Protein AF-0000000079420736 (afdb_homodimer)

Structure (mmCIF, N/CA/C/O backbone):
data_AF-0000000079420736-model_v1
#
loop_
_entity.id
_entity.type
_entity.pdbx_description
1 polymer 'Protein O-mannosyl-transferase 2'
#
loop_
_atom_site.group_PDB
_atom_site.id
_atom_site.type_symbol
_atom_site.label_atom_id
_atom_site.label_alt_id
_atom_site.label_comp_id
_atom_site.label_asym_id
_atom_site.label_entity_id
_atom_site.label_seq_id
_atom_site.pdbx_PDB_ins_code
_atom_site.Cartn_x
_at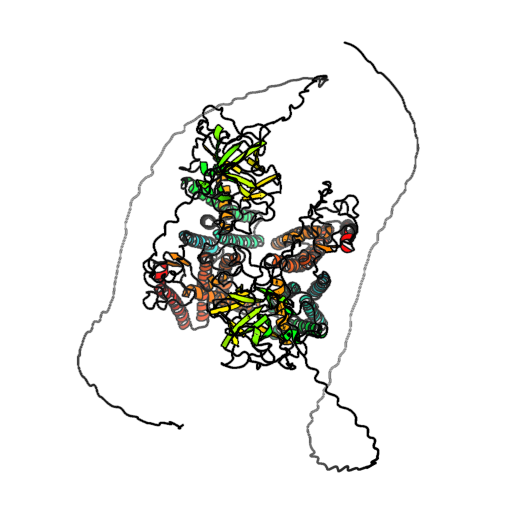om_site.Cartn_y
_atom_site.Cartn_z
_atom_site.occupancy
_atom_site.B_iso_or_equiv
_atom_site.auth_seq_id
_atom_site.auth_comp_id
_atom_site.auth_asym_id
_atom_site.auth_atom_id
_atom_site.pdbx_PDB_model_num
ATOM 1 N N . MET A 1 1 ? 53.188 9.039 48.094 1 15.47 1 MET A N 1
ATOM 2 C CA . MET A 1 1 ? 54.125 8.023 48.5 1 15.47 1 MET A CA 1
ATOM 3 C C . MET A 1 1 ? 53.656 6.629 48.094 1 15.47 1 MET A C 1
ATOM 5 O O . MET A 1 1 ? 52.531 6.457 47.688 1 15.47 1 MET A O 1
ATOM 9 N N . GLY A 1 2 ? 53.875 5.57 49.094 1 16.56 2 GLY A N 1
ATOM 10 C CA . GLY A 1 2 ? 54.25 4.164 49.094 1 16.56 2 GLY A CA 1
ATOM 11 C C . GLY A 1 2 ? 53.156 3.258 48.531 1 16.56 2 GLY A C 1
ATOM 12 O O . GLY A 1 2 ? 52.031 3.682 48.344 1 16.56 2 GLY A O 1
ATOM 13 N N . GLY A 1 3 ? 53.469 1.887 48.312 1 17.08 3 GLY A N 1
ATOM 14 C CA . GLY A 1 3 ? 53.531 0.581 47.656 1 17.08 3 GLY A CA 1
ATOM 15 C C . GLY A 1 3 ? 52.406 -0.345 48.125 1 17.08 3 GLY A C 1
ATOM 16 O O . GLY A 1 3 ? 52.406 -1.535 47.781 1 17.08 3 GLY A O 1
ATOM 17 N N . ARG A 1 4 ? 51.281 -0.122 48.719 1 15.41 4 ARG A N 1
ATOM 18 C CA . ARG A 1 4 ? 50.812 -0.88 49.906 1 15.41 4 ARG A CA 1
ATOM 19 C C . ARG A 1 4 ? 50.25 -2.232 49.469 1 15.41 4 ARG A C 1
ATOM 21 O O . ARG A 1 4 ? 49.219 -2.295 48.812 1 15.41 4 ARG A O 1
ATOM 28 N N . ALA A 1 5 ? 50.969 -3.418 49.375 1 16.52 5 ALA A N 1
ATOM 29 C CA . ALA A 1 5 ? 51 -4.73 48.75 1 16.52 5 ALA A CA 1
ATOM 30 C C . ALA A 1 5 ? 49.938 -5.66 49.344 1 16.52 5 ALA A C 1
ATOM 32 O O . ALA A 1 5 ? 49.625 -6.703 48.781 1 16.52 5 ALA A O 1
ATOM 33 N N . GLY A 1 6 ? 49.219 -5.574 50.438 1 15.23 6 GLY A N 1
ATOM 34 C CA . GLY A 1 6 ? 49.344 -6.594 51.469 1 15.23 6 GLY A CA 1
ATOM 35 C C . GLY A 1 6 ? 48.719 -7.922 51.062 1 15.23 6 GLY A C 1
ATOM 36 O O . GLY A 1 6 ? 47.875 -7.973 50.188 1 15.23 6 GLY A O 1
ATOM 37 N N . GLN A 1 7 ? 49.031 -9.203 51.656 1 14.95 7 GLN A N 1
ATOM 38 C CA . GLN A 1 7 ? 49.312 -10.633 51.625 1 14.95 7 GLN A CA 1
ATOM 39 C C . GLN A 1 7 ? 48.062 -11.469 51.781 1 14.95 7 GLN A C 1
ATOM 41 O O . GLN A 1 7 ? 47.812 -12.375 50.969 1 14.95 7 GLN A O 1
ATOM 46 N N . SER A 1 8 ? 47.438 -11.758 52.938 1 14.49 8 SER A N 1
ATOM 47 C CA . SER A 1 8 ? 47.531 -13 53.719 1 14.49 8 SER A CA 1
ATOM 48 C C . SER A 1 8 ? 46.469 -13.992 53.281 1 14.49 8 SER A C 1
ATOM 50 O O . SER A 1 8 ? 45.469 -13.609 52.656 1 14.49 8 SER A O 1
ATOM 52 N N . ARG A 1 9 ? 46.375 -15.359 53.938 1 15.48 9 ARG A N 1
ATOM 53 C CA . ARG A 1 9 ? 46.469 -16.812 53.844 1 15.48 9 ARG A CA 1
ATOM 54 C C . ARG A 1 9 ? 45.094 -17.453 53.812 1 15.48 9 ARG A C 1
ATOM 56 O O . ARG A 1 9 ? 44.812 -18.297 52.938 1 15.48 9 ARG A O 1
ATOM 63 N N . GLY A 1 10 ? 44.25 -17.609 54.969 1 14.24 10 GLY A N 1
ATOM 64 C CA . GLY A 1 10 ? 44.031 -18.734 55.844 1 14.24 10 GLY A CA 1
ATOM 65 C C . GLY A 1 10 ? 42.906 -19.656 55.406 1 14.24 10 GLY A C 1
ATOM 66 O O . GLY A 1 10 ? 42 -19.219 54.688 1 14.24 10 GLY A O 1
ATOM 67 N N . ALA A 1 11 ? 42.969 -21.141 55.531 1 15.43 11 ALA A N 1
ATOM 68 C CA . ALA A 1 11 ? 42.656 -22.531 55.219 1 15.43 11 ALA A CA 1
ATOM 69 C C . ALA A 1 11 ? 41.281 -22.938 55.812 1 15.43 11 ALA A C 1
ATOM 71 O O . ALA A 1 11 ? 40.562 -23.703 55.188 1 15.43 11 ALA A O 1
ATOM 72 N N . GLY A 1 12 ? 40.906 -22.797 57.094 1 13.63 12 GLY A N 1
ATOM 73 C CA . GLY A 1 12 ? 40.656 -23.891 58.031 1 13.63 12 GLY A CA 1
ATOM 74 C C . GLY A 1 12 ? 39.312 -24.516 57.875 1 13.63 12 GLY A C 1
ATOM 75 O O . GLY A 1 12 ? 39.188 -25.75 57.812 1 13.63 12 GLY A O 1
ATOM 76 N N . TRP A 1 13 ? 38.156 -24.031 58.312 1 14.29 13 TRP A N 1
ATOM 77 C CA . TRP A 1 13 ? 37.5 -24.688 59.438 1 14.29 13 TRP A CA 1
ATOM 78 C C . TRP A 1 13 ? 36.75 -25.922 59 1 14.29 13 TRP A C 1
ATOM 80 O O . TRP A 1 13 ? 36.375 -26.047 57.812 1 14.29 13 TRP A O 1
ATOM 90 N N . GLY A 1 14 ? 36.094 -26.703 60 1 14.31 14 GLY A N 1
ATOM 91 C CA . GLY A 1 14 ? 35.906 -27.922 60.75 1 14.31 14 GLY A CA 1
ATOM 92 C C . GLY A 1 14 ? 34.719 -28.75 60.219 1 14.31 14 GLY A C 1
ATOM 93 O O . GLY A 1 14 ? 33.969 -28.312 59.375 1 14.31 14 GLY A O 1
ATOM 94 N N . ARG A 1 15 ? 34.094 -29.609 61.219 1 14.46 15 ARG A N 1
ATOM 95 C CA . ARG A 1 15 ? 33.812 -30.984 61.656 1 14.46 15 ARG A CA 1
ATOM 96 C C . ARG A 1 15 ? 32.406 -31.406 61.219 1 14.46 15 ARG A C 1
ATOM 98 O O . ARG A 1 15 ? 32.25 -32.469 60.594 1 14.46 15 ARG A O 1
ATOM 105 N N . ARG A 1 16 ? 31.297 -31.328 62.156 1 14.56 16 ARG A N 1
ATOM 106 C CA . ARG A 1 16 ? 30.812 -32.438 62.969 1 14.56 16 ARG A CA 1
ATOM 107 C C . ARG A 1 16 ? 29.703 -33.188 62.25 1 14.56 16 ARG A C 1
ATOM 109 O O . ARG A 1 16 ? 29.078 -32.656 61.312 1 14.56 16 ARG A O 1
ATOM 116 N N . GLU A 1 17 ? 28.984 -34.156 63.062 1 14.16 17 GLU A N 1
ATOM 117 C CA . GLU A 1 17 ? 28.609 -35.531 63.312 1 14.16 17 GLU A CA 1
ATOM 118 C C . GLU A 1 17 ? 27.141 -35.781 63.031 1 14.16 17 GLU A C 1
ATOM 120 O O . GLU A 1 17 ? 26.703 -36.906 62.844 1 14.16 17 GLU A O 1
ATOM 125 N N . VAL A 1 18 ? 26.234 -34.938 62.812 1 14.66 18 VAL A N 1
ATOM 126 C CA . VAL A 1 18 ? 25.078 -35.344 63.594 1 14.66 18 VAL A CA 1
ATOM 127 C C . VAL A 1 18 ? 24.562 -36.688 63.125 1 14.66 18 VAL A C 1
ATOM 129 O O . VAL A 1 18 ? 24.562 -36.969 61.906 1 14.66 18 VAL A O 1
ATOM 132 N N . THR A 1 19 ? 24.062 -37.625 64.062 1 14.3 19 THR A N 1
ATOM 133 C CA . THR A 1 19 ? 23.828 -38.969 64.562 1 14.3 19 THR A CA 1
ATOM 134 C C . THR A 1 19 ? 22.562 -39.562 63.938 1 14.3 19 THR A C 1
ATOM 136 O O . THR A 1 19 ? 22.594 -40.719 63.438 1 14.3 19 THR A O 1
ATOM 139 N N . GLY A 1 20 ? 21.359 -39.25 64.438 1 14.49 20 GLY A N 1
ATOM 140 C CA . GLY A 1 20 ? 20.703 -40.312 65.125 1 14.49 20 GLY A CA 1
ATOM 141 C C . GLY A 1 20 ? 20.172 -41.406 64.25 1 14.49 20 GLY A C 1
ATOM 142 O O . GLY A 1 20 ? 20.141 -41.25 63.031 1 14.49 20 GLY A O 1
ATOM 143 N N . PRO A 1 21 ? 19.109 -42.219 64.75 1 15.08 21 PRO A N 1
ATOM 144 C CA . PRO A 1 21 ? 18.891 -43.625 65.062 1 15.08 21 PRO A CA 1
ATOM 145 C C . PRO A 1 21 ? 18.219 -44.406 63.969 1 15.08 21 PRO A C 1
ATOM 147 O O . PRO A 1 21 ? 17.766 -43.812 62.969 1 15.08 21 PRO A O 1
ATOM 150 N N . ARG A 1 22 ? 17.219 -45.469 64.438 1 14.68 22 ARG A N 1
ATOM 151 C CA . ARG A 1 22 ? 17.016 -46.906 64.562 1 14.68 22 ARG A CA 1
ATOM 152 C C . ARG A 1 22 ? 16.094 -47.438 63.438 1 14.68 22 ARG A C 1
ATOM 154 O O . ARG A 1 22 ? 16.438 -48.344 62.688 1 14.68 22 ARG A O 1
ATOM 161 N N . ARG A 1 23 ? 14.719 -47.812 63.844 1 14.53 23 ARG A N 1
ATOM 162 C CA . ARG A 1 23 ? 14.289 -49.188 64.125 1 14.53 23 ARG A CA 1
ATOM 163 C C . ARG A 1 23 ? 13.688 -49.812 62.844 1 14.53 23 ARG A C 1
ATOM 165 O O . ARG A 1 23 ? 13.391 -49.125 61.875 1 14.53 23 ARG A O 1
ATOM 172 N N . PHE A 1 24 ? 12.383 -50.688 63.031 1 13.94 24 PHE A N 1
ATOM 173 C CA . PHE A 1 24 ? 12.031 -52.125 63.156 1 13.94 24 PHE A CA 1
ATOM 174 C C . PHE A 1 24 ? 11.234 -52.594 61.938 1 13.94 24 PHE A C 1
ATOM 176 O O . PHE A 1 24 ? 11.555 -53.594 61.344 1 13.94 24 PHE A O 1
ATOM 183 N N . LEU A 1 25 ? 9.867 -52.281 61.812 1 14.09 25 LEU A N 1
ATOM 184 C CA . LEU A 1 25 ? 8.961 -53.406 61.969 1 14.09 25 LEU A CA 1
ATOM 185 C C . LEU A 1 25 ? 8.844 -54.219 60.656 1 14.09 25 LEU A C 1
ATOM 187 O O . LEU A 1 25 ? 9.086 -53.688 59.594 1 14.09 25 LEU A O 1
ATOM 191 N N . SER A 1 26 ? 8.195 -55.531 60.688 1 14.12 26 SER A N 1
ATOM 192 C CA . SER A 1 26 ? 8.117 -56.969 60.469 1 14.12 26 SER A CA 1
ATOM 193 C C . SER A 1 26 ? 7.348 -57.281 59.188 1 14.12 26 SER A C 1
ATOM 195 O O . SER A 1 26 ? 7.855 -57.969 58.312 1 14.12 26 SER A O 1
ATOM 197 N N . ARG A 1 27 ? 6.043 -57.719 59.312 1 14.25 27 ARG A N 1
ATOM 198 C CA . ARG A 1 27 ? 5.559 -59.094 59.188 1 14.25 27 ARG A CA 1
ATOM 199 C C . ARG A 1 27 ? 5.109 -59.375 57.75 1 14.25 27 ARG A C 1
ATOM 201 O O . ARG A 1 27 ? 4.996 -58.438 56.938 1 14.25 27 ARG A O 1
ATOM 208 N N . CYS A 1 28 ? 3.838 -60.062 57.562 1 14.09 28 CYS A N 1
ATOM 209 C CA . CYS A 1 28 ? 3.418 -61.438 57.344 1 14.09 28 CYS A CA 1
ATOM 210 C C . CYS A 1 28 ? 2.906 -61.656 55.938 1 14.09 28 CYS A C 1
ATOM 212 O O . CYS A 1 28 ? 3.523 -62.375 55.156 1 14.09 28 CYS A O 1
ATOM 214 N N . ALA A 1 29 ? 1.473 -61.875 55.719 1 14.2 29 ALA A N 1
ATOM 215 C CA . ALA A 1 29 ? 0.858 -63.188 55.438 1 14.2 29 ALA A CA 1
ATOM 216 C C . ALA A 1 29 ? 0.566 -63.344 53.969 1 14.2 29 ALA A C 1
ATOM 218 O O . ALA A 1 29 ? 1.44 -63.094 53.125 1 14.2 29 ALA A O 1
ATOM 219 N N . GLY A 1 30 ? -0.836 -63.406 53.5 1 14.3 30 GLY A N 1
ATOM 220 C CA . GLY A 1 30 ? -1.597 -64.625 53.156 1 14.3 30 GLY A CA 1
ATOM 221 C C . GLY A 1 30 ? -1.704 -64.812 51.656 1 14.3 30 GLY A C 1
ATOM 222 O O . GLY A 1 30 ? -1.401 -63.938 50.875 1 14.3 30 GLY A O 1
ATOM 223 N N . SER A 1 31 ? -2.6 -65.875 51.062 1 14.77 31 SER A N 1
ATOM 224 C CA . SER A 1 31 ? -2.74 -67.125 50.344 1 14.77 31 SER A CA 1
ATOM 225 C C . SER A 1 31 ? -3.42 -66.875 49 1 14.77 31 SER A C 1
ATOM 227 O O . SER A 1 31 ? -2.961 -67.375 47.969 1 14.77 31 SER A O 1
ATOM 229 N N . VAL A 1 32 ? -4.629 -66.188 48.781 1 15.03 32 VAL A N 1
ATOM 230 C CA . VAL A 1 32 ? -5.707 -67.062 48.344 1 15.03 32 VAL A CA 1
ATOM 231 C C . VAL A 1 32 ? -5.543 -67.375 46.844 1 15.03 32 VAL A C 1
ATOM 233 O O . VAL A 1 32 ? -4.996 -66.562 46.094 1 15.03 32 VAL A O 1
ATOM 236 N N . LEU A 1 33 ? -6.113 -68.562 46.188 1 15.56 33 LEU A N 1
ATOM 237 C CA . LEU A 1 33 ? -6.121 -69.75 45.344 1 15.56 33 LEU A CA 1
ATOM 238 C C . LEU A 1 33 ? -6.891 -69.5 44.062 1 15.56 33 LEU A C 1
ATOM 240 O O . LEU A 1 33 ? -6.465 -69.938 42.969 1 15.56 33 LEU A O 1
ATOM 244 N N . TRP A 1 34 ? -8.008 -68.625 43.812 1 14.74 34 TRP A N 1
ATOM 245 C CA . TRP A 1 34 ? -9.188 -69.312 43.312 1 14.74 34 TRP A CA 1
ATOM 246 C C . TRP A 1 34 ? -9 -69.688 41.844 1 14.74 34 TRP A C 1
ATOM 248 O O . TRP A 1 34 ? -8.32 -69 41.094 1 14.74 34 TRP A O 1
ATOM 258 N N . HIS A 1 35 ? -9.594 -70.938 41.312 1 16.27 35 HIS A N 1
ATOM 259 C CA . HIS A 1 35 ? -9.727 -72.062 40.406 1 16.27 35 HIS A CA 1
ATOM 260 C C . HIS A 1 35 ? -10.664 -71.75 39.25 1 16.27 35 HIS A C 1
ATOM 262 O O . HIS A 1 35 ? -10.82 -72.562 38.344 1 16.27 35 HIS A O 1
ATOM 268 N N . PHE A 1 36 ? -11.078 -70.625 38.812 1 15.74 36 PHE A N 1
ATOM 269 C CA . PHE A 1 36 ? -12.461 -70.688 38.344 1 15.74 36 PHE A CA 1
ATOM 270 C C . PHE A 1 36 ? -12.609 -71.688 37.188 1 15.74 36 PHE A C 1
ATOM 272 O O . PHE A 1 36 ? -11.906 -71.562 36.188 1 15.74 36 PHE A O 1
ATOM 279 N N . ARG A 1 37 ? -13.453 -72.688 37.406 1 15.48 37 ARG A N 1
ATOM 280 C CA . ARG A 1 37 ? -13.766 -74 36.938 1 15.48 37 ARG A CA 1
ATOM 281 C C . ARG A 1 37 ? -14.375 -73.938 35.531 1 15.48 37 ARG A C 1
ATOM 283 O O . ARG A 1 37 ? -14.609 -72.875 35 1 15.48 37 ARG A O 1
ATOM 290 N N . PRO A 1 38 ? -15.773 -74.688 35.438 1 15.52 38 PRO A N 1
ATOM 291 C CA . PRO A 1 38 ? -16.25 -75.938 34.875 1 15.52 38 PRO A CA 1
ATOM 292 C C . PRO A 1 38 ? -17 -75.75 33.562 1 15.52 38 PRO A C 1
ATOM 294 O O . PRO A 1 38 ? -16.547 -76.188 32.5 1 15.52 38 PRO A O 1
ATOM 297 N N . GLY A 1 39 ? -18.562 -75.875 33.625 1 14.18 39 GLY A N 1
ATOM 298 C CA . GLY A 1 39 ? -19.406 -77 33.281 1 14.18 39 GLY A CA 1
ATOM 299 C C . GLY A 1 39 ? -20.094 -76.875 31.938 1 14.18 39 GLY A C 1
ATOM 300 O O . GLY A 1 39 ? -19.656 -76.125 31.094 1 14.18 39 GLY A O 1
ATOM 301 N N . SER A 1 40 ? -21.688 -76.938 31.969 1 14.33 40 SER A N 1
ATOM 302 C CA . SER A 1 40 ? -22.688 -77.938 31.625 1 14.33 40 SER A CA 1
ATOM 303 C C . SER A 1 40 ? -23.312 -77.625 30.266 1 14.33 40 SER A C 1
ATOM 305 O O . SER A 1 40 ? -23.094 -76.562 29.688 1 14.33 40 SER A O 1
ATOM 307 N N . CYS A 1 41 ? -24.875 -77.75 30.234 1 14.6 41 CYS A N 1
ATOM 308 C CA . CYS A 1 41 ? -25.828 -78.812 29.766 1 14.6 41 CYS A CA 1
ATOM 309 C C . CYS A 1 41 ? -26.484 -78.375 28.469 1 14.6 41 CYS A C 1
ATOM 311 O O . CYS A 1 41 ? -26.109 -77.375 27.875 1 14.6 41 CYS A O 1
ATOM 313 N N . LEU A 1 42 ? -28.078 -78.125 28.484 1 14.84 42 LEU A N 1
ATOM 314 C CA . LEU A 1 42 ? -29.203 -79 28.109 1 14.84 42 LEU A CA 1
ATOM 315 C C . LEU A 1 42 ? -29.859 -78.5 26.812 1 14.84 42 LEU A C 1
ATOM 317 O O . LEU A 1 42 ? -29.609 -77.375 26.375 1 14.84 42 LEU A O 1
ATOM 321 N N . THR A 1 43 ? -31.359 -78.562 26.766 1 14.6 43 THR A N 1
ATOM 322 C CA . THR A 1 43 ? -32.375 -79.375 26.078 1 14.6 43 THR A CA 1
ATOM 323 C C . THR A 1 43 ? -33.031 -78.625 24.969 1 14.6 43 THR A C 1
ATOM 325 O O . THR A 1 43 ? -33.031 -79 23.812 1 14.6 43 THR A O 1
ATOM 328 N N . SER A 1 44 ? -34.5 -78.125 25.125 1 14.07 44 SER A N 1
ATOM 329 C CA . SER A 1 44 ? -35.75 -78.75 24.672 1 14.07 44 SER A CA 1
ATOM 330 C C . SER A 1 44 ? -36.344 -78 23.469 1 14.07 44 SER A C 1
ATOM 332 O O . SER A 1 44 ? -35.906 -76.875 23.156 1 14.07 44 SER A O 1
ATOM 334 N N . PRO A 1 45 ? -37.906 -77.938 23.406 1 15.41 45 PRO A N 1
ATOM 335 C CA . PRO A 1 45 ? -38.969 -78.438 22.531 1 15.41 45 PRO A CA 1
ATOM 336 C C . PRO A 1 45 ? -39.5 -77.375 21.578 1 15.41 45 PRO A C 1
ATOM 338 O O . PRO A 1 45 ? -39.125 -76.188 21.672 1 15.41 45 PRO A O 1
ATOM 341 N N . ALA A 1 46 ? -41.062 -77.125 21.516 1 14.18 46 ALA A N 1
ATOM 342 C CA . ALA A 1 46 ? -42.188 -77.562 20.672 1 14.18 46 ALA A CA 1
ATOM 343 C C . ALA A 1 46 ? -42.844 -76.312 20.031 1 14.18 46 ALA A C 1
ATOM 345 O O . ALA A 1 46 ? -43.188 -76.375 18.828 1 14.18 46 ALA A O 1
ATOM 346 N N . ALA A 1 47 ? -43.375 -75.25 20.703 1 13.74 47 ALA A N 1
ATOM 347 C CA . ALA A 1 47 ? -44.812 -75.062 20.703 1 13.74 47 ALA A CA 1
ATOM 348 C C . ALA A 1 47 ? -45.312 -74.375 19.438 1 13.74 47 ALA A C 1
ATOM 350 O O . ALA A 1 47 ? -44.5 -73.688 18.75 1 13.74 47 ALA A O 1
ATOM 351 N N . ALA A 1 48 ? -46.719 -73.875 19.422 1 14.55 48 ALA A N 1
ATOM 352 C CA . ALA A 1 48 ? -48 -74.188 18.812 1 14.55 48 ALA A CA 1
ATOM 353 C C . ALA A 1 48 ? -48.344 -73.125 17.734 1 14.55 48 ALA A C 1
ATOM 355 O O . ALA A 1 48 ? -47.656 -72.125 17.609 1 14.55 48 ALA A O 1
ATOM 356 N N . ALA A 1 49 ? -49.688 -72.562 17.797 1 14.49 49 ALA A N 1
ATOM 357 C CA . ALA A 1 49 ? -50.906 -72.812 17.062 1 14.49 49 ALA A CA 1
ATOM 358 C C . ALA A 1 49 ? -51.219 -71.688 16.094 1 14.49 49 ALA A C 1
ATOM 360 O O . ALA A 1 49 ? -51.438 -71.875 14.906 1 14.49 49 ALA A O 1
ATOM 361 N N . LEU A 1 50 ? -52.062 -70.625 16.562 1 14.62 50 LEU A N 1
ATOM 362 C CA . LEU A 1 50 ? -53.438 -70.5 16.062 1 14.62 50 LEU A CA 1
ATOM 363 C C . LEU A 1 50 ? -53.469 -69.562 14.891 1 14.62 50 LEU A C 1
ATOM 365 O O . LEU A 1 50 ? -52.625 -68.688 14.758 1 14.62 50 LEU A O 1
ATOM 369 N N . ARG A 1 51 ? -54.688 -69.438 14.031 1 15.01 51 ARG A N 1
ATOM 370 C CA . ARG A 1 51 ? -55.25 -69.5 12.68 1 15.01 51 ARG A CA 1
ATOM 371 C C . ARG A 1 51 ? -55.562 -68.125 12.141 1 15.01 51 ARG A C 1
ATOM 373 O O . ARG A 1 51 ? -55.188 -67.812 11 1 15.01 51 ARG A O 1
ATOM 380 N N . PRO A 1 52 ? -56.375 -67.125 12.75 1 15.05 52 PRO A N 1
ATOM 381 C CA . PRO A 1 52 ? -57.656 -67 12.07 1 15.05 52 PRO A CA 1
ATOM 382 C C . PRO A 1 52 ? -57.625 -66 10.883 1 15.05 52 PRO A C 1
ATOM 384 O O . PRO A 1 52 ? -56.656 -65.25 10.734 1 15.05 52 PRO A O 1
ATOM 387 N N . PRO A 1 53 ? -58.875 -65.125 10.578 1 15.4 53 PRO A N 1
ATOM 388 C CA . PRO A 1 53 ? -59.844 -65.062 9.484 1 15.4 53 PRO A CA 1
ATOM 389 C C . PRO A 1 53 ? -59.625 -63.875 8.531 1 15.4 53 PRO A C 1
ATOM 391 O O . PRO A 1 53 ? -58.906 -62.938 8.883 1 15.4 53 PRO A O 1
ATOM 394 N N . ALA A 1 54 ? -60.5 -63.719 7.398 1 15.02 54 ALA A N 1
ATOM 395 C CA . ALA A 1 54 ? -60.75 -63.406 5.988 1 15.02 54 ALA A CA 1
ATOM 396 C C . ALA A 1 54 ? -61.281 -62 5.812 1 15.02 54 ALA A C 1
ATOM 398 O O . ALA A 1 54 ? -61.594 -61.594 4.695 1 15.02 54 ALA A O 1
ATOM 399 N N . ARG A 1 55 ? -61.25 -61.062 6.742 1 14.24 55 ARG A N 1
ATOM 400 C CA . ARG A 1 55 ? -62.438 -60.219 6.648 1 14.24 55 ARG A CA 1
ATOM 401 C C . ARG A 1 55 ? -62.531 -59.594 5.266 1 14.24 55 ARG A C 1
ATOM 403 O O . ARG A 1 55 ? -61.531 -59.219 4.656 1 14.24 55 ARG A O 1
ATOM 410 N N . ARG A 1 56 ? -63.688 -59.25 4.855 1 14.88 56 ARG A N 1
ATOM 411 C CA . ARG A 1 56 ? -64.688 -59.156 3.77 1 14.88 56 ARG A CA 1
ATOM 412 C C . ARG A 1 56 ? -64.5 -57.906 2.949 1 14.88 56 ARG A C 1
ATOM 414 O O . ARG A 1 56 ? -63.688 -57.031 3.316 1 14.88 56 ARG A O 1
ATOM 421 N N . THR A 1 57 ? -65.625 -57.125 2.703 1 14.65 57 THR A N 1
ATOM 422 C CA . THR A 1 57 ? -66.562 -56.938 1.582 1 14.65 57 THR A CA 1
ATOM 423 C C . THR A 1 57 ? -66.312 -55.594 0.917 1 14.65 57 THR A C 1
ATOM 425 O O . THR A 1 57 ? -66.125 -55.531 -0.293 1 14.65 57 THR A O 1
ATOM 428 N N . THR A 1 58 ? -67.188 -54.469 1.156 1 14.51 58 THR A N 1
ATOM 429 C CA . THR A 1 58 ? -68.25 -54.094 0.244 1 14.51 58 THR A CA 1
ATOM 430 C C . THR A 1 58 ? -67.812 -52.906 -0.616 1 14.51 58 THR A C 1
ATOM 432 O O . THR A 1 58 ? -66.812 -52.25 -0.319 1 14.51 58 THR A O 1
ATOM 435 N N . THR A 1 59 ? -68.812 -51.781 -0.926 1 14.7 59 THR A N 1
ATOM 436 C CA . THR A 1 59 ? -69.688 -51.5 -2.082 1 14.7 59 THR A CA 1
ATOM 437 C C . THR A 1 59 ? -69.25 -50.219 -2.768 1 14.7 59 THR A C 1
ATOM 439 O O . THR A 1 59 ? -69.062 -50.188 -3.986 1 14.7 59 THR A O 1
ATOM 442 N N . PRO A 1 60 ? -69.562 -48.781 -2.355 1 15.56 60 PRO A N 1
ATOM 443 C CA . PRO A 1 60 ? -70.562 -48.125 -3.203 1 15.56 60 PRO A CA 1
ATOM 444 C C . PRO A 1 60 ? -69.938 -47.281 -4.312 1 15.56 60 PRO A C 1
ATOM 446 O O . PRO A 1 60 ? -68.812 -46.812 -4.172 1 15.56 60 PRO A O 1
ATOM 449 N N . THR A 1 61 ? -70.562 -47 -5.57 1 14.97 61 THR A N 1
ATOM 450 C CA . THR A 1 61 ? -70.562 -46.781 -7.016 1 14.97 61 THR A CA 1
ATOM 451 C C . THR A 1 61 ? -70.562 -45.281 -7.344 1 14.97 61 THR A C 1
ATOM 453 O O . THR A 1 61 ? -70.25 -44.906 -8.477 1 14.97 61 THR A O 1
ATOM 456 N N . MET A 1 62 ? -70.75 -44.188 -6.539 1 15.07 62 MET A N 1
ATOM 457 C CA . MET A 1 62 ? -71.75 -43.344 -7.172 1 15.07 62 MET A CA 1
ATOM 458 C C . MET A 1 62 ? -71.188 -42.719 -8.453 1 15.07 62 MET A C 1
ATOM 460 O O . MET A 1 62 ? -70 -42.531 -8.586 1 15.07 62 MET A O 1
ATOM 464 N N . PRO A 1 63 ? -72.062 -42 -9.32 1 15.11 63 PRO A N 1
ATOM 465 C CA . PRO A 1 63 ? -72.438 -41.906 -10.734 1 15.11 63 PRO A CA 1
ATOM 466 C C . PRO A 1 63 ? -71.688 -40.812 -11.477 1 15.11 63 PRO A C 1
ATOM 468 O O . PRO A 1 63 ? -70.875 -41.094 -12.32 1 15.11 63 PRO A O 1
ATOM 471 N N . CYS A 1 64 ? -72.438 -39.625 -11.883 1 14.25 64 CYS A N 1
ATOM 472 C CA . CYS A 1 64 ? -73 -39.312 -13.188 1 14.25 64 CYS A CA 1
ATOM 473 C C . CYS A 1 64 ? -72.125 -38.344 -13.938 1 14.25 64 CYS A C 1
ATOM 475 O O . CYS A 1 64 ? -71.188 -37.812 -13.367 1 14.25 64 CYS A O 1
ATOM 477 N N . GLU A 1 65 ? -72.688 -37.094 -14.57 1 15.25 65 GLU A N 1
ATOM 478 C CA . GLU A 1 65 ? -73.062 -36.75 -15.93 1 15.25 65 GLU A CA 1
ATOM 479 C C . GLU A 1 65 ? -72.188 -35.688 -16.516 1 15.25 65 GLU A C 1
ATOM 481 O O . GLU A 1 65 ? -71.375 -35.062 -15.797 1 15.25 65 GLU A O 1
ATOM 486 N N . GLY A 1 66 ? -72.812 -34.406 -17.219 1 14.67 66 GLY A N 1
ATOM 487 C CA . GLY A 1 66 ? -73.062 -34.062 -18.609 1 14.67 66 GLY A CA 1
ATOM 488 C C . GLY A 1 66 ? -72.125 -32.938 -19.109 1 14.67 66 GLY A C 1
ATOM 489 O O . GLY A 1 66 ? -71.375 -33.156 -20.062 1 14.67 66 GLY A O 1
ATOM 490 N N . THR A 1 67 ? -72.375 -31.406 -18.922 1 15.12 67 THR A N 1
ATOM 491 C CA . THR A 1 67 ? -72.938 -30.594 -19.984 1 15.12 67 THR A CA 1
ATOM 492 C C . THR A 1 67 ? -71.812 -29.812 -20.719 1 15.12 67 THR A C 1
ATOM 494 O O . THR A 1 67 ? -70.75 -29.531 -20.141 1 15.12 67 THR A O 1
ATOM 497 N N . ARG A 1 68 ? -72.062 -29.047 -22.031 1 15.52 68 ARG A N 1
ATOM 498 C CA . ARG A 1 68 ? -71.75 -28.828 -23.438 1 15.52 68 ARG A CA 1
ATOM 499 C C . ARG A 1 68 ? -71.062 -27.484 -23.641 1 15.52 68 ARG A C 1
ATOM 501 O O . ARG A 1 68 ? -70.062 -27.406 -24.344 1 15.52 68 ARG A O 1
ATOM 508 N N . LEU A 1 69 ? -71.562 -26.078 -23.297 1 14.86 69 LEU A N 1
ATOM 509 C CA . LEU A 1 69 ? -72.062 -25.203 -24.359 1 14.86 69 LEU A CA 1
ATOM 510 C C . LEU A 1 69 ? -70.938 -24.406 -25 1 14.86 69 LEU A C 1
ATOM 512 O O . LEU A 1 69 ? -69.875 -24.172 -24.359 1 14.86 69 LEU A O 1
ATOM 516 N N . ARG A 1 70 ? -71.125 -23.422 -26.25 1 14.87 70 ARG A N 1
ATOM 517 C CA . ARG A 1 70 ? -71 -23.062 -27.656 1 14.87 70 ARG A CA 1
ATOM 518 C C . ARG A 1 70 ? -70.312 -21.703 -27.812 1 14.87 70 ARG A C 1
ATOM 520 O O . ARG A 1 70 ? -69.375 -21.562 -28.625 1 14.87 70 ARG A O 1
ATOM 527 N N . PHE A 1 71 ? -70.5 -20.281 -27.328 1 14.59 71 PHE A N 1
ATOM 528 C CA . PHE A 1 71 ? -71.062 -19.312 -28.266 1 14.59 71 PHE A CA 1
ATOM 529 C C . PHE A 1 71 ? -69.938 -18.609 -29.031 1 14.59 71 PHE A C 1
ATOM 531 O O . PHE A 1 71 ? -68.812 -18.578 -28.562 1 14.59 71 PHE A O 1
ATOM 538 N N . PRO A 1 72 ? -70.188 -17.328 -29.938 1 16.03 72 PRO A N 1
ATOM 539 C CA . PRO A 1 72 ? -70.125 -16.906 -31.344 1 16.03 72 PRO A CA 1
ATOM 540 C C . PRO A 1 72 ? -69.062 -15.883 -31.641 1 16.03 72 PRO A C 1
ATOM 542 O O . PRO A 1 72 ? -68.438 -15.375 -30.719 1 16.03 72 PRO A O 1
ATOM 545 N N . PRO A 1 73 ? -69.312 -14.453 -32.438 1 15.51 73 PRO A N 1
ATOM 546 C CA . PRO A 1 73 ? -69.125 -13.938 -33.812 1 15.51 73 PRO A CA 1
ATOM 547 C C . PRO A 1 73 ? -68.25 -12.711 -33.844 1 15.51 73 PRO A C 1
ATOM 549 O O . PRO A 1 73 ? -67.312 -12.641 -34.688 1 15.51 73 PRO A O 1
ATOM 552 N N . CYS A 1 74 ? -68.312 -11.336 -33.188 1 14.91 74 CYS A N 1
ATOM 553 C CA . CYS A 1 74 ? -68.812 -10.227 -33.969 1 14.91 74 CYS A CA 1
ATOM 554 C C . CYS A 1 74 ? -67.688 -9.492 -34.688 1 14.91 74 CYS A C 1
ATOM 556 O O . CYS A 1 74 ? -66.562 -9.539 -34.25 1 14.91 74 CYS A O 1
ATOM 558 N N . PRO A 1 75 ? -67.875 -8.188 -35.531 1 16.2 75 PRO A N 1
ATOM 559 C CA . PRO A 1 75 ? -67.688 -7.664 -36.906 1 16.2 75 PRO A CA 1
ATOM 560 C C . PRO A 1 75 ? -66.562 -6.613 -37 1 16.2 75 PRO A C 1
ATOM 562 O O . PRO A 1 75 ? -65.438 -6.949 -37.281 1 16.2 75 PRO A O 1
ATOM 565 N N . THR A 1 76 ? -66.812 -5.129 -37.219 1 14.98 76 THR A N 1
ATOM 566 C CA . THR A 1 76 ? -66.875 -4.297 -38.406 1 14.98 76 THR A CA 1
ATOM 567 C C . THR A 1 76 ? -65.75 -3.283 -38.438 1 14.98 76 THR A C 1
ATOM 569 O O . THR A 1 76 ? -65.062 -3.205 -39.438 1 14.98 76 THR A O 1
ATOM 572 N N . ALA A 1 77 ? -65.938 -1.711 -38.219 1 14.96 77 ALA A N 1
ATOM 573 C CA . ALA A 1 77 ? -66.062 -0.7 -39.25 1 14.96 77 ALA A CA 1
ATOM 574 C C . ALA A 1 77 ? -64.812 0.121 -39.438 1 14.96 77 ALA A C 1
ATOM 576 O O . ALA A 1 77 ? -63.938 0.12 -38.562 1 14.96 77 ALA A O 1
ATOM 577 N N . ARG A 1 78 ? -64.688 1.68 -39.812 1 15.66 78 ARG A N 1
ATOM 578 C CA . ARG A 1 78 ? -64.625 2.516 -41 1 15.66 78 ARG A CA 1
ATOM 579 C C . ARG A 1 78 ? -63.438 3.494 -40.875 1 15.66 78 ARG A C 1
ATOM 581 O O . ARG A 1 78 ? -62.5 3.467 -41.688 1 15.66 78 ARG A O 1
ATOM 588 N N . THR A 1 79 ? -63.5 5.082 -40.562 1 15.33 79 THR A N 1
ATOM 589 C CA . THR A 1 79 ? -63.5 6.156 -41.562 1 15.33 79 THR A CA 1
ATOM 590 C C . THR A 1 79 ? -62.188 6.953 -41.469 1 15.33 79 THR A C 1
ATOM 592 O O . THR A 1 79 ? -61.469 6.844 -40.469 1 15.33 79 THR A O 1
ATOM 595 N N . PRO A 1 80 ? -62.031 8.484 -41.5 1 16.83 80 PRO A N 1
ATOM 596 C CA . PRO A 1 80 ? -61.688 9.445 -42.562 1 16.83 80 PRO A CA 1
ATOM 597 C C . PRO A 1 80 ? -60.406 10.227 -42.219 1 16.83 80 PRO A C 1
ATOM 599 O O . PRO A 1 80 ? -59.906 10.125 -41.094 1 16.83 80 PRO A O 1
ATOM 602 N N . PHE A 1 81 ? -60.281 11.734 -42.312 1 16.25 81 PHE A N 1
ATOM 603 C CA . PHE A 1 81 ? -59.75 12.695 -43.25 1 16.25 81 PHE A CA 1
ATOM 604 C C . PHE A 1 81 ? -58.562 13.461 -42.625 1 16.25 81 PHE A C 1
ATOM 606 O O . PHE A 1 81 ? -58.281 13.305 -41.438 1 16.25 81 PHE A O 1
ATOM 613 N N . PRO A 1 82 ? -58.594 14.984 -42.375 1 16.73 82 PRO A N 1
ATOM 614 C CA . PRO A 1 82 ? -58 16.125 -43.094 1 16.73 82 PRO A CA 1
ATOM 615 C C . PRO A 1 82 ? -57 16.906 -42.25 1 16.73 82 PRO A C 1
ATOM 617 O O . PRO A 1 82 ? -57.281 17.234 -41.094 1 16.73 82 PRO A O 1
ATOM 620 N N . LEU A 1 83 ? -55.656 16.938 -42.25 1 17.2 83 LEU A N 1
ATOM 621 C CA . LEU A 1 83 ? -54.719 17.422 -41.25 1 17.2 83 LEU A CA 1
ATOM 622 C C . LEU A 1 83 ? -54.406 18.906 -41.469 1 17.2 83 LEU A C 1
ATOM 624 O O . LEU A 1 83 ? -53.375 19.25 -42.062 1 17.2 83 LEU A O 1
ATOM 628 N N . VAL A 1 84 ? -55.469 19.719 -41.75 1 15.71 84 VAL A N 1
ATOM 629 C CA . VAL A 1 84 ? -55.219 20.984 -42.406 1 15.71 84 VAL A CA 1
ATOM 630 C C . VAL A 1 84 ? -54.281 21.844 -41.562 1 15.71 84 VAL A C 1
ATOM 632 O O . VAL A 1 84 ? -54.062 21.531 -40.375 1 15.71 84 VAL A O 1
ATOM 635 N N . PRO A 1 85 ? -54.625 23.344 -41.375 1 15.67 85 PRO A N 1
ATOM 636 C CA . PRO A 1 85 ? -54.188 24.672 -41.812 1 15.67 85 PRO A CA 1
ATOM 637 C C . PRO A 1 85 ? -53.594 25.484 -40.656 1 15.67 85 PRO A C 1
ATOM 639 O O . PRO A 1 85 ? -52.781 26.391 -40.906 1 15.67 85 PRO A O 1
ATOM 642 N N . CYS A 1 86 ? -53.688 25.359 -39.281 1 14.35 86 CYS A N 1
ATOM 643 C CA . CYS A 1 86 ? -54.156 26.578 -38.625 1 14.35 86 CYS A CA 1
ATOM 644 C C . CYS A 1 86 ? -53.062 27.625 -38.594 1 14.35 86 CYS A C 1
ATOM 646 O O . CYS A 1 86 ? -51.875 27.297 -38.438 1 14.35 86 CYS A O 1
ATOM 648 N N . ALA A 1 87 ? -53.375 29.016 -38.719 1 15.3 87 ALA A N 1
ATOM 649 C CA . ALA A 1 87 ? -53.219 30.438 -39.031 1 15.3 87 ALA A CA 1
ATOM 650 C C . ALA A 1 87 ? -52.5 31.188 -37.938 1 15.3 87 ALA A C 1
ATOM 652 O O . ALA A 1 87 ? -51.656 32.031 -38.219 1 15.3 87 ALA A O 1
ATOM 653 N N . GLY A 1 88 ? -52.812 31.172 -36.594 1 15.14 88 GLY A N 1
ATOM 654 C CA . GLY A 1 88 ? -53.156 32.469 -36.031 1 15.14 88 GLY A CA 1
ATOM 655 C C . GLY A 1 88 ? -51.938 33.312 -35.75 1 15.14 88 GLY A C 1
ATOM 656 O O . GLY A 1 88 ? -50.844 32.812 -35.625 1 15.14 88 GLY A O 1
ATOM 657 N N . MET A 1 89 ? -52.062 34.688 -35.688 1 15.84 89 MET A N 1
ATOM 658 C CA . MET A 1 89 ? -51.625 36.062 -35.906 1 15.84 89 MET A CA 1
ATOM 659 C C . MET A 1 89 ? -50.625 36.5 -34.844 1 15.84 89 MET A C 1
ATOM 661 O O . MET A 1 89 ? -50.406 35.781 -33.844 1 15.84 89 MET A O 1
ATOM 665 N N . PRO A 1 90 ? -50.906 37.719 -34.156 1 16.42 90 PRO A N 1
ATOM 666 C CA . PRO A 1 90 ? -50.344 39.062 -34.188 1 16.42 90 PRO A CA 1
ATOM 667 C C . PRO A 1 90 ? -49.594 39.406 -32.906 1 16.42 90 PRO A C 1
ATOM 669 O O . PRO A 1 90 ? -48.531 40.031 -32.969 1 16.42 90 PRO A O 1
ATOM 672 N N . GLY A 1 91 ? -50.125 39.031 -31.609 1 14.19 91 GLY A N 1
ATOM 673 C CA . GLY A 1 91 ? -50.406 40.219 -30.812 1 14.19 91 GLY A CA 1
ATOM 674 C C . GLY A 1 91 ? -49.188 40.844 -30.188 1 14.19 91 GLY A C 1
ATOM 675 O O . GLY A 1 91 ? -48.906 42 -30.406 1 14.19 91 GLY A O 1
ATOM 676 N N . ARG A 1 92 ? -48.844 40.438 -28.875 1 14.78 92 ARG A N 1
ATOM 677 C CA . ARG A 1 92 ? -49 41.406 -27.766 1 14.78 92 ARG A CA 1
ATOM 678 C C . ARG A 1 92 ? -47.688 42.156 -27.531 1 14.78 92 ARG A C 1
ATOM 680 O O . ARG A 1 92 ? -46.594 41.594 -27.672 1 14.78 92 ARG A O 1
ATOM 687 N N . ARG A 1 93 ? -47.75 43.438 -27.422 1 16.03 93 ARG A N 1
ATOM 688 C CA . ARG A 1 93 ? -47.219 44.781 -27.359 1 16.03 93 ARG A CA 1
ATOM 689 C C . ARG A 1 93 ? -46.188 44.938 -26.25 1 16.03 93 ARG A C 1
ATOM 691 O O . ARG A 1 93 ? -45.031 45.219 -26.516 1 16.03 93 ARG A O 1
ATOM 698 N N . HIS A 1 94 ? -46.562 45.531 -25.016 1 15.45 94 HIS A N 1
ATOM 699 C CA . HIS A 1 94 ? -46.188 46.875 -24.578 1 15.45 94 HIS A CA 1
ATOM 700 C C . HIS A 1 94 ? -45.188 46.812 -23.422 1 15.45 94 HIS A C 1
ATOM 702 O O . HIS A 1 94 ? -44.625 47.812 -23 1 15.45 94 HIS A O 1
ATOM 708 N N . LEU A 1 95 ? -44.656 45.625 -22.844 1 16.09 95 LEU A N 1
ATOM 709 C CA . LEU A 1 95 ? -44.562 45.812 -21.406 1 16.09 95 LEU A CA 1
ATOM 710 C C . LEU A 1 95 ? -43.375 46.75 -21.047 1 16.09 95 LEU A C 1
ATOM 712 O O . LEU A 1 95 ? -42.25 46.469 -21.406 1 16.09 95 LEU A O 1
ATOM 716 N N . PRO A 1 96 ? -43.531 48.094 -20.891 1 16.33 96 PRO A N 1
ATOM 717 C CA . PRO A 1 96 ? -42.625 49.25 -20.766 1 16.33 96 PRO A CA 1
ATOM 718 C C . PRO A 1 96 ? -41.812 49.188 -19.484 1 16.33 96 PRO A C 1
ATOM 720 O O . PRO A 1 96 ? -40.688 49.75 -19.438 1 16.33 96 PRO A O 1
ATOM 723 N N . ARG A 1 97 ? -42.219 48.531 -18.359 1 17.64 97 ARG A N 1
ATOM 724 C CA . ARG A 1 97 ? -42.156 49.344 -17.141 1 17.64 97 ARG A CA 1
ATOM 725 C C . ARG A 1 97 ? -40.719 49.469 -16.672 1 17.64 97 ARG A C 1
ATOM 727 O O . ARG A 1 97 ? -40 48.5 -16.516 1 17.64 97 ARG A O 1
ATOM 734 N N . VAL A 1 98 ? -40.031 50.594 -17.016 1 17.09 98 VAL A N 1
ATOM 735 C CA . VAL A 1 98 ? -38.781 51.281 -16.766 1 17.09 98 VAL A CA 1
ATOM 736 C C . VAL A 1 98 ? -38.531 51.344 -15.266 1 17.09 98 VAL A C 1
ATOM 738 O O . VAL A 1 98 ? -39.438 51.688 -14.492 1 17.09 98 VAL A O 1
ATOM 741 N N . GLY A 1 99 ? -37.531 50.594 -14.734 1 15.77 99 GLY A N 1
ATOM 742 C CA . GLY A 1 99 ? -36.875 50.25 -13.477 1 15.77 99 GLY A CA 1
ATOM 743 C C . GLY A 1 99 ? -36.438 51.469 -12.672 1 15.77 99 GLY A C 1
ATOM 744 O O . GLY A 1 99 ? -35.938 52.438 -13.227 1 15.77 99 GLY A O 1
ATOM 745 N N . ALA A 1 100 ? -37.094 51.875 -11.578 1 16.03 100 ALA A N 1
ATOM 746 C CA . ALA A 1 100 ? -37.219 52.875 -10.531 1 16.03 100 ALA A CA 1
ATOM 747 C C . ALA A 1 100 ? -35.969 52.875 -9.641 1 16.03 100 ALA A C 1
ATOM 749 O O . ALA A 1 100 ? -35.812 52.031 -8.781 1 16.03 100 ALA A O 1
ATOM 750 N N . ARG A 1 101 ? -34.781 52.719 -10.242 1 15.22 101 ARG A N 1
ATOM 751 C CA . ARG A 1 101 ? -33.656 52.562 -9.32 1 15.22 101 ARG A CA 1
ATOM 752 C C . ARG A 1 101 ? -33.719 53.625 -8.219 1 15.22 101 ARG A C 1
ATOM 754 O O . ARG A 1 101 ? -34.312 54.688 -8.398 1 15.22 101 ARG A O 1
ATOM 761 N N . MET A 1 102 ? -32.688 53.594 -7.176 1 15.09 102 MET A N 1
ATOM 762 C CA . MET A 1 102 ? -32.312 53.469 -5.773 1 15.09 102 MET A CA 1
ATOM 763 C C . MET A 1 102 ? -31.828 54.781 -5.195 1 15.09 102 MET A C 1
ATOM 765 O O . MET A 1 102 ? -30.797 55.312 -5.609 1 15.09 102 MET A O 1
ATOM 769 N N . THR A 1 103 ? -32.594 55.844 -4.977 1 15.54 103 THR A N 1
ATOM 770 C CA . THR A 1 103 ? -32.062 57.125 -4.551 1 15.54 103 THR A CA 1
ATOM 771 C C . THR A 1 103 ? -31.625 57.094 -3.096 1 15.54 103 THR A C 1
ATOM 773 O O . THR A 1 103 ? -31.234 58.125 -2.527 1 15.54 103 THR A O 1
ATOM 776 N N . LEU A 1 104 ? -31.25 56 -2.449 1 15.27 104 LEU A N 1
ATOM 777 C CA . LEU A 1 104 ? -31.328 56.156 -1.003 1 15.27 104 LEU A CA 1
ATOM 778 C C . LEU A 1 104 ? -30.359 57.25 -0.522 1 15.27 104 LEU A C 1
ATOM 780 O O . LEU A 1 104 ? -29.188 57.25 -0.915 1 15.27 104 LEU A O 1
ATOM 784 N N . ALA A 1 105 ? -30.672 58.25 0.41 1 15.33 105 ALA A N 1
ATOM 785 C CA . ALA A 1 105 ? -30.328 59.562 0.898 1 15.33 105 ALA A CA 1
ATOM 786 C C . ALA A 1 105 ? -29.297 59.5 2.033 1 15.33 105 ALA A C 1
ATOM 788 O O . ALA A 1 105 ? -28.297 60.188 2.02 1 15.33 105 ALA A O 1
ATOM 789 N N . ALA A 1 106 ? -29.656 58.938 3.338 1 15.58 106 ALA A N 1
ATOM 790 C CA . ALA A 1 106 ? -29.594 59.875 4.449 1 15.58 106 ALA A CA 1
ATOM 791 C C . ALA A 1 106 ? -28.172 60 4.973 1 15.58 106 ALA A C 1
ATOM 793 O O . ALA A 1 106 ? -27.328 59.156 4.707 1 15.58 106 ALA A O 1
ATOM 794 N N . GLY A 1 107 ? -27.969 60.5 6.48 1 15.43 107 GLY A N 1
ATOM 795 C CA . GLY A 1 107 ? -27.375 61.562 7.254 1 15.43 107 GLY A CA 1
ATOM 796 C C . GLY A 1 107 ? -26.188 61.125 8.086 1 15.43 107 GLY A C 1
ATOM 797 O O . GLY A 1 107 ? -26.281 60.188 8.867 1 15.43 107 GLY A O 1
ATOM 798 N N . CYS A 1 108 ? -24.859 61.156 7.871 1 16.16 108 CYS A N 1
ATOM 799 C CA . CYS A 1 108 ? -23.531 60.688 8.297 1 16.16 108 CYS A CA 1
ATOM 800 C C . CYS A 1 108 ? -23.141 61.344 9.617 1 16.16 108 CYS A C 1
ATOM 802 O O . CYS A 1 108 ? -22.188 60.906 10.266 1 16.16 108 CYS A O 1
ATOM 804 N N . CYS A 1 109 ? -23.469 62.5 10.258 1 15.81 109 CYS A N 1
ATOM 805 C CA . CYS A 1 109 ? -22.25 63.25 10.578 1 15.81 109 CYS A CA 1
ATOM 806 C C . CYS A 1 109 ? -21.688 62.812 11.922 1 15.81 109 CYS A C 1
ATOM 808 O O . CYS A 1 109 ? -20.484 62.562 12.031 1 15.81 109 CYS A O 1
ATOM 810 N N . GLN A 1 110 ? -22.312 63.031 13.289 1 15.27 110 GLN A N 1
ATOM 811 C CA . GLN A 1 110 ? -21.672 64 14.156 1 15.27 110 GLN A CA 1
ATOM 812 C C . GLN A 1 110 ? -20.609 63.375 15.031 1 15.27 110 GLN A C 1
ATOM 814 O O . GLN A 1 110 ? -20.594 62.156 15.203 1 15.27 110 GLN A O 1
ATOM 819 N N . ALA A 1 111 ? -20.234 64.062 16.438 1 16.34 111 ALA A N 1
ATOM 820 C CA . ALA A 1 111 ? -19.109 64.75 17.062 1 16.34 111 ALA A CA 1
ATOM 821 C C . ALA A 1 111 ? -18.453 63.844 18.109 1 16.34 111 ALA A C 1
ATOM 823 O O . ALA A 1 111 ? -18.969 62.781 18.438 1 16.34 111 ALA A O 1
ATOM 824 N N . GLU A 1 112 ? -18.375 64.25 19.562 1 16.3 112 GLU A N 1
ATOM 825 C CA . GLU A 1 112 ? -17.25 64.812 20.312 1 16.3 112 GLU A CA 1
ATOM 826 C C . GLU A 1 112 ? -16.734 63.812 21.344 1 16.3 112 GLU A C 1
ATOM 828 O O . GLU A 1 112 ? -15.539 63.531 21.422 1 16.3 112 GLU A O 1
ATOM 833 N N . SER A 1 113 ? -17.422 63.531 22.688 1 16.34 113 SER A N 1
ATOM 834 C CA . SER A 1 113 ? -16.938 64.062 23.969 1 16.34 113 SER A CA 1
ATOM 835 C C . SER A 1 113 ? -16.047 63 24.656 1 16.34 113 SER A C 1
ATOM 837 O O . SER A 1 113 ? -16.094 61.812 24.328 1 16.34 113 SER A O 1
ATOM 839 N N . GLY A 1 114 ? -15.578 63.188 26.156 1 16.92 114 GLY A N 1
ATOM 840 C CA . GLY A 1 114 ? -14.414 63.469 26.984 1 16.92 114 GLY A CA 1
ATOM 841 C C . GLY A 1 114 ? -13.969 62.25 27.781 1 16.92 114 GLY A C 1
ATOM 842 O O . GLY A 1 114 ? -13.25 61.406 27.281 1 16.92 114 GLY A O 1
ATOM 843 N N . PRO A 1 115 ? -14.227 62.156 29.266 1 19.28 115 PRO A N 1
ATOM 844 C CA . PRO A 1 115 ? -13.234 62.094 30.328 1 19.28 115 PRO A CA 1
ATOM 845 C C . PRO A 1 115 ? -12.938 60.656 30.797 1 19.28 115 PRO A C 1
ATOM 847 O O . PRO A 1 115 ? -13.758 59.781 30.578 1 19.28 115 PRO A O 1
ATOM 850 N N . ARG A 1 116 ? -11.672 60.312 31.281 1 20.91 116 ARG A N 1
ATOM 851 C CA . ARG A 1 116 ? -10.734 59.25 31.578 1 20.91 116 ARG A CA 1
ATOM 852 C C . ARG A 1 116 ? -11.047 58.594 32.938 1 20.91 116 ARG A C 1
ATOM 854 O O . ARG A 1 116 ? -10.508 59 33.969 1 20.91 116 ARG A O 1
ATOM 861 N N . CYS A 1 117 ? -12.312 58.219 33.25 1 18.08 117 CYS A N 1
ATOM 862 C CA . CYS A 1 117 ? -12.531 57.969 34.656 1 18.08 117 CYS A CA 1
ATOM 863 C C . CYS A 1 117 ? -11.578 56.906 35.188 1 18.08 117 CYS A C 1
ATOM 865 O O . CYS A 1 117 ? -11.195 56 34.438 1 18.08 117 CYS A O 1
ATOM 867 N N . GLY A 1 118 ? -10.938 57.031 36.438 1 19.17 118 GLY A N 1
ATOM 868 C CA . GLY A 1 118 ? -9.875 56.75 37.406 1 19.17 118 GLY A CA 1
ATOM 869 C C . GLY A 1 118 ? -10.016 55.406 38.062 1 19.17 118 GLY A C 1
ATOM 870 O O . GLY A 1 118 ? -9.312 55.094 39.031 1 19.17 118 GLY A O 1
ATOM 871 N N . GLY A 1 119 ? -10.789 54.406 37.531 1 18.53 119 GLY A N 1
ATOM 872 C CA . GLY A 1 119 ? -11.203 53.469 38.531 1 18.53 119 GLY A CA 1
ATOM 873 C C . GLY A 1 119 ? -10.031 52.75 39.188 1 18.53 119 GLY A C 1
ATOM 874 O O . GLY A 1 119 ? -8.961 52.625 38.594 1 18.53 119 GLY A O 1
ATOM 875 N N . LEU A 1 120 ? -10.031 52.594 40.562 1 20.33 120 LEU A N 1
ATOM 876 C CA . LEU A 1 120 ? -9.234 52.219 41.75 1 20.33 120 LEU A CA 1
ATOM 877 C C . LEU A 1 120 ? -8.773 50.781 41.656 1 20.33 120 LEU A C 1
ATOM 879 O O . LEU A 1 120 ? -9.586 49.875 41.438 1 20.33 120 LEU A O 1
ATOM 883 N N . ARG A 1 121 ? -7.484 50.5 41.281 1 20.31 121 ARG A N 1
ATOM 884 C CA . ARG A 1 121 ? -6.684 49.281 41.094 1 20.31 121 ARG A CA 1
ATOM 885 C C . ARG A 1 121 ? -6.578 48.469 42.375 1 20.31 121 ARG A C 1
ATOM 887 O O . ARG A 1 121 ? -5.883 48.875 43.312 1 20.31 121 ARG A O 1
ATOM 894 N N . GLN A 1 122 ? -7.82 48.031 42.938 1 20.11 122 GLN A N 1
ATOM 895 C CA . GLN A 1 122 ? -7.727 47.406 44.219 1 20.11 122 GLN A CA 1
ATOM 896 C C . GLN A 1 122 ? -6.672 46.281 44.219 1 20.11 122 GLN A C 1
ATOM 898 O O . GLN A 1 122 ? -6.516 45.594 43.219 1 20.11 122 GLN A O 1
ATOM 903 N N . ARG A 1 123 ? -5.648 46.344 45.156 1 21.44 123 ARG A N 1
ATOM 904 C CA . ARG A 1 123 ? -4.395 45.656 45.5 1 21.44 123 ARG A CA 1
ATOM 905 C C . ARG A 1 123 ? -4.637 44.219 45.875 1 21.44 123 ARG A C 1
ATOM 907 O O . ARG A 1 123 ? -5.328 43.906 46.844 1 21.44 123 ARG A O 1
ATOM 914 N N . ARG A 1 124 ? -5.008 43.25 44.969 1 22.55 124 ARG A N 1
ATOM 915 C CA . ARG A 1 124 ? -5.34 41.906 45.375 1 22.55 124 ARG A CA 1
ATOM 916 C C . ARG A 1 124 ? -4.191 41.281 46.156 1 22.55 124 ARG A C 1
ATOM 918 O O . ARG A 1 124 ? -3.021 41.469 45.844 1 22.55 124 ARG A O 1
ATOM 925 N N . PRO A 1 125 ? -4.449 40.812 47.406 1 23.59 125 PRO A N 1
ATOM 926 C CA . PRO A 1 125 ? -3.541 40.312 48.438 1 23.59 125 PRO A CA 1
ATOM 927 C C . PRO A 1 125 ? -2.67 39.156 47.969 1 23.59 125 PRO A C 1
ATOM 929 O O . PRO A 1 125 ? -3.027 38.469 47 1 23.59 125 PRO A O 1
ATOM 932 N N . ARG A 1 126 ? -1.339 38.969 48.469 1 24.42 126 ARG A N 1
ATOM 933 C CA . ARG A 1 126 ? -0.136 38.188 48.219 1 24.42 126 ARG A CA 1
ATOM 934 C C . ARG A 1 126 ? -0.379 36.688 48.469 1 24.42 126 ARG A C 1
ATOM 936 O O . ARG A 1 126 ? -0.679 36.312 49.625 1 24.42 126 ARG A O 1
ATOM 943 N N . ARG A 1 127 ? -1.051 35.906 47.688 1 26.94 127 ARG A N 1
ATOM 944 C CA . ARG A 1 127 ? -1.351 34.5 48 1 26.94 127 ARG A CA 1
ATOM 945 C C . ARG A 1 127 ? -0.079 33.719 48.344 1 26.94 127 ARG A C 1
ATOM 947 O O . ARG A 1 127 ? 0.971 33.969 47.75 1 26.94 127 ARG A O 1
ATOM 954 N N . PRO A 1 128 ? -0.022 33.094 49.5 1 24.28 128 PRO A N 1
ATOM 955 C CA . PRO A 1 128 ? 1.116 32.406 50.094 1 24.28 128 PRO A CA 1
ATOM 956 C C . PRO A 1 128 ? 1.691 31.328 49.188 1 24.28 128 PRO A C 1
ATOM 958 O O . PRO A 1 128 ? 0.991 30.812 48.312 1 24.28 128 PRO A O 1
ATOM 961 N N . ALA A 1 129 ? 3.066 31.094 49.094 1 23.72 129 ALA A N 1
ATOM 962 C CA . ALA A 1 129 ? 4.082 30.516 48.219 1 23.72 129 ALA A CA 1
ATOM 963 C C . ALA A 1 129 ? 3.922 29.016 48.094 1 23.72 129 ALA A C 1
ATOM 965 O O . ALA A 1 129 ? 4.535 28.375 47.219 1 23.72 129 ALA A O 1
ATOM 966 N N . GLY A 1 130 ? 3.451 28.312 49.156 1 23.72 130 GLY A N 1
ATOM 967 C CA . GLY A 1 130 ? 3.977 26.984 49.344 1 23.72 130 GLY A CA 1
ATOM 968 C C . GLY A 1 130 ? 3.398 25.969 48.375 1 23.72 130 GLY A C 1
ATOM 969 O O . GLY A 1 130 ? 2.689 25.047 48.781 1 23.72 130 GLY A O 1
ATOM 970 N N . GLU A 1 131 ? 2.965 26.297 47.281 1 25.48 131 GLU A N 1
ATOM 971 C CA . GLU A 1 131 ? 2.109 25.281 46.656 1 25.48 131 GLU A CA 1
ATOM 972 C C . GLU A 1 131 ? 2.889 24 46.406 1 25.48 131 GLU A C 1
ATOM 974 O O . GLU A 1 131 ? 4.02 24.047 45.906 1 25.48 131 GLU A O 1
ATOM 979 N N . PRO A 1 132 ? 2.498 22.891 47.062 1 27.83 132 PRO A N 1
ATOM 980 C CA . PRO A 1 132 ? 3.145 21.578 47 1 27.83 132 PRO A CA 1
ATOM 981 C C . PRO A 1 132 ? 3.422 21.141 45.562 1 27.83 132 PRO A C 1
ATOM 983 O O . PRO A 1 132 ? 2.785 21.625 44.625 1 27.83 132 PRO A O 1
ATOM 986 N N . SER A 1 133 ? 4.637 20.531 45.344 1 26.19 133 SER A N 1
ATOM 987 C CA . SER A 1 133 ? 5.254 20.031 44.125 1 26.19 133 SER A CA 1
ATOM 988 C C . SER A 1 133 ? 4.258 19.219 43.281 1 26.19 133 SER A C 1
ATOM 990 O O . SER A 1 133 ? 3.498 18.422 43.844 1 26.19 133 SER A O 1
ATOM 992 N N . ARG A 1 134 ? 3.785 19.75 42.25 1 28.53 134 ARG A N 1
ATOM 993 C CA . ARG A 1 134 ? 2.82 19.141 41.344 1 28.53 134 ARG A CA 1
ATOM 994 C C . ARG A 1 134 ? 3.172 17.688 41.062 1 28.53 134 ARG A C 1
ATOM 996 O O . ARG A 1 134 ? 4.324 17.359 40.75 1 28.53 134 ARG A O 1
ATOM 1003 N N . PRO A 1 135 ? 2.42 16.766 41.75 1 27.41 135 PRO A N 1
ATOM 1004 C CA . PRO A 1 135 ? 2.732 15.352 41.531 1 27.41 135 PRO A CA 1
ATOM 1005 C C . PRO A 1 135 ? 3.012 15.023 40.094 1 27.41 135 PRO A C 1
ATOM 1007 O O . PRO A 1 135 ? 2.57 15.75 39.188 1 27.41 135 PRO A O 1
ATOM 1010 N N . SER A 1 136 ? 4.098 14.305 39.844 1 26.5 136 SER A N 1
ATOM 1011 C CA . SER A 1 136 ? 4.535 13.781 38.531 1 26.5 136 SER A CA 1
ATOM 1012 C C . SER A 1 136 ? 3.346 13.344 37.688 1 26.5 136 SER A C 1
ATOM 1014 O O . SER A 1 136 ? 2.365 12.812 38.219 1 26.5 136 SER A O 1
ATOM 1016 N N . PRO A 1 137 ? 3.15 14.07 36.625 1 28.45 137 PRO A N 1
ATOM 1017 C CA . PRO A 1 137 ? 1.964 13.734 35.844 1 28.45 137 PRO A CA 1
ATOM 1018 C C . PRO A 1 137 ? 1.686 12.234 35.812 1 28.45 137 PRO A C 1
ATOM 1020 O O . PRO A 1 137 ? 2.619 11.43 35.844 1 28.45 137 PRO A O 1
ATOM 1023 N N . LEU A 1 138 ? 0.652 11.82 36.531 1 28.55 138 LEU A N 1
ATOM 1024 C CA . LEU A 1 138 ? 0.168 10.445 36.5 1 28.55 138 LEU A CA 1
ATOM 1025 C C . LEU A 1 138 ? 0.342 9.836 35.094 1 28.55 138 LEU A C 1
ATOM 1027 O O . LEU A 1 138 ? 0.297 10.555 34.094 1 28.55 138 LEU A O 1
ATOM 1031 N N . PRO A 1 139 ? 0.931 8.672 35.062 1 30.8 139 PRO A N 1
ATOM 1032 C CA . PRO A 1 139 ? 1.082 7.98 33.781 1 30.8 139 PRO A CA 1
ATOM 1033 C C . PRO A 1 139 ? -0.133 8.148 32.875 1 30.8 139 PRO A C 1
ATOM 1035 O O . PRO A 1 139 ? -1.244 8.375 33.344 1 30.8 139 PRO A O 1
ATOM 1038 N N . ARG A 1 140 ? 0.082 8.547 31.688 1 33.62 140 ARG A N 1
ATOM 1039 C CA . ARG A 1 140 ? -0.859 8.773 30.594 1 33.62 140 ARG A CA 1
ATOM 1040 C C . ARG A 1 140 ? -2.072 7.859 30.719 1 33.62 140 ARG A C 1
ATOM 1042 O O . ARG A 1 140 ? -1.932 6.637 30.734 1 33.62 140 ARG A O 1
ATOM 1049 N N . ALA A 1 141 ? -3.125 8.297 31.344 1 31.64 141 ALA A N 1
ATOM 1050 C CA . ALA A 1 141 ? -4.426 7.637 31.406 1 31.64 141 ALA A CA 1
ATOM 1051 C C . ALA A 1 141 ? -4.855 7.145 30.031 1 31.64 141 ALA A C 1
ATOM 1053 O O . ALA A 1 141 ? -5.035 7.945 29.109 1 31.64 141 ALA A O 1
ATOM 1054 N N . TRP A 1 142 ? -4.516 5.922 29.609 1 36.06 142 TRP A N 1
ATOM 1055 C CA . TRP A 1 142 ? -4.871 5.246 28.359 1 36.06 142 TRP A CA 1
ATOM 1056 C C . TRP A 1 142 ? -6.383 5.074 28.25 1 36.06 142 TRP A C 1
ATOM 1058 O O . TRP A 1 142 ? -7.035 4.633 29.203 1 36.06 142 TRP A O 1
ATOM 1068 N N . ALA A 1 143 ? -7.059 5.871 27.531 1 39.41 143 ALA A N 1
ATOM 1069 C CA . ALA A 1 143 ? -8.492 5.723 27.297 1 39.41 143 ALA A CA 1
ATOM 1070 C C . ALA A 1 143 ? -8.828 4.309 26.828 1 39.41 143 ALA A C 1
ATOM 1072 O O . ALA A 1 143 ? -8.125 3.742 26 1 39.41 143 ALA A O 1
ATOM 1073 N N . PRO A 1 144 ? -9.703 3.631 27.609 1 41.5 144 PRO A N 1
ATOM 1074 C CA . PRO A 1 144 ? -10.156 2.307 27.172 1 41.5 144 PRO A CA 1
ATOM 1075 C C . PRO A 1 144 ? -10.758 2.324 25.766 1 41.5 144 PRO A C 1
ATOM 1077 O O . PRO A 1 144 ? -11.32 3.338 25.344 1 41.5 144 PRO A O 1
ATOM 1080 N N . LEU A 1 145 ? -10.266 1.596 24.906 1 45.62 145 LEU A N 1
ATOM 1081 C CA . LEU A 1 145 ? -10.898 1.398 23.609 1 45.62 145 LEU A CA 1
ATOM 1082 C C . LEU A 1 145 ? -12.383 1.085 23.766 1 45.62 145 LEU A C 1
ATOM 1084 O O . LEU A 1 145 ? -12.75 0.168 24.5 1 45.62 145 LEU A O 1
ATOM 1088 N N . GLU A 1 146 ? -13.203 1.977 23.609 1 45.47 146 GLU A N 1
ATOM 1089 C CA . GLU A 1 146 ? -14.633 1.683 23.531 1 45.47 146 GLU A CA 1
ATOM 1090 C C . GLU A 1 146 ? -14.922 0.675 22.422 1 45.47 146 GLU A C 1
ATOM 1092 O O . GLU A 1 146 ? -16.078 0.459 22.062 1 45.47 146 GLU A O 1
ATOM 1097 N N . ALA A 1 147 ? -13.984 0.162 21.781 1 48.31 147 ALA A N 1
ATOM 1098 C CA . ALA A 1 147 ? -14.383 -0.735 20.688 1 48.31 147 ALA A CA 1
ATOM 1099 C C . ALA A 1 147 ? -14.922 -2.055 21.25 1 48.31 147 ALA A C 1
ATOM 1101 O O . ALA A 1 147 ? -14.312 -2.652 22.141 1 48.31 147 ALA A O 1
ATOM 1102 N N . PRO A 1 148 ? -16.109 -2.385 20.938 1 48.5 148 PRO A N 1
ATOM 1103 C CA . PRO A 1 148 ? -16.703 -3.625 21.453 1 48.5 148 PRO A CA 1
ATOM 1104 C C . PRO A 1 148 ? -15.883 -4.863 21.078 1 48.5 148 PRO A C 1
ATOM 1106 O O . PRO A 1 148 ? -15.711 -5.164 19.891 1 48.5 148 PRO A O 1
ATOM 1109 N N . VAL A 1 149 ? -15.039 -5.402 21.906 1 54.38 149 VAL A N 1
ATOM 1110 C CA . VAL A 1 149 ? -14.281 -6.648 21.906 1 54.38 149 VAL A CA 1
ATOM 1111 C C . VAL A 1 149 ? -15.211 -7.824 21.625 1 54.38 149 VAL A C 1
ATOM 1113 O O . VAL A 1 149 ? -14.797 -8.828 21.047 1 54.38 149 VAL A O 1
ATOM 1116 N N . GLY A 1 150 ? -16.453 -7.605 21.656 1 65.94 150 GLY A N 1
ATOM 1117 C CA . GLY A 1 150 ? -17.375 -8.734 21.641 1 65.94 150 GLY A CA 1
ATOM 1118 C C . GLY A 1 150 ? -17.609 -9.281 20.234 1 65.94 150 GLY A C 1
ATOM 1119 O O . GLY A 1 150 ? -18.125 -10.391 20.078 1 65.94 150 GLY A O 1
ATOM 1120 N N . VAL A 1 151 ? -17.062 -8.586 19.25 1 76 151 VAL A N 1
ATOM 1121 C CA . VAL A 1 151 ? -17.469 -9 17.906 1 76 151 VAL A CA 1
ATOM 1122 C C . VAL A 1 151 ? -16.422 -9.945 17.312 1 76 151 VAL A C 1
ATOM 1124 O O . VAL A 1 151 ? -16.719 -10.695 16.375 1 76 151 VAL A O 1
ATOM 1127 N N . TRP A 1 152 ? -15.383 -10.094 17.953 1 81.62 152 TRP A N 1
ATOM 1128 C CA . TRP A 1 152 ? -14.312 -10.875 17.328 1 81.62 152 TRP A CA 1
ATOM 1129 C C . TRP A 1 152 ? -14.5 -12.359 17.625 1 81.62 152 TRP A C 1
ATOM 1131 O O . TRP A 1 152 ? -14.133 -13.211 16.797 1 81.62 152 TRP A O 1
ATOM 1141 N N . ALA A 1 153 ? -15.148 -12.641 18.734 1 86.5 153 ALA A N 1
ATOM 1142 C CA . ALA A 1 153 ? -15.398 -14.039 19.062 1 86.5 153 ALA A CA 1
ATOM 1143 C C . ALA A 1 153 ? -16.406 -14.656 18.094 1 86.5 153 ALA A C 1
ATOM 1145 O O . ALA A 1 153 ? -16.156 -15.703 17.5 1 86.5 153 ALA A O 1
ATOM 1146 N N . PRO A 1 154 ? -17.5 -13.969 17.891 1 90.25 154 PRO A N 1
ATOM 1147 C CA . PRO A 1 154 ? -18.422 -14.516 16.891 1 90.25 154 PRO A CA 1
ATOM 1148 C C . PRO A 1 154 ? -17.812 -14.594 15.492 1 90.25 154 PRO A C 1
ATOM 1150 O O . PRO A 1 154 ? -18.078 -15.539 14.75 1 90.25 154 PRO A O 1
ATOM 1153 N N . LEU A 1 155 ? -17.016 -13.664 15.156 1 92.06 155 LEU A N 1
ATOM 1154 C CA . LEU A 1 155 ? -16.391 -13.688 13.844 1 92.06 155 LEU A CA 1
ATOM 1155 C C . LEU A 1 155 ? -15.453 -14.891 13.719 1 92.06 155 LEU A C 1
ATOM 1157 O O . LEU A 1 155 ? -15.461 -15.578 12.695 1 92.06 155 LEU A O 1
ATOM 1161 N N . ALA A 1 156 ? -14.703 -15.133 14.742 1 91.75 156 ALA A N 1
ATOM 1162 C CA . ALA A 1 156 ? -13.797 -16.281 14.75 1 91.75 156 ALA A CA 1
ATOM 1163 C C . ALA A 1 156 ? -14.57 -17.594 14.617 1 91.75 156 ALA A C 1
ATOM 1165 O O . ALA A 1 156 ? -14.18 -18.469 13.852 1 91.75 156 ALA A O 1
ATOM 1166 N N . PHE A 1 157 ? -15.648 -17.641 15.281 1 92 157 PHE A N 1
ATOM 1167 C CA . PHE A 1 157 ? -16.469 -18.859 15.281 1 92 157 PHE A CA 1
ATOM 1168 C C . PHE A 1 157 ? -17.062 -19.109 13.906 1 92 157 PHE A C 1
ATOM 1170 O O . PHE A 1 157 ? -16.922 -20.203 13.359 1 92 157 PHE A O 1
ATOM 1177 N N . VAL A 1 158 ? -17.594 -18.109 13.32 1 93.38 158 VAL A N 1
ATOM 1178 C CA . VAL A 1 158 ? -18.266 -18.281 12.031 1 93.38 158 VAL A CA 1
ATOM 1179 C C . VAL A 1 158 ? -17.234 -18.484 10.93 1 93.38 158 VAL A C 1
ATOM 1181 O O . VAL A 1 158 ? -17.484 -19.203 9.961 1 93.38 158 VAL A O 1
ATOM 1184 N N . THR A 1 159 ? -16.094 -17.875 11.055 1 94 159 THR A N 1
ATOM 1185 C CA . THR A 1 159 ? -15.008 -18.094 10.094 1 94 159 THR A CA 1
ATOM 1186 C C . THR A 1 159 ? -14.555 -19.547 10.109 1 94 159 THR A C 1
ATOM 1188 O O . THR A 1 159 ? -14.375 -20.156 9.047 1 94 159 THR A O 1
ATOM 1191 N N . LEU A 1 160 ? -14.453 -20.078 11.312 1 93.31 160 LEU A N 1
ATOM 1192 C CA . LEU A 1 160 ? -14.047 -21.484 11.438 1 93.31 160 LEU A CA 1
ATOM 1193 C C . LEU A 1 160 ? -15.125 -22.406 10.883 1 93.31 160 LEU A C 1
ATOM 1195 O O . LEU A 1 160 ? -14.82 -23.406 10.234 1 93.31 160 LEU A O 1
ATOM 1199 N N . LEU A 1 161 ? -16.312 -22.031 11.117 1 93.19 161 LEU A N 1
ATOM 1200 C CA . LEU A 1 161 ? -17.406 -22.844 10.609 1 93.19 161 LEU A CA 1
ATOM 1201 C C . LEU A 1 161 ? -17.469 -22.797 9.086 1 93.19 161 LEU A C 1
ATOM 1203 O O . LEU A 1 161 ? -17.781 -23.797 8.445 1 93.19 161 LEU A O 1
ATOM 1207 N N . SER A 1 162 ? -17.203 -21.609 8.547 1 93.94 162 SER A N 1
ATOM 1208 C CA . SER A 1 162 ? -17.172 -21.469 7.09 1 93.94 162 SER A CA 1
ATOM 1209 C C . SER A 1 162 ? -16.078 -22.328 6.477 1 93.94 162 SER A C 1
ATOM 1211 O O . SER A 1 162 ? -16.297 -23 5.469 1 93.94 162 SER A O 1
ATOM 1213 N N . PHE A 1 163 ? -14.93 -22.328 7.125 1 92.12 163 PHE A N 1
ATOM 1214 C CA . PHE A 1 163 ? -13.812 -23.141 6.648 1 92.12 163 PHE A CA 1
ATOM 1215 C C . PHE A 1 163 ? -14.125 -24.625 6.785 1 92.12 163 PHE A C 1
ATOM 1217 O O . PHE A 1 163 ? -13.914 -25.391 5.844 1 92.12 163 PHE A O 1
ATOM 1224 N N . ALA A 1 164 ? -14.734 -25.031 7.973 1 89.75 164 ALA A N 1
ATOM 1225 C CA . ALA A 1 164 ? -15.008 -26.438 8.258 1 89.75 164 ALA A CA 1
ATOM 1226 C C . ALA A 1 164 ? -16.094 -26.984 7.336 1 89.75 164 ALA A C 1
ATOM 1228 O O . ALA A 1 164 ? -16.016 -28.125 6.875 1 89.75 164 ALA A O 1
ATOM 1229 N N . SER A 1 165 ? -17.031 -26.188 7.07 1 89.81 165 SER A N 1
ATOM 1230 C CA . SER A 1 165 ? -18.109 -26.656 6.223 1 89.81 165 SER A CA 1
ATOM 1231 C C . SER A 1 165 ? -17.656 -26.828 4.773 1 89.81 165 SER A C 1
ATOM 1233 O O . SER A 1 165 ? -18.109 -27.719 4.07 1 89.81 165 SER A O 1
ATOM 1235 N N . ARG A 1 166 ? -16.734 -26.031 4.387 1 86.81 166 ARG A N 1
ATOM 1236 C CA . ARG A 1 166 ? -16.266 -26.109 3.008 1 86.81 166 ARG A CA 1
ATOM 1237 C C . ARG A 1 166 ? -15.234 -27.219 2.838 1 86.81 166 ARG A C 1
ATOM 1239 O O . ARG A 1 166 ? -15.227 -27.906 1.817 1 86.81 166 ARG A O 1
ATOM 1246 N N . PHE A 1 167 ? -14.414 -27.391 3.861 1 77.5 167 PHE A N 1
ATOM 1247 C CA . PHE A 1 167 ? -13.25 -28.25 3.656 1 77.5 167 PHE A CA 1
ATOM 1248 C C . PHE A 1 167 ? -13.383 -29.531 4.469 1 77.5 167 PHE A C 1
ATOM 1250 O O . PHE A 1 167 ? -12.414 -30.297 4.59 1 77.5 167 PHE A O 1
ATOM 1257 N N . TYR A 1 168 ? -14.523 -29.578 5.336 1 62.22 168 TYR A N 1
ATOM 1258 C CA . TYR A 1 168 ? -14.758 -30.781 6.121 1 62.22 168 TYR A CA 1
ATOM 1259 C C . TYR A 1 168 ? -14.484 -32.031 5.297 1 62.22 168 TYR A C 1
ATOM 1261 O O . TYR A 1 168 ? -13.922 -33 5.805 1 62.22 168 TYR A O 1
ATOM 1269 N N . ARG A 1 169 ? -14.969 -31.984 4.102 1 54.47 169 ARG A N 1
ATOM 1270 C CA . ARG A 1 169 ? -14.852 -33.219 3.332 1 54.47 169 ARG A CA 1
ATOM 1271 C C . ARG A 1 169 ? -13.508 -33.281 2.609 1 54.47 169 ARG A C 1
ATOM 1273 O O . ARG A 1 169 ? -13.312 -34.156 1.739 1 54.47 169 ARG A O 1
ATOM 1280 N N . LEU A 1 170 ? -12.664 -32.438 2.811 1 46.44 170 LEU A N 1
ATOM 1281 C CA . LEU A 1 170 ? -11.406 -32.344 2.078 1 46.44 170 LEU A CA 1
ATOM 1282 C C . LEU A 1 170 ? -10.625 -33.656 2.203 1 46.44 170 LEU A C 1
ATOM 1284 O O . LEU A 1 170 ? -9.836 -34 1.321 1 46.44 170 LEU A O 1
ATOM 1288 N N . SER A 1 171 ? -10.625 -34.344 3.41 1 41.66 171 SER A N 1
ATOM 1289 C CA . SER A 1 171 ? -9.859 -35.594 3.451 1 41.66 171 SER A CA 1
ATOM 1290 C C . SER A 1 171 ? -10.641 -36.75 2.82 1 41.66 171 SER A C 1
ATOM 1292 O O . SER A 1 171 ? -10.117 -37.844 2.668 1 41.66 171 SER A O 1
ATOM 1294 N N . GLU A 1 172 ? -11.945 -36.844 2.998 1 44.38 172 GLU A N 1
ATOM 1295 C CA . GLU A 1 172 ? -12.562 -38.094 2.59 1 44.38 172 GLU A CA 1
ATOM 1296 C C . GLU A 1 172 ? -12.68 -38.188 1.071 1 44.38 172 GLU A C 1
ATOM 1298 O O . GLU A 1 172 ? -12.867 -37.156 0.394 1 44.38 172 GLU A O 1
ATOM 1303 N N . PRO A 1 173 ? -12.211 -39.312 0.499 1 43.59 173 PRO A N 1
ATOM 1304 C CA . PRO A 1 173 ? -12.438 -39.688 -0.897 1 43.59 173 PRO A CA 1
ATOM 1305 C C . PRO A 1 173 ? -13.75 -39.156 -1.455 1 43.59 173 PRO A C 1
ATOM 1307 O O . PRO A 1 173 ? -14.664 -38.812 -0.691 1 43.59 173 PRO A O 1
ATOM 1310 N N . PRO A 1 174 ? -13.797 -38.781 -2.809 1 45.53 174 PRO A N 1
ATOM 1311 C CA . PRO A 1 174 ? -14.852 -38.344 -3.725 1 45.53 174 PRO A CA 1
ATOM 1312 C C . PRO A 1 174 ? -16.203 -38.969 -3.408 1 45.53 174 PRO A C 1
ATOM 1314 O O . PRO A 1 174 ? -17.125 -38.938 -4.242 1 45.53 174 PRO A O 1
ATOM 1317 N N . HIS A 1 175 ? -16.312 -39.625 -2.311 1 46.81 175 HIS A N 1
ATOM 1318 C CA . HIS A 1 175 ? -17.547 -40.406 -2.438 1 46.81 175 HIS A CA 1
ATOM 1319 C C . HIS A 1 175 ? -18.766 -39.5 -2.297 1 46.81 175 HIS A C 1
ATOM 1321 O O . HIS A 1 175 ? -19.891 -40 -2.113 1 46.81 175 HIS A O 1
ATOM 1327 N N . VAL A 1 176 ? -18.531 -38.25 -2.012 1 60.97 176 VAL A N 1
ATOM 1328 C CA . VAL A 1 176 ? -19.844 -37.594 -1.959 1 60.97 176 VAL A CA 1
ATOM 1329 C C . VAL A 1 176 ? -20.344 -37.344 -3.375 1 60.97 176 VAL A C 1
ATOM 1331 O O . VAL A 1 176 ? -19.641 -36.75 -4.188 1 60.97 176 VAL A O 1
ATOM 1334 N N . TRP A 1 177 ? -21.438 -38.031 -3.662 1 77.88 177 TRP A N 1
ATOM 1335 C CA . TRP A 1 177 ? -22.094 -37.938 -4.961 1 77.88 177 TRP A CA 1
ATOM 1336 C C . TRP A 1 177 ? -22.625 -36.531 -5.211 1 77.88 177 TRP A C 1
ATOM 1338 O O . TRP A 1 177 ? -23.359 -36 -4.395 1 77.88 177 TRP A O 1
ATOM 1348 N N . PRO A 1 178 ? -22.109 -35.906 -6.199 1 87.44 178 PRO A N 1
ATOM 1349 C CA . PRO A 1 178 ? -22.609 -34.594 -6.555 1 87.44 178 PRO A CA 1
ATOM 1350 C C . PRO A 1 178 ? -24.141 -34.562 -6.645 1 87.44 178 PRO A C 1
ATOM 1352 O O . PRO A 1 178 ? -24.766 -35.531 -7.086 1 87.44 178 PRO A O 1
ATOM 1355 N N . PHE A 1 179 ? -24.75 -33.531 -6.012 1 91.38 179 PHE A N 1
ATOM 1356 C CA . PHE A 1 179 ? -26.172 -33.25 -6.074 1 91.38 179 PHE A CA 1
ATOM 1357 C C . PHE A 1 179 ? -26.953 -34.188 -5.16 1 91.38 179 PHE A C 1
ATOM 1359 O O . PHE A 1 179 ? -28.172 -34.344 -5.305 1 91.38 179 PHE A O 1
ATOM 1366 N N . SER A 1 180 ? -26.266 -34.844 -4.297 1 89.81 180 SER A N 1
ATOM 1367 C CA . SER A 1 180 ? -26.938 -35.594 -3.232 1 89.81 180 SER A CA 1
ATOM 1368 C C . SER A 1 180 ? -27.406 -34.656 -2.123 1 89.81 180 SER A C 1
ATOM 1370 O O . SER A 1 180 ? -27.078 -33.469 -2.111 1 89.81 180 SER A O 1
ATOM 1372 N N . ALA A 1 181 ? -28.281 -35.188 -1.232 1 90.5 181 ALA A N 1
ATOM 1373 C CA . ALA A 1 181 ? -28.797 -34.375 -0.127 1 90.5 181 ALA A CA 1
ATOM 1374 C C . ALA A 1 181 ? -27.672 -33.906 0.786 1 90.5 181 ALA A C 1
ATOM 1376 O O . ALA A 1 181 ? -27.688 -32.781 1.265 1 90.5 181 ALA A O 1
ATOM 1377 N N . SER A 1 182 ? -26.734 -34.719 1.028 1 87.88 182 SER A N 1
ATOM 1378 C CA . SER A 1 182 ? -25.609 -34.344 1.872 1 87.88 182 SER A CA 1
ATOM 1379 C C . SER A 1 182 ? -24.75 -33.281 1.206 1 87.88 182 SER A C 1
ATOM 1381 O O . SER A 1 182 ? -24.266 -32.375 1.872 1 87.88 182 SER A O 1
ATOM 1383 N N . TRP A 1 183 ? -24.562 -33.406 -0.083 1 89.62 183 TRP A N 1
ATOM 1384 C CA . TRP A 1 183 ? -23.797 -32.406 -0.84 1 89.62 183 TRP A CA 1
ATOM 1385 C C . TRP A 1 183 ? -24.469 -31.047 -0.766 1 89.62 183 TRP A C 1
ATOM 1387 O O . TRP A 1 183 ? -23.797 -30.031 -0.49 1 89.62 183 TRP A O 1
ATOM 1397 N N . TRP A 1 184 ? -25.766 -31.016 -0.91 1 91.75 184 TRP A N 1
ATOM 1398 C CA . TRP A 1 184 ? -26.516 -29.781 -0.826 1 91.75 184 TRP A CA 1
ATOM 1399 C C . TRP A 1 184 ? -26.469 -29.203 0.585 1 91.75 184 TRP A C 1
ATOM 1401 O O . TRP A 1 184 ? -26.391 -27.984 0.761 1 91.75 184 TRP A O 1
ATOM 1411 N N . PHE A 1 185 ? -26.516 -30.062 1.526 1 92.25 185 PHE A N 1
ATOM 1412 C CA . PHE A 1 185 ? -26.5 -29.625 2.918 1 92.25 185 PHE A CA 1
ATOM 1413 C C . PHE A 1 185 ? -25.203 -28.875 3.234 1 92.25 185 PHE A C 1
ATOM 1415 O O . PHE A 1 185 ? -25.234 -27.766 3.758 1 92.25 185 PHE A O 1
ATOM 1422 N N . TRP A 1 186 ? -24.094 -29.453 2.93 1 91 186 TRP A N 1
ATOM 1423 C CA . TRP A 1 186 ? -22.812 -28.844 3.252 1 91 186 TRP A CA 1
ATOM 1424 C C . TRP A 1 186 ? -22.594 -27.578 2.43 1 91 186 TRP A C 1
ATOM 1426 O O . TRP A 1 186 ? -22.031 -26.594 2.924 1 91 186 TRP A O 1
ATOM 1436 N N . LEU A 1 187 ? -23.016 -27.625 1.197 1 93.31 187 LEU A N 1
ATOM 1437 C CA . LEU A 1 187 ? -22.875 -26.438 0.351 1 93.31 187 LEU A CA 1
ATOM 1438 C C . LEU A 1 187 ? -23.734 -25.281 0.885 1 93.31 187 LEU A C 1
ATOM 1440 O O . LEU A 1 187 ? -23.25 -24.156 0.964 1 93.31 187 LEU A O 1
ATOM 1444 N N . SER A 1 188 ? -24.922 -25.625 1.306 1 95.38 188 SER A N 1
ATOM 1445 C CA . SER A 1 188 ? -25.812 -24.609 1.862 1 95.38 188 SER A CA 1
ATOM 1446 C C . SER A 1 188 ? -25.297 -24.109 3.207 1 95.38 188 SER A C 1
ATOM 1448 O O . SER A 1 188 ? -25.375 -22.906 3.494 1 95.38 188 SER A O 1
ATOM 1450 N N . LEU A 1 189 ? -24.797 -25.062 3.98 1 95.31 189 LEU A N 1
ATOM 1451 C CA . LEU A 1 189 ? -24.266 -24.672 5.277 1 95.31 189 LEU A CA 1
ATOM 1452 C C . LEU A 1 189 ? -23.078 -23.719 5.105 1 95.31 189 LEU A C 1
ATOM 1454 O O . LEU A 1 189 ? -22.922 -22.781 5.891 1 95.31 189 LEU A O 1
ATOM 1458 N N . THR A 1 190 ? -22.25 -23.922 4.129 1 95.5 190 THR A N 1
ATOM 1459 C CA . THR A 1 190 ? -21.156 -23 3.828 1 95.5 190 THR A CA 1
ATOM 1460 C C . THR A 1 190 ? -21.688 -21.609 3.492 1 95.5 190 THR A C 1
ATOM 1462 O O . THR A 1 190 ? -21.172 -20.609 3.998 1 95.5 190 THR A O 1
ATOM 1465 N N . GLY A 1 191 ? -22.734 -21.578 2.689 1 97.25 191 GLY A N 1
ATOM 1466 C CA . GLY A 1 191 ? -23.344 -20.297 2.35 1 97.25 191 GLY A CA 1
ATOM 1467 C C . GLY A 1 191 ? -23.891 -19.562 3.555 1 97.25 191 GLY A C 1
ATOM 1468 O O . GLY A 1 191 ? -23.734 -18.344 3.68 1 97.25 191 GLY A O 1
ATOM 1469 N N . ILE A 1 192 ? -24.516 -20.328 4.434 1 97.56 192 ILE A N 1
ATOM 1470 C CA . ILE A 1 192 ? -25.094 -19.75 5.648 1 97.56 192 ILE A CA 1
ATOM 1471 C C . ILE A 1 192 ? -23.969 -19.172 6.52 1 97.56 192 ILE A C 1
ATOM 1473 O O . ILE A 1 192 ? -24.094 -18.062 7.035 1 97.56 192 ILE A O 1
ATOM 1477 N N . ASN A 1 193 ? -22.938 -19.891 6.637 1 97 193 ASN A N 1
ATOM 1478 C CA . ASN A 1 193 ? -21.828 -19.422 7.457 1 97 193 ASN A CA 1
ATOM 1479 C C . ASN A 1 193 ? -21.125 -18.219 6.832 1 97 193 ASN A C 1
ATOM 1481 O O . ASN A 1 193 ? -20.641 -17.344 7.543 1 97 193 ASN A O 1
ATOM 1485 N N . LEU A 1 194 ? -21.062 -18.156 5.523 1 97.56 194 LEU A N 1
ATOM 1486 C CA . LEU A 1 194 ? -20.484 -17 4.852 1 97.56 194 LEU A CA 1
ATOM 1487 C C . LEU A 1 194 ? -21.312 -15.742 5.141 1 97.56 194 LEU A C 1
ATOM 1489 O O . LEU A 1 194 ? -20.75 -14.664 5.375 1 97.56 194 LEU A O 1
ATOM 1493 N N . ALA A 1 195 ? -22.625 -15.906 5.148 1 97.75 195 ALA A N 1
ATOM 1494 C CA . ALA A 1 195 ? -23.484 -14.789 5.5 1 97.75 195 ALA A CA 1
ATOM 1495 C C . ALA A 1 195 ? -23.234 -14.32 6.93 1 97.75 195 ALA A C 1
ATOM 1497 O O . ALA A 1 195 ? -23.203 -13.117 7.203 1 97.75 195 ALA A O 1
ATOM 1498 N N . GLY A 1 196 ? -23.031 -15.305 7.758 1 96.19 196 GLY A N 1
ATOM 1499 C CA . GLY A 1 196 ? -22.719 -14.969 9.133 1 96.19 196 GLY A CA 1
ATOM 1500 C C . GLY A 1 196 ? -21.391 -14.234 9.289 1 96.19 196 GLY A C 1
ATOM 1501 O O . GLY A 1 196 ? -21.281 -13.297 10.07 1 96.19 196 GLY A O 1
ATOM 1502 N N . ALA A 1 197 ? -20.422 -14.609 8.555 1 96 197 ALA A N 1
ATOM 1503 C CA . ALA A 1 197 ? -19.094 -13.984 8.641 1 96 197 ALA A CA 1
ATOM 1504 C C . ALA A 1 197 ? -19.156 -12.531 8.18 1 96 197 ALA A C 1
ATOM 1506 O O . ALA A 1 197 ? -18.641 -11.641 8.867 1 96 197 ALA A O 1
ATOM 1507 N N . ILE A 1 198 ? -19.812 -12.273 7.098 1 95.25 198 ILE A N 1
ATOM 1508 C CA . ILE A 1 198 ? -19.906 -10.914 6.578 1 95.25 198 ILE A CA 1
ATOM 1509 C C . ILE A 1 198 ? -20.828 -10.078 7.461 1 95.25 198 ILE A C 1
ATOM 1511 O O . ILE A 1 198 ? -20.656 -8.867 7.594 1 95.25 198 ILE A O 1
ATOM 1515 N N . GLY A 1 199 ? -21.781 -10.734 8.016 1 94.31 199 GLY A N 1
ATOM 1516 C CA . GLY A 1 199 ? -22.734 -10.055 8.875 1 94.31 199 GLY A CA 1
ATOM 1517 C C . GLY A 1 199 ? -22.125 -9.539 10.164 1 94.31 199 GLY A C 1
ATOM 1518 O O . GLY A 1 199 ? -22.531 -8.5 10.68 1 94.31 199 GLY A O 1
ATOM 1519 N N . VAL A 1 200 ? -21.078 -10.211 10.609 1 92.69 200 VAL A N 1
ATOM 1520 C CA . VAL A 1 200 ? -20.422 -9.797 11.852 1 92.69 200 VAL A CA 1
ATOM 1521 C C . VAL A 1 200 ? -19.5 -8.609 11.578 1 92.69 200 VAL A C 1
ATOM 1523 O O . VAL A 1 200 ? -19.594 -7.574 12.242 1 92.69 200 VAL A O 1
ATOM 1526 N N . LYS A 1 201 ? -18.688 -8.805 10.625 1 92.38 201 LYS A N 1
ATOM 1527 C CA . LYS A 1 201 ? -17.766 -7.762 10.195 1 92.38 201 LYS A CA 1
ATOM 1528 C C . LYS A 1 201 ? -17.344 -7.957 8.742 1 92.38 201 LYS A C 1
ATOM 1530 O O . LYS A 1 201 ? -17.266 -9.094 8.258 1 92.38 201 LYS A O 1
ATOM 1535 N N . PHE A 1 202 ? -16.859 -6.934 8.133 1 91.69 202 PHE A N 1
ATOM 1536 C CA . PHE A 1 202 ? -16.484 -7.012 6.727 1 91.69 202 PHE A CA 1
ATOM 1537 C C . PHE A 1 202 ? -15.156 -7.727 6.555 1 91.69 202 PHE A C 1
ATOM 1539 O O . PHE A 1 202 ? -14.805 -8.141 5.449 1 91.69 202 PHE A O 1
ATOM 1546 N N . VAL A 1 203 ? -14.453 -7.93 7.664 1 91.88 203 VAL A N 1
ATOM 1547 C CA . VAL A 1 203 ? -13.273 -8.789 7.617 1 91.88 203 VAL A CA 1
ATOM 1548 C C . VAL A 1 203 ? -13.68 -10.203 7.199 1 91.88 203 VAL A C 1
ATOM 1550 O O . VAL A 1 203 ? -12.852 -10.969 6.703 1 91.88 203 VAL A O 1
ATOM 1553 N N . GLY A 1 204 ? -14.938 -10.492 7.352 1 94.88 204 GLY A N 1
ATOM 1554 C CA . GLY A 1 204 ? -15.492 -11.766 6.91 1 94.88 204 GLY A CA 1
ATOM 1555 C C . GLY A 1 204 ? -15.391 -11.969 5.41 1 94.88 204 GLY A C 1
ATOM 1556 O O . GLY A 1 204 ? -15.508 -13.094 4.922 1 94.88 204 GLY A O 1
ATOM 1557 N N . LEU A 1 205 ? -15.109 -10.969 4.676 1 95.12 205 LEU A N 1
ATOM 1558 C CA . LEU A 1 205 ? -14.953 -11.062 3.23 1 95.12 205 LEU A CA 1
ATOM 1559 C C . LEU A 1 205 ? -13.727 -11.891 2.869 1 95.12 205 LEU A C 1
ATOM 1561 O O . LEU A 1 205 ? -13.656 -12.469 1.782 1 95.12 205 LEU A O 1
ATOM 1565 N N . PHE A 1 206 ? -12.812 -12.023 3.771 1 96.94 206 PHE A N 1
ATOM 1566 C CA . PHE A 1 206 ? -11.602 -12.789 3.488 1 96.94 206 PHE A CA 1
ATOM 1567 C C . PHE A 1 206 ? -11.906 -14.281 3.424 1 96.94 206 PHE A C 1
ATOM 1569 O O . PHE A 1 206 ? -11.328 -15 2.607 1 96.94 206 PHE A O 1
ATOM 1576 N N . VAL A 1 207 ? -12.797 -14.727 4.289 1 96.88 207 VAL A N 1
ATOM 1577 C CA . VAL A 1 207 ? -13.164 -16.141 4.223 1 96.88 207 VAL A CA 1
ATOM 1578 C C . VAL A 1 207 ? -14.023 -16.391 2.984 1 96.88 207 VAL A C 1
ATOM 1580 O O . VAL A 1 207 ? -13.977 -17.484 2.398 1 96.88 207 VAL A O 1
ATOM 1583 N N . VAL A 1 208 ? -14.828 -15.391 2.559 1 97.12 208 VAL A N 1
ATOM 1584 C CA . VAL A 1 208 ? -15.578 -15.484 1.309 1 97.12 208 VAL A CA 1
ATOM 1585 C C . VAL A 1 208 ? -14.609 -15.648 0.139 1 97.12 208 VAL A C 1
ATOM 1587 O O . VAL A 1 208 ? -14.828 -16.469 -0.75 1 97.12 208 VAL A O 1
ATOM 1590 N N . LEU A 1 209 ? -13.555 -14.922 0.24 1 97.31 209 LEU A N 1
ATOM 1591 C CA . LEU A 1 209 ? -12.539 -15.016 -0.801 1 97.31 209 LEU A CA 1
ATOM 1592 C C . LEU A 1 209 ? -11.875 -16.391 -0.786 1 97.31 209 LEU A C 1
ATOM 1594 O O . LEU A 1 209 ? -11.633 -16.984 -1.842 1 97.31 209 LEU A O 1
ATOM 1598 N N . LEU A 1 210 ? -11.578 -16.859 0.386 1 96.81 210 LEU A N 1
ATOM 1599 C CA . LEU A 1 210 ? -10.961 -18.172 0.52 1 96.81 210 LEU A CA 1
ATOM 1600 C C . LEU A 1 210 ? -11.859 -19.25 -0.066 1 96.81 210 LEU A C 1
ATOM 1602 O O . LEU A 1 210 ? -11.414 -20.062 -0.881 1 96.81 210 LEU A O 1
ATOM 1606 N N . VAL A 1 211 ? -13.109 -19.234 0.302 1 95.44 211 VAL A N 1
ATOM 1607 C CA . VAL A 1 211 ? -14.078 -20.203 -0.202 1 95.44 211 VAL A CA 1
ATOM 1608 C C . VAL A 1 211 ? -14.289 -19.984 -1.701 1 95.44 211 VAL A C 1
ATOM 1610 O O . VAL A 1 211 ? -14.398 -20.953 -2.457 1 95.44 211 VAL A O 1
ATOM 1613 N N . GLY A 1 212 ? -14.359 -18.75 -2.102 1 96.12 212 GLY A N 1
ATOM 1614 C CA . GLY A 1 212 ? -14.5 -18.422 -3.514 1 96.12 212 GLY A CA 1
ATOM 1615 C C . GLY A 1 212 ? -13.359 -18.969 -4.363 1 96.12 212 GLY A C 1
ATOM 1616 O O . GLY A 1 212 ? -13.594 -19.562 -5.418 1 96.12 212 GLY A O 1
ATOM 1617 N N . LEU A 1 213 ? -12.117 -18.828 -3.914 1 95.5 213 LEU A N 1
ATOM 1618 C CA . LEU A 1 213 ? -10.953 -19.328 -4.641 1 95.5 213 LEU A CA 1
ATOM 1619 C C . LEU A 1 213 ? -10.977 -20.859 -4.723 1 95.5 213 LEU A C 1
ATOM 1621 O O . LEU A 1 213 ? -10.641 -21.438 -5.762 1 95.5 213 LEU A O 1
ATOM 1625 N N . ASN A 1 214 ? -11.344 -21.469 -3.646 1 93.19 214 ASN A N 1
ATOM 1626 C CA . ASN A 1 214 ? -11.469 -22.922 -3.658 1 93.19 214 ASN A CA 1
ATOM 1627 C C . ASN A 1 214 ? -12.57 -23.391 -4.613 1 93.19 214 ASN A C 1
ATOM 1629 O O . ASN A 1 214 ? -12.43 -24.422 -5.27 1 93.19 214 ASN A O 1
ATOM 1633 N N . THR A 1 215 ? -13.625 -22.625 -4.707 1 93.88 215 THR A N 1
ATOM 1634 C CA . THR A 1 215 ? -14.727 -22.953 -5.609 1 93.88 215 THR A CA 1
ATOM 1635 C C . THR A 1 215 ? -14.289 -22.797 -7.066 1 93.88 215 THR A C 1
ATOM 1637 O O . THR A 1 215 ? -14.617 -23.656 -7.902 1 93.88 215 THR A O 1
ATOM 1640 N N . VAL A 1 216 ? -13.547 -21.781 -7.34 1 93.81 216 VAL A N 1
ATOM 1641 C CA . VAL A 1 216 ? -13.031 -21.578 -8.688 1 93.81 216 VAL A CA 1
ATOM 1642 C C . VAL A 1 216 ? -12.117 -22.734 -9.07 1 93.81 216 VAL A C 1
ATOM 1644 O O . VAL A 1 216 ? -12.18 -23.25 -10.195 1 93.81 216 VAL A O 1
ATOM 1647 N N . TYR A 1 217 ? -11.336 -23.188 -8.141 1 92.38 217 TYR A N 1
ATOM 1648 C CA . TYR A 1 217 ? -10.453 -24.312 -8.375 1 92.38 217 TYR A CA 1
ATOM 1649 C C . TYR A 1 217 ? -11.25 -25.578 -8.664 1 92.38 217 TYR A C 1
ATOM 1651 O O . TYR A 1 217 ? -10.93 -26.328 -9.586 1 92.38 217 TYR A O 1
ATOM 1659 N N . ASP A 1 218 ? -12.289 -25.812 -7.902 1 90.88 218 ASP A N 1
ATOM 1660 C CA . ASP A 1 218 ? -13.156 -26.969 -8.109 1 90.88 218 ASP A CA 1
ATOM 1661 C C . ASP A 1 218 ? -13.805 -26.922 -9.492 1 90.88 218 ASP A C 1
ATOM 1663 O O . ASP A 1 218 ? -13.828 -27.938 -10.203 1 90.88 218 ASP A O 1
ATOM 1667 N N . LEU A 1 219 ? -14.297 -25.797 -9.844 1 92.44 219 LEU A N 1
ATOM 1668 C CA . LEU A 1 219 ? -14.953 -25.641 -11.133 1 92.44 219 LEU A CA 1
ATOM 1669 C C . LEU A 1 219 ? -13.961 -25.828 -12.273 1 92.44 219 LEU A C 1
ATOM 1671 O O . LEU A 1 219 ? -14.305 -26.375 -13.328 1 92.44 219 LEU A O 1
ATOM 1675 N N . TRP A 1 220 ? -12.766 -25.406 -12.047 1 92.56 220 TRP A N 1
ATOM 1676 C CA . TRP A 1 220 ? -11.711 -25.594 -13.047 1 92.56 220 TRP A CA 1
ATOM 1677 C C . TRP A 1 220 ? -11.414 -27.078 -13.258 1 92.56 220 TRP A C 1
ATOM 1679 O O . TRP A 1 220 ? -11.266 -27.531 -14.391 1 92.56 220 TRP A O 1
ATOM 1689 N N . GLU A 1 221 ? -11.406 -27.844 -12.195 1 91.38 221 GLU A N 1
ATOM 1690 C CA . GLU A 1 221 ? -11.172 -29.297 -12.289 1 91.38 221 GLU A CA 1
ATOM 1691 C C . GLU A 1 221 ? -12.344 -29.984 -12.977 1 91.38 221 GLU A C 1
ATOM 1693 O O . GLU A 1 221 ? -12.148 -30.906 -13.781 1 91.38 221 GLU A O 1
ATOM 1698 N N . LEU A 1 222 ? -13.508 -29.531 -12.664 1 92.44 222 LEU A N 1
ATOM 1699 C CA . LEU A 1 222 ? -14.688 -30.109 -13.297 1 92.44 222 LEU A CA 1
ATOM 1700 C C . LEU A 1 222 ? -14.719 -29.781 -14.789 1 92.44 222 LEU A C 1
ATOM 1702 O O . LEU A 1 222 ? -15.141 -30.609 -15.602 1 92.44 222 LEU A O 1
ATOM 1706 N N . LEU A 1 223 ? -14.273 -28.578 -15.117 1 92.12 223 LEU A N 1
ATOM 1707 C CA . LEU A 1 223 ? -14.211 -28.172 -16.516 1 92.12 223 LEU A CA 1
ATOM 1708 C C . LEU A 1 223 ? -13.258 -29.062 -17.312 1 92.12 223 LEU A C 1
ATOM 1710 O O . LEU A 1 223 ? -13.5 -29.344 -18.484 1 92.12 223 LEU A O 1
ATOM 1714 N N . GLY A 1 224 ? -12.219 -29.609 -16.672 1 92.81 224 GLY A N 1
ATOM 1715 C CA . GLY A 1 224 ? -11.234 -30.469 -17.328 1 92.81 224 GLY A CA 1
ATOM 1716 C C . GLY A 1 224 ? -11.664 -31.906 -17.422 1 92.81 224 GLY A C 1
ATOM 1717 O O . GLY A 1 224 ? -11.055 -32.688 -18.156 1 92.81 224 GLY A O 1
ATOM 1718 N N . ASP A 1 225 ? -12.633 -32.25 -16.594 1 91.69 225 ASP A N 1
ATOM 1719 C CA . ASP A 1 225 ? -13.18 -33.625 -16.672 1 91.69 225 ASP A CA 1
ATOM 1720 C C . ASP A 1 225 ? -14.07 -33.781 -17.906 1 91.69 225 ASP A C 1
ATOM 1722 O O . ASP A 1 225 ? -15.25 -33.406 -17.875 1 91.69 225 ASP A O 1
ATOM 1726 N N . LEU A 1 226 ? -13.508 -34.375 -18.906 1 92.12 226 LEU A N 1
ATOM 1727 C CA . LEU A 1 226 ? -14.172 -34.469 -20.203 1 92.12 226 LEU A CA 1
ATOM 1728 C C . LEU A 1 226 ? -15.344 -35.438 -20.156 1 92.12 226 LEU A C 1
ATOM 1730 O O . LEU A 1 226 ? -16.156 -35.469 -21.078 1 92.12 226 LEU A O 1
ATOM 1734 N N . SER A 1 227 ? -15.438 -36.219 -19.125 1 92.56 227 SER A N 1
ATOM 1735 C CA . SER A 1 227 ? -16.547 -37.156 -18.984 1 92.56 227 SER A CA 1
ATOM 1736 C C . SER A 1 227 ? -17.828 -36.438 -18.594 1 92.56 227 SER A C 1
ATOM 1738 O O . SER A 1 227 ? -18.922 -37 -18.719 1 92.56 227 SER A O 1
ATOM 1740 N N . LEU A 1 228 ? -17.734 -35.25 -18.172 1 92 228 LEU A N 1
ATOM 1741 C CA . LEU A 1 228 ? -18.906 -34.469 -17.734 1 92 228 LEU A CA 1
ATOM 1742 C C . LEU A 1 228 ? -19.469 -33.656 -18.906 1 92 228 LEU A C 1
ATOM 1744 O O . LEU A 1 228 ? -18.703 -33.062 -19.672 1 92 228 LEU A O 1
ATOM 1748 N N . SER A 1 229 ? -20.844 -33.719 -19.078 1 93.25 229 SER A N 1
ATOM 1749 C CA . SER A 1 229 ? -21.516 -32.906 -20.094 1 93.25 229 SER A CA 1
ATOM 1750 C C . SER A 1 229 ? -21.516 -31.422 -19.703 1 93.25 229 SER A C 1
ATOM 1752 O O . SER A 1 229 ? -21.328 -31.094 -18.531 1 93.25 229 SER A O 1
ATOM 1754 N N . LEU A 1 230 ? -21.688 -30.578 -20.672 1 91.56 230 LEU A N 1
ATOM 1755 C CA . LEU A 1 230 ? -21.734 -29.141 -20.406 1 91.56 230 LEU A CA 1
ATOM 1756 C C . LEU A 1 230 ? -22.938 -28.781 -19.562 1 91.56 230 LEU A C 1
ATOM 1758 O O . LEU A 1 230 ? -22.891 -27.828 -18.781 1 91.56 230 LEU A O 1
ATOM 1762 N N . VAL A 1 231 ? -23.969 -29.484 -19.703 1 95.12 231 VAL A N 1
ATOM 1763 C CA . VAL A 1 231 ? -25.172 -29.25 -18.906 1 95.12 231 VAL A CA 1
ATOM 1764 C C . VAL A 1 231 ? -24.891 -29.547 -17.438 1 95.12 231 VAL A C 1
ATOM 1766 O O . VAL A 1 231 ? -25.281 -28.781 -16.562 1 95.12 231 VAL A O 1
ATOM 1769 N N . THR A 1 232 ? -24.156 -30.672 -17.234 1 94.5 232 THR A N 1
ATOM 1770 C CA . THR A 1 232 ? -23.797 -31.031 -15.859 1 94.5 232 THR A CA 1
ATOM 1771 C C . THR A 1 232 ? -22.875 -29.969 -15.258 1 94.5 232 THR A C 1
ATOM 1773 O O . THR A 1 232 ? -22.984 -29.641 -14.07 1 94.5 232 THR A O 1
ATOM 1776 N N . LEU A 1 233 ? -21.984 -29.484 -16.094 1 93.69 233 LEU A N 1
ATOM 1777 C CA . LEU A 1 233 ? -21.109 -28.406 -15.648 1 93.69 233 LEU A CA 1
ATOM 1778 C C . LEU A 1 233 ? -21.906 -27.156 -15.289 1 93.69 233 LEU A C 1
ATOM 1780 O O . LEU A 1 233 ? -21.625 -26.5 -14.289 1 93.69 233 LEU A O 1
ATOM 1784 N N . GLY A 1 234 ? -22.875 -26.844 -16.094 1 96 234 GLY A N 1
ATOM 1785 C CA . GLY A 1 234 ? -23.766 -25.719 -15.805 1 96 234 GLY A CA 1
ATOM 1786 C C . GLY A 1 234 ? -24.531 -25.875 -14.508 1 96 234 GLY A C 1
ATOM 1787 O O . GLY A 1 234 ? -24.703 -24.922 -13.758 1 96 234 GLY A O 1
ATOM 1788 N N . LYS A 1 235 ? -24.938 -27.078 -14.266 1 96.06 235 LYS A N 1
ATOM 1789 C CA . LYS A 1 235 ? -25.625 -27.359 -13.008 1 96.06 235 LYS A CA 1
ATOM 1790 C C . LYS A 1 235 ? -24.719 -27.156 -11.812 1 96.06 235 LYS A C 1
ATOM 1792 O O . LYS A 1 235 ? -25.141 -26.625 -10.781 1 96.06 235 LYS A O 1
ATOM 1797 N N . HIS A 1 236 ? -23.469 -27.609 -11.945 1 95.38 236 HIS A N 1
ATOM 1798 C CA . HIS A 1 236 ? -22.5 -27.375 -10.883 1 95.38 236 HIS A CA 1
ATOM 1799 C C . HIS A 1 236 ? -22.297 -25.891 -10.633 1 95.38 236 HIS A C 1
ATOM 1801 O O . HIS A 1 236 ? -22.25 -25.453 -9.477 1 95.38 236 HIS A O 1
ATOM 1807 N N . LEU A 1 237 ? -22.156 -25.125 -11.68 1 96 237 LEU A N 1
ATOM 1808 C CA . LEU A 1 237 ? -21.969 -23.688 -11.562 1 96 237 LEU A CA 1
ATOM 1809 C C . LEU A 1 237 ? -23.188 -23.031 -10.914 1 96 237 LEU A C 1
ATOM 1811 O O . LEU A 1 237 ? -23.031 -22.219 -9.992 1 96 237 LEU A O 1
ATOM 1815 N N . LEU A 1 238 ? -24.375 -23.422 -11.367 1 97.56 238 LEU A N 1
ATOM 1816 C CA . LEU A 1 238 ? -25.594 -22.812 -10.859 1 97.56 238 LEU A CA 1
ATOM 1817 C C . LEU A 1 238 ? -25.812 -23.156 -9.391 1 97.56 238 LEU A C 1
ATOM 1819 O O . LEU A 1 238 ? -26.266 -22.312 -8.617 1 97.56 238 LEU A O 1
ATOM 1823 N N . ALA A 1 239 ? -25.516 -24.391 -9.031 1 96.69 239 ALA A N 1
ATOM 1824 C CA . ALA A 1 239 ? -25.641 -24.797 -7.641 1 96.69 239 ALA A CA 1
ATOM 1825 C C . ALA A 1 239 ? -24.75 -23.953 -6.734 1 96.69 239 ALA A C 1
ATOM 1827 O O . ALA A 1 239 ? -25.172 -23.531 -5.656 1 96.69 239 ALA A O 1
ATOM 1828 N N . ARG A 1 240 ? -23.578 -23.672 -7.152 1 96.62 240 ARG A N 1
ATOM 1829 C CA . ARG A 1 240 ? -22.641 -22.891 -6.355 1 96.62 240 ARG A CA 1
ATOM 1830 C C . ARG A 1 240 ? -23.016 -21.406 -6.344 1 96.62 240 ARG A C 1
ATOM 1832 O O . ARG A 1 240 ? -22.812 -20.719 -5.34 1 96.62 240 ARG A O 1
ATOM 1839 N N . VAL A 1 241 ? -23.547 -20.922 -7.434 1 97.69 241 VAL A N 1
ATOM 1840 C CA . VAL A 1 241 ? -24.031 -19.547 -7.465 1 97.69 241 VAL A CA 1
ATOM 1841 C C . VAL A 1 241 ? -25.203 -19.391 -6.488 1 97.69 241 VAL A C 1
ATOM 1843 O O . VAL A 1 241 ? -25.266 -18.422 -5.727 1 97.69 241 VAL A O 1
ATOM 1846 N N . PHE A 1 242 ? -26.047 -20.344 -6.461 1 97.88 242 PHE A N 1
ATOM 1847 C CA . PHE A 1 242 ? -27.219 -20.312 -5.605 1 97.88 242 PHE A CA 1
ATOM 1848 C C . PHE A 1 242 ? -26.828 -20.391 -4.137 1 97.88 242 PHE A C 1
ATOM 1850 O O . PHE A 1 242 ? -27.266 -19.578 -3.324 1 97.88 242 PHE A O 1
ATOM 1857 N N . CYS A 1 243 ? -25.969 -21.297 -3.805 1 97.12 243 CYS A N 1
ATOM 1858 C CA . CYS A 1 243 ? -25.703 -21.594 -2.402 1 97.12 243 CYS A CA 1
ATOM 1859 C C . CYS A 1 243 ? -24.594 -20.688 -1.856 1 97.12 243 CYS A C 1
ATOM 1861 O O . CYS A 1 243 ? -24.562 -20.406 -0.657 1 97.12 243 CYS A O 1
ATOM 1863 N N . LEU A 1 244 ? -23.672 -20.172 -2.688 1 97.5 244 LEU A N 1
ATOM 1864 C CA . LEU A 1 244 ? -22.5 -19.484 -2.166 1 97.5 244 LEU A CA 1
ATOM 1865 C C . LEU A 1 244 ? -22.562 -18 -2.488 1 97.5 244 LEU A C 1
ATOM 1867 O O . LEU A 1 244 ? -21.734 -17.219 -1.994 1 97.5 244 LEU A O 1
ATOM 1871 N N . ILE A 1 245 ? -23.484 -17.547 -3.287 1 97.75 245 ILE A N 1
ATOM 1872 C CA . ILE A 1 245 ? -23.594 -16.125 -3.602 1 97.75 245 ILE A CA 1
ATOM 1873 C C . ILE A 1 245 ? -24.984 -15.625 -3.23 1 97.75 245 ILE A C 1
ATOM 1875 O O . ILE A 1 245 ? -25.141 -14.82 -2.311 1 97.75 245 ILE A O 1
ATOM 1879 N N . LEU A 1 246 ? -26.094 -16.266 -3.773 1 98.25 246 LEU A N 1
ATOM 1880 C CA . LEU A 1 246 ? -27.453 -15.781 -3.594 1 98.25 246 LEU A CA 1
ATOM 1881 C C . LEU A 1 246 ? -27.938 -16.047 -2.174 1 98.25 246 LEU A C 1
ATOM 1883 O O . LEU A 1 246 ? -28.516 -15.164 -1.537 1 98.25 246 LEU A O 1
ATOM 1887 N N . LEU A 1 247 ? -27.672 -17.25 -1.752 1 98.12 247 LEU A N 1
ATOM 1888 C CA . LEU A 1 247 ? -28.109 -17.609 -0.407 1 98.12 247 LEU A CA 1
ATOM 1889 C C . LEU A 1 247 ? -27.453 -16.719 0.635 1 98.12 247 LEU A C 1
ATOM 1891 O O . LEU A 1 247 ? -28.125 -16.109 1.464 1 98.12 247 LEU A O 1
ATOM 1895 N N . PRO A 1 248 ? -26.125 -16.547 0.622 1 97.81 248 PRO A N 1
ATOM 1896 C CA . PRO A 1 248 ? -25.516 -15.656 1.597 1 97.81 248 PRO A CA 1
ATOM 1897 C C . PRO A 1 248 ? -26 -14.211 1.462 1 97.81 248 PRO A C 1
ATOM 1899 O O . PRO A 1 248 ? -26.156 -13.516 2.467 1 97.81 248 PRO A O 1
ATOM 1902 N N . LEU A 1 249 ? -26.234 -13.742 0.289 1 97.5 249 LEU A N 1
ATOM 1903 C CA . LEU A 1 249 ? -26.719 -12.383 0.083 1 97.5 249 LEU A CA 1
ATOM 1904 C C . LEU A 1 249 ? -28.125 -12.211 0.662 1 97.5 249 LEU A C 1
ATOM 1906 O O . LEU A 1 249 ? -28.422 -11.195 1.3 1 97.5 249 LEU A O 1
ATOM 1910 N N . ALA A 1 250 ? -28.969 -13.148 0.45 1 98.06 250 ALA A N 1
ATOM 1911 C CA . ALA A 1 250 ? -30.328 -13.109 0.988 1 98.06 250 ALA A CA 1
ATOM 1912 C C . ALA A 1 250 ? -30.312 -13.125 2.514 1 98.06 250 ALA A C 1
ATOM 1914 O O . ALA A 1 250 ? -31.031 -12.359 3.156 1 98.06 250 ALA A O 1
ATOM 1915 N N . LEU A 1 251 ? -29.484 -14.016 3.023 1 98 251 LEU A N 1
ATOM 1916 C CA . LEU A 1 251 ? -29.406 -14.117 4.477 1 98 251 LEU A CA 1
ATOM 1917 C C . LEU A 1 251 ? -28.781 -12.852 5.07 1 98 251 LEU A C 1
ATOM 1919 O O . LEU A 1 251 ? -29.219 -12.391 6.133 1 98 251 LEU A O 1
ATOM 1923 N N . TYR A 1 252 ? -27.781 -12.273 4.477 1 97.06 252 TYR A N 1
ATOM 1924 C CA . TYR A 1 252 ? -27.172 -11.023 4.906 1 97.06 252 TYR A CA 1
ATOM 1925 C C . TYR A 1 252 ? -28.188 -9.891 4.93 1 97.06 252 TYR A C 1
ATOM 1927 O O . TYR A 1 252 ? -28.281 -9.148 5.91 1 97.06 252 TYR A O 1
ATOM 1935 N N . THR A 1 253 ? -28.984 -9.828 3.934 1 97.44 253 THR A N 1
ATOM 1936 C CA . THR A 1 253 ? -30.016 -8.805 3.846 1 97.44 253 THR A CA 1
ATOM 1937 C C . THR A 1 253 ? -31.078 -9.023 4.918 1 97.44 253 THR A C 1
ATOM 1939 O O . THR A 1 253 ? -31.547 -8.07 5.551 1 97.44 253 THR A O 1
ATOM 1942 N N . ALA A 1 254 ? -31.438 -10.242 5.082 1 97.38 254 ALA A N 1
ATOM 1943 C CA . ALA A 1 254 ? -32.406 -10.578 6.117 1 97.38 254 ALA A CA 1
ATOM 1944 C C . ALA A 1 254 ? -31.891 -10.188 7.5 1 97.38 254 ALA A C 1
ATOM 1946 O O . ALA A 1 254 ? -32.656 -9.727 8.352 1 97.38 254 ALA A O 1
ATOM 1947 N N . GLN A 1 255 ? -30.672 -10.391 7.703 1 95.94 255 GLN A N 1
ATOM 1948 C CA . GLN A 1 255 ? -30.062 -10.008 8.977 1 95.94 255 GLN A CA 1
ATOM 1949 C C . GLN A 1 255 ? -30.188 -8.508 9.219 1 95.94 255 GLN A C 1
ATOM 1951 O O . GLN A 1 255 ? -30.484 -8.078 10.344 1 95.94 255 GLN A O 1
ATOM 1956 N N . PHE A 1 256 ? -30.047 -7.727 8.25 1 96.31 256 PHE A N 1
ATOM 1957 C CA . PHE A 1 256 ? -30.156 -6.281 8.406 1 96.31 256 PHE A CA 1
ATOM 1958 C C . PHE A 1 256 ? -31.609 -5.859 8.555 1 96.31 256 PHE A C 1
ATOM 1960 O O . PHE A 1 256 ? -31.922 -4.871 9.227 1 96.31 256 PHE A O 1
ATOM 1967 N N . ALA A 1 257 ? -32.469 -6.629 7.922 1 96.5 257 ALA A N 1
ATOM 1968 C CA . ALA A 1 257 ? -33.875 -6.355 8.141 1 96.5 257 ALA A CA 1
ATOM 1969 C C . ALA A 1 257 ? -34.25 -6.535 9.609 1 96.5 257 ALA A C 1
ATOM 1971 O O . ALA A 1 257 ? -34.969 -5.695 10.188 1 96.5 257 ALA A O 1
ATOM 1972 N N . VAL A 1 258 ? -33.781 -7.586 10.133 1 96.12 258 VAL A N 1
ATOM 1973 C CA . VAL A 1 258 ? -34 -7.844 11.547 1 96.12 258 VAL A CA 1
ATOM 1974 C C . VAL A 1 258 ? -33.312 -6.766 12.391 1 96.12 258 VAL A C 1
ATOM 1976 O O . VAL A 1 258 ? -33.906 -6.266 13.359 1 96.12 258 VAL A O 1
ATOM 1979 N N . HIS A 1 259 ? -32.125 -6.387 12.062 1 94.75 259 HIS A N 1
ATOM 1980 C CA . HIS A 1 259 ? -31.359 -5.363 12.758 1 94.75 259 HIS A CA 1
ATOM 1981 C C . HIS A 1 259 ? -32.125 -4.047 12.828 1 94.75 259 HIS A C 1
ATOM 1983 O O . HIS A 1 259 ? -32.25 -3.457 13.906 1 94.75 259 HIS A O 1
ATOM 1989 N N . PHE A 1 260 ? -32.75 -3.695 11.727 1 94.12 260 PHE A N 1
ATOM 1990 C CA . PHE A 1 260 ? -33.438 -2.426 11.672 1 94.12 260 PHE A CA 1
ATOM 1991 C C . PHE A 1 260 ? -34.781 -2.512 12.43 1 94.12 260 PHE A C 1
ATOM 1993 O O . PHE A 1 260 ? -35.219 -1.521 13 1 94.12 260 PHE A O 1
ATOM 2000 N N . ALA A 1 261 ? -35.281 -3.678 12.445 1 94.38 261 ALA A N 1
ATOM 2001 C CA . ALA A 1 261 ? -36.562 -3.869 13.141 1 94.38 261 ALA A CA 1
ATOM 2002 C C . ALA A 1 261 ? -36.344 -3.848 14.656 1 94.38 261 ALA A C 1
ATOM 2004 O O . ALA A 1 261 ? -37.219 -3.379 15.398 1 94.38 261 ALA A O 1
ATOM 2005 N N . VAL A 1 262 ? -35.219 -4.277 15.047 1 95.12 262 VAL A N 1
ATOM 2006 C CA . VAL A 1 262 ? -34.969 -4.41 16.484 1 95.12 262 VAL A CA 1
ATOM 2007 C C . VAL A 1 262 ? -34.344 -3.121 17.016 1 95.12 262 VAL A C 1
ATOM 2009 O O . VAL A 1 262 ? -34.75 -2.627 18.078 1 95.12 262 VAL A O 1
ATOM 2012 N N . LEU A 1 263 ? -33.375 -2.568 16.297 1 92.69 263 LEU A N 1
ATOM 2013 C CA . LEU A 1 263 ? -32.688 -1.358 16.734 1 92.69 263 LEU A CA 1
ATOM 2014 C C . LEU A 1 263 ? -33.25 -0.126 16.031 1 92.69 263 LEU A C 1
ATOM 2016 O O . LEU A 1 263 ? -32.562 0.52 15.242 1 92.69 263 LEU A O 1
ATOM 2020 N N . ASN A 1 264 ? -34.406 0.227 16.438 1 92.69 264 ASN A N 1
ATOM 2021 C CA . ASN A 1 264 ? -35.125 1.302 15.758 1 92.69 264 ASN A CA 1
ATOM 2022 C C . ASN A 1 264 ? -35.281 2.527 16.656 1 92.69 264 ASN A C 1
ATOM 2024 O O . ASN A 1 264 ? -36.062 3.434 16.328 1 92.69 264 ASN A O 1
ATOM 2028 N N . LYS A 1 265 ? -34.562 2.545 17.719 1 94.62 265 LYS A N 1
ATOM 2029 C CA . LYS A 1 265 ? -34.656 3.689 18.625 1 94.62 265 LYS A CA 1
ATOM 2030 C C . LYS A 1 265 ? -33.5 4.668 18.406 1 94.62 265 LYS A C 1
ATOM 2032 O O . LYS A 1 265 ? -32.438 4.281 17.953 1 94.62 265 LYS A O 1
ATOM 2037 N N . SER A 1 266 ? -33.719 5.871 18.812 1 90.31 266 SER A N 1
ATOM 2038 C CA . SER A 1 266 ? -32.719 6.938 18.672 1 90.31 266 SER A CA 1
ATOM 2039 C C . SER A 1 266 ? -31.531 6.707 19.578 1 90.31 266 SER A C 1
ATOM 2041 O O . SER A 1 266 ? -31.641 6.082 20.625 1 90.31 266 SER A O 1
ATOM 2043 N N . GLY A 1 267 ? -30.391 7.129 19.016 1 87.25 267 GLY A N 1
ATOM 2044 C CA . GLY A 1 267 ? -29.141 7.043 19.766 1 87.25 267 GLY A CA 1
ATOM 2045 C C . GLY A 1 267 ? -28.188 8.18 19.453 1 87.25 267 GLY A C 1
ATOM 2046 O O . GLY A 1 267 ? -28.469 9.016 18.578 1 87.25 267 GLY A O 1
ATOM 2047 N N . PRO A 1 268 ? -27.094 8.273 20.109 1 82.06 268 PRO A N 1
ATOM 2048 C CA . PRO A 1 268 ? -26.125 9.359 19.922 1 82.06 268 PRO A CA 1
ATOM 2049 C C . PRO A 1 268 ? -25.5 9.359 18.531 1 82.06 268 PRO A C 1
ATOM 2051 O O . PRO A 1 268 ? -25 10.391 18.062 1 82.06 268 PRO A O 1
ATOM 2054 N N . GLY A 1 269 ? -25.609 8.297 17.844 1 83.06 269 GLY A N 1
ATOM 2055 C CA . GLY A 1 269 ? -25 8.219 16.531 1 83.06 269 GLY A CA 1
ATOM 2056 C C . GLY A 1 269 ? -25.969 8.531 15.398 1 83.06 269 GLY A C 1
ATOM 2057 O O . GLY A 1 269 ? -25.656 8.297 14.227 1 83.06 269 GLY A O 1
ATOM 2058 N N . ASP A 1 270 ? -27.094 9.109 15.648 1 85 270 ASP A N 1
ATOM 2059 C CA . ASP A 1 270 ? -28.125 9.398 14.648 1 85 270 ASP A CA 1
ATOM 2060 C C . ASP A 1 270 ? -27.594 10.367 13.594 1 85 270 ASP A C 1
ATOM 2062 O O . ASP A 1 270 ? -27.938 10.25 12.414 1 85 270 ASP A O 1
ATOM 2066 N N . GLY A 1 271 ? -26.75 11.219 14.039 1 81.56 271 GLY A N 1
ATOM 2067 C CA . GLY A 1 271 ? -26.281 12.289 13.188 1 81.56 271 GLY A CA 1
ATOM 2068 C C . GLY A 1 271 ? -25.453 11.805 12.016 1 81.56 271 GLY A C 1
ATOM 2069 O O . GLY A 1 271 ? -25.25 12.531 11.039 1 81.56 271 GLY A O 1
ATOM 2070 N N . PHE A 1 272 ? -25.047 10.586 12.031 1 84.75 272 PHE A N 1
ATOM 2071 C CA . PHE A 1 272 ? -24.25 10.023 10.945 1 84.75 272 PHE A CA 1
ATOM 2072 C C . PHE A 1 272 ? -25.125 9.758 9.719 1 84.75 272 PHE A C 1
ATOM 2074 O O . PHE A 1 272 ? -24.625 9.641 8.602 1 84.75 272 PHE A O 1
ATOM 2081 N N . PHE A 1 273 ? -26.406 9.641 10.016 1 88.69 273 PHE A N 1
ATOM 2082 C CA . PHE A 1 273 ? -27.328 9.25 8.945 1 88.69 273 PHE A CA 1
ATOM 2083 C C . PHE A 1 273 ? -28.094 10.453 8.43 1 88.69 273 PHE A C 1
ATOM 2085 O O . PHE A 1 273 ? -28.109 11.508 9.062 1 88.69 273 PHE A O 1
ATOM 2092 N N . SER A 1 274 ? -28.656 10.289 7.273 1 86.69 274 SER A N 1
ATOM 2093 C CA . SER A 1 274 ? -29.453 11.344 6.648 1 86.69 274 SER A CA 1
ATOM 2094 C C . SER A 1 274 ? -30.703 11.656 7.469 1 86.69 274 SER A C 1
ATOM 2096 O O . SER A 1 274 ? -31.109 10.859 8.32 1 86.69 274 SER A O 1
ATOM 2098 N N . SER A 1 275 ? -31.266 12.82 7.211 1 84.94 275 SER A N 1
ATOM 2099 C CA . SER A 1 275 ? -32.5 13.219 7.887 1 84.94 275 SER A CA 1
ATOM 2100 C C . SER A 1 275 ? -33.625 12.227 7.617 1 84.94 275 SER A C 1
ATOM 2102 O O . SER A 1 275 ? -34.438 11.938 8.5 1 84.94 275 SER A O 1
ATOM 2104 N N . ALA A 1 276 ? -33.625 11.742 6.434 1 84.44 276 ALA A N 1
ATOM 2105 C CA . ALA A 1 276 ? -34.625 10.758 6.066 1 84.44 276 ALA A CA 1
ATOM 2106 C C . ALA A 1 276 ? -34.5 9.484 6.895 1 84.44 276 ALA A C 1
ATOM 2108 O O . ALA A 1 276 ? -35.469 8.945 7.391 1 84.44 276 ALA A O 1
ATOM 2109 N N . PHE A 1 277 ? -33.344 9.031 7.086 1 89.38 277 PHE A N 1
ATOM 2110 C CA . PHE A 1 277 ? -33.062 7.844 7.895 1 89.38 277 PHE A CA 1
ATOM 2111 C C . PHE A 1 277 ? -33.438 8.086 9.352 1 89.38 277 PHE A C 1
ATOM 2113 O O . PHE A 1 277 ? -34.062 7.23 9.992 1 89.38 277 PHE A O 1
ATOM 2120 N N . GLN A 1 278 ? -33.125 9.227 9.844 1 87.5 278 GLN A N 1
ATOM 2121 C CA . GLN A 1 278 ? -33.375 9.586 11.227 1 87.5 278 GLN A CA 1
ATOM 2122 C C . GLN A 1 278 ? -34.875 9.625 11.523 1 87.5 278 GLN A C 1
ATOM 2124 O O . GLN A 1 278 ? -35.281 9.367 12.648 1 87.5 278 GLN A O 1
ATOM 2129 N N . SER A 1 279 ? -35.594 9.977 10.578 1 86.19 279 SER A N 1
ATOM 2130 C CA . SER A 1 279 ? -37.031 10.078 10.75 1 86.19 279 SER A CA 1
ATOM 2131 C C . SER A 1 279 ? -37.656 8.711 11.055 1 86.19 279 SER A C 1
ATOM 2133 O O . SER A 1 279 ? -38.781 8.633 11.578 1 86.19 279 SER A O 1
ATOM 2135 N N . ARG A 1 280 ? -36.906 7.676 10.789 1 87.81 280 ARG A N 1
ATOM 2136 C CA . ARG A 1 280 ? -37.406 6.324 11.039 1 87.81 280 ARG A CA 1
ATOM 2137 C C . ARG A 1 280 ? -37.125 5.898 12.477 1 87.81 280 ARG A C 1
ATOM 2139 O O . ARG A 1 280 ? -37.688 4.906 12.953 1 87.81 280 ARG A O 1
ATOM 2146 N N . LEU A 1 281 ? -36.406 6.633 13.117 1 90.31 281 LEU A N 1
ATOM 2147 C CA . LEU A 1 281 ? -35.938 6.25 14.453 1 90.31 281 LEU A CA 1
ATOM 2148 C C . LEU A 1 281 ? -36.906 6.793 15.523 1 90.31 281 LEU A C 1
ATOM 2150 O O . LEU A 1 281 ? -37.125 8 15.602 1 90.31 281 LEU A O 1
ATOM 2154 N N . ILE A 1 282 ? -37.312 5.895 16.328 1 91.19 282 ILE A N 1
ATOM 2155 C CA . ILE A 1 282 ? -38.219 6.27 17.406 1 91.19 282 ILE A CA 1
ATOM 2156 C C . ILE A 1 282 ? -37.5 7.086 18.453 1 91.19 282 ILE A C 1
ATOM 2158 O O . ILE A 1 282 ? -36.406 6.68 18.906 1 91.19 282 ILE A O 1
ATOM 2162 N N . GLY A 1 283 ? -38.062 8.148 18.797 1 87.19 283 GLY A N 1
ATOM 2163 C CA . GLY A 1 283 ? -37.438 8.992 19.812 1 87.19 283 GLY A CA 1
ATOM 2164 C C . GLY A 1 283 ? -36.625 10.133 19.219 1 87.19 283 GLY A C 1
ATOM 2165 O O . GLY A 1 283 ? -36.25 11.055 19.938 1 87.19 283 GLY A O 1
ATOM 2166 N N . ASN A 1 284 ? -36.375 10.031 17.953 1 86.38 284 ASN A N 1
ATOM 2167 C CA . ASN A 1 284 ? -35.688 11.125 17.281 1 86.38 284 ASN A CA 1
ATOM 2168 C C . ASN A 1 284 ? -36.625 12.312 17.047 1 86.38 284 ASN A C 1
ATOM 2170 O O . ASN A 1 284 ? -37.812 12.133 16.875 1 86.38 284 ASN A O 1
ATOM 2174 N N . ASN A 1 285 ? -36 13.445 17 1 79 285 ASN A N 1
ATOM 2175 C CA . ASN A 1 285 ? -36.781 14.656 16.812 1 79 285 ASN A CA 1
ATOM 2176 C C . ASN A 1 285 ? -37.5 14.672 15.461 1 79 285 ASN A C 1
ATOM 2178 O O . ASN A 1 285 ? -38.531 15.328 15.297 1 79 285 ASN A O 1
ATOM 2182 N N . LEU A 1 286 ? -37 13.961 14.625 1 82.75 286 LEU A N 1
ATOM 2183 C CA . LEU A 1 286 ? -37.531 13.977 13.273 1 82.75 286 LEU A CA 1
ATOM 2184 C C . LEU A 1 286 ? -38.594 12.875 13.102 1 82.75 286 LEU A C 1
ATOM 2186 O O . LEU A 1 286 ? -39.25 12.797 12.062 1 82.75 286 LEU A O 1
ATOM 2190 N N . HIS A 1 287 ? -38.625 12.062 14.07 1 84.5 287 HIS A N 1
ATOM 2191 C CA . HIS A 1 287 ? -39.625 11.016 14.023 1 84.5 287 HIS A CA 1
ATOM 2192 C C . HIS A 1 287 ? -41.031 11.602 14.203 1 84.5 287 HIS A C 1
ATOM 2194 O O . HIS A 1 287 ? -41.344 12.164 15.258 1 84.5 287 HIS A O 1
ATOM 2200 N N . ASN A 1 288 ? -41.875 11.469 13.203 1 78.44 288 ASN A N 1
ATOM 2201 C CA . ASN A 1 288 ? -43.219 12.086 13.234 1 78.44 288 ASN A CA 1
ATOM 2202 C C . ASN A 1 288 ? -43.125 13.57 13.578 1 78.44 288 ASN A C 1
ATOM 2204 O O . ASN A 1 288 ? -43.844 14.047 14.461 1 78.44 288 ASN A O 1
ATOM 2208 N N . VAL A 1 289 ? -42.188 14.141 12.898 1 76.88 289 VAL A N 1
ATOM 2209 C CA . VAL A 1 289 ? -41.844 15.516 13.211 1 76.88 289 VAL A CA 1
ATOM 2210 C C . VAL A 1 289 ? -42.969 16.453 12.789 1 76.88 289 VAL A C 1
ATOM 2212 O O . VAL A 1 289 ? -43.625 16.234 11.773 1 76.88 289 VAL A O 1
ATOM 2215 N N . SER A 1 290 ? -43.188 17.375 13.727 1 79.56 290 SER A N 1
ATOM 2216 C CA . SER A 1 290 ? -44.062 18.5 13.461 1 79.56 290 SER A CA 1
ATOM 2217 C C . SER A 1 290 ? -43.312 19.812 13.406 1 79.56 290 SER A C 1
ATOM 2219 O O . SER A 1 290 ? -42.875 20.344 14.438 1 79.56 290 SER A O 1
ATOM 2221 N N . VAL A 1 291 ? -42.906 20.219 12.242 1 82.75 291 VAL A N 1
ATOM 2222 C CA . VAL A 1 291 ? -42.188 21.469 12.008 1 82.75 291 VAL A CA 1
ATOM 2223 C C . VAL A 1 291 ? -42.875 22.266 10.898 1 82.75 291 VAL A C 1
ATOM 2225 O O . VAL A 1 291 ? -43.594 21.703 10.078 1 82.75 291 VAL A O 1
ATOM 2228 N N . PRO A 1 292 ? -42.594 23.578 10.945 1 87.12 292 PRO A N 1
ATOM 2229 C CA . PRO A 1 292 ? -43.156 24.359 9.828 1 87.12 292 PRO A CA 1
ATOM 2230 C C . PRO A 1 292 ? -42.594 23.906 8.477 1 87.12 292 PRO A C 1
ATOM 2232 O O . PRO A 1 292 ? -41.375 23.656 8.359 1 87.12 292 PRO A O 1
ATOM 2235 N N . GLU A 1 293 ? -43.375 23.812 7.531 1 86.44 293 GLU A N 1
ATOM 2236 C CA . GLU A 1 293 ? -43.031 23.234 6.234 1 86.44 293 GLU A CA 1
ATOM 2237 C C . GLU A 1 293 ? -42.094 24.141 5.441 1 86.44 293 GLU A C 1
ATOM 2239 O O . GLU A 1 293 ? -41.156 23.672 4.785 1 86.44 293 GLU A O 1
ATOM 2244 N N . HIS A 1 294 ? -42.406 25.406 5.57 1 90.56 294 HIS A N 1
ATOM 2245 C CA . HIS A 1 294 ? -41.656 26.344 4.73 1 90.56 294 HIS A CA 1
ATOM 2246 C C . HIS A 1 294 ? -40.75 27.234 5.57 1 90.56 294 HIS A C 1
ATOM 2248 O O . HIS A 1 294 ? -41.156 27.703 6.648 1 90.56 294 HIS A O 1
ATOM 2254 N N . LEU A 1 295 ? -39.625 27.453 4.969 1 93 295 LEU A N 1
ATOM 2255 C CA . LEU A 1 295 ? -38.625 28.281 5.625 1 93 295 LEU A CA 1
ATOM 2256 C C . LEU A 1 295 ? -39.031 29.75 5.609 1 93 295 LEU A C 1
ATOM 2258 O O . LEU A 1 295 ? -39.531 30.25 4.602 1 93 295 LEU A O 1
ATOM 2262 N N . ALA A 1 296 ? -38.812 30.422 6.785 1 92.94 296 ALA A N 1
ATOM 2263 C CA . ALA A 1 296 ? -39.188 31.828 6.918 1 92.94 296 ALA A CA 1
ATOM 2264 C C . ALA A 1 296 ? -38.031 32.625 7.555 1 92.94 296 ALA A C 1
ATOM 2266 O O . ALA A 1 296 ? -37.219 32.062 8.289 1 92.94 296 ALA A O 1
ATOM 2267 N N . TYR A 1 297 ? -38 33.906 7.188 1 91.88 297 TYR A N 1
ATOM 2268 C CA . TYR A 1 297 ? -37 34.781 7.801 1 91.88 297 TYR A CA 1
ATOM 2269 C C . TYR A 1 297 ? -37.25 34.938 9.297 1 91.88 297 TYR A C 1
ATOM 2271 O O . TYR A 1 297 ? -38.406 35.031 9.742 1 91.88 297 TYR A O 1
ATOM 2279 N N . GLY A 1 298 ? -36.156 34.844 10.047 1 89.94 298 GLY A N 1
ATOM 2280 C CA . GLY A 1 298 ? -36.25 34.938 11.492 1 89.94 298 GLY A CA 1
ATOM 2281 C C . GLY A 1 298 ? -36.312 33.562 12.172 1 89.94 298 GLY A C 1
ATOM 2282 O O . GLY A 1 298 ? -36.25 33.469 13.398 1 89.94 298 GLY A O 1
ATOM 2283 N N . SER A 1 299 ? -36.375 32.594 11.422 1 92.88 299 SER A N 1
ATOM 2284 C CA . SER A 1 299 ? -36.438 31.234 11.961 1 92.88 299 SER A CA 1
ATOM 2285 C C . SER A 1 299 ? -35.062 30.766 12.461 1 92.88 299 SER A C 1
ATOM 2287 O O . SER A 1 299 ? -34.031 31.234 11.969 1 92.88 299 SER A O 1
ATOM 2289 N N . VAL A 1 300 ? -35.094 29.906 13.453 1 94.25 300 VAL A N 1
ATOM 2290 C CA . VAL A 1 300 ? -33.906 29.172 13.914 1 94.25 300 VAL A CA 1
ATOM 2291 C C . VAL A 1 300 ? -33.844 27.797 13.258 1 94.25 300 VAL A C 1
ATOM 2293 O O . VAL A 1 300 ? -34.781 27.016 13.367 1 94.25 300 VAL A O 1
ATOM 2296 N N . ILE A 1 301 ? -32.781 27.562 12.609 1 94.81 301 ILE A N 1
ATOM 2297 C CA . ILE A 1 301 ? -32.75 26.344 11.82 1 94.81 301 ILE A CA 1
ATOM 2298 C C . ILE A 1 301 ? -31.422 25.625 12.047 1 94.81 301 ILE A C 1
ATOM 2300 O O . ILE A 1 301 ? -30.453 26.203 12.57 1 94.81 301 ILE A O 1
ATOM 2304 N N . THR A 1 302 ? -31.375 24.328 11.734 1 94.19 302 THR A N 1
ATOM 2305 C CA . THR A 1 302 ? -30.156 23.547 11.586 1 94.19 302 THR A CA 1
ATOM 2306 C C . THR A 1 302 ? -29.969 23.094 10.133 1 94.19 302 THR A C 1
ATOM 2308 O O . THR A 1 302 ? -30.953 22.75 9.461 1 94.19 302 THR A O 1
ATOM 2311 N N . MET A 1 303 ? -28.797 23.172 9.695 1 95.38 303 MET A N 1
ATOM 2312 C CA . MET A 1 303 ? -28.484 22.766 8.336 1 95.38 303 MET A CA 1
ATOM 2313 C C . MET A 1 303 ? -27.547 21.562 8.336 1 95.38 303 MET A C 1
ATOM 2315 O O . MET A 1 303 ? -26.531 21.562 9.039 1 95.38 303 MET A O 1
ATOM 2319 N N . LYS A 1 304 ? -27.875 20.625 7.586 1 93.44 304 LYS A N 1
ATOM 2320 C CA . LYS A 1 304 ? -27.062 19.422 7.484 1 93.44 304 LYS A CA 1
ATOM 2321 C C . LYS A 1 304 ? -26.531 19.234 6.066 1 93.44 304 LYS A C 1
ATOM 2323 O O . LYS A 1 304 ? -27.281 19.359 5.098 1 93.44 304 LYS A O 1
ATOM 2328 N N . ASN A 1 305 ? -25.25 18.922 5.977 1 93.75 305 ASN A N 1
ATOM 2329 C CA . ASN A 1 305 ? -24.641 18.656 4.68 1 93.75 305 ASN A CA 1
ATOM 2330 C C . ASN A 1 305 ? -25.125 17.328 4.094 1 93.75 305 ASN A C 1
ATOM 2332 O O . ASN A 1 305 ? -25.281 16.344 4.82 1 93.75 305 ASN A O 1
ATOM 2336 N N . LEU A 1 306 ? -25.281 17.25 2.816 1 89.94 306 LEU A N 1
ATOM 2337 C CA . LEU A 1 306 ? -25.906 16.094 2.174 1 89.94 306 LEU A CA 1
ATOM 2338 C C . LEU A 1 306 ? -24.859 15.055 1.81 1 89.94 306 LEU A C 1
ATOM 2340 O O . LEU A 1 306 ? -25.203 13.969 1.332 1 89.94 306 LEU A O 1
ATOM 2344 N N . ARG A 1 307 ? -23.641 15.359 2.025 1 87.06 307 ARG A N 1
ATOM 2345 C CA . ARG A 1 307 ? -22.609 14.344 1.802 1 87.06 307 ARG A CA 1
ATOM 2346 C C . ARG A 1 307 ? -22.844 13.125 2.697 1 87.06 307 ARG A C 1
ATOM 2348 O O . ARG A 1 307 ? -23.484 13.234 3.744 1 87.06 307 ARG A O 1
ATOM 2355 N N . MET A 1 308 ? -22.375 12.031 2.225 1 80.44 308 MET A N 1
ATOM 2356 C CA . MET A 1 308 ? -22.469 10.836 3.055 1 80.44 308 MET A CA 1
ATOM 2357 C C . MET A 1 308 ? -21.766 11.047 4.398 1 80.44 308 MET A C 1
ATOM 2359 O O . MET A 1 308 ? -20.609 11.461 4.445 1 80.44 308 MET A O 1
ATOM 2363 N N . ALA A 1 309 ? -22.5 10.766 5.438 1 80.44 309 ALA A N 1
ATOM 2364 C CA . ALA A 1 309 ? -22 11.023 6.785 1 80.44 309 ALA A CA 1
ATOM 2365 C C . ALA A 1 309 ? -21.688 12.508 6.98 1 80.44 309 ALA A C 1
ATOM 2367 O O . ALA A 1 309 ? -20.672 12.859 7.586 1 80.44 309 ALA A O 1
ATOM 2368 N N . GLY A 1 310 ? -22.453 13.25 6.41 1 86.81 310 GLY A N 1
ATOM 2369 C CA . GLY A 1 310 ? -22.297 14.688 6.547 1 86.81 310 GLY A CA 1
ATOM 2370 C C . GLY A 1 310 ? -22.703 15.211 7.914 1 86.81 310 GLY A C 1
ATOM 2371 O O . GLY A 1 310 ? -23.547 14.609 8.586 1 86.81 310 GLY A O 1
ATOM 2372 N N . GLY A 1 311 ? -22.031 16.312 8.281 1 90.31 311 GLY A N 1
ATOM 2373 C CA . GLY A 1 311 ? -22.312 16.906 9.578 1 90.31 311 GLY A CA 1
ATOM 2374 C C . GLY A 1 311 ? -23.203 18.125 9.492 1 90.31 311 GLY A C 1
ATOM 2375 O O . GLY A 1 311 ? -23.703 18.469 8.422 1 90.31 311 GLY A O 1
ATOM 2376 N N . TYR A 1 312 ? -23.531 18.688 10.656 1 94.38 312 TYR A N 1
ATOM 2377 C CA . TYR A 1 312 ? -24.297 19.922 10.797 1 94.38 312 TYR A CA 1
ATOM 2378 C C . TYR A 1 312 ? -23.391 21.141 10.688 1 94.38 312 TYR A C 1
ATOM 2380 O O . TYR A 1 312 ? -22.234 21.109 11.141 1 94.38 312 TYR A O 1
ATOM 2388 N N . LEU A 1 313 ? -23.953 22.109 9.992 1 96.81 313 LEU A N 1
ATOM 2389 C CA . LEU A 1 313 ? -23.25 23.375 10.055 1 96.81 313 LEU A CA 1
ATOM 2390 C C . LEU A 1 313 ? -23.094 23.859 11.492 1 96.81 313 LEU A C 1
ATOM 2392 O O . LEU A 1 313 ? -24.094 24.062 12.188 1 96.81 313 LEU A O 1
ATOM 2396 N N . HIS A 1 314 ? -21.906 23.969 11.922 1 96.44 314 HIS A N 1
ATOM 2397 C CA . HIS A 1 314 ? -21.562 24.141 13.328 1 96.44 314 HIS A CA 1
ATOM 2398 C C . HIS A 1 314 ? -20.578 25.297 13.516 1 96.44 314 HIS A C 1
ATOM 2400 O O . HIS A 1 314 ? -19.812 25.609 12.602 1 96.44 314 HIS A O 1
ATOM 2406 N N . SER A 1 315 ? -20.688 26.016 14.633 1 96.69 315 SER A N 1
ATOM 2407 C CA . SER A 1 315 ? -19.719 27.031 15.008 1 96.69 315 SER A CA 1
ATOM 2408 C C . SER A 1 315 ? -19.594 27.141 16.531 1 96.69 315 SER A C 1
ATOM 2410 O O . SER A 1 315 ? -20.359 26.531 17.266 1 96.69 315 SER A O 1
ATOM 2412 N N . HIS A 1 316 ? -18.531 27.75 16.969 1 94.25 316 HIS A N 1
ATOM 2413 C CA . HIS A 1 316 ? -18.234 28 18.375 1 94.25 316 HIS A CA 1
ATOM 2414 C C . HIS A 1 316 ? -17.328 29.203 18.547 1 94.25 316 HIS A C 1
ATOM 2416 O O . HIS A 1 316 ? -16.906 29.812 17.562 1 94.25 316 HIS A O 1
ATOM 2422 N N . TRP A 1 317 ? -17.016 29.484 19.75 1 92.31 317 TRP A N 1
ATOM 2423 C CA . TRP A 1 317 ? -16.328 30.734 20.062 1 92.31 317 TRP A CA 1
ATOM 2424 C C . TRP A 1 317 ? -14.859 30.656 19.672 1 92.31 317 TRP A C 1
ATOM 2426 O O . TRP A 1 317 ? -14.172 31.688 19.609 1 92.31 317 TRP A O 1
ATOM 2436 N N . HIS A 1 318 ? -14.414 29.594 19.297 1 92.88 318 HIS A N 1
ATOM 2437 C CA . HIS A 1 318 ? -12.992 29.406 19 1 92.88 318 HIS A CA 1
ATOM 2438 C C . HIS A 1 318 ? -12.633 29.984 17.641 1 92.88 318 HIS A C 1
ATOM 2440 O O . HIS A 1 318 ? -13.406 29.875 16.688 1 92.88 318 HIS A O 1
ATOM 2446 N N . LEU A 1 319 ? -11.5 30.625 17.625 1 93.12 319 LEU A N 1
ATOM 2447 C CA . LEU A 1 319 ? -11 31.234 16.406 1 93.12 319 LEU A CA 1
ATOM 2448 C C . LEU A 1 319 ? -10.016 30.297 15.695 1 93.12 319 LEU A C 1
ATOM 2450 O O . LEU A 1 319 ? -9.445 29.406 16.312 1 93.12 319 LEU A O 1
ATOM 2454 N N . TYR A 1 320 ? -9.938 30.5 14.414 1 93.25 320 TYR A N 1
ATOM 2455 C CA . TYR A 1 320 ? -8.852 29.844 13.695 1 93.25 320 TYR A CA 1
ATOM 2456 C C . TYR A 1 320 ? -7.496 30.328 14.211 1 93.25 320 TYR A C 1
ATOM 2458 O O . TYR A 1 320 ? -7.32 31.516 14.508 1 93.25 320 TYR A O 1
ATOM 2466 N N . PRO A 1 321 ? -6.605 29.391 14.336 1 85.75 321 PRO A N 1
ATOM 2467 C CA . PRO A 1 321 ? -5.309 29.797 14.883 1 85.75 321 PRO A CA 1
ATOM 2468 C C . PRO A 1 321 ? -4.523 30.703 13.922 1 85.75 321 PRO A C 1
ATOM 2470 O O . PRO A 1 321 ? -4.871 30.797 12.742 1 85.75 321 PRO A O 1
ATOM 2473 N N . GLU A 1 322 ? -3.588 31.328 14.5 1 78.62 322 GLU A N 1
ATOM 2474 C CA . GLU A 1 322 ? -2.736 32.188 13.695 1 78.62 322 GLU A CA 1
ATOM 2475 C C . GLU A 1 322 ? -1.98 31.391 12.641 1 78.62 322 GLU A C 1
ATOM 2477 O O . GLU A 1 322 ? -1.46 30.312 12.922 1 78.62 322 GLU A O 1
ATOM 2482 N N . GLY A 1 323 ? -2 31.906 11.414 1 73.31 323 GLY A N 1
ATOM 2483 C CA . GLY A 1 323 ? -1.31 31.234 10.328 1 73.31 323 GLY A CA 1
ATOM 2484 C C . GLY A 1 323 ? -2.236 30.406 9.445 1 73.31 323 GLY A C 1
ATOM 2485 O O . GLY A 1 323 ? -1.842 29.969 8.367 1 73.31 323 GLY A O 1
ATOM 2486 N N . VAL A 1 324 ? -3.377 30.203 10.047 1 84.06 324 VAL A N 1
ATOM 2487 C CA . VAL A 1 324 ? -4.367 29.453 9.289 1 84.06 324 VAL A CA 1
ATOM 2488 C C . VAL A 1 324 ? -5.461 30.391 8.789 1 84.06 324 VAL A C 1
ATOM 2490 O O . VAL A 1 324 ? -6.523 30.5 9.414 1 84.06 324 VAL A O 1
ATOM 2493 N N . GLY A 1 325 ? -5.152 31.031 7.707 1 82.5 325 GLY A N 1
ATOM 2494 C CA . GLY A 1 325 ? -6.109 31.969 7.168 1 82.5 325 GLY A CA 1
ATOM 2495 C C . GLY A 1 325 ? -6.344 33.156 8.07 1 82.5 325 GLY A C 1
ATOM 2496 O O . GLY A 1 325 ? -5.406 33.688 8.688 1 82.5 325 GLY A O 1
ATOM 2497 N N . ALA A 1 326 ? -7.609 33.656 8.047 1 89.44 326 ALA A N 1
ATOM 2498 C CA . ALA A 1 326 ? -7.988 34.781 8.883 1 89.44 326 ALA A CA 1
ATOM 2499 C C . ALA A 1 326 ? -8.305 34.312 10.312 1 89.44 326 ALA A C 1
ATOM 2501 O O . ALA A 1 326 ? -8.914 33.281 10.516 1 89.44 326 ALA A O 1
ATOM 2502 N N . ARG A 1 327 ? -7.855 35.094 11.18 1 90.38 327 ARG A N 1
ATOM 2503 C CA . ARG A 1 327 ? -8.125 34.781 12.578 1 90.38 327 ARG A CA 1
ATOM 2504 C C . ARG A 1 327 ? -9.555 35.156 12.961 1 90.38 327 ARG A C 1
ATOM 2506 O O . ARG A 1 327 ? -9.773 36.125 13.695 1 90.38 327 ARG A O 1
ATOM 2513 N N . GLN A 1 328 ? -10.422 34.438 12.5 1 93.5 328 GLN A N 1
ATOM 2514 C CA . GLN A 1 328 ? -11.852 34.625 12.734 1 93.5 328 GLN A CA 1
ATOM 2515 C C . GLN A 1 328 ? -12.484 33.344 13.305 1 93.5 328 GLN A C 1
ATOM 2517 O O . GLN A 1 328 ? -11.805 32.344 13.492 1 93.5 328 GLN A O 1
ATOM 2522 N N . GLN A 1 329 ? -13.75 33.531 13.68 1 95.25 329 GLN A N 1
ATOM 2523 C CA . GLN A 1 329 ? -14.453 32.438 14.336 1 95.25 329 GLN A CA 1
ATOM 2524 C C . GLN A 1 329 ? -14.531 31.203 13.43 1 95.25 329 GLN A C 1
ATOM 2526 O O . GLN A 1 329 ? -14.805 31.328 12.234 1 95.25 329 GLN A O 1
ATOM 2531 N N . GLN A 1 330 ? -14.367 30.047 14.062 1 96 330 GLN A N 1
ATOM 2532 C CA . GLN A 1 330 ? -14.367 28.797 13.297 1 96 330 GLN A CA 1
ATOM 2533 C C . GLN A 1 330 ? -15.781 28.391 12.914 1 96 330 GLN A C 1
ATOM 2535 O O . GLN A 1 330 ? -16.719 28.516 13.711 1 96 330 GLN A O 1
ATOM 2540 N N . VAL A 1 331 ? -15.953 27.969 11.727 1 97.06 331 VAL A N 1
ATOM 2541 C CA . VAL A 1 331 ? -17.156 27.297 11.258 1 97.06 331 VAL A CA 1
ATOM 2542 C C . VAL A 1 331 ? -16.797 25.891 10.758 1 97.06 331 VAL A C 1
ATOM 2544 O O . VAL A 1 331 ? -15.977 25.734 9.859 1 97.06 331 VAL A O 1
ATOM 2547 N N . THR A 1 332 ? -17.391 24.891 11.383 1 96.31 332 THR A N 1
ATOM 2548 C CA . THR A 1 332 ? -17.078 23.484 11.094 1 96.31 332 THR A CA 1
ATOM 2549 C C . THR A 1 332 ? -18.359 22.672 10.914 1 96.31 332 THR A C 1
ATOM 2551 O O . THR A 1 332 ? -19.453 23.203 11.055 1 96.31 332 THR A O 1
ATOM 2554 N N . ALA A 1 333 ? -18.172 21.484 10.43 1 95 333 ALA A N 1
ATOM 2555 C CA . ALA A 1 333 ? -19.281 20.531 10.383 1 95 333 ALA A CA 1
ATOM 2556 C C . ALA A 1 333 ? -19.172 19.516 11.516 1 95 333 ALA A C 1
ATOM 2558 O O . ALA A 1 333 ? -18.125 18.891 11.695 1 95 333 ALA A O 1
ATOM 2559 N N . TYR A 1 334 ? -20.219 19.422 12.242 1 92.19 334 TYR A N 1
ATOM 2560 C CA . TYR A 1 334 ? -20.234 18.562 13.414 1 92.19 334 TYR A CA 1
ATOM 2561 C C . TYR A 1 334 ? -21.25 17.422 13.227 1 92.19 334 TYR A C 1
ATOM 2563 O O . TYR A 1 334 ? -22.359 17.641 12.773 1 92.19 334 TYR A O 1
ATOM 2571 N N . LEU A 1 335 ? -20.938 16.234 13.68 1 85.56 335 LEU A N 1
ATOM 2572 C CA . LEU A 1 335 ? -21.75 15.062 13.391 1 85.56 335 LEU A CA 1
ATOM 2573 C C . LEU A 1 335 ? -22.797 14.836 14.477 1 85.56 335 LEU A C 1
ATOM 2575 O O . LEU A 1 335 ? -23.719 14.039 14.297 1 85.56 335 LEU A O 1
ATOM 2579 N N . HIS A 1 336 ? -22.781 15.523 15.5 1 85.75 336 HIS A N 1
ATOM 2580 C CA . HIS A 1 336 ? -23.734 15.344 16.594 1 85.75 336 HIS A CA 1
ATOM 2581 C C . HIS A 1 336 ? -24.641 16.547 16.734 1 85.75 336 HIS A C 1
ATOM 2583 O O . HIS A 1 336 ? -24.312 17.641 16.266 1 85.75 336 HIS A O 1
ATOM 2589 N N . LYS A 1 337 ? -25.719 16.281 17.328 1 84.56 337 LYS A N 1
ATOM 2590 C CA . LYS A 1 337 ? -26.672 17.375 17.578 1 84.56 337 LYS A CA 1
ATOM 2591 C C . LYS A 1 337 ? -26.312 18.141 18.844 1 84.56 337 LYS A C 1
ATOM 2593 O O . LYS A 1 337 ? -26.094 17.531 19.891 1 84.56 337 LYS A O 1
ATOM 2598 N N . ASP A 1 338 ? -26.156 19.406 18.578 1 86.62 338 ASP A N 1
ATOM 2599 C CA . ASP A 1 338 ? -25.875 20.281 19.719 1 86.62 338 ASP A CA 1
ATOM 2600 C C . ASP A 1 338 ? -26.406 21.688 19.453 1 86.62 338 ASP A C 1
ATOM 2602 O O . ASP A 1 338 ? -26.859 22 18.344 1 86.62 338 ASP A O 1
ATOM 2606 N N . LEU A 1 339 ? -26.422 22.484 20.406 1 91.25 339 LEU A N 1
ATOM 2607 C CA . LEU A 1 339 ? -26.984 23.828 20.328 1 91.25 339 LEU A CA 1
ATOM 2608 C C . LEU A 1 339 ? -26.141 24.719 19.438 1 91.25 339 LEU A C 1
ATOM 2610 O O . LEU A 1 339 ? -26.625 25.734 18.906 1 91.25 339 LEU A O 1
ATOM 2614 N N . ASN A 1 340 ? -24.922 24.375 19.266 1 94.75 340 ASN A N 1
ATOM 2615 C CA . ASN A 1 340 ? -24.016 25.172 18.438 1 94.75 340 ASN A CA 1
ATOM 2616 C C . ASN A 1 340 ? -24.266 24.938 16.938 1 94.75 340 ASN A C 1
ATOM 2618 O O . ASN A 1 340 ? -23.625 25.547 16.094 1 94.75 340 ASN A O 1
ATOM 2622 N N . ASN A 1 341 ? -25.281 24.094 16.703 1 95.44 341 ASN A N 1
ATOM 2623 C CA . ASN A 1 341 ? -25.672 23.859 15.32 1 95.44 341 ASN A CA 1
ATOM 2624 C C . ASN A 1 341 ? -26.766 24.828 14.867 1 95.44 341 ASN A C 1
ATOM 2626 O O . ASN A 1 341 ? -27.156 24.812 13.695 1 95.44 341 ASN A O 1
ATOM 2630 N N . LEU A 1 342 ? -27.266 25.656 15.688 1 95.94 342 LEU A N 1
ATOM 2631 C CA . LEU A 1 342 ? -28.422 26.5 15.406 1 95.94 342 LEU A CA 1
ATOM 2632 C C . LEU A 1 342 ? -28.016 27.797 14.727 1 95.94 342 LEU A C 1
ATOM 2634 O O . LEU A 1 342 ? -27.078 28.453 15.164 1 95.94 342 LEU A O 1
ATOM 2638 N N . TRP A 1 343 ? -28.75 28.125 13.688 1 96.56 343 TRP A N 1
ATOM 2639 C CA . TRP A 1 343 ? -28.531 29.344 12.914 1 96.56 343 TRP A CA 1
ATOM 2640 C C . TRP A 1 343 ? -29.844 30.094 12.703 1 96.56 343 TRP A C 1
ATOM 2642 O O . TRP A 1 343 ? -30.906 29.484 12.555 1 96.56 343 TRP A O 1
ATOM 2652 N N . VAL A 1 344 ? -29.75 31.375 12.625 1 94.19 344 VAL A N 1
ATOM 2653 C CA . VAL A 1 344 ? -30.906 32.219 12.352 1 94.19 344 VAL A CA 1
ATOM 2654 C C . VAL A 1 344 ? -30.828 32.781 10.93 1 94.19 344 VAL A C 1
ATOM 2656 O O . VAL A 1 344 ? -29.797 33.344 10.531 1 94.19 344 VAL A O 1
ATOM 2659 N N . ILE A 1 345 ? -31.859 32.562 10.266 1 94.5 345 ILE A N 1
ATOM 2660 C CA . ILE A 1 345 ? -31.891 33.062 8.891 1 94.5 345 ILE A CA 1
ATOM 2661 C C . ILE A 1 345 ? -32.469 34.469 8.852 1 94.5 345 ILE A C 1
ATOM 2663 O O . ILE A 1 345 ? -33.562 34.688 9.352 1 94.5 345 ILE A O 1
ATOM 2667 N N . LYS A 1 346 ? -31.703 35.375 8.219 1 92.19 346 LYS A N 1
ATOM 2668 C CA . LYS A 1 346 ? -32.094 36.781 8.133 1 92.19 346 LYS A CA 1
ATOM 2669 C C . LYS A 1 346 ? -31.984 37.281 6.699 1 92.19 346 LYS A C 1
ATOM 2671 O O . LYS A 1 346 ? -31.281 36.688 5.875 1 92.19 346 LYS A O 1
ATOM 2676 N N . LYS A 1 347 ? -32.75 38.312 6.504 1 88.75 347 LYS A N 1
ATOM 2677 C CA . LYS A 1 347 ? -32.625 39 5.215 1 88.75 347 LYS A CA 1
ATOM 2678 C C . LYS A 1 347 ? -31.375 39.844 5.137 1 88.75 347 LYS A C 1
ATOM 2680 O O . LYS A 1 347 ? -30.891 40.344 6.156 1 88.75 347 LYS A O 1
ATOM 2685 N N . HIS A 1 348 ? -30.875 40.031 3.916 1 81.25 348 HIS A N 1
ATOM 2686 C CA . HIS A 1 348 ? -29.625 40.75 3.746 1 81.25 348 HIS A CA 1
ATOM 2687 C C . HIS A 1 348 ? -29.75 42.188 4.184 1 81.25 348 HIS A C 1
ATOM 2689 O O . HIS A 1 348 ? -28.766 42.812 4.648 1 81.25 348 HIS A O 1
ATOM 2695 N N . ASP A 1 349 ? -30.875 42.906 3.896 1 72.88 349 ASP A N 1
ATOM 2696 C CA . ASP A 1 349 ? -31.031 44.344 4.117 1 72.88 349 ASP A CA 1
ATOM 2697 C C . ASP A 1 349 ? -31.625 44.625 5.492 1 72.88 349 ASP A C 1
ATOM 2699 O O . ASP A 1 349 ? -31.703 45.75 5.922 1 72.88 349 ASP A O 1
ATOM 2703 N N . SER A 1 350 ? -32.25 43.594 6.125 1 64.38 350 SER A N 1
ATOM 2704 C CA . SER A 1 350 ? -33.094 43.906 7.285 1 64.38 350 SER A CA 1
ATOM 2705 C C . SER A 1 350 ? -32.25 43.906 8.57 1 64.38 350 SER A C 1
ATOM 2707 O O . SER A 1 350 ? -31.375 43.094 8.742 1 64.38 350 SER A O 1
ATOM 2709 N N . ASN A 1 351 ? -32.125 44.969 9.258 1 54.47 351 ASN A N 1
ATOM 2710 C CA . ASN A 1 351 ? -31.656 45 10.641 1 54.47 351 ASN A CA 1
ATOM 2711 C C . ASN A 1 351 ? -32.5 44.094 11.531 1 54.47 351 ASN A C 1
ATOM 2713 O O . ASN A 1 351 ? -33.719 44 11.352 1 54.47 351 ASN A O 1
ATOM 2717 N N . THR A 1 352 ? -32.094 43.031 12.117 1 52.62 352 THR A N 1
ATOM 2718 C CA . THR A 1 352 ? -32.469 41.844 12.836 1 52.62 352 THR A CA 1
ATOM 2719 C C . THR A 1 352 ? -33.75 42.062 13.656 1 52.62 352 THR A C 1
ATOM 2721 O O . THR A 1 352 ? -34.406 41.125 14.094 1 52.62 352 THR A O 1
ATOM 2724 N N . ALA A 1 353 ? -33.875 43.25 14.375 1 50 353 ALA A N 1
ATOM 2725 C CA . ALA A 1 353 ? -34.781 43.312 15.523 1 50 353 ALA A CA 1
ATOM 2726 C C . ALA A 1 353 ? -36.219 43.125 15.109 1 50 353 ALA A C 1
ATOM 2728 O O . ALA A 1 353 ? -37.062 42.75 15.938 1 50 353 ALA A O 1
ATOM 2729 N N . ASP A 1 354 ? -36.5 43.219 13.875 1 52.91 354 ASP A N 1
ATOM 2730 C CA . ASP A 1 354 ? -37.906 43.469 13.578 1 52.91 354 ASP A CA 1
ATOM 2731 C C . ASP A 1 354 ? -38.625 42.156 13.258 1 52.91 354 ASP A C 1
ATOM 2733 O O . ASP A 1 354 ? -39.844 42.062 13.43 1 52.91 354 ASP A O 1
ATOM 2737 N N . HIS A 1 355 ? -37.969 41.094 12.906 1 54.31 355 HIS A N 1
ATOM 2738 C CA . HIS A 1 355 ? -38.75 40.031 12.305 1 54.31 355 HIS A CA 1
ATOM 2739 C C . HIS A 1 355 ? -39.438 39.188 13.375 1 54.31 355 HIS A C 1
ATOM 2741 O O . HIS A 1 355 ? -40.312 38.375 13.062 1 54.31 355 HIS A O 1
ATOM 2747 N N . LEU A 1 356 ? -38.938 39.281 14.672 1 54.5 356 LEU A N 1
ATOM 2748 C CA . LEU A 1 356 ? -39.656 38.531 15.695 1 54.5 356 LEU A CA 1
ATOM 2749 C C . LEU A 1 356 ? -40.75 39.375 16.312 1 54.5 356 LEU A C 1
ATOM 2751 O O . LEU A 1 356 ? -41.438 38.938 17.25 1 54.5 356 LEU A O 1
ATOM 2755 N N . ASP A 1 357 ? -40.875 40.594 15.812 1 57.12 357 ASP A N 1
ATOM 2756 C CA . ASP A 1 357 ? -41.969 41.406 16.266 1 57.12 357 ASP A CA 1
ATOM 2757 C C . ASP A 1 357 ? -43.312 40.844 15.766 1 57.12 357 ASP A C 1
ATOM 2759 O O . ASP A 1 357 ? -43.469 40.594 14.57 1 57.12 357 ASP A O 1
ATOM 2763 N N . PRO A 1 358 ? -44.125 40.344 16.625 1 61.62 358 PRO A N 1
ATOM 2764 C CA . PRO A 1 358 ? -45.406 39.75 16.281 1 61.62 358 PRO A CA 1
ATOM 2765 C C . PRO A 1 358 ? -46.188 40.594 15.281 1 61.62 358 PRO A C 1
ATOM 2767 O O . PRO A 1 358 ? -47.125 40.094 14.656 1 61.62 358 PRO A O 1
ATOM 2770 N N . SER A 1 359 ? -45.969 41.875 15.172 1 62.59 359 SER A N 1
ATOM 2771 C CA . SER A 1 359 ? -46.812 42.75 14.359 1 62.59 359 SER A CA 1
ATOM 2772 C C . SER A 1 359 ? -46.469 42.594 12.875 1 62.59 359 SER A C 1
ATOM 2774 O O . SER A 1 359 ? -47.281 43 12.023 1 62.59 359 SER A O 1
ATOM 2776 N N . TYR A 1 360 ? -45.344 42 12.586 1 65.19 360 TYR A N 1
ATOM 2777 C CA . TYR A 1 360 ? -45 41.938 11.164 1 65.19 360 TYR A CA 1
ATOM 2778 C C . TYR A 1 360 ? -45.406 40.594 10.578 1 65.19 360 TYR A C 1
ATOM 2780 O O . TYR A 1 360 ? -45.406 39.562 11.273 1 65.19 360 TYR A O 1
ATOM 2788 N N . SER A 1 361 ? -45.875 40.594 9.383 1 78.62 361 SER A N 1
ATOM 2789 C CA . SER A 1 361 ? -46.25 39.375 8.656 1 78.62 361 SER A CA 1
ATOM 2790 C C . SER A 1 361 ? -45.031 38.5 8.383 1 78.62 361 SER A C 1
ATOM 2792 O O . SER A 1 361 ? -43.938 39 8.242 1 78.62 361 SER A O 1
ATOM 2794 N N . VAL A 1 362 ? -45.219 37.219 8.523 1 86.38 362 VAL A N 1
ATOM 2795 C CA . VAL A 1 362 ? -44.188 36.219 8.297 1 86.38 362 VAL A CA 1
ATOM 2796 C C . VAL A 1 362 ? -43.781 36.219 6.82 1 86.38 362 VAL A C 1
ATOM 2798 O O . VAL A 1 362 ? -44.656 36.188 5.938 1 86.38 362 VAL A O 1
ATOM 2801 N N . GLU A 1 363 ? -42.531 36.469 6.551 1 88.94 363 GLU A N 1
ATOM 2802 C CA . GLU A 1 363 ? -42 36.406 5.195 1 88.94 363 GLU A CA 1
ATOM 2803 C C . GLU A 1 363 ? -41.25 35.094 4.969 1 88.94 363 GLU A C 1
ATOM 2805 O O . GLU A 1 363 ? -40.344 34.75 5.73 1 88.94 363 GLU A O 1
ATOM 2810 N N . PHE A 1 364 ? -41.594 34.438 3.908 1 92.44 364 PHE A N 1
ATOM 2811 C CA . PHE A 1 364 ? -41 33.156 3.604 1 92.44 364 PHE A CA 1
ATOM 2812 C C . PHE A 1 364 ? -39.75 33.344 2.727 1 92.44 364 PHE A C 1
ATOM 2814 O O . PHE A 1 364 ? -39.688 34.281 1.941 1 92.44 364 PHE A O 1
ATOM 2821 N N . VAL A 1 365 ? -38.812 32.438 2.922 1 93.06 365 VAL A N 1
ATOM 2822 C CA . VAL A 1 365 ? -37.625 32.438 2.107 1 93.06 365 VAL A CA 1
ATOM 2823 C C . VAL A 1 365 ? -37.906 31.75 0.775 1 93.06 365 VAL A C 1
ATOM 2825 O O . VAL A 1 365 ? -38.531 30.688 0.739 1 93.06 365 VAL A O 1
ATOM 2828 N N . ARG A 1 366 ? -37.406 32.344 -0.285 1 92.44 366 ARG A N 1
ATOM 2829 C CA . ARG A 1 366 ? -37.656 31.797 -1.62 1 92.44 366 ARG A CA 1
ATOM 2830 C C . ARG A 1 366 ? -36.344 31.5 -2.35 1 92.44 366 ARG A C 1
ATOM 2832 O O . ARG A 1 366 ? -35.281 32 -1.963 1 92.44 366 ARG A O 1
ATOM 2839 N N . HIS A 1 367 ? -36.531 30.703 -3.342 1 92.31 367 HIS A N 1
ATOM 2840 C CA . HIS A 1 367 ? -35.406 30.391 -4.203 1 92.31 367 HIS A CA 1
ATOM 2841 C C . HIS A 1 367 ? -34.781 31.641 -4.793 1 92.31 367 HIS A C 1
ATOM 2843 O O . HIS A 1 367 ? -35.469 32.469 -5.371 1 92.31 367 HIS A O 1
ATOM 2849 N N . GLY A 1 368 ? -33.438 31.781 -4.602 1 91.31 368 GLY A N 1
ATOM 2850 C CA . GLY A 1 368 ? -32.719 32.906 -5.195 1 91.31 368 GLY A CA 1
ATOM 2851 C C . GLY A 1 368 ? -32.594 34.094 -4.254 1 91.31 368 GLY A C 1
ATOM 2852 O O . GLY A 1 368 ? -31.906 35.062 -4.578 1 91.31 368 GLY A O 1
ATOM 2853 N N . ASP A 1 369 ? -33.188 33.969 -3.105 1 92.31 369 ASP A N 1
ATOM 2854 C CA . ASP A 1 369 ? -33.094 35.062 -2.135 1 92.31 369 ASP A CA 1
ATOM 2855 C C . ASP A 1 369 ? -31.656 35.219 -1.627 1 92.31 369 ASP A C 1
ATOM 2857 O O . ASP A 1 369 ? -30.891 34.25 -1.63 1 92.31 369 ASP A O 1
ATOM 2861 N N . VAL A 1 370 ? -31.297 36.438 -1.271 1 94.19 370 VAL A N 1
ATOM 2862 C CA . VAL A 1 370 ? -30.031 36.688 -0.599 1 94.19 370 VAL A CA 1
ATOM 2863 C C . VAL A 1 370 ? -30.25 36.75 0.913 1 94.19 370 VAL A C 1
ATOM 2865 O O . VAL A 1 370 ? -31.047 37.531 1.412 1 94.19 370 VAL A O 1
ATOM 2868 N N . ILE A 1 371 ? -29.547 35.844 1.516 1 94.12 371 ILE A N 1
ATOM 2869 C CA . ILE A 1 371 ? -29.797 35.719 2.943 1 94.12 371 ILE A CA 1
ATOM 2870 C C . ILE A 1 371 ? -28.516 35.906 3.729 1 94.12 371 ILE A C 1
ATOM 2872 O O . ILE A 1 371 ? -27.422 35.938 3.148 1 94.12 371 ILE A O 1
ATOM 2876 N N . ARG A 1 372 ? -28.656 36.062 5.031 1 94.88 372 ARG A N 1
ATOM 2877 C CA . ARG A 1 372 ? -27.594 36.062 6.031 1 94.88 372 ARG A CA 1
ATOM 2878 C C . ARG A 1 372 ? -27.875 35 7.109 1 94.88 372 ARG A C 1
ATOM 2880 O O . ARG A 1 372 ? -29 34.875 7.59 1 94.88 372 ARG A O 1
ATOM 2887 N N . LEU A 1 373 ? -26.938 34.219 7.371 1 95.5 373 LEU A N 1
ATOM 2888 C CA . LEU A 1 373 ? -27.062 33.219 8.445 1 95.5 373 LEU A CA 1
ATOM 2889 C C . LEU A 1 373 ? -26.266 33.688 9.672 1 95.5 373 LEU A C 1
ATOM 2891 O O . LEU A 1 373 ? -25.047 33.844 9.609 1 95.5 373 LEU A O 1
ATOM 2895 N N . GLU A 1 374 ? -26.938 33.844 10.719 1 94.81 374 GLU A N 1
ATOM 2896 C CA . GLU A 1 374 ? -26.328 34.25 11.984 1 94.81 374 GLU A CA 1
ATOM 2897 C C . GLU A 1 374 ? -26.312 33.094 12.977 1 94.81 374 GLU A C 1
ATOM 2899 O O . GLU A 1 374 ? -27.344 32.469 13.219 1 94.81 374 GLU A O 1
ATOM 2904 N N . HIS A 1 375 ? -25.188 32.844 13.461 1 96 375 HIS A N 1
ATOM 2905 C CA . HIS A 1 375 ? -25.094 31.797 14.484 1 96 375 HIS A CA 1
ATOM 2906 C C . HIS A 1 375 ? -25.828 32.188 15.758 1 96 375 HIS A C 1
ATOM 2908 O O . HIS A 1 375 ? -25.594 33.281 16.297 1 96 375 HIS A O 1
ATOM 2914 N N . LYS A 1 376 ? -26.578 31.391 16.266 1 94.56 376 LYS A N 1
ATOM 2915 C CA . LYS A 1 376 ? -27.484 31.734 17.359 1 94.56 376 LYS A CA 1
ATOM 2916 C C . LYS A 1 376 ? -26.719 31.969 18.656 1 94.56 376 LYS A C 1
ATOM 2918 O O . LYS A 1 376 ? -26.984 32.938 19.375 1 94.56 376 LYS A O 1
ATOM 2923 N N . GLU A 1 377 ? -25.781 31.125 18.953 1 94.12 377 GLU A N 1
ATOM 2924 C CA . GLU A 1 377 ? -25.078 31.188 20.234 1 94.12 377 GLU A CA 1
ATOM 2925 C C . GLU A 1 377 ? -24.062 32.344 20.25 1 94.12 377 GLU A C 1
ATOM 2927 O O . GLU A 1 377 ? -23.938 33.031 21.25 1 94.12 377 GLU A O 1
ATOM 2932 N N . THR A 1 378 ? -23.359 32.562 19.141 1 94 378 THR A N 1
ATOM 2933 C CA . THR A 1 378 ? -22.281 33.531 19.125 1 94 378 THR A CA 1
ATOM 2934 C C . THR A 1 378 ? -22.703 34.844 18.438 1 94 378 THR A C 1
ATOM 2936 O O . THR A 1 378 ? -22.016 35.844 18.531 1 94 378 THR A O 1
ATOM 2939 N N . SER A 1 379 ? -23.734 34.906 17.719 1 92.88 379 SER A N 1
ATOM 2940 C CA . SER A 1 379 ? -24.281 36.062 17.016 1 92.88 379 SER A CA 1
ATOM 2941 C C . SER A 1 379 ? -23.344 36.562 15.93 1 92.88 379 SER A C 1
ATOM 2943 O O . SER A 1 379 ? -23.266 37.75 15.664 1 92.88 379 SER A O 1
ATOM 2945 N N . ARG A 1 380 ? -22.562 35.688 15.461 1 95.06 380 ARG A N 1
ATOM 2946 C CA . ARG A 1 380 ? -21.719 36 14.32 1 95.06 380 ARG A CA 1
ATOM 2947 C C . ARG A 1 380 ? -22.312 35.469 13.023 1 95.06 380 ARG A C 1
ATOM 2949 O O . ARG A 1 380 ? -23.047 34.5 13.039 1 95.06 380 ARG A O 1
ATOM 2956 N N . ASN A 1 381 ? -21.953 36.125 11.945 1 94.88 381 ASN A N 1
ATOM 2957 C CA . ASN A 1 381 ? -22.531 35.75 10.656 1 94.88 381 ASN A CA 1
ATOM 2958 C C . ASN A 1 381 ? -21.625 34.781 9.898 1 94.88 381 ASN A C 1
ATOM 2960 O O . ASN A 1 381 ? -20.406 34.844 10.031 1 94.88 381 ASN A O 1
ATOM 2964 N N . LEU A 1 382 ? -22.297 33.906 9.141 1 97.19 382 LEU A N 1
ATOM 2965 C CA . LEU A 1 382 ? -21.562 33.062 8.211 1 97.19 382 LEU A CA 1
ATOM 2966 C C . LEU A 1 382 ? -20.859 33.906 7.141 1 97.19 382 LEU A C 1
ATOM 2968 O O . LEU A 1 382 ? -21.516 34.656 6.438 1 97.19 382 LEU A O 1
ATOM 2972 N N . HIS A 1 383 ? -19.562 33.688 7.074 1 95.94 383 HIS A N 1
ATOM 2973 C CA . HIS A 1 383 ? -18.703 34.594 6.324 1 95.94 383 HIS A CA 1
ATOM 2974 C C . HIS A 1 383 ? -17.688 33.844 5.492 1 95.94 383 HIS A C 1
ATOM 2976 O O . HIS A 1 383 ? -17.281 32.719 5.871 1 95.94 383 HIS A O 1
ATOM 2982 N N . SER A 1 384 ? -17.422 34.344 4.297 1 96.12 384 SER A N 1
ATOM 2983 C CA . SER A 1 384 ? -16.312 33.812 3.52 1 96.12 384 SER A CA 1
ATOM 2984 C C . SER A 1 384 ? -15.5 34.938 2.879 1 96.12 384 SER A C 1
ATOM 2986 O O . SER A 1 384 ? -15.945 36.062 2.832 1 96.12 384 SER A O 1
ATOM 2988 N N . HIS A 1 385 ? -14.219 34.656 2.518 1 92.62 385 HIS A N 1
ATOM 2989 C CA . HIS A 1 385 ? -13.289 35.594 1.893 1 92.62 385 HIS A CA 1
ATOM 2990 C C . HIS A 1 385 ? -12.234 34.844 1.073 1 92.62 385 HIS A C 1
ATOM 2992 O O . HIS A 1 385 ? -12.25 33.625 1.002 1 92.62 385 HIS A O 1
ATOM 2998 N N . GLN A 1 386 ? -11.492 35.625 0.495 1 90.25 386 GLN A N 1
ATOM 2999 C CA . GLN A 1 386 ? -10.516 35.031 -0.419 1 90.25 386 GLN A CA 1
ATOM 3000 C C . GLN A 1 386 ? -9.266 34.594 0.328 1 90.25 386 GLN A C 1
ATOM 3002 O O . GLN A 1 386 ? -8.156 35 0.012 1 90.25 386 GLN A O 1
ATOM 3007 N N . HIS A 1 387 ? -9.445 33.844 1.385 1 91.06 387 HIS A N 1
ATOM 3008 C CA . HIS A 1 387 ? -8.383 33.156 2.102 1 91.06 387 HIS A CA 1
ATOM 3009 C C . HIS A 1 387 ? -8.5 31.641 1.93 1 91.06 387 HIS A C 1
ATOM 3011 O O . HIS A 1 387 ? -9.609 31.094 1.871 1 91.06 387 HIS A O 1
ATOM 3017 N N . GLU A 1 388 ? -7.395 31.047 1.892 1 90.25 388 GLU A N 1
ATOM 3018 C CA . GLU A 1 388 ? -7.371 29.609 1.697 1 90.25 388 GLU A CA 1
ATOM 3019 C C . GLU A 1 388 ? -7.934 28.875 2.916 1 90.25 388 GLU A C 1
ATOM 3021 O O . GLU A 1 388 ? -7.695 29.281 4.055 1 90.25 388 GLU A O 1
ATOM 3026 N N . ALA A 1 389 ? -8.617 27.844 2.637 1 92.62 389 ALA A N 1
ATOM 3027 C CA . ALA A 1 389 ? -9.133 27 3.711 1 92.62 389 ALA A CA 1
ATOM 3028 C C . ALA A 1 389 ? -8.008 26.234 4.395 1 92.62 389 ALA A C 1
ATOM 3030 O O . ALA A 1 389 ? -6.953 26 3.799 1 92.62 389 ALA A O 1
ATOM 3031 N N . PRO A 1 390 ? -8.258 25.922 5.578 1 89.06 390 PRO A N 1
ATOM 3032 C CA . PRO A 1 390 ? -7.18 25.344 6.379 1 89.06 390 PRO A CA 1
ATOM 3033 C C . PRO A 1 390 ? -6.684 24 5.82 1 89.06 390 PRO A C 1
ATOM 3035 O O . PRO A 1 390 ? -5.473 23.781 5.738 1 89.06 390 PRO A O 1
ATOM 3038 N N . MET A 1 391 ? -7.586 23.109 5.516 1 88.56 391 MET A N 1
ATOM 3039 C CA . MET A 1 391 ? -7.18 21.781 5.066 1 88.56 391 MET A CA 1
ATOM 3040 C C . MET A 1 391 ? -7.188 21.703 3.541 1 88.56 391 MET A C 1
ATOM 3042 O O . MET A 1 391 ? -6.285 21.109 2.943 1 88.56 391 MET A O 1
ATOM 3046 N N . THR A 1 392 ? -8.172 22.188 2.932 1 89.25 392 THR A N 1
ATOM 3047 C CA . THR A 1 392 ? -8.312 22.203 1.479 1 89.25 392 THR A CA 1
ATOM 3048 C C . THR A 1 392 ? -7.914 23.578 0.916 1 89.25 392 THR A C 1
ATOM 3050 O O . THR A 1 392 ? -8.773 24.406 0.65 1 89.25 392 THR A O 1
ATOM 3053 N N . ARG A 1 393 ? -6.773 23.609 0.472 1 82 393 ARG A N 1
ATOM 3054 C CA . ARG A 1 393 ? -6.188 24.906 0.152 1 82 393 ARG A CA 1
ATOM 3055 C C . ARG A 1 393 ? -6.754 25.469 -1.151 1 82 393 ARG A C 1
ATOM 3057 O O . ARG A 1 393 ? -6.727 26.672 -1.386 1 82 393 ARG A O 1
ATOM 3064 N N . LYS A 1 394 ? -7.266 24.609 -1.892 1 81.31 394 LYS A N 1
ATOM 3065 C CA . LYS A 1 394 ? -7.855 25.047 -3.154 1 81.31 394 LYS A CA 1
ATOM 3066 C C . LYS A 1 394 ? -9.203 25.734 -2.926 1 81.31 394 LYS A C 1
ATOM 3068 O O . LYS A 1 394 ? -9.734 26.375 -3.83 1 81.31 394 LYS A O 1
ATOM 3073 N N . HIS A 1 395 ? -9.742 25.609 -1.716 1 92.31 395 HIS A N 1
ATOM 3074 C CA . HIS A 1 395 ? -11.016 26.234 -1.345 1 92.31 395 HIS A CA 1
ATOM 3075 C C . HIS A 1 395 ? -10.789 27.469 -0.49 1 92.31 395 HIS A C 1
ATOM 3077 O O . HIS A 1 395 ? -9.656 27.781 -0.117 1 92.31 395 HIS A O 1
ATOM 3083 N N . PHE A 1 396 ? -11.906 28.172 -0.28 1 94.56 396 PHE A N 1
ATOM 3084 C CA . PHE A 1 396 ? -11.82 29.359 0.552 1 94.56 396 PHE A CA 1
ATOM 3085 C C . PHE A 1 396 ? -12.273 29.062 1.977 1 94.56 396 PHE A C 1
ATOM 3087 O O . PHE A 1 396 ? -13.125 28.203 2.195 1 94.56 396 PHE A O 1
ATOM 3094 N N . GLN A 1 397 ? -11.719 29.828 2.844 1 96.06 397 GLN A N 1
ATOM 3095 C CA . GLN A 1 397 ? -12.031 29.688 4.262 1 96.06 397 GLN A CA 1
ATOM 3096 C C . GLN A 1 397 ? -13.422 30.219 4.574 1 96.06 397 GLN A C 1
ATOM 3098 O O . GLN A 1 397 ? -13.828 31.25 4.039 1 96.06 397 GLN A O 1
ATOM 3103 N N . VAL A 1 398 ? -14.148 29.547 5.383 1 97.44 398 VAL A N 1
ATOM 3104 C CA . VAL A 1 398 ? -15.438 29.984 5.902 1 97.44 398 VAL A CA 1
ATOM 3105 C C . VAL A 1 398 ? -15.328 30.297 7.395 1 97.44 398 VAL A C 1
ATOM 3107 O O . VAL A 1 398 ? -14.812 29.469 8.164 1 97.44 398 VAL A O 1
ATOM 3110 N N . THR A 1 399 ? -15.812 31.469 7.773 1 96.75 399 THR A N 1
ATOM 3111 C CA . THR A 1 399 ? -15.633 31.922 9.148 1 96.75 399 THR A CA 1
ATOM 3112 C C . THR A 1 399 ? -16.906 32.562 9.68 1 96.75 399 THR A C 1
ATOM 3114 O O . THR A 1 399 ? -17.844 32.812 8.914 1 96.75 399 THR A O 1
ATOM 3117 N N . GLY A 1 400 ? -17 32.625 10.953 1 95.56 400 GLY A N 1
ATOM 3118 C CA . GLY A 1 400 ? -17.969 33.531 11.602 1 95.56 400 GLY A CA 1
ATOM 3119 C C . GLY A 1 400 ? -17.438 34.938 11.789 1 95.56 400 GLY A C 1
ATOM 3120 O O . GLY A 1 400 ? -16.328 35.125 12.273 1 95.56 400 GLY A O 1
ATOM 3121 N N . TYR A 1 401 ? -18.188 35.812 11.398 1 94.44 401 TYR A N 1
ATOM 3122 C CA . TYR A 1 401 ? -17.719 37.219 11.414 1 94.44 401 TYR A CA 1
ATOM 3123 C C . TYR A 1 401 ? -18.828 38.156 11.852 1 94.44 401 TYR A C 1
ATOM 3125 O O . TYR A 1 401 ? -20.016 37.844 11.68 1 94.44 401 TYR A O 1
ATOM 3133 N N . GLY A 1 402 ? -18.406 39.312 12.43 1 88.5 402 GLY A N 1
ATOM 3134 C CA . GLY A 1 402 ? -19.344 40.312 12.836 1 88.5 402 GLY A CA 1
ATOM 3135 C C . GLY A 1 402 ? -19.609 40.344 14.328 1 88.5 402 GLY A C 1
ATOM 3136 O O . GLY A 1 402 ? -19.062 39.5 15.07 1 88.5 402 GLY A O 1
ATOM 3137 N N . ILE A 1 403 ? -20.312 41.438 14.719 1 85.31 403 ILE A N 1
ATOM 3138 C CA . ILE A 1 403 ? -20.703 41.594 16.109 1 85.31 403 ILE A CA 1
ATOM 3139 C C . ILE A 1 403 ? -22.203 41.812 16.203 1 85.31 403 ILE A C 1
ATOM 3141 O O . ILE A 1 403 ? -22.75 42.719 15.594 1 85.31 403 ILE A O 1
ATOM 3145 N N . ASN A 1 404 ? -22.797 41.031 16.953 1 81.75 404 ASN A N 1
ATOM 3146 C CA . ASN A 1 404 ? -24.25 41.094 17.172 1 81.75 404 ASN A CA 1
ATOM 3147 C C . ASN A 1 404 ? -25 41.156 15.844 1 81.75 404 ASN A C 1
ATOM 3149 O O . ASN A 1 404 ? -25.859 42.031 15.656 1 81.75 404 ASN A O 1
ATOM 3153 N N . GLY A 1 405 ? -24.531 40.406 14.875 1 77.5 405 GLY A N 1
ATOM 3154 C CA . GLY A 1 405 ? -25.25 40.25 13.609 1 77.5 405 GLY A CA 1
ATOM 3155 C C . GLY A 1 405 ? -24.828 41.25 12.57 1 77.5 405 GLY A C 1
ATOM 3156 O O . GLY A 1 405 ? -25.281 41.219 11.422 1 77.5 405 GLY A O 1
ATOM 3157 N N . THR A 1 406 ? -24.078 42.25 12.906 1 80.94 406 THR A N 1
ATOM 3158 C CA . THR A 1 406 ? -23.625 43.25 11.945 1 80.94 406 THR A CA 1
ATOM 3159 C C . THR A 1 406 ? -22.25 42.906 11.391 1 80.94 406 THR A C 1
ATOM 3161 O O . THR A 1 406 ? -21.297 42.719 12.148 1 80.94 406 THR A O 1
ATOM 3164 N N . GLY A 1 407 ? -22.266 42.719 10.195 1 87.25 407 GLY A N 1
ATOM 3165 C CA . GLY A 1 407 ? -21.016 42.344 9.523 1 87.25 407 GLY A CA 1
ATOM 3166 C C . GLY A 1 407 ? -20.797 43.125 8.242 1 87.25 407 GLY A C 1
ATOM 3167 O O . GLY A 1 407 ? -20.984 44.344 8.211 1 87.25 407 GLY A O 1
ATOM 3168 N N . ASP A 1 408 ? -20.234 42.531 7.258 1 88.81 408 ASP A N 1
ATOM 3169 C CA . ASP A 1 408 ? -19.922 43.188 5.992 1 88.81 408 ASP A CA 1
ATOM 3170 C C . ASP A 1 408 ? -20.562 42.438 4.816 1 88.81 408 ASP A C 1
ATOM 3172 O O . ASP A 1 408 ? -21.438 41.594 5.012 1 88.81 408 ASP A O 1
ATOM 3176 N N . ALA A 1 409 ? -20.281 42.906 3.633 1 88.38 409 ALA A N 1
ATOM 3177 C CA . ALA A 1 409 ? -20.906 42.406 2.412 1 88.38 409 ALA A CA 1
ATOM 3178 C C . ALA A 1 409 ? -20.516 40.938 2.146 1 88.38 409 ALA A C 1
ATOM 3180 O O . ALA A 1 409 ? -21.156 40.25 1.352 1 88.38 409 ALA A O 1
ATOM 3181 N N . ASN A 1 410 ? -19.547 40.438 2.834 1 94 410 ASN A N 1
ATOM 3182 C CA . ASN A 1 410 ? -19.094 39.062 2.627 1 94 410 ASN A CA 1
ATOM 3183 C C . ASN A 1 410 ? -19.906 38.094 3.459 1 94 410 ASN A C 1
ATOM 3185 O O . ASN A 1 410 ? -19.578 36.906 3.529 1 94 410 ASN A O 1
ATOM 3189 N N . ASP A 1 411 ? -20.969 38.594 4.055 1 94.88 411 ASP A N 1
ATOM 3190 C CA . ASP A 1 411 ? -21.844 37.75 4.863 1 94.88 411 ASP A CA 1
ATOM 3191 C C . ASP A 1 411 ? -23.062 37.281 4.066 1 94.88 411 ASP A C 1
ATOM 3193 O O . ASP A 1 411 ? -23.906 36.562 4.578 1 94.88 411 ASP A O 1
ATOM 3197 N N . PHE A 1 412 ? -23.156 37.719 2.873 1 94.62 412 PHE A N 1
ATOM 3198 C CA . PHE A 1 412 ? -24.375 37.469 2.105 1 94.62 412 PHE A CA 1
ATOM 3199 C C . PHE A 1 412 ? -24.25 36.219 1.254 1 94.62 412 PHE A C 1
ATOM 3201 O O . PHE A 1 412 ? -23.219 36 0.607 1 94.62 412 PHE A O 1
ATOM 3208 N N . TRP A 1 413 ? -25.297 35.406 1.314 1 96.62 413 TRP A N 1
ATOM 3209 C CA . TRP A 1 413 ? -25.359 34.156 0.575 1 96.62 413 TRP A CA 1
ATOM 3210 C C . TRP A 1 413 ? -26.641 34.062 -0.232 1 96.62 413 TRP A C 1
ATOM 3212 O O . TRP A 1 413 ? -27.719 34.438 0.253 1 96.62 413 TRP A O 1
ATOM 3222 N N . ARG A 1 414 ? -26.516 33.625 -1.398 1 94.69 414 ARG A N 1
ATOM 3223 C CA . ARG A 1 414 ? -27.703 33.312 -2.211 1 94.69 414 ARG A CA 1
ATOM 3224 C C . ARG A 1 414 ? -28.172 31.891 -2 1 94.69 414 ARG A C 1
ATOM 3226 O O . ARG A 1 414 ? -27.391 30.938 -2.164 1 94.69 414 ARG A O 1
ATOM 3233 N N . ILE A 1 415 ? -29.391 31.75 -1.602 1 94.75 415 ILE A N 1
ATOM 3234 C CA . ILE A 1 415 ? -29.953 30.422 -1.326 1 94.75 415 ILE A CA 1
ATOM 3235 C C . ILE A 1 415 ? -30.719 29.922 -2.547 1 94.75 415 ILE A C 1
ATOM 3237 O O . ILE A 1 415 ? -31.625 30.609 -3.041 1 94.75 415 ILE A O 1
ATOM 3241 N N . GLU A 1 416 ? -30.281 28.75 -3.014 1 92.69 416 GLU A N 1
ATOM 3242 C CA . GLU A 1 416 ? -30.906 28.172 -4.195 1 92.69 416 GLU A CA 1
ATOM 3243 C C . GLU A 1 416 ? -31.312 26.719 -3.953 1 92.69 416 GLU A C 1
ATOM 3245 O O . GLU A 1 416 ? -30.609 25.984 -3.23 1 92.69 416 GLU A O 1
ATOM 3250 N N . VAL A 1 417 ? -32.406 26.359 -4.477 1 92 417 VAL A N 1
ATOM 3251 C CA . VAL A 1 417 ? -32.875 24.969 -4.41 1 92 417 VAL A CA 1
ATOM 3252 C C . VAL A 1 417 ? -32.5 24.25 -5.707 1 92 417 VAL A C 1
ATOM 3254 O O . VAL A 1 417 ? -32.75 24.75 -6.801 1 92 417 VAL A O 1
ATOM 3257 N N . VAL A 1 418 ? -31.922 23.047 -5.512 1 87.44 418 VAL A N 1
ATOM 3258 C CA . VAL A 1 418 ? -31.5 22.281 -6.684 1 87.44 418 VAL A CA 1
ATOM 3259 C C . VAL A 1 418 ? -32.75 21.781 -7.434 1 87.44 418 VAL A C 1
ATOM 3261 O O . VAL A 1 418 ? -33.656 21.219 -6.832 1 87.44 418 VAL A O 1
ATOM 3264 N N . GLY A 1 419 ? -32.781 21.781 -8.773 1 76.25 419 GLY A N 1
ATOM 3265 C CA . GLY A 1 419 ? -33.844 21.266 -9.641 1 76.25 419 GLY A CA 1
ATOM 3266 C C . GLY A 1 419 ? -35.062 22.156 -9.688 1 76.25 419 GLY A C 1
ATOM 3267 O O . GLY A 1 419 ? -36.062 21.844 -10.344 1 76.25 419 GLY A O 1
ATOM 3268 N N . ARG A 1 420 ? -35.25 23.141 -8.82 1 71.31 420 ARG A N 1
ATOM 3269 C CA . ARG A 1 420 ? -36.5 23.906 -8.781 1 71.31 420 ARG A CA 1
ATOM 3270 C C . ARG A 1 420 ? -36.344 25.234 -9.5 1 71.31 420 ARG A C 1
ATOM 3272 O O . ARG A 1 420 ? -35.219 25.719 -9.695 1 71.31 420 ARG A O 1
ATOM 3279 N N . LYS A 1 421 ? -37.562 25.547 -9.914 1 61.53 421 LYS A N 1
ATOM 3280 C CA . LYS A 1 421 ? -37.719 26.797 -10.641 1 61.53 421 LYS A CA 1
ATOM 3281 C C . LYS A 1 421 ? -37.719 27.984 -9.688 1 61.53 421 LYS A C 1
ATOM 3283 O O . LYS A 1 421 ? -38 27.844 -8.5 1 61.53 421 LYS A O 1
ATOM 3288 N N . ALA A 1 422 ? -37.531 29.25 -10.164 1 65.56 422 ALA A N 1
ATOM 3289 C CA . ALA A 1 422 ? -37.406 30.516 -9.469 1 65.56 422 ALA A CA 1
ATOM 3290 C C . ALA A 1 422 ? -38.719 30.891 -8.742 1 65.56 422 ALA A C 1
ATOM 3292 O O . ALA A 1 422 ? -39.812 30.688 -9.273 1 65.56 422 ALA A O 1
ATOM 3293 N N . GLY A 1 423 ? -38.656 31.297 -7.41 1 69.25 423 GLY A N 1
ATOM 3294 C CA . GLY A 1 423 ? -39.75 31.906 -6.668 1 69.25 423 GLY A CA 1
ATOM 3295 C C . GLY A 1 423 ? -40.438 30.938 -5.723 1 69.25 423 GLY A C 1
ATOM 3296 O O . GLY A 1 423 ? -41.25 31.359 -4.895 1 69.25 423 GLY A O 1
ATOM 3297 N N . LYS A 1 424 ? -40.156 29.688 -5.762 1 81.38 424 LYS A N 1
ATOM 3298 C CA . LYS A 1 424 ? -40.844 28.734 -4.891 1 81.38 424 LYS A CA 1
ATOM 3299 C C . LYS A 1 424 ? -40.25 28.75 -3.488 1 81.38 424 LYS A C 1
ATOM 3301 O O . LYS A 1 424 ? -39.062 29.016 -3.32 1 81.38 424 LYS A O 1
ATOM 3306 N N . ARG A 1 425 ? -41.125 28.547 -2.559 1 89.88 425 ARG A N 1
ATOM 3307 C CA . ARG A 1 425 ? -40.719 28.516 -1.158 1 89.88 425 ARG A CA 1
ATOM 3308 C C . ARG A 1 425 ? -39.844 27.297 -0.876 1 89.88 425 ARG A C 1
ATOM 3310 O O . ARG A 1 425 ? -39.969 26.266 -1.545 1 89.88 425 ARG A O 1
ATOM 3317 N N . ILE A 1 426 ? -38.969 27.438 -0.03 1 91.69 426 ILE A N 1
ATOM 3318 C CA . ILE A 1 426 ? -38.031 26.375 0.347 1 91.69 426 ILE A CA 1
ATOM 3319 C C . ILE A 1 426 ? -38.656 25.484 1.409 1 91.69 426 ILE A C 1
ATOM 3321 O O . ILE A 1 426 ? -39.156 25.984 2.424 1 91.69 426 ILE A O 1
ATOM 3325 N N . LYS A 1 427 ? -38.656 24.234 1.111 1 88.62 427 LYS A N 1
ATOM 3326 C CA . LYS A 1 427 ? -39.25 23.281 2.033 1 88.62 427 LYS A CA 1
ATOM 3327 C C . LYS A 1 427 ? -38.219 22.703 2.979 1 88.62 427 LYS A C 1
ATOM 3329 O O . LYS A 1 427 ? -37.094 22.422 2.564 1 88.62 427 LYS A O 1
ATOM 3334 N N . VAL A 1 428 ? -38.625 22.594 4.164 1 88.25 428 VAL A N 1
ATOM 3335 C CA . VAL A 1 428 ? -37.75 22.031 5.184 1 88.25 428 VAL A CA 1
ATOM 3336 C C . VAL A 1 428 ? -37.656 20.516 4.996 1 88.25 428 VAL A C 1
ATOM 3338 O O . VAL A 1 428 ? -38.656 19.859 4.676 1 88.25 428 VAL A O 1
ATOM 3341 N N . LEU A 1 429 ? -36.438 19.891 5.121 1 85.44 429 LEU A N 1
ATOM 3342 C CA . LEU A 1 429 ? -36.125 18.469 5.07 1 85.44 429 LEU A CA 1
ATOM 3343 C C . LEU A 1 429 ? -36.125 17.969 3.633 1 85.44 429 LEU A C 1
ATOM 3345 O O . LEU A 1 429 ? -35.375 17.031 3.299 1 85.44 429 LEU A O 1
ATOM 3349 N N . ARG A 1 430 ? -36.844 18.516 2.75 1 83.19 430 ARG A N 1
ATOM 3350 C CA . ARG A 1 430 ? -37.031 17.969 1.41 1 83.19 430 ARG A CA 1
ATOM 3351 C C . ARG A 1 430 ? -36.156 18.688 0.394 1 83.19 430 ARG A C 1
ATOM 3353 O O . ARG A 1 430 ? -35.625 18.062 -0.53 1 83.19 430 ARG A O 1
ATOM 3360 N N . SER A 1 431 ? -36 19.906 0.589 1 87.88 431 SER A N 1
ATOM 3361 C CA . SER A 1 431 ? -35.25 20.703 -0.397 1 87.88 431 SER A CA 1
ATOM 3362 C C . SER A 1 431 ? -33.75 20.516 -0.227 1 87.88 431 SER A C 1
ATOM 3364 O O . SER A 1 431 ? -33.25 20.5 0.897 1 87.88 431 SER A O 1
ATOM 3366 N N . GLN A 1 432 ? -33.156 20.312 -1.336 1 91.06 432 GLN A N 1
ATOM 3367 C CA . GLN A 1 432 ? -31.688 20.375 -1.394 1 91.06 432 GLN A CA 1
ATOM 3368 C C . GLN A 1 432 ? -31.219 21.781 -1.761 1 91.06 432 GLN A C 1
ATOM 3370 O O . GLN A 1 432 ? -31.562 22.297 -2.83 1 91.06 432 GLN A O 1
ATOM 3375 N N . ILE A 1 433 ? -30.469 22.344 -0.899 1 93.31 433 ILE A N 1
ATOM 3376 C CA . ILE A 1 433 ? -30.156 23.766 -0.976 1 93.31 433 ILE A CA 1
ATOM 3377 C C . ILE A 1 433 ? -28.672 23.953 -1.305 1 93.31 433 ILE A C 1
ATOM 3379 O O . ILE A 1 433 ? -27.828 23.219 -0.797 1 93.31 433 ILE A O 1
ATOM 3383 N N . ARG A 1 434 ? -28.438 24.891 -2.123 1 94.31 434 ARG A N 1
ATOM 3384 C CA . ARG A 1 434 ? -27.094 25.375 -2.432 1 94.31 434 ARG A CA 1
ATOM 3385 C C . ARG A 1 434 ? -26.906 26.812 -1.966 1 94.31 434 ARG A C 1
ATOM 3387 O O . ARG A 1 434 ? -27.75 27.672 -2.234 1 94.31 434 ARG A O 1
ATOM 3394 N N . LEU A 1 435 ? -25.875 27.109 -1.276 1 95.69 435 LEU A N 1
ATOM 3395 C CA . LEU A 1 435 ? -25.562 28.453 -0.83 1 95.69 435 LEU A CA 1
ATOM 3396 C C . LEU A 1 435 ? -24.359 29.016 -1.589 1 95.69 435 LEU A C 1
ATOM 3398 O O . LEU A 1 435 ? -23.234 28.531 -1.422 1 95.69 435 LEU A O 1
ATOM 3402 N N . THR A 1 436 ? -24.625 29.969 -2.342 1 95.25 436 THR A N 1
ATOM 3403 C CA . THR A 1 436 ? -23.578 30.609 -3.123 1 95.25 436 THR A CA 1
ATOM 3404 C C . THR A 1 436 ? -23.188 31.938 -2.496 1 95.25 436 THR A C 1
ATOM 3406 O O . THR A 1 436 ? -24.031 32.781 -2.211 1 95.25 436 THR A O 1
ATOM 3409 N N . HIS A 1 437 ? -21.953 32.062 -2.305 1 95.75 437 HIS A N 1
ATOM 3410 C CA . HIS A 1 437 ? -21.453 33.344 -1.77 1 95.75 437 HIS A CA 1
ATOM 3411 C C . HIS A 1 437 ? -21.594 34.469 -2.785 1 95.75 437 HIS A C 1
ATOM 3413 O O . HIS A 1 437 ? -21.172 34.312 -3.936 1 95.75 437 HIS A O 1
ATOM 3419 N N . LEU A 1 438 ? -22.078 35.562 -2.422 1 93.69 438 LEU A N 1
ATOM 3420 C CA . LEU A 1 438 ? -22.438 36.625 -3.354 1 93.69 438 LEU A CA 1
ATOM 3421 C C . LEU A 1 438 ? -21.188 37.312 -3.871 1 93.69 438 LEU A C 1
ATOM 3423 O O . LEU A 1 438 ? -21.094 37.656 -5.059 1 93.69 438 LEU A O 1
ATOM 3427 N N . ALA A 1 439 ? -20.234 37.531 -3.061 1 92.56 439 ALA A N 1
ATOM 3428 C CA . ALA A 1 439 ? -19.047 38.344 -3.414 1 92.56 439 ALA A CA 1
ATOM 3429 C C . ALA A 1 439 ? -18.094 37.531 -4.281 1 92.56 439 ALA A C 1
ATOM 3431 O O . ALA A 1 439 ? -17.562 38.031 -5.273 1 92.56 439 ALA A O 1
ATOM 3432 N N . THR A 1 440 ? -17.891 36.312 -3.873 1 91.44 440 THR A N 1
ATOM 3433 C CA . THR A 1 440 ? -16.859 35.531 -4.539 1 91.44 440 THR A CA 1
ATOM 3434 C C . THR A 1 440 ? -17.484 34.531 -5.516 1 91.44 440 THR A C 1
ATOM 3436 O O . THR A 1 440 ? -16.797 34.031 -6.41 1 91.44 440 THR A O 1
ATOM 3439 N N . GLY A 1 441 ? -18.703 34.156 -5.293 1 91.5 441 GLY A N 1
ATOM 3440 C CA . GLY A 1 441 ? -19.359 33.188 -6.156 1 91.5 441 GLY A CA 1
ATOM 3441 C C . GLY A 1 441 ? -19.078 31.75 -5.766 1 91.5 441 GLY A C 1
ATOM 3442 O O . GLY A 1 441 ? -19.531 30.812 -6.438 1 91.5 441 GLY A O 1
ATOM 3443 N N . CYS A 1 442 ? -18.328 31.531 -4.781 1 93.56 442 CYS A N 1
ATOM 3444 C CA . CYS A 1 442 ? -18.031 30.172 -4.332 1 93.56 442 CYS A CA 1
ATOM 3445 C C . CYS A 1 442 ? -19.234 29.547 -3.643 1 93.56 442 CYS A C 1
ATOM 3447 O O . CYS A 1 442 ? -20.188 30.25 -3.303 1 93.56 442 CYS A O 1
ATOM 3449 N N . ILE A 1 443 ? -19.25 28.25 -3.527 1 95.25 443 ILE A N 1
ATOM 3450 C CA . ILE A 1 443 ? -20.375 27.516 -2.963 1 95.25 443 ILE A CA 1
ATOM 3451 C C . ILE A 1 443 ? -19.969 26.922 -1.615 1 95.25 443 ILE A C 1
ATOM 3453 O O . ILE A 1 443 ? -18.906 26.328 -1.486 1 95.25 443 ILE A O 1
ATOM 3457 N N . LEU A 1 444 ? -20.875 27.078 -0.648 1 96.19 444 LEU A N 1
ATOM 3458 C CA . LEU A 1 444 ? -20.625 26.531 0.68 1 96.19 444 LEU A CA 1
ATOM 3459 C C . LEU A 1 444 ? -20.672 25 0.658 1 96.19 444 LEU A C 1
ATOM 3461 O O . LEU A 1 444 ? -21.625 24.422 0.133 1 96.19 444 LEU A O 1
ATOM 3465 N N . GLY A 1 445 ? -19.688 24.375 1.215 1 94.81 445 GLY A N 1
ATOM 3466 C CA . GLY A 1 445 ? -19.641 22.922 1.261 1 94.81 445 GLY A CA 1
ATOM 3467 C C . GLY A 1 445 ? -18.75 22.375 2.354 1 94.81 445 GLY A C 1
ATOM 3468 O O . GLY A 1 445 ? -18.203 23.141 3.148 1 94.81 445 GLY A O 1
ATOM 3469 N N . SER A 1 446 ? -18.75 21.062 2.475 1 93.75 446 SER A N 1
ATOM 3470 C CA . SER A 1 446 ? -17.844 20.359 3.393 1 93.75 446 SER A CA 1
ATOM 3471 C C . SER A 1 446 ? -16.859 19.484 2.635 1 93.75 446 SER A C 1
ATOM 3473 O O . SER A 1 446 ? -17.25 18.734 1.732 1 93.75 446 SER A O 1
ATOM 3475 N N . SER A 1 447 ? -15.586 19.594 2.938 1 87.94 447 SER A N 1
ATOM 3476 C CA . SER A 1 447 ? -14.539 18.891 2.209 1 87.94 447 SER A CA 1
ATOM 3477 C C . SER A 1 447 ? -14.469 17.422 2.633 1 87.94 447 SER A C 1
ATOM 3479 O O . SER A 1 447 ? -13.938 16.594 1.9 1 87.94 447 SER A O 1
ATOM 3481 N N . GLY A 1 448 ? -15.008 17.109 3.791 1 85.56 448 GLY A N 1
ATOM 3482 C CA . GLY A 1 448 ? -14.898 15.758 4.309 1 85.56 448 GLY A CA 1
ATOM 3483 C C . GLY A 1 448 ? -13.641 15.523 5.121 1 85.56 448 GLY A C 1
ATOM 3484 O O . GLY A 1 448 ? -13.531 14.531 5.836 1 85.56 448 GLY A O 1
ATOM 3485 N N . LYS A 1 449 ? -12.672 16.438 5.082 1 87.19 449 LYS A N 1
ATOM 3486 C CA . LYS A 1 449 ? -11.445 16.328 5.859 1 87.19 449 LYS A CA 1
ATOM 3487 C C . LYS A 1 449 ? -11.664 16.766 7.301 1 87.19 449 LYS A C 1
ATOM 3489 O O . LYS A 1 449 ? -12.492 17.641 7.566 1 87.19 449 LYS A O 1
ATOM 3494 N N . THR A 1 450 ? -10.961 16.109 8.141 1 86.38 450 THR A N 1
ATOM 3495 C CA . THR A 1 450 ? -11.07 16.422 9.555 1 86.38 450 THR A CA 1
ATOM 3496 C C . THR A 1 450 ? -10.016 17.453 9.961 1 86.38 450 THR A C 1
ATOM 3498 O O . THR A 1 450 ? -8.859 17.359 9.555 1 86.38 450 THR A O 1
ATOM 3501 N N . LEU A 1 451 ? -10.438 18.453 10.719 1 88.31 451 LEU A N 1
ATOM 3502 C CA . LEU A 1 451 ? -9.531 19.469 11.219 1 88.31 451 LEU A CA 1
ATOM 3503 C C . LEU A 1 451 ? -8.664 18.922 12.344 1 88.31 451 LEU A C 1
ATOM 3505 O O . LEU A 1 451 ? -9.055 17.984 13.039 1 88.31 451 LEU A O 1
ATOM 3509 N N . PRO A 1 452 ? -7.484 19.5 12.492 1 82.81 452 PRO A N 1
ATOM 3510 C CA . PRO A 1 452 ? -6.621 19.062 13.594 1 82.81 452 PRO A CA 1
ATOM 3511 C C . PRO A 1 452 ? -7.199 19.391 14.969 1 82.81 452 PRO A C 1
ATOM 3513 O O . PRO A 1 452 ? -8.344 19.828 15.062 1 82.81 452 PRO A O 1
ATOM 3516 N N . LYS A 1 453 ? -6.441 19.25 15.961 1 79.19 453 LYS A N 1
ATOM 3517 C CA . LYS A 1 453 ? -6.895 19.391 17.344 1 79.19 453 LYS A CA 1
ATOM 3518 C C . LYS A 1 453 ? -7.418 20.797 17.609 1 79.19 453 LYS A C 1
ATOM 3520 O O . LYS A 1 453 ? -8.375 20.984 18.359 1 79.19 453 LYS A O 1
ATOM 3525 N N . TRP A 1 454 ? -6.836 21.703 16.953 1 81.38 454 TRP A N 1
ATOM 3526 C CA . TRP A 1 454 ? -7.289 23.078 17.172 1 81.38 454 TRP A CA 1
ATOM 3527 C C . TRP A 1 454 ? -8.703 23.281 16.625 1 81.38 454 TRP A C 1
ATOM 3529 O O . TRP A 1 454 ? -9.406 24.203 17.047 1 81.38 454 TRP A O 1
ATOM 3539 N N . GLY A 1 455 ? -9.086 22.453 15.75 1 89.94 455 GLY A N 1
ATOM 3540 C CA . GLY A 1 455 ? -10.438 22.5 15.219 1 89.94 455 GLY A CA 1
ATOM 3541 C C . GLY A 1 455 ? -11.352 21.453 15.812 1 89.94 455 GLY A C 1
ATOM 3542 O O . GLY A 1 455 ? -12.359 21.078 15.203 1 89.94 455 GLY A O 1
ATOM 3543 N N . TRP A 1 456 ? -10.867 20.812 16.875 1 86.12 456 TRP A N 1
ATOM 3544 C CA . TRP A 1 456 ? -11.633 19.828 17.656 1 86.12 456 TRP A CA 1
ATOM 3545 C C . TRP A 1 456 ? -11.906 18.578 16.828 1 86.12 456 TRP A C 1
ATOM 3547 O O . TRP A 1 456 ? -12.961 17.953 16.969 1 86.12 456 TRP A O 1
ATOM 3557 N N . GLU A 1 457 ? -11.172 18.422 15.836 1 85.44 457 GLU A N 1
ATOM 3558 C CA . GLU A 1 457 ? -11.266 17.25 14.969 1 85.44 457 GLU A CA 1
ATOM 3559 C C . GLU A 1 457 ? -12.633 17.188 14.273 1 85.44 457 GLU A C 1
ATOM 3561 O O . GLU A 1 457 ? -13.164 16.094 14.047 1 85.44 457 GLU A O 1
ATOM 3566 N N . GLN A 1 458 ? -13.188 18.312 14.109 1 90.38 458 GLN A N 1
ATOM 3567 C CA . GLN A 1 458 ? -14.438 18.406 13.359 1 90.38 458 GLN A CA 1
ATOM 3568 C C . GLN A 1 458 ? -14.172 18.484 11.859 1 90.38 458 GLN A C 1
ATOM 3570 O O . GLN A 1 458 ? -13.023 18.594 11.43 1 90.38 458 GLN A O 1
ATOM 3575 N N . VAL A 1 459 ? -15.273 18.344 11.148 1 92.12 459 VAL A N 1
ATOM 3576 C CA . VAL A 1 459 ? -15.117 18.281 9.703 1 92.12 459 VAL A CA 1
ATOM 3577 C C . VAL A 1 459 ? -14.992 19.703 9.141 1 92.12 459 VAL A C 1
ATOM 3579 O O . VAL A 1 459 ? -15.68 20.609 9.594 1 92.12 459 VAL A O 1
ATOM 3582 N N . GLU A 1 460 ? -14.164 19.812 8.156 1 94.81 460 GLU A N 1
ATOM 3583 C CA . GLU A 1 460 ? -13.883 21.109 7.562 1 94.81 460 GLU A CA 1
ATOM 3584 C C . GLU A 1 460 ? -15.039 21.578 6.684 1 94.81 460 GLU A C 1
ATOM 3586 O O . GLU A 1 460 ? -15.57 20.812 5.883 1 94.81 460 GLU A O 1
ATOM 3591 N N . VAL A 1 461 ? -15.445 22.828 6.855 1 96.75 461 VAL A N 1
ATOM 3592 C CA . VAL A 1 461 ? -16.375 23.516 5.969 1 96.75 461 VAL A CA 1
ATOM 3593 C C . VAL A 1 461 ? -15.625 24.531 5.121 1 96.75 461 VAL A C 1
ATOM 3595 O O . VAL A 1 461 ? -14.82 25.312 5.641 1 96.75 461 VAL A O 1
ATOM 3598 N N . THR A 1 462 ? -15.852 24.453 3.861 1 95.75 462 THR A N 1
ATOM 3599 C CA . THR A 1 462 ? -15.133 25.344 2.951 1 95.75 462 THR A CA 1
ATOM 3600 C C . THR A 1 462 ? -16.094 25.938 1.921 1 95.75 462 THR A C 1
ATOM 3602 O O . THR A 1 462 ? -17.25 25.531 1.833 1 95.75 462 THR A O 1
ATOM 3605 N N . CYS A 1 463 ? -15.602 26.969 1.281 1 95.25 463 CYS A N 1
ATOM 3606 C CA . CYS A 1 463 ? -16.281 27.547 0.125 1 95.25 463 CYS A CA 1
ATOM 3607 C C . CYS A 1 463 ? -15.555 27.172 -1.167 1 95.25 463 CYS A C 1
ATOM 3609 O O . CYS A 1 463 ? -14.492 27.703 -1.465 1 95.25 463 CYS A O 1
ATOM 3611 N N . THR A 1 464 ? -16.156 26.266 -1.912 1 92.5 464 THR A N 1
ATOM 3612 C CA . THR A 1 464 ? -15.5 25.75 -3.104 1 92.5 464 THR A CA 1
ATOM 3613 C C . THR A 1 464 ? -15.727 26.672 -4.297 1 92.5 464 THR A C 1
ATOM 3615 O O . THR A 1 464 ? -16.859 27.047 -4.586 1 92.5 464 THR A O 1
ATOM 3618 N N . PRO A 1 465 ? -14.648 26.969 -4.98 1 87.69 465 PRO A N 1
ATOM 3619 C CA . PRO A 1 465 ? -14.805 27.812 -6.168 1 87.69 465 PRO A CA 1
ATOM 3620 C C . PRO A 1 465 ? -15.219 27.016 -7.406 1 87.69 465 PRO A C 1
ATOM 3622 O O . PRO A 1 465 ? -15.578 27.609 -8.43 1 87.69 465 PRO A O 1
ATOM 3625 N N . TYR A 1 466 ? -15.195 25.719 -7.27 1 77.94 466 TYR A N 1
ATOM 3626 C CA . TYR A 1 466 ? -15.531 24.875 -8.406 1 77.94 466 TYR A CA 1
ATOM 3627 C C . TYR A 1 466 ? -17.031 24.578 -8.445 1 77.94 466 TYR A C 1
ATOM 3629 O O . TYR A 1 466 ? -17.609 24.203 -7.426 1 77.94 466 TYR A O 1
ATOM 3637 N N . VAL A 1 467 ? -17.672 25.016 -9.359 1 69.06 467 VAL A N 1
ATOM 3638 C CA . VAL A 1 467 ? -19.125 24.953 -9.438 1 69.06 467 VAL A CA 1
ATOM 3639 C C . VAL A 1 467 ? -19.547 23.562 -9.922 1 69.06 467 VAL A C 1
ATOM 3641 O O . VAL A 1 467 ? -19.828 23.375 -11.109 1 69.06 467 VAL A O 1
ATOM 3644 N N . LYS A 1 468 ? -19.031 22.484 -9.289 1 63.09 468 LYS A N 1
ATOM 3645 C CA . LYS A 1 468 ? -19.547 21.172 -9.633 1 63.09 468 LYS A CA 1
ATOM 3646 C C . LYS A 1 468 ? -20.609 20.719 -8.625 1 63.09 468 LYS A C 1
ATOM 3648 O O . LYS A 1 468 ? -20.469 20.969 -7.426 1 63.09 468 LYS A O 1
ATOM 3653 N N . GLU A 1 469 ? -21.656 20.219 -9.234 1 71.19 469 GLU A N 1
ATOM 3654 C CA . GLU A 1 469 ? -22.734 19.734 -8.375 1 71.19 469 GLU A CA 1
ATOM 3655 C C . GLU A 1 469 ? -22.344 18.422 -7.699 1 71.19 469 GLU A C 1
ATOM 3657 O O . GLU A 1 469 ? -22.406 17.344 -8.312 1 71.19 469 GLU A O 1
ATOM 3662 N N . THR A 1 470 ? -21.75 18.5 -6.57 1 82.88 470 THR A N 1
ATOM 3663 C CA . THR A 1 470 ? -21.453 17.344 -5.738 1 82.88 470 THR A CA 1
ATOM 3664 C C . THR A 1 470 ? -22.234 17.391 -4.43 1 82.88 470 THR A C 1
ATOM 3666 O O . THR A 1 470 ? -22.594 18.469 -3.965 1 82.88 470 THR A O 1
ATOM 3669 N N . PRO A 1 471 ? -22.641 16.297 -3.949 1 87.62 471 PRO A N 1
ATOM 3670 C CA . PRO A 1 471 ? -23.359 16.281 -2.666 1 87.62 471 PRO A CA 1
ATOM 3671 C C . PRO A 1 471 ? -22.578 16.984 -1.559 1 87.62 471 PRO A C 1
ATOM 3673 O O . PRO A 1 471 ? -23.172 17.391 -0.549 1 87.62 471 PRO A O 1
ATOM 3676 N N . ASN A 1 472 ? -21.344 17.234 -1.751 1 90.19 472 ASN A N 1
ATOM 3677 C CA . ASN A 1 472 ? -20.516 17.922 -0.762 1 90.19 472 ASN A CA 1
ATOM 3678 C C . ASN A 1 472 ? -20.906 19.406 -0.648 1 90.19 472 ASN A C 1
ATOM 3680 O O . ASN A 1 472 ? -20.609 20.047 0.365 1 90.19 472 ASN A O 1
ATOM 3684 N N . ALA A 1 473 ? -21.516 19.891 -1.687 1 93 473 ALA A N 1
ATOM 3685 C CA . ALA A 1 473 ? -21.844 21.312 -1.725 1 93 473 ALA A CA 1
ATOM 3686 C C . ALA A 1 473 ? -23.328 21.547 -1.523 1 93 473 ALA A C 1
ATOM 3688 O O . ALA A 1 473 ? -23.828 22.656 -1.742 1 93 473 ALA A O 1
ATOM 3689 N N . LEU A 1 474 ? -24.031 20.562 -1.109 1 93.31 474 LEU A N 1
ATOM 3690 C CA . LEU A 1 474 ? -25.469 20.656 -0.904 1 93.31 474 LEU A CA 1
ATOM 3691 C C . LEU A 1 474 ? -25.828 20.5 0.571 1 93.31 474 LEU A C 1
ATOM 3693 O O . LEU A 1 474 ? -25.156 19.766 1.299 1 93.31 474 LEU A O 1
ATOM 3697 N N . TRP A 1 475 ? -26.875 21.219 0.938 1 94.5 475 TRP A N 1
ATOM 3698 C CA . TRP A 1 475 ? -27.328 21.203 2.322 1 94.5 475 TRP A CA 1
ATOM 3699 C C . TRP A 1 475 ? -28.844 21.031 2.393 1 94.5 475 TRP A C 1
ATOM 3701 O O . TRP A 1 475 ? -29.547 21.281 1.409 1 94.5 475 TRP A O 1
ATOM 3711 N N . ASN A 1 476 ? -29.375 20.609 3.453 1 92.5 476 ASN A N 1
ATOM 3712 C CA . ASN A 1 476 ? -30.812 20.609 3.762 1 92.5 476 ASN A CA 1
ATOM 3713 C C . ASN A 1 476 ? -31.078 21.156 5.16 1 92.5 476 ASN A C 1
ATOM 3715 O O . ASN A 1 476 ? -30.203 21.109 6.027 1 92.5 476 ASN A O 1
ATOM 3719 N N . VAL A 1 477 ? -32.219 21.75 5.301 1 92.5 477 VAL A N 1
ATOM 3720 C CA . VAL A 1 477 ? -32.656 22.234 6.605 1 92.5 477 VAL A CA 1
ATOM 3721 C C . VAL A 1 477 ? -33.375 21.125 7.363 1 92.5 477 VAL A C 1
ATOM 3723 O O . VAL A 1 477 ? -34.312 20.5 6.844 1 92.5 477 VAL A O 1
ATOM 3726 N N . GLU A 1 478 ? -32.906 20.812 8.555 1 89.19 478 GLU A N 1
ATOM 3727 C CA . GLU A 1 478 ? -33.469 19.719 9.328 1 89.19 478 GLU A CA 1
ATOM 3728 C C . GLU A 1 478 ? -34.406 20.219 10.422 1 89.19 478 GLU A C 1
ATOM 3730 O O . GLU A 1 478 ? -35.594 19.859 10.461 1 89.19 478 GLU A O 1
ATOM 3735 N N . ASP A 1 479 ? -33.875 21 11.289 1 86.88 479 ASP A N 1
ATOM 3736 C CA . ASP A 1 479 ? -34.688 21.594 12.32 1 86.88 479 ASP A CA 1
ATOM 3737 C C . ASP A 1 479 ? -35.156 23 11.914 1 86.88 479 ASP A C 1
ATOM 3739 O O . ASP A 1 479 ? -34.438 23.719 11.234 1 86.88 479 ASP A O 1
ATOM 3743 N N . HIS A 1 480 ? -36.375 23.281 12.328 1 89.94 480 HIS A N 1
ATOM 3744 C CA . HIS A 1 480 ? -36.969 24.578 12.031 1 89.94 480 HIS A CA 1
ATOM 3745 C C . HIS A 1 480 ? -37.906 25.016 13.172 1 89.94 480 HIS A C 1
ATOM 3747 O O . HIS A 1 480 ? -38.906 24.391 13.438 1 89.94 480 HIS A O 1
ATOM 3753 N N . ILE A 1 481 ? -37.5 26.031 13.742 1 90 481 ILE A N 1
ATOM 3754 C CA . ILE A 1 481 ? -38.281 26.578 14.844 1 90 481 ILE A CA 1
ATOM 3755 C C . ILE A 1 481 ? -38.719 28.016 14.508 1 90 481 ILE A C 1
ATOM 3757 O O . ILE A 1 481 ? -37.875 28.875 14.281 1 90 481 ILE A O 1
ATOM 3761 N N . ASN A 1 482 ? -39.906 28.203 14.383 1 89.94 482 ASN A N 1
ATOM 3762 C CA . ASN A 1 482 ? -40.531 29.516 14.211 1 89.94 482 ASN A CA 1
ATOM 3763 C C . ASN A 1 482 ? -41.844 29.625 14.992 1 89.94 482 ASN A C 1
ATOM 3765 O O . ASN A 1 482 ? -42.844 29 14.633 1 89.94 482 ASN A O 1
ATOM 3769 N N . PRO A 1 483 ? -41.844 30.438 16 1 85.31 483 PRO A N 1
ATOM 3770 C CA . PRO A 1 483 ? -43.031 30.516 16.844 1 85.31 483 PRO A CA 1
ATOM 3771 C C . PRO A 1 483 ? -44.25 31.078 16.094 1 85.31 483 PRO A C 1
ATOM 3773 O O . PRO A 1 483 ? -45.375 30.891 16.531 1 85.31 483 PRO A O 1
ATOM 3776 N N . LYS A 1 484 ? -44.094 31.734 15.078 1 86.56 484 LYS A N 1
ATOM 3777 C CA . LYS A 1 484 ? -45.188 32.375 14.359 1 86.56 484 LYS A CA 1
ATOM 3778 C C . LYS A 1 484 ? -45.812 31.391 13.367 1 86.56 484 LYS A C 1
ATOM 3780 O O . LYS A 1 484 ? -46.875 31.688 12.797 1 86.56 484 LYS A O 1
ATOM 3785 N N . LEU A 1 485 ? -45.219 30.359 13.141 1 87.88 485 LEU A N 1
ATOM 3786 C CA . LEU A 1 485 ? -45.719 29.406 12.148 1 87.88 485 LEU A CA 1
ATOM 3787 C C . LEU A 1 485 ? -46.25 28.141 12.82 1 87.88 485 LEU A C 1
ATOM 3789 O O . LEU A 1 485 ? -45.688 27.672 13.812 1 87.88 485 LEU A O 1
ATOM 3793 N N . PRO A 1 486 ? -47.344 27.656 12.297 1 83.69 486 PRO A N 1
ATOM 3794 C CA . PRO A 1 486 ? -47.844 26.406 12.852 1 83.69 486 PRO A CA 1
ATOM 3795 C C . PRO A 1 486 ? -47 25.203 12.484 1 83.69 486 PRO A C 1
ATOM 3797 O O . PRO A 1 486 ? -46.438 25.141 11.383 1 83.69 486 PRO A O 1
ATOM 3800 N N . ASN A 1 487 ? -46.938 24.281 13.414 1 81.62 487 ASN A N 1
ATOM 3801 C CA . ASN A 1 487 ? -46.25 23.016 13.18 1 81.62 487 ASN A CA 1
ATOM 3802 C C . ASN A 1 487 ? -47.125 22.031 12.414 1 81.62 487 ASN A C 1
ATOM 3804 O O . ASN A 1 487 ? -48.281 21.875 12.727 1 81.62 487 ASN A O 1
ATOM 3808 N N . ILE A 1 488 ? -46.625 21.625 11.352 1 76.56 488 ILE A N 1
ATOM 3809 C CA . ILE A 1 488 ? -47.344 20.625 10.578 1 76.56 488 ILE A CA 1
ATOM 3810 C C . ILE A 1 488 ? -46.562 19.312 10.586 1 76.56 488 ILE A C 1
ATOM 3812 O O . ILE A 1 488 ? -45.312 19.312 10.594 1 76.56 488 ILE A O 1
ATOM 3816 N N . SER A 1 489 ? -47.344 18.297 10.758 1 75.5 489 SER A N 1
ATOM 3817 C CA . SER A 1 489 ? -46.719 16.984 10.672 1 75.5 489 SER A CA 1
ATOM 3818 C C . SER A 1 489 ? -46.25 16.688 9.258 1 75.5 489 SER A C 1
ATOM 3820 O O . SER A 1 489 ? -47.031 16.672 8.32 1 75.5 489 SER A O 1
ATOM 3822 N N . LEU A 1 490 ? -44.969 16.766 9.133 1 66.75 490 LEU A N 1
ATOM 3823 C CA . LEU A 1 490 ? -44.375 16.5 7.816 1 66.75 490 LEU A CA 1
ATOM 3824 C C . LEU A 1 490 ? -44.188 15 7.613 1 66.75 490 LEU A C 1
ATOM 3826 O O . LEU A 1 490 ? -43.656 14.32 8.484 1 66.75 490 LEU A O 1
ATOM 3830 N N . ASP A 1 491 ? -44.938 14.438 6.824 1 62.03 491 ASP A N 1
ATOM 3831 C CA . ASP A 1 491 ? -44.688 13.055 6.422 1 62.03 491 ASP A CA 1
ATOM 3832 C C . ASP A 1 491 ? -43.344 12.938 5.719 1 62.03 491 ASP A C 1
ATOM 3834 O O . ASP A 1 491 ? -43.219 13.25 4.531 1 62.03 491 ASP A O 1
ATOM 3838 N N . VAL A 1 492 ? -42.344 13.164 6.504 1 60.81 492 VAL A N 1
ATOM 3839 C CA . VAL A 1 492 ? -41.062 12.977 5.875 1 60.81 492 VAL A CA 1
ATOM 3840 C C . VAL A 1 492 ? -41 11.617 5.176 1 60.81 492 VAL A C 1
ATOM 3842 O O . VAL A 1 492 ? -41.562 10.641 5.668 1 60.81 492 VAL A O 1
ATOM 3845 N N . LEU A 1 493 ? -40.656 11.688 3.914 1 64.69 493 LEU A N 1
ATOM 3846 C CA . LEU A 1 493 ? -40.5 10.477 3.117 1 64.69 493 LEU A CA 1
ATOM 3847 C C . LEU A 1 493 ? -39.625 9.469 3.818 1 64.69 493 LEU A C 1
ATOM 3849 O O . LEU A 1 493 ? -38.438 9.734 4.031 1 64.69 493 LEU A O 1
ATOM 3853 N N . LYS A 1 494 ? -40.344 8.586 4.555 1 77.81 494 LYS A N 1
ATOM 3854 C CA . LYS A 1 494 ? -39.625 7.449 5.121 1 77.81 494 LYS A CA 1
ATOM 3855 C C . LYS A 1 494 ? -38.906 6.645 4.027 1 77.81 494 LYS A C 1
ATOM 3857 O O . LYS A 1 494 ? -39.562 6.176 3.088 1 77.81 494 LYS A O 1
ATOM 3862 N N . PRO A 1 495 ? -37.688 6.641 4.152 1 88.06 495 PRO A N 1
ATOM 3863 C CA . PRO A 1 495 ? -36.969 5.879 3.133 1 88.06 495 PRO A CA 1
ATOM 3864 C C . PRO A 1 495 ? -37.344 4.402 3.115 1 88.06 495 PRO A C 1
ATOM 3866 O O . PRO A 1 495 ? -37.812 3.863 4.133 1 88.06 495 PRO A O 1
ATOM 3869 N N . SER A 1 496 ? -37.219 3.863 1.959 1 91.38 496 SER A N 1
ATOM 3870 C CA . SER A 1 496 ? -37.5 2.438 1.792 1 91.38 496 SER A CA 1
ATOM 3871 C C . SER A 1 496 ? -36.375 1.591 2.377 1 91.38 496 SER A C 1
ATOM 3873 O O . SER A 1 496 ? -35.312 2.113 2.729 1 91.38 496 SER A O 1
ATOM 3875 N N . PHE A 1 497 ? -36.656 0.274 2.479 1 93.56 497 PHE A N 1
ATOM 3876 C CA . PHE A 1 497 ? -35.656 -0.643 3.064 1 93.56 497 PHE A CA 1
ATOM 3877 C C . PHE A 1 497 ? -34.375 -0.665 2.246 1 93.56 497 PHE A C 1
ATOM 3879 O O . PHE A 1 497 ? -33.281 -0.52 2.795 1 93.56 497 PHE A O 1
ATOM 3886 N N . PRO A 1 498 ? -34.469 -0.821 0.966 1 94.31 498 PRO A N 1
ATOM 3887 C CA . PRO A 1 498 ? -33.219 -0.846 0.214 1 94.31 498 PRO A CA 1
ATOM 3888 C C . PRO A 1 498 ? -32.438 0.456 0.339 1 94.31 498 PRO A C 1
ATOM 3890 O O . PRO A 1 498 ? -31.203 0.439 0.319 1 94.31 498 PRO A O 1
ATOM 3893 N N . GLU A 1 499 ? -33.125 1.554 0.556 1 92 499 GLU A N 1
ATOM 3894 C CA . GLU A 1 499 ? -32.438 2.838 0.712 1 92 499 GLU A CA 1
ATOM 3895 C C . GLU A 1 499 ? -31.703 2.912 2.039 1 92 499 GLU A C 1
ATOM 3897 O O . GLU A 1 499 ? -30.547 3.367 2.09 1 92 499 GLU A O 1
ATOM 3902 N N . ILE A 1 500 ? -32.438 2.477 2.996 1 93.44 500 ILE A N 1
ATOM 3903 C CA . ILE A 1 500 ? -31.781 2.539 4.301 1 93.44 500 ILE A CA 1
ATOM 3904 C C . ILE A 1 500 ? -30.641 1.533 4.359 1 93.44 500 ILE A C 1
ATOM 3906 O O . ILE A 1 500 ? -29.625 1.771 5.027 1 93.44 500 ILE A O 1
ATOM 3910 N N . LEU A 1 501 ? -30.828 0.419 3.725 1 95.31 501 LEU A N 1
ATOM 3911 C CA . LEU A 1 501 ? -29.766 -0.577 3.66 1 95.31 501 LEU A CA 1
ATOM 3912 C C . LEU A 1 501 ? -28.531 -0.008 2.973 1 95.31 501 LEU A C 1
ATOM 3914 O O . LEU A 1 501 ? -27.406 -0.121 3.494 1 95.31 501 LEU A O 1
ATOM 3918 N N . LEU A 1 502 ? -28.688 0.583 1.896 1 93.69 502 LEU A N 1
ATOM 3919 C CA . LEU A 1 502 ? -27.578 1.157 1.146 1 93.69 502 LEU A CA 1
ATOM 3920 C C . LEU A 1 502 ? -26.906 2.281 1.935 1 93.69 502 LEU A C 1
ATOM 3922 O O . LEU A 1 502 ? -25.688 2.348 2.014 1 93.69 502 LEU A O 1
ATOM 3926 N N . GLU A 1 503 ? -27.672 3.152 2.535 1 91.06 503 GLU A N 1
ATOM 3927 C CA . GLU A 1 503 ? -27.109 4.258 3.307 1 91.06 503 GLU A CA 1
ATOM 3928 C C . GLU A 1 503 ? -26.312 3.75 4.5 1 91.06 503 GLU A C 1
ATOM 3930 O O . GLU A 1 503 ? -25.234 4.273 4.797 1 91.06 503 GLU A O 1
ATOM 3935 N N . SER A 1 504 ? -26.922 2.824 5.141 1 92.62 504 SER A N 1
ATOM 3936 C CA . SER A 1 504 ? -26.219 2.266 6.293 1 92.62 504 SER A CA 1
ATOM 3937 C C . SER A 1 504 ? -24.859 1.706 5.891 1 92.62 504 SER A C 1
ATOM 3939 O O . SER A 1 504 ? -23.875 1.894 6.605 1 92.62 504 SER A O 1
ATOM 3941 N N . HIS A 1 505 ? -24.766 1.034 4.809 1 93.19 505 HIS A N 1
ATOM 3942 C CA . HIS A 1 505 ? -23.516 0.465 4.348 1 93.19 505 HIS A CA 1
ATOM 3943 C C . HIS A 1 505 ? -22.531 1.558 3.93 1 93.19 505 HIS A C 1
ATOM 3945 O O . HIS A 1 505 ? -21.328 1.459 4.199 1 93.19 505 HIS A O 1
ATOM 3951 N N . MET A 1 506 ? -23.016 2.566 3.352 1 88.75 506 MET A N 1
ATOM 3952 C CA . MET A 1 506 ? -22.156 3.678 2.961 1 88.75 506 MET A CA 1
ATOM 3953 C C . MET A 1 506 ? -21.594 4.383 4.188 1 88.75 506 MET A C 1
ATOM 3955 O O . MET A 1 506 ? -20.406 4.727 4.219 1 88.75 506 MET A O 1
ATOM 3959 N N . VAL A 1 507 ? -22.391 4.586 5.125 1 87.81 507 VAL A N 1
ATOM 3960 C CA . VAL A 1 507 ? -21.953 5.223 6.363 1 87.81 507 VAL A CA 1
ATOM 3961 C C . VAL A 1 507 ? -20.922 4.34 7.066 1 87.81 507 VAL A C 1
ATOM 3963 O O . VAL A 1 507 ? -19.922 4.836 7.586 1 87.81 507 VAL A O 1
ATOM 3966 N N . MET A 1 508 ? -21.156 3.066 7.047 1 89 508 MET A N 1
ATOM 3967 C CA . MET A 1 508 ? -20.234 2.131 7.672 1 89 508 MET A CA 1
ATOM 3968 C C . MET A 1 508 ? -18.875 2.156 6.969 1 89 508 MET A C 1
ATOM 3970 O O . MET A 1 508 ? -17.828 2.152 7.625 1 89 508 MET A O 1
ATOM 3974 N N . ILE A 1 509 ? -18.875 2.168 5.656 1 86.75 509 ILE A N 1
ATOM 3975 C CA . ILE A 1 509 ? -17.641 2.135 4.879 1 86.75 509 ILE A CA 1
ATOM 3976 C C . ILE A 1 509 ? -16.875 3.447 5.059 1 86.75 509 ILE A C 1
ATOM 3978 O O . ILE A 1 509 ? -15.664 3.441 5.312 1 86.75 509 ILE A O 1
ATOM 3982 N N . ARG A 1 510 ? -17.5 4.551 5.102 1 80.62 510 ARG A N 1
ATOM 3983 C CA . ARG A 1 510 ? -16.859 5.855 5.242 1 80.62 510 ARG A CA 1
ATOM 3984 C C . ARG A 1 510 ? -16.375 6.086 6.672 1 80.62 510 ARG A C 1
ATOM 3986 O O . ARG A 1 510 ? -15.312 6.648 6.895 1 80.62 510 ARG A O 1
ATOM 3993 N N . GLY A 1 511 ? -17.234 5.699 7.531 1 78.38 511 GLY A N 1
ATOM 3994 C CA . GLY A 1 511 ? -16.844 5.844 8.93 1 78.38 511 GLY A CA 1
ATOM 3995 C C . GLY A 1 511 ? -15.609 5.051 9.297 1 78.38 511 GLY A C 1
ATOM 3996 O O . GLY A 1 511 ? -14.734 5.547 10 1 78.38 511 GLY A O 1
ATOM 3997 N N . ASN A 1 512 ? -15.516 3.938 8.75 1 78.62 512 ASN A N 1
ATOM 3998 C CA . ASN A 1 512 ? -14.391 3.062 9.07 1 78.62 512 ASN A CA 1
ATOM 3999 C C . ASN A 1 512 ? -13.109 3.512 8.367 1 78.62 512 ASN A C 1
ATOM 4001 O O . ASN A 1 512 ? -12.016 3.383 8.914 1 78.62 512 ASN A O 1
ATOM 4005 N N . SER A 1 513 ? -13.234 4.051 7.246 1 75.94 513 SER A N 1
ATOM 4006 C CA . SER A 1 513 ? -12.07 4.496 6.492 1 75.94 513 SER A CA 1
ATOM 4007 C C . SER A 1 513 ? -11.477 5.762 7.098 1 75.94 513 SER A C 1
ATOM 4009 O O . SER A 1 513 ? -10.289 6.043 6.922 1 75.94 513 SER A O 1
ATOM 4011 N N . GLY A 1 514 ? -12.172 6.461 7.832 1 69.44 514 GLY A N 1
ATOM 4012 C CA . GLY A 1 514 ? -11.727 7.734 8.375 1 69.44 514 GLY A CA 1
ATOM 4013 C C . GLY A 1 514 ? -11.367 7.66 9.852 1 69.44 514 GLY A C 1
ATOM 4014 O O . GLY A 1 514 ? -11.133 8.688 10.484 1 69.44 514 GLY A O 1
ATOM 4015 N N . LEU A 1 515 ? -11.305 6.465 10.273 1 71.19 515 LEU A N 1
ATOM 4016 C CA . LEU A 1 515 ? -11.016 6.344 11.703 1 71.19 515 LEU A CA 1
ATOM 4017 C C . LEU A 1 515 ? -9.578 6.758 12 1 71.19 515 LEU A C 1
ATOM 4019 O O . LEU A 1 515 ? -8.641 6.293 11.344 1 71.19 515 LEU A O 1
ATOM 4023 N N . LYS A 1 516 ? -9.391 7.746 12.898 1 68.88 516 LYS A N 1
ATOM 4024 C CA . LYS A 1 516 ? -8.078 8.203 13.367 1 68.88 516 LYS A CA 1
ATOM 4025 C C . LYS A 1 516 ? -7.828 7.754 14.805 1 68.88 516 LYS A C 1
ATOM 4027 O O . LYS A 1 516 ? -8.766 7.625 15.594 1 68.88 516 LYS A O 1
ATOM 4032 N N . PRO A 1 517 ? -6.586 7.484 14.977 1 68.88 517 PRO A N 1
ATOM 4033 C CA . PRO A 1 517 ? -6.277 7.105 16.359 1 68.88 517 PRO A CA 1
ATOM 4034 C C . PRO A 1 517 ? -6.535 8.234 17.344 1 68.88 517 PRO A C 1
ATOM 4036 O O . PRO A 1 517 ? -6.277 9.398 17.047 1 68.88 517 PRO A O 1
ATOM 4039 N N . LYS A 1 518 ? -7.188 7.945 18.391 1 63.84 518 LYS A N 1
ATOM 4040 C CA . LYS A 1 518 ? -7.391 8.891 19.484 1 63.84 518 LYS A CA 1
ATOM 4041 C C . LYS A 1 518 ? -6.082 9.164 20.219 1 63.84 518 LYS A C 1
ATOM 4043 O O . LYS A 1 518 ? -5.125 8.406 20.094 1 63.84 518 LYS A O 1
ATOM 4048 N N . GLU A 1 519 ? -6.137 10.234 20.859 1 61.03 519 GLU A N 1
ATOM 4049 C CA . GLU A 1 519 ? -4.945 10.594 21.625 1 61.03 519 GLU A CA 1
ATOM 4050 C C . GLU A 1 519 ? -4.578 9.5 22.625 1 61.03 519 GLU A C 1
ATOM 4052 O O . GLU A 1 519 ? -5.441 8.992 23.344 1 61.03 519 GLU A O 1
ATOM 4057 N N . ASN A 1 520 ? -3.506 8.914 22.625 1 62 520 ASN A N 1
ATOM 4058 C CA . ASN A 1 520 ? -2.928 7.965 23.562 1 62 520 ASN A CA 1
ATOM 4059 C C . ASN A 1 520 ? -3.363 6.535 23.25 1 62 520 ASN A C 1
ATOM 4061 O O . ASN A 1 520 ? -3.242 5.648 24.109 1 62 520 ASN A O 1
ATOM 4065 N N . GLU A 1 521 ? -4.098 6.441 22.125 1 72.81 521 GLU A N 1
ATOM 4066 C CA . GLU A 1 521 ? -4.457 5.07 21.766 1 72.81 521 GLU A CA 1
ATOM 4067 C C . GLU A 1 521 ? -3.279 4.34 21.125 1 72.81 521 GLU A C 1
ATOM 4069 O O . GLU A 1 521 ? -2.529 4.93 20.344 1 72.81 521 GLU A O 1
ATOM 4074 N N . VAL A 1 522 ? -3.145 3.164 21.656 1 77.31 522 VAL A N 1
ATOM 4075 C CA . VAL A 1 522 ? -2.051 2.357 21.125 1 77.31 522 VAL A CA 1
ATOM 4076 C C . VAL A 1 522 ? -2.463 1.745 19.797 1 77.31 522 VAL A C 1
ATOM 4078 O O . VAL A 1 522 ? -3.496 1.08 19.703 1 77.31 522 VAL A O 1
ATOM 4081 N N . THR A 1 523 ? -1.825 2.092 18.781 1 85.38 523 THR A N 1
ATOM 4082 C CA . THR A 1 523 ? -2.029 1.522 17.453 1 85.38 523 THR A CA 1
ATOM 4083 C C . THR A 1 523 ? -0.953 0.489 17.141 1 85.38 523 THR A C 1
ATOM 4085 O O . THR A 1 523 ? 0.049 0.389 17.844 1 85.38 523 THR A O 1
ATOM 4088 N N . SER A 1 524 ? -1.336 -0.427 16.281 1 90 524 SER A N 1
ATOM 4089 C CA . SER A 1 524 ? -0.379 -1.467 15.914 1 90 524 SER A CA 1
ATOM 4090 C C . SER A 1 524 ? -0.221 -1.569 14.398 1 90 524 SER A C 1
ATOM 4092 O O . SER A 1 524 ? -1.062 -1.071 13.648 1 90 524 SER A O 1
ATOM 4094 N N . LYS A 1 525 ? 0.934 -2.121 14.008 1 91.94 525 LYS A N 1
ATOM 4095 C CA . LYS A 1 525 ? 1.206 -2.447 12.609 1 91.94 525 LYS A CA 1
ATOM 4096 C C . LYS A 1 525 ? 1.126 -3.951 12.375 1 91.94 525 LYS A C 1
ATOM 4098 O O . LYS A 1 525 ? 1.347 -4.742 13.289 1 91.94 525 LYS A O 1
ATOM 4103 N N . PRO A 1 526 ? 0.885 -4.289 11.125 1 95 526 PRO A N 1
ATOM 4104 C CA . PRO A 1 526 ? 0.675 -5.715 10.844 1 95 526 PRO A CA 1
ATOM 4105 C C . PRO A 1 526 ? 1.882 -6.57 11.219 1 95 526 PRO A C 1
ATOM 4107 O O . PRO A 1 526 ? 1.718 -7.695 11.695 1 95 526 PRO A O 1
ATOM 4110 N N . TRP A 1 527 ? 3.041 -6.121 11.094 1 94.56 527 TRP A N 1
ATOM 4111 C CA . TRP A 1 527 ? 4.203 -6.961 11.375 1 94.56 527 TRP A CA 1
ATOM 4112 C C . TRP A 1 527 ? 4.367 -7.188 12.875 1 94.56 527 TRP A C 1
ATOM 4114 O O . TRP A 1 527 ? 5.086 -8.102 13.289 1 94.56 527 TRP A O 1
ATOM 4124 N N . HIS A 1 528 ? 3.682 -6.488 13.727 1 95.12 528 HIS A N 1
ATOM 4125 C CA . HIS A 1 528 ? 3.721 -6.641 15.18 1 95.12 528 HIS A CA 1
ATOM 4126 C C . HIS A 1 528 ? 2.977 -7.895 15.625 1 95.12 528 HIS A C 1
ATOM 4128 O O . HIS A 1 528 ? 3.273 -8.461 16.688 1 95.12 528 HIS A O 1
ATOM 4134 N N . TRP A 1 529 ? 2.084 -8.305 14.867 1 96.25 529 TRP A N 1
ATOM 4135 C CA . TRP A 1 529 ? 1.045 -9.203 15.352 1 96.25 529 TRP A CA 1
ATOM 4136 C C . TRP A 1 529 ? 1.581 -10.625 15.492 1 96.25 529 TRP A C 1
ATOM 4138 O O . TRP A 1 529 ? 1.449 -11.242 16.562 1 96.25 529 TRP A O 1
ATOM 4148 N N . PRO A 1 530 ? 2.273 -11.117 14.438 1 95.88 530 PRO A N 1
ATOM 4149 C CA . PRO A 1 530 ? 2.75 -12.492 14.594 1 95.88 530 PRO A CA 1
ATOM 4150 C C . PRO A 1 530 ? 3.834 -12.625 15.656 1 95.88 530 PRO A C 1
ATOM 4152 O O . PRO A 1 530 ? 3.984 -13.688 16.266 1 95.88 530 PRO A O 1
ATOM 4155 N N . ILE A 1 531 ? 4.535 -11.609 15.938 1 95.81 531 ILE A N 1
ATOM 4156 C CA . ILE A 1 531 ? 5.637 -11.656 16.891 1 95.81 531 ILE A CA 1
ATOM 4157 C C . ILE A 1 531 ? 5.133 -11.266 18.281 1 95.81 531 ILE A C 1
ATOM 4159 O O . ILE A 1 531 ? 5.891 -11.289 19.25 1 95.81 531 ILE A O 1
ATOM 4163 N N . ASN A 1 532 ? 3.893 -10.969 18.359 1 96 532 ASN A N 1
ATOM 4164 C CA . ASN A 1 532 ? 3.307 -10.562 19.641 1 96 532 ASN A CA 1
ATOM 4165 C C . ASN A 1 532 ? 4.062 -9.383 20.25 1 96 532 ASN A C 1
ATOM 4167 O O . ASN A 1 532 ? 4.395 -9.406 21.438 1 96 532 ASN A O 1
ATOM 4171 N N . TYR A 1 533 ? 4.305 -8.398 19.5 1 94.19 533 TYR A N 1
ATOM 4172 C CA . TYR A 1 533 ? 5.125 -7.258 19.875 1 94.19 533 TYR A CA 1
ATOM 4173 C C . TYR A 1 533 ? 4.441 -6.43 20.969 1 94.19 533 TYR A C 1
ATOM 4175 O O . TYR A 1 533 ? 5.09 -5.973 21.906 1 94.19 533 TYR A O 1
ATOM 4183 N N . GLN A 1 534 ? 3.17 -6.203 20.797 1 91.75 534 GLN A N 1
ATOM 4184 C CA . GLN A 1 534 ? 2.414 -5.379 21.734 1 91.75 534 GLN A CA 1
ATOM 4185 C C . GLN A 1 534 ? 0.948 -5.801 21.781 1 91.75 534 GLN A C 1
ATOM 4187 O O . GLN A 1 534 ? 0.362 -6.137 20.75 1 91.75 534 GLN A O 1
ATOM 4192 N N . GLY A 1 535 ? 0.421 -5.738 22.984 1 90.5 535 GLY A N 1
ATOM 4193 C CA . GLY A 1 535 ? -0.988 -6.055 23.156 1 90.5 535 GLY A CA 1
ATOM 4194 C C . GLY A 1 535 ? -1.879 -4.828 23.172 1 90.5 535 GLY A C 1
ATOM 4195 O O . GLY A 1 535 ? -1.496 -3.771 22.656 1 90.5 535 GLY A O 1
ATOM 4196 N N . LEU A 1 536 ? -3.105 -5.09 23.516 1 88.38 536 LEU A N 1
ATOM 4197 C CA . LEU A 1 536 ? -4.094 -4.02 23.547 1 88.38 536 LEU A CA 1
ATOM 4198 C C . LEU A 1 536 ? -4.797 -3.975 24.906 1 88.38 536 LEU A C 1
ATOM 4200 O O . LEU A 1 536 ? -5.285 -5 25.391 1 88.38 536 LEU A O 1
ATOM 4204 N N . ARG A 1 537 ? -4.793 -2.83 25.5 1 85.25 537 ARG A N 1
ATOM 4205 C CA . ARG A 1 537 ? -5.473 -2.641 26.766 1 85.25 537 ARG A CA 1
ATOM 4206 C C . ARG A 1 537 ? -6.969 -2.43 26.562 1 85.25 537 ARG A C 1
ATOM 4208 O O . ARG A 1 537 ? -7.379 -1.586 25.766 1 85.25 537 ARG A O 1
ATOM 4215 N N . PHE A 1 538 ? -7.793 -3.135 27.281 1 80.75 538 PHE A N 1
ATOM 4216 C CA . PHE A 1 538 ? -9.234 -3.035 27.109 1 80.75 538 PHE A CA 1
ATOM 4217 C C . PHE A 1 538 ? -9.867 -2.264 28.25 1 80.75 538 PHE A C 1
ATOM 4219 O O . PHE A 1 538 ? -10.883 -1.588 28.078 1 80.75 538 PHE A O 1
ATOM 4226 N N . SER A 1 539 ? -9.305 -2.539 29.453 1 79.94 539 SER A N 1
ATOM 4227 C CA . SER A 1 539 ? -9.906 -1.869 30.609 1 79.94 539 SER A CA 1
ATOM 4228 C C . SER A 1 539 ? -8.859 -1.532 31.656 1 79.94 539 SER A C 1
ATOM 4230 O O . SER A 1 539 ? -7.805 -2.168 31.719 1 79.94 539 SER A O 1
ATOM 4232 N N . GLY A 1 540 ? -9.148 -0.538 32.344 1 74.25 540 GLY A N 1
ATOM 4233 C CA . GLY A 1 540 ? -8.43 -0.207 33.562 1 74.25 540 GLY A CA 1
ATOM 4234 C C . GLY A 1 540 ? -7.105 0.494 33.312 1 74.25 540 GLY A C 1
ATOM 4235 O O . GLY A 1 540 ? -6.402 0.165 32.344 1 74.25 540 GLY A O 1
ATOM 4236 N N . VAL A 1 541 ? -6.875 1.529 34 1 69.31 541 VAL A N 1
ATOM 4237 C CA . VAL A 1 541 ? -5.613 2.25 33.875 1 69.31 541 VAL A CA 1
ATOM 4238 C C . VAL A 1 541 ? -4.898 2.287 35.219 1 69.31 541 VAL A C 1
ATOM 4240 O O . VAL A 1 541 ? -3.672 2.188 35.281 1 69.31 541 VAL A O 1
ATOM 4243 N N . ASN A 1 542 ? -5.758 2.127 36.219 1 74.38 542 ASN A N 1
ATOM 4244 C CA . ASN A 1 542 ? -5.184 2.312 37.562 1 74.38 542 ASN A CA 1
ATOM 4245 C C . ASN A 1 542 ? -4.984 0.979 38.281 1 74.38 542 ASN A C 1
ATOM 4247 O O . ASN A 1 542 ? -5.566 -0.034 37.875 1 74.38 542 ASN A O 1
ATOM 4251 N N . GLU A 1 543 ? -4.238 0.93 39.281 1 78 543 GLU A N 1
ATOM 4252 C CA . GLU A 1 543 ? -3.889 -0.252 40.094 1 78 543 GLU A CA 1
ATOM 4253 C C . GLU A 1 543 ? -5.113 -0.818 40.781 1 78 543 GLU A C 1
ATOM 4255 O O . GLU A 1 543 ? -5.164 -2.012 41.094 1 78 543 GLU A O 1
ATOM 4260 N N . THR A 1 544 ? -6.008 -0.044 41 1 80.88 544 THR A N 1
ATOM 4261 C CA . THR A 1 544 ? -7.172 -0.467 41.75 1 80.88 544 THR A CA 1
ATOM 4262 C C . THR A 1 544 ? -8.25 -1.027 40.844 1 80.88 544 THR A C 1
ATOM 4264 O O . THR A 1 544 ? -9.18 -1.701 41.281 1 80.88 544 THR A O 1
ATOM 4267 N N . ASP A 1 545 ? -8.102 -0.762 39.562 1 83.44 545 ASP A N 1
ATOM 4268 C CA . ASP A 1 545 ? -9.125 -1.198 38.625 1 83.44 545 ASP A CA 1
ATOM 4269 C C . ASP A 1 545 ? -8.789 -2.57 38.031 1 83.44 545 ASP A C 1
ATOM 4271 O O . ASP A 1 545 ? -7.625 -2.961 38 1 83.44 545 ASP A O 1
ATOM 4275 N N . TYR A 1 546 ? -9.898 -3.336 37.781 1 85.69 546 TYR A N 1
ATOM 4276 C CA . TYR A 1 546 ? -9.703 -4.555 37 1 85.69 546 TYR A CA 1
ATOM 4277 C C . TYR A 1 546 ? -9.195 -4.23 35.594 1 85.69 546 TYR A C 1
ATOM 4279 O O . TYR A 1 546 ? -9.828 -3.469 34.875 1 85.69 546 TYR A O 1
ATOM 4287 N N . ARG A 1 547 ? -8.016 -4.812 35.312 1 88 547 ARG A N 1
ATOM 4288 C CA . ARG A 1 547 ? -7.402 -4.555 34 1 88 547 ARG A CA 1
ATOM 4289 C C . ARG A 1 547 ? -7.418 -5.805 33.125 1 88 547 ARG A C 1
ATOM 4291 O O . ARG A 1 547 ? -7.043 -6.891 33.594 1 88 547 ARG A O 1
ATOM 4298 N N . VAL A 1 548 ? -7.992 -5.641 31.984 1 89.12 548 VAL A N 1
ATOM 4299 C CA . VAL A 1 548 ? -7.957 -6.699 30.984 1 89.12 548 VAL A CA 1
ATOM 4300 C C . VAL A 1 548 ? -7.012 -6.309 29.859 1 89.12 548 VAL A C 1
ATOM 4302 O O . VAL A 1 548 ? -7.121 -5.215 29.297 1 89.12 548 VAL A O 1
ATOM 4305 N N . TYR A 1 549 ? -6.016 -7.148 29.625 1 90.19 549 TYR A N 1
ATOM 4306 C CA . TYR A 1 549 ? -5.004 -6.914 28.594 1 90.19 549 TYR A CA 1
ATOM 4307 C C . TYR A 1 549 ? -5.035 -8.008 27.531 1 90.19 549 TYR A C 1
ATOM 4309 O O . TYR A 1 549 ? -4.793 -9.18 27.844 1 90.19 549 TYR A O 1
ATOM 4317 N N . LEU A 1 550 ? -5.375 -7.562 26.312 1 91.56 550 LEU A N 1
ATOM 4318 C CA . LEU A 1 550 ? -5.453 -8.523 25.219 1 91.56 550 LEU A CA 1
ATOM 4319 C C . LEU A 1 550 ? -4.07 -8.805 24.641 1 91.56 550 LEU A C 1
ATOM 4321 O O . LEU A 1 550 ? -3.529 -7.98 23.891 1 91.56 550 LEU A O 1
ATOM 4325 N N . LEU A 1 551 ? -3.506 -9.836 24.891 1 92.12 551 LEU A N 1
ATOM 4326 C CA . LEU A 1 551 ? -2.197 -10.25 24.391 1 92.12 551 LEU A CA 1
ATOM 4327 C C . LEU A 1 551 ? -2.271 -11.625 23.734 1 92.12 551 LEU A C 1
ATOM 4329 O O . LEU A 1 551 ? -1.454 -11.945 22.875 1 92.12 551 LEU A O 1
ATOM 4333 N N . GLY A 1 552 ? -3.262 -12.398 24.047 1 89.88 552 GLY A N 1
ATOM 4334 C CA . GLY A 1 552 ? -3.27 -13.797 23.656 1 89.88 552 GLY A CA 1
ATOM 4335 C C . GLY A 1 552 ? -2.283 -14.641 24.438 1 89.88 552 GLY A C 1
ATOM 4336 O O . GLY A 1 552 ? -1.804 -14.227 25.484 1 89.88 552 GLY A O 1
ATOM 4337 N N . ASN A 1 553 ? -2.113 -15.883 24.094 1 93.38 553 ASN A N 1
ATOM 4338 C CA . ASN A 1 553 ? -1.097 -16.75 24.672 1 93.38 553 ASN A CA 1
ATOM 4339 C C . ASN A 1 553 ? 0.228 -16.641 23.922 1 93.38 553 ASN A C 1
ATOM 4341 O O . ASN A 1 553 ? 0.35 -17.125 22.797 1 93.38 553 ASN A O 1
ATOM 4345 N N . PRO A 1 554 ? 1.189 -15.992 24.578 1 94.25 554 PRO A N 1
ATOM 4346 C CA . PRO A 1 554 ? 2.43 -15.719 23.859 1 94.25 554 PRO A CA 1
ATOM 4347 C C . PRO A 1 554 ? 3.125 -16.984 23.359 1 94.25 554 PRO A C 1
ATOM 4349 O O . PRO A 1 554 ? 3.75 -16.969 22.297 1 94.25 554 PRO A O 1
ATOM 4352 N N . VAL A 1 555 ? 3.049 -18.047 24.094 1 96.06 555 VAL A N 1
ATOM 4353 C CA . VAL A 1 555 ? 3.682 -19.297 23.688 1 96.06 555 VAL A CA 1
ATOM 4354 C C . VAL A 1 555 ? 3.016 -19.828 22.422 1 96.06 555 VAL A C 1
ATOM 4356 O O . VAL A 1 555 ? 3.693 -20.312 21.516 1 96.06 555 VAL A O 1
ATOM 4359 N N . VAL A 1 556 ? 1.748 -19.797 22.359 1 96.06 556 VAL A N 1
ATOM 4360 C CA . VAL A 1 556 ? 1.024 -20.219 21.156 1 96.06 556 VAL A CA 1
ATOM 4361 C C . VAL A 1 556 ? 1.396 -19.328 19.984 1 96.06 556 VAL A C 1
ATOM 4363 O O . VAL A 1 556 ? 1.63 -19.812 18.875 1 96.06 556 VAL A O 1
ATOM 4366 N N . TRP A 1 557 ? 1.482 -18.047 20.203 1 96.56 557 TRP A N 1
ATOM 4367 C CA . TRP A 1 557 ? 1.84 -17.094 19.156 1 96.56 557 TRP A CA 1
ATOM 4368 C C . TRP A 1 557 ? 3.217 -17.406 18.578 1 96.56 557 TRP A C 1
ATOM 4370 O O . TRP A 1 557 ? 3.383 -17.484 17.359 1 96.56 557 TRP A O 1
ATOM 4380 N N . TRP A 1 558 ? 4.102 -17.656 19.438 1 97.12 558 TRP A N 1
ATOM 4381 C CA . TRP A 1 558 ? 5.465 -17.891 18.984 1 97.12 558 TRP A CA 1
ATOM 4382 C C . TRP A 1 558 ? 5.602 -19.281 18.375 1 97.12 558 TRP A C 1
ATOM 4384 O O . TRP A 1 558 ? 6.359 -19.484 17.422 1 97.12 558 TRP A O 1
ATOM 4394 N N . LEU A 1 559 ? 4.891 -20.172 18.984 1 97.44 559 LEU A N 1
ATOM 4395 C CA . LEU A 1 559 ? 4.848 -21.5 18.375 1 97.44 559 LEU A CA 1
ATOM 4396 C C . LEU A 1 559 ? 4.289 -21.438 16.953 1 97.44 559 LEU A C 1
ATOM 4398 O O . LEU A 1 559 ? 4.816 -22.078 16.047 1 97.44 559 LEU A O 1
ATOM 4402 N N . ASN A 1 560 ? 3.254 -20.672 16.75 1 98.19 560 ASN A N 1
ATOM 4403 C CA . ASN A 1 560 ? 2.676 -20.469 15.414 1 98.19 560 ASN A CA 1
ATOM 4404 C C . ASN A 1 560 ? 3.682 -19.859 14.453 1 98.19 560 ASN A C 1
ATOM 4406 O O . ASN A 1 560 ? 3.781 -20.281 13.297 1 98.19 560 ASN A O 1
ATOM 4410 N N . LEU A 1 561 ? 4.426 -18.938 14.914 1 97.5 561 LEU A N 1
ATOM 4411 C CA . LEU A 1 561 ? 5.406 -18.25 14.078 1 97.5 561 LEU A CA 1
ATOM 4412 C C . LEU A 1 561 ? 6.496 -19.219 13.625 1 97.5 561 LEU A C 1
ATOM 4414 O O . LEU A 1 561 ? 6.812 -19.297 12.438 1 97.5 561 LEU A O 1
ATOM 4418 N N . VAL A 1 562 ? 7.004 -19.953 14.539 1 97.44 562 VAL A N 1
ATOM 4419 C CA . VAL A 1 562 ? 8.047 -20.938 14.234 1 97.44 562 VAL A CA 1
ATOM 4420 C C . VAL A 1 562 ? 7.496 -22 13.281 1 97.44 562 VAL A C 1
ATOM 4422 O O . VAL A 1 562 ? 8.195 -22.453 12.375 1 97.44 562 VAL A O 1
ATOM 4425 N N . THR A 1 563 ? 6.301 -22.328 13.477 1 97.69 563 THR A N 1
ATOM 4426 C CA . THR A 1 563 ? 5.668 -23.359 12.672 1 97.69 563 THR A CA 1
ATOM 4427 C C . THR A 1 563 ? 5.508 -22.906 11.227 1 97.69 563 THR A C 1
ATOM 4429 O O . THR A 1 563 ? 5.613 -23.703 10.297 1 97.69 563 THR A O 1
ATOM 4432 N N . ILE A 1 564 ? 5.184 -21.688 10.984 1 97.81 564 ILE A N 1
ATOM 4433 C CA . ILE A 1 564 ? 5.094 -21.172 9.625 1 97.81 564 ILE A CA 1
ATOM 4434 C C . ILE A 1 564 ? 6.406 -21.438 8.883 1 97.81 564 ILE A C 1
ATOM 4436 O O . ILE A 1 564 ? 6.406 -21.922 7.758 1 97.81 564 ILE A O 1
ATOM 4440 N N . GLY A 1 565 ? 7.512 -21.156 9.602 1 97.75 565 GLY A N 1
ATOM 4441 C CA . GLY A 1 565 ? 8.812 -21.453 9.016 1 97.75 565 GLY A CA 1
ATOM 4442 C C . GLY A 1 565 ? 9.031 -22.938 8.797 1 97.75 565 GLY A C 1
ATOM 4443 O O . GLY A 1 565 ? 9.516 -23.359 7.742 1 97.75 565 GLY A O 1
ATOM 4444 N N . LEU A 1 566 ? 8.633 -23.6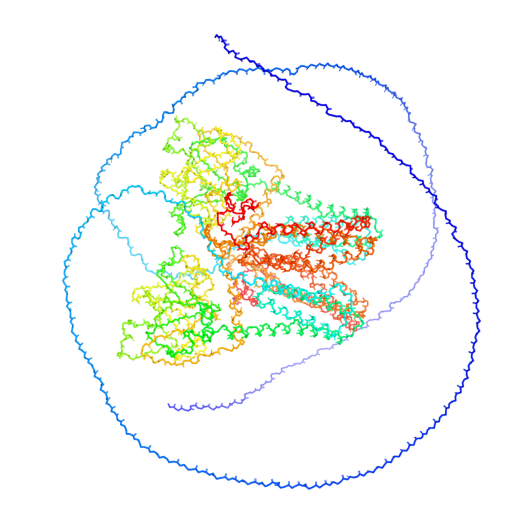56 9.773 1 97.88 566 LEU A N 1
ATOM 4445 C CA . LEU A 1 566 ? 8.773 -25.109 9.695 1 97.88 566 LEU A CA 1
ATOM 4446 C C . LEU A 1 566 ? 7.93 -25.672 8.555 1 97.88 566 LEU A C 1
ATOM 4448 O O . LEU A 1 566 ? 8.383 -26.547 7.809 1 97.88 566 LEU A O 1
ATOM 4452 N N . TYR A 1 567 ? 6.699 -25.266 8.406 1 98.06 567 TYR A N 1
ATOM 4453 C CA . TYR A 1 567 ? 5.809 -25.719 7.34 1 98.06 567 TYR A CA 1
ATOM 4454 C C . TYR A 1 567 ? 6.414 -25.438 5.969 1 98.06 567 TYR A C 1
ATOM 4456 O O . TYR A 1 567 ? 6.414 -26.312 5.094 1 98.06 567 TYR A O 1
ATOM 4464 N N . LEU A 1 568 ? 6.887 -24.203 5.832 1 98.12 568 LEU A N 1
ATOM 4465 C CA . LEU A 1 568 ? 7.48 -23.828 4.555 1 98.12 568 LEU A CA 1
ATOM 4466 C C . LEU A 1 568 ? 8.68 -24.719 4.227 1 98.12 568 LEU A C 1
ATOM 4468 O O . LEU A 1 568 ? 8.852 -25.125 3.078 1 98.12 568 LEU A O 1
ATOM 4472 N N . LEU A 1 569 ? 9.43 -25.062 5.227 1 97.75 569 LEU A N 1
ATOM 4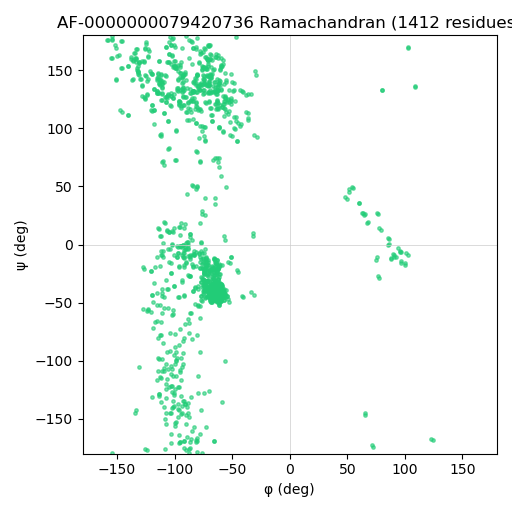473 C CA . LEU A 1 569 ? 10.578 -25.938 5.043 1 97.75 569 LEU A CA 1
ATOM 4474 C C . LEU A 1 569 ? 10.133 -27.344 4.656 1 97.75 569 LEU A C 1
ATOM 4476 O O . LEU A 1 569 ? 10.633 -27.906 3.678 1 97.75 569 LEU A O 1
ATOM 4480 N N . MET A 1 570 ? 9.203 -27.875 5.375 1 97.62 570 MET A N 1
ATOM 4481 C CA . MET A 1 570 ? 8.719 -29.219 5.113 1 97.62 570 MET A CA 1
ATOM 4482 C C . MET A 1 570 ? 8.047 -29.297 3.746 1 97.62 570 MET A C 1
ATOM 4484 O O . MET A 1 570 ? 8.258 -30.266 3 1 97.62 570 MET A O 1
ATOM 4488 N N . ALA A 1 571 ? 7.207 -28.312 3.439 1 97.19 571 ALA A N 1
ATOM 4489 C CA . ALA A 1 571 ? 6.512 -28.281 2.154 1 97.19 571 ALA A CA 1
ATOM 4490 C C . ALA A 1 571 ? 7.504 -28.203 0.997 1 97.19 571 ALA A C 1
ATOM 4492 O O . ALA A 1 571 ? 7.367 -28.922 0.004 1 97.19 571 ALA A O 1
ATOM 4493 N N . THR A 1 572 ? 8.531 -27.375 1.149 1 96.06 572 THR A N 1
ATOM 4494 C CA . THR A 1 572 ? 9.547 -27.234 0.111 1 96.06 572 THR A CA 1
ATOM 4495 C C . THR A 1 572 ? 10.305 -28.547 -0.077 1 96.06 572 THR A C 1
ATOM 4497 O O . THR A 1 572 ? 10.523 -29 -1.208 1 96.06 572 THR A O 1
ATOM 4500 N N . CYS A 1 573 ? 10.641 -29.219 0.993 1 95.06 573 CYS A N 1
ATOM 4501 C CA . CYS A 1 573 ? 11.336 -30.5 0.929 1 95.06 573 CYS A CA 1
ATOM 4502 C C . CYS A 1 573 ? 10.477 -31.562 0.243 1 95.06 573 CYS A C 1
ATOM 4504 O O . CYS A 1 573 ? 10.961 -32.312 -0.593 1 95.06 573 CYS A O 1
ATOM 4506 N N . ALA A 1 574 ? 9.211 -31.531 0.637 1 94.81 574 ALA A N 1
ATOM 4507 C CA . ALA A 1 574 ? 8.297 -32.5 0.043 1 94.81 574 ALA A CA 1
ATOM 4508 C C . ALA A 1 574 ? 8.125 -32.25 -1.452 1 94.81 574 ALA A C 1
ATOM 4510 O O . ALA A 1 574 ? 8.156 -33.188 -2.252 1 94.81 574 ALA A O 1
ATOM 4511 N N . ILE A 1 575 ? 8.008 -31 -1.879 1 95.19 575 ILE A N 1
ATOM 4512 C CA . ILE A 1 575 ? 7.801 -30.641 -3.277 1 95.19 575 ILE A CA 1
ATOM 4513 C C . ILE A 1 575 ? 9.039 -31 -4.09 1 95.19 575 ILE A C 1
ATOM 4515 O O . ILE A 1 575 ? 8.93 -31.547 -5.188 1 95.19 575 ILE A O 1
ATOM 4519 N N . VAL A 1 576 ? 10.219 -30.766 -3.57 1 92.56 576 VAL A N 1
ATOM 4520 C CA . VAL A 1 576 ? 11.477 -31.062 -4.254 1 92.56 576 VAL A CA 1
ATOM 4521 C C . VAL A 1 576 ? 11.664 -32.594 -4.355 1 92.56 576 VAL A C 1
ATOM 4523 O O . VAL A 1 576 ? 12.086 -33.094 -5.398 1 92.56 576 VAL A O 1
ATOM 4526 N N . ALA A 1 577 ? 11.305 -33.281 -3.293 1 92.56 577 ALA A N 1
ATOM 4527 C CA . ALA A 1 577 ? 11.422 -34.75 -3.309 1 92.56 577 ALA A CA 1
ATOM 4528 C C . ALA A 1 577 ? 10.5 -35.344 -4.363 1 92.56 577 ALA A C 1
ATOM 4530 O O . ALA A 1 577 ? 10.906 -36.25 -5.113 1 92.56 577 ALA A O 1
ATOM 4531 N N . MET A 1 578 ? 9.367 -34.844 -4.391 1 91.38 578 MET A N 1
ATOM 4532 C CA . MET A 1 578 ? 8.406 -35.344 -5.367 1 91.38 578 MET A CA 1
ATOM 4533 C C . MET A 1 578 ? 8.836 -35 -6.785 1 91.38 578 MET A C 1
ATOM 4535 O O . MET A 1 578 ? 8.711 -35.812 -7.707 1 91.38 578 MET A O 1
ATOM 4539 N N . LYS A 1 579 ? 9.406 -33.781 -6.953 1 91.5 579 LYS A N 1
ATOM 4540 C CA . LYS A 1 579 ? 9.867 -33.312 -8.266 1 91.5 579 LYS A CA 1
ATOM 4541 C C . LYS A 1 579 ? 11.062 -34.156 -8.734 1 91.5 579 LYS A C 1
ATOM 4543 O O . LYS A 1 579 ? 11.195 -34.438 -9.922 1 91.5 579 LYS A O 1
ATOM 4548 N N . ARG A 1 580 ? 11.875 -34.656 -7.832 1 91.38 580 ARG A N 1
ATOM 4549 C CA . ARG A 1 580 ? 13.062 -35.469 -8.156 1 91.38 580 ARG A CA 1
ATOM 4550 C C . ARG A 1 580 ? 12.711 -36.938 -8.266 1 91.38 580 ARG A C 1
ATOM 4552 O O . ARG A 1 580 ? 13.586 -37.75 -8.562 1 91.38 580 ARG A O 1
ATOM 4559 N N . GLY A 1 581 ? 11.5 -37.281 -8.008 1 89 581 GLY A N 1
ATOM 4560 C CA . GLY A 1 581 ? 11.055 -38.625 -8.18 1 89 581 GLY A CA 1
ATOM 4561 C C . GLY A 1 581 ? 11.531 -39.562 -7.078 1 89 581 GLY A C 1
ATOM 4562 O O . GLY A 1 581 ? 11.734 -40.75 -7.305 1 89 581 GLY A O 1
ATOM 4563 N N . VAL A 1 582 ? 11.742 -38.969 -5.949 1 90 582 VAL A N 1
ATOM 4564 C CA . VAL A 1 582 ? 12.141 -39.812 -4.824 1 90 582 VAL A CA 1
ATOM 4565 C C . VAL A 1 582 ? 11.023 -40.781 -4.48 1 90 582 VAL A C 1
ATOM 4567 O O . VAL A 1 582 ? 9.852 -40.406 -4.438 1 90 582 VAL A O 1
ATOM 4570 N N . GLN A 1 583 ? 11.406 -42 -4.398 1 89.62 583 GLN A N 1
ATOM 4571 C CA . GLN A 1 583 ? 10.422 -43.031 -4.07 1 89.62 583 GLN A CA 1
ATOM 4572 C C . GLN A 1 583 ? 10.078 -43 -2.582 1 89.62 583 GLN A C 1
ATOM 4574 O O . GLN A 1 583 ? 10.883 -43.438 -1.753 1 89.62 583 GLN A O 1
ATOM 4579 N N . LEU A 1 584 ? 8.969 -42.438 -2.256 1 88.88 584 LEU A N 1
ATOM 4580 C CA . LEU A 1 584 ? 8.5 -42.344 -0.879 1 88.88 584 LEU A CA 1
ATOM 4581 C C . LEU A 1 584 ? 7.582 -43.531 -0.557 1 88.88 584 LEU A C 1
ATOM 4583 O O . LEU A 1 584 ? 6.914 -44.062 -1.446 1 88.88 584 LEU A O 1
ATOM 4587 N N . THR A 1 585 ? 7.688 -44 0.671 1 91.06 585 THR A N 1
ATOM 4588 C CA . THR A 1 585 ? 6.738 -45 1.112 1 91.06 585 THR A CA 1
ATOM 4589 C C . THR A 1 585 ? 5.305 -44.5 1.012 1 91.06 585 THR A C 1
ATOM 4591 O O . THR A 1 585 ? 5.082 -43.281 0.923 1 91.06 585 THR A O 1
ATOM 4594 N N . ALA A 1 586 ? 4.387 -45.375 0.973 1 90.75 586 ALA A N 1
ATOM 4595 C CA . ALA A 1 586 ? 2.979 -45 0.843 1 90.75 586 ALA A CA 1
ATOM 4596 C C . ALA A 1 586 ? 2.545 -44.062 1.982 1 90.75 586 ALA A C 1
ATOM 4598 O O . ALA A 1 586 ? 1.801 -43.125 1.767 1 90.75 586 ALA A O 1
ATOM 4599 N N . GLU A 1 587 ? 3.014 -44.406 3.178 1 90 587 GLU A N 1
ATOM 4600 C CA . GLU A 1 587 ? 2.668 -43.594 4.344 1 90 587 GLU A CA 1
ATOM 4601 C C . GLU A 1 587 ? 3.232 -42.188 4.223 1 90 587 GLU A C 1
ATOM 4603 O O . GLU A 1 587 ? 2.539 -41.188 4.512 1 90 587 GLU A O 1
ATOM 4608 N N . PHE A 1 588 ? 4.441 -42.094 3.723 1 91.88 588 PHE A N 1
ATOM 4609 C CA . PHE A 1 588 ? 5.098 -40.812 3.592 1 91.88 588 PHE A CA 1
ATOM 4610 C C . PHE A 1 588 ? 4.477 -40 2.459 1 91.88 588 PHE A C 1
ATOM 4612 O O . PHE A 1 588 ? 4.406 -38.75 2.531 1 91.88 588 PHE A O 1
ATOM 4619 N N . LYS A 1 589 ? 4.023 -40.688 1.492 1 92.81 589 LYS A N 1
ATOM 4620 C CA . LYS A 1 589 ? 3.336 -40 0.397 1 92.81 589 LYS A CA 1
ATOM 4621 C C . LYS A 1 589 ? 2.018 -39.375 0.867 1 92.81 589 LYS A C 1
ATOM 4623 O O . LYS A 1 589 ? 1.687 -38.25 0.505 1 92.81 589 LYS A O 1
ATOM 4628 N N . GLU A 1 590 ? 1.296 -40.156 1.651 1 91.69 590 GLU A N 1
ATOM 4629 C CA . GLU A 1 590 ? 0.039 -39.656 2.203 1 91.69 590 GLU A CA 1
ATOM 4630 C C . GLU A 1 590 ? 0.271 -38.469 3.111 1 91.69 590 GLU A C 1
ATOM 4632 O O . GLU A 1 590 ? -0.471 -37.469 3.053 1 91.69 590 GLU A O 1
ATOM 4637 N N . LEU A 1 591 ? 1.265 -38.562 3.898 1 93.94 591 LEU A N 1
ATOM 4638 C CA . LEU A 1 591 ? 1.589 -37.469 4.797 1 93.94 591 LEU A CA 1
ATOM 4639 C C . LEU A 1 591 ? 1.992 -36.219 4.008 1 93.94 591 LEU A C 1
ATOM 4641 O O . LEU A 1 591 ? 1.633 -35.094 4.379 1 93.94 591 LEU A O 1
ATOM 4645 N N . SER A 1 592 ? 2.748 -36.438 2.938 1 94.69 592 SER A N 1
ATOM 4646 C CA . SER A 1 592 ? 3.15 -35.344 2.092 1 94.69 592 SER A CA 1
ATOM 4647 C C . SER A 1 592 ? 1.943 -34.688 1.42 1 94.69 592 SER A C 1
ATOM 4649 O O . SER A 1 592 ? 1.897 -33.469 1.258 1 94.69 592 SER A O 1
ATOM 4651 N N . GLU A 1 593 ? 0.975 -35.469 1.095 1 91.62 593 GLU A N 1
ATOM 4652 C CA . GLU A 1 593 ? -0.242 -34.938 0.482 1 91.62 593 GLU A CA 1
ATOM 4653 C C . GLU A 1 593 ? -1.046 -34.094 1.477 1 91.62 593 GLU A C 1
ATOM 4655 O O . GLU A 1 593 ? -1.602 -33.062 1.116 1 91.62 593 GLU A O 1
ATOM 4660 N N . VAL A 1 594 ? -1.116 -34.594 2.658 1 92 594 VAL A N 1
ATOM 4661 C CA . VAL A 1 594 ? -1.803 -33.844 3.705 1 92 594 VAL A CA 1
ATOM 4662 C C . VAL A 1 594 ? -1.098 -32.5 3.932 1 92 594 VAL A C 1
ATOM 4664 O O . VAL A 1 594 ? -1.746 -31.453 4.008 1 92 594 VAL A O 1
ATOM 4667 N N . LEU A 1 595 ? 0.188 -32.594 3.984 1 94.94 595 LEU A N 1
ATOM 4668 C CA . LEU A 1 595 ? 0.997 -31.391 4.211 1 94.94 595 LEU A CA 1
ATOM 4669 C C . LEU A 1 595 ? 0.808 -30.391 3.08 1 94.94 595 LEU A C 1
ATOM 4671 O O . LEU A 1 595 ? 0.596 -29.203 3.33 1 94.94 595 LEU A O 1
ATOM 4675 N N . LEU A 1 596 ? 0.804 -30.844 1.89 1 95.31 596 LEU A N 1
ATOM 4676 C CA . LEU A 1 596 ? 0.798 -29.938 0.74 1 95.31 596 LEU A CA 1
ATOM 4677 C C . LEU A 1 596 ? -0.62 -29.484 0.413 1 95.31 596 LEU A C 1
ATOM 4679 O O . LEU A 1 596 ? -0.845 -28.312 0.104 1 95.31 596 LEU A O 1
ATOM 4683 N N . HIS A 1 597 ? -1.63 -30.344 0.485 1 91.44 597 HIS A N 1
ATOM 4684 C CA . HIS A 1 597 ? -2.99 -29.984 0.101 1 91.44 597 HIS A CA 1
ATOM 4685 C C . HIS A 1 597 ? -3.742 -29.344 1.266 1 91.44 597 HIS A C 1
ATOM 4687 O O . HIS A 1 597 ? -4.16 -28.188 1.184 1 91.44 597 HIS A O 1
ATOM 4693 N N . SER A 1 598 ? -3.857 -30.094 2.387 1 91.81 598 SER A N 1
ATOM 4694 C CA . SER A 1 598 ? -4.555 -29.547 3.547 1 91.81 598 SER A CA 1
ATOM 4695 C C . SER A 1 598 ? -3.777 -28.391 4.16 1 91.81 598 SER A C 1
ATOM 4697 O O . SER A 1 598 ? -4.352 -27.344 4.449 1 91.81 598 SER A O 1
ATOM 4699 N N . GLY A 1 599 ? -2.508 -28.625 4.348 1 95.19 599 GLY A N 1
ATOM 4700 C CA . GLY A 1 599 ? -1.679 -27.547 4.867 1 95.19 599 GLY A CA 1
ATOM 4701 C C . GLY A 1 599 ? -1.644 -26.328 3.961 1 95.19 599 GLY A C 1
ATOM 4702 O O . GLY A 1 599 ? -1.63 -25.188 4.438 1 95.19 599 GLY A O 1
ATOM 4703 N N . GLY A 1 600 ? -1.633 -26.578 2.662 1 95.25 600 GLY A N 1
ATOM 4704 C CA . GLY A 1 600 ? -1.623 -25.484 1.703 1 95.25 600 GLY A CA 1
ATOM 4705 C C . GLY A 1 600 ? -2.881 -24.625 1.751 1 95.25 600 GLY A C 1
ATOM 4706 O O . GLY A 1 600 ? -2.816 -23.406 1.632 1 95.25 600 GLY A O 1
ATOM 4707 N N . LYS A 1 601 ? -4.055 -25.234 1.929 1 93.44 601 LYS A N 1
ATOM 4708 C CA . LYS A 1 601 ? -5.316 -24.516 2.025 1 93.44 601 LYS A CA 1
ATOM 4709 C C . LYS A 1 601 ? -5.363 -23.656 3.289 1 93.44 601 LYS A C 1
ATOM 4711 O O . LYS A 1 601 ? -5.844 -22.516 3.258 1 93.44 601 LYS A O 1
ATOM 4716 N N . ILE A 1 602 ? -4.848 -24.188 4.316 1 96.31 602 ILE A N 1
ATOM 4717 C CA . ILE A 1 602 ? -4.82 -23.453 5.578 1 96.31 602 ILE A CA 1
ATOM 4718 C C . ILE A 1 602 ? -3.832 -22.297 5.484 1 96.31 602 ILE A C 1
ATOM 4720 O O . ILE A 1 602 ? -4.117 -21.188 5.949 1 96.31 602 ILE A O 1
ATOM 4724 N N . MET A 1 603 ? -2.658 -22.594 4.898 1 97.69 603 MET A N 1
ATOM 4725 C CA . MET A 1 603 ? -1.68 -21.531 4.688 1 97.69 603 MET A CA 1
ATOM 4726 C C . MET A 1 603 ? -2.27 -20.406 3.846 1 97.69 603 MET A C 1
ATOM 4728 O O . MET A 1 603 ? -2.057 -19.234 4.137 1 97.69 603 MET A O 1
ATOM 4732 N N . LEU A 1 604 ? -3.062 -20.766 2.846 1 96.75 604 LEU A N 1
ATOM 4733 C CA . LEU A 1 604 ? -3.742 -19.766 2.027 1 96.75 604 LEU A CA 1
ATOM 4734 C C . LEU A 1 604 ? -4.727 -18.953 2.863 1 96.75 604 LEU A C 1
ATOM 4736 O O . LEU A 1 604 ? -4.844 -17.734 2.693 1 96.75 604 LEU A O 1
ATOM 4740 N N . GLY A 1 605 ? -5.445 -19.641 3.705 1 97.31 605 GLY A N 1
ATOM 4741 C CA . GLY A 1 605 ? -6.324 -18.953 4.629 1 97.31 605 GLY A CA 1
ATOM 4742 C C . GLY A 1 605 ? -5.598 -17.922 5.488 1 97.31 605 GLY A C 1
ATOM 4743 O O . GLY A 1 605 ? -6.07 -16.797 5.656 1 97.31 605 GLY A O 1
ATOM 4744 N N . TRP A 1 606 ? -4.453 -18.312 6.012 1 98 606 TRP A N 1
ATOM 4745 C CA . TRP A 1 606 ? -3.646 -17.406 6.816 1 98 606 TRP A CA 1
ATOM 4746 C C . TRP A 1 606 ? -3.197 -16.203 5.992 1 98 606 TRP A C 1
ATOM 4748 O O . TRP A 1 606 ? -3.312 -15.055 6.438 1 98 606 TRP A O 1
ATOM 4758 N N . LEU A 1 607 ? -2.738 -16.453 4.777 1 97.81 607 LEU A N 1
ATOM 4759 C CA . LEU A 1 607 ? -2.236 -15.398 3.908 1 97.81 607 LEU A CA 1
ATOM 4760 C C . LEU A 1 607 ? -3.346 -14.414 3.559 1 97.81 607 LEU A C 1
ATOM 4762 O O . LEU A 1 607 ? -3.137 -13.203 3.598 1 97.81 607 LEU A O 1
ATOM 4766 N N . LEU A 1 608 ? -4.523 -14.891 3.291 1 97.38 608 LEU A N 1
ATOM 4767 C CA . LEU A 1 608 ? -5.641 -14.055 2.865 1 97.38 608 LEU A CA 1
ATOM 4768 C C . LEU A 1 608 ? -6.16 -13.211 4.023 1 97.38 608 LEU A C 1
ATOM 4770 O O . LEU A 1 608 ? -6.68 -12.109 3.812 1 97.38 608 LEU A O 1
ATOM 4774 N N . HIS A 1 609 ? -5.973 -13.68 5.203 1 97.69 609 HIS A N 1
ATOM 4775 C CA . HIS A 1 609 ? -6.469 -12.953 6.367 1 97.69 609 HIS A CA 1
ATOM 4776 C C . HIS A 1 609 ? -5.383 -12.078 6.977 1 97.69 609 HIS A C 1
ATOM 4778 O O . HIS A 1 609 ? -5.625 -11.383 7.969 1 97.69 609 HIS A O 1
ATOM 4784 N N . TYR A 1 610 ? -4.133 -12.102 6.406 1 97.25 610 TYR A N 1
ATOM 4785 C CA . TYR A 1 610 ? -3.025 -11.359 6.996 1 97.25 610 TYR A CA 1
ATOM 4786 C C . TYR A 1 610 ? -2.482 -10.328 6.02 1 97.25 610 TYR A C 1
ATOM 4788 O O . TYR A 1 610 ? -2.363 -9.148 6.355 1 97.25 610 TYR A O 1
ATOM 4796 N N . LEU A 1 611 ? -2.318 -10.648 4.82 1 95.5 611 LEU A N 1
ATOM 4797 C CA . LEU A 1 611 ? -1.577 -9.859 3.842 1 95.5 611 LEU A CA 1
ATOM 4798 C C . LEU A 1 611 ? -2.32 -8.57 3.508 1 95.5 611 LEU A C 1
ATOM 4800 O O . LEU A 1 611 ? -1.7 -7.52 3.318 1 95.5 611 LEU A O 1
ATOM 4804 N N . PRO A 1 612 ? -3.611 -8.562 3.436 1 93.69 612 PRO A N 1
ATOM 4805 C CA . PRO A 1 612 ? -4.32 -7.344 3.031 1 93.69 612 PRO A CA 1
ATOM 4806 C C . PRO A 1 612 ? -4.078 -6.176 3.986 1 93.69 612 PRO A C 1
ATOM 4808 O O . PRO A 1 612 ? -4.176 -5.016 3.584 1 93.69 612 PRO A O 1
ATOM 4811 N N . PHE A 1 613 ? -3.771 -6.445 5.18 1 94 613 PHE A N 1
ATOM 4812 C CA . PHE A 1 613 ? -3.625 -5.395 6.18 1 94 613 PHE A CA 1
ATOM 4813 C C . PHE A 1 613 ? -2.367 -4.574 5.922 1 94 613 PHE A C 1
ATOM 4815 O O . PHE A 1 613 ? -2.227 -3.465 6.441 1 94 613 PHE A O 1
ATOM 4822 N N . PHE A 1 614 ? -1.456 -5.09 5.133 1 90.62 614 PHE A N 1
ATOM 4823 C CA . PHE A 1 614 ? -0.265 -4.324 4.781 1 90.62 614 PHE A CA 1
ATOM 4824 C C . PHE A 1 614 ? -0.608 -3.211 3.797 1 90.62 614 PHE A C 1
ATOM 4826 O O . PHE A 1 614 ? 0.137 -2.238 3.67 1 90.62 614 PHE A O 1
ATOM 4833 N N . MET A 1 615 ? -1.731 -3.299 3.164 1 84.88 615 MET A N 1
ATOM 4834 C CA . MET A 1 615 ? -2.127 -2.322 2.152 1 84.88 615 MET A CA 1
ATOM 4835 C C . MET A 1 615 ? -3.203 -1.387 2.689 1 84.88 615 MET A C 1
ATOM 4837 O O . MET A 1 615 ? -3.6 -0.437 2.014 1 84.88 615 MET A O 1
ATOM 4841 N N . MET A 1 616 ? -3.613 -1.623 3.822 1 82.44 616 MET A N 1
ATOM 4842 C CA . MET A 1 616 ? -4.68 -0.8 4.383 1 82.44 616 MET A CA 1
ATOM 4843 C C . MET A 1 616 ? -4.117 0.474 5.004 1 82.44 616 MET A C 1
ATOM 4845 O O . MET A 1 616 ? -3.113 0.431 5.719 1 82.44 616 MET A O 1
ATOM 4849 N N . GLY A 1 617 ? -4.633 1.576 4.738 1 76 617 GLY A N 1
ATOM 4850 C CA . GLY A 1 617 ? -4.156 2.863 5.219 1 76 617 GLY A CA 1
ATOM 4851 C C . GLY A 1 617 ? -4.855 3.32 6.484 1 76 617 GLY A C 1
ATOM 4852 O O . GLY A 1 617 ? -4.496 4.348 7.062 1 76 617 GLY A O 1
ATOM 4853 N N . ARG A 1 618 ? -5.742 2.568 6.938 1 81.44 618 ARG A N 1
ATOM 4854 C CA . ARG A 1 618 ? -6.441 2.957 8.156 1 81.44 618 ARG A CA 1
ATOM 4855 C C . ARG A 1 618 ? -5.672 2.504 9.391 1 81.44 618 ARG A C 1
ATOM 4857 O O . ARG A 1 618 ? -4.68 1.782 9.281 1 81.44 618 ARG A O 1
ATOM 4864 N N . VAL A 1 619 ? -6.262 2.969 10.57 1 84.5 619 VAL A N 1
ATOM 4865 C CA . VAL A 1 619 ? -5.648 2.586 11.836 1 84.5 619 VAL A CA 1
ATOM 4866 C C . VAL A 1 619 ? -5.879 1.097 12.086 1 84.5 619 VAL A C 1
ATOM 4868 O O . VAL A 1 619 ? -6.969 0.579 11.844 1 84.5 619 VAL A O 1
ATOM 4871 N N . LEU A 1 620 ? -4.887 0.475 12.516 1 90.88 620 LEU A N 1
ATOM 4872 C CA . LEU A 1 620 ? -4.945 -0.963 12.75 1 90.88 620 LEU A CA 1
ATOM 4873 C C . LEU A 1 620 ? -4.676 -1.282 14.219 1 90.88 620 LEU A C 1
ATOM 4875 O O . LEU A 1 620 ? -3.932 -0.565 14.891 1 90.88 620 LEU A O 1
ATOM 4879 N N . TYR A 1 621 ? -5.309 -2.295 14.688 1 89.12 621 TYR A N 1
ATOM 4880 C CA . TYR A 1 621 ? -5.172 -2.771 16.062 1 89.12 621 TYR A CA 1
ATOM 4881 C C . TYR A 1 621 ? -4.801 -4.25 16.094 1 89.12 621 TYR A C 1
ATOM 4883 O O . TYR A 1 621 ? -4.98 -4.961 15.102 1 89.12 621 TYR A O 1
ATOM 4891 N N . PHE A 1 622 ? -4.414 -4.746 17.281 1 92.44 622 PHE A N 1
ATOM 4892 C CA . PHE A 1 622 ? -3.92 -6.102 17.5 1 92.44 622 PHE A CA 1
ATOM 4893 C C . PHE A 1 622 ? -5 -7.129 17.172 1 92.44 622 PHE A C 1
ATOM 4895 O O . PHE A 1 622 ? -4.711 -8.188 16.625 1 92.44 622 PHE A O 1
ATOM 4902 N N . HIS A 1 623 ? -6.211 -6.914 17.438 1 90.25 623 HIS A N 1
ATOM 4903 C CA . HIS A 1 623 ? -7.277 -7.898 17.297 1 90.25 623 HIS A CA 1
ATOM 4904 C C . HIS A 1 623 ? -7.582 -8.18 15.82 1 90.25 623 HIS A C 1
ATOM 4906 O O . HIS A 1 623 ? -8.25 -9.164 15.5 1 90.25 623 HIS A O 1
ATOM 4912 N N . HIS A 1 624 ? -7.121 -7.34 14.914 1 91.81 624 HIS A N 1
ATOM 4913 C CA . HIS A 1 624 ? -7.309 -7.59 13.484 1 91.81 624 HIS A CA 1
ATOM 4914 C C . HIS A 1 624 ? -6.617 -8.883 13.055 1 91.81 624 HIS A C 1
ATOM 4916 O O . HIS A 1 624 ? -6.977 -9.477 12.039 1 91.81 624 HIS A O 1
ATOM 4922 N N . TYR A 1 625 ? -5.684 -9.336 13.773 1 94.25 625 TYR A N 1
ATOM 4923 C CA . TYR A 1 625 ? -4.898 -10.516 13.414 1 94.25 625 TYR A CA 1
ATOM 4924 C C . TYR A 1 625 ? -5.617 -11.789 13.828 1 94.25 625 TYR A C 1
ATOM 4926 O O . TYR A 1 625 ? -5.234 -12.891 13.414 1 94.25 625 TYR A O 1
ATOM 4934 N N . PHE A 1 626 ? -6.652 -11.773 14.516 1 92.88 626 PHE A N 1
ATOM 4935 C CA . PHE A 1 626 ? -7.246 -12.922 15.188 1 92.88 626 PHE A CA 1
ATOM 4936 C C . PHE A 1 626 ? -7.707 -13.961 14.172 1 92.88 626 PHE A C 1
ATOM 4938 O O . PHE A 1 626 ? -7.43 -15.156 14.328 1 92.88 626 PHE A O 1
ATOM 4945 N N . PRO A 1 627 ? -8.383 -13.516 13.133 1 94.31 627 PRO A N 1
ATOM 4946 C CA . PRO A 1 627 ? -8.734 -14.547 12.156 1 94.31 627 PRO A CA 1
ATOM 4947 C C . PRO A 1 627 ? -7.512 -15.242 11.562 1 94.31 627 PRO A C 1
ATOM 4949 O O . PRO A 1 627 ? -7.52 -16.469 11.383 1 94.31 627 PRO A O 1
ATOM 4952 N N . ALA A 1 628 ? -6.477 -14.484 11.25 1 96.69 628 ALA A N 1
ATOM 4953 C CA . ALA A 1 628 ? -5.238 -15.07 10.734 1 96.69 628 ALA A CA 1
ATOM 4954 C C . ALA A 1 628 ? -4.598 -15.992 11.773 1 96.69 628 ALA A C 1
ATOM 4956 O O . ALA A 1 628 ? -4.043 -17.031 11.422 1 96.69 628 ALA A O 1
ATOM 4957 N N . MET A 1 629 ? -4.719 -15.609 13.047 1 96.19 629 MET A N 1
ATOM 4958 C CA . MET A 1 629 ? -4.164 -16.422 14.133 1 96.19 629 MET A CA 1
ATOM 4959 C C . MET A 1 629 ? -4.852 -17.781 14.211 1 96.19 629 MET A C 1
ATOM 4961 O O . MET A 1 629 ? -4.203 -18.781 14.477 1 96.19 629 MET A O 1
ATOM 4965 N N . LEU A 1 630 ? -6.098 -17.812 13.891 1 95.56 630 LEU A N 1
ATOM 4966 C CA . LEU A 1 630 ? -6.824 -19.078 13.891 1 95.56 630 LEU A CA 1
ATOM 4967 C C . LEU A 1 630 ? -6.277 -20.016 12.82 1 95.56 630 LEU A C 1
ATOM 4969 O O . LEU A 1 630 ? -6.047 -21.203 13.086 1 95.56 630 LEU A O 1
ATOM 4973 N N . PHE A 1 631 ? -6.047 -19.516 11.672 1 97.31 631 PHE A N 1
ATOM 4974 C CA . PHE A 1 631 ? -5.508 -20.312 10.586 1 97.31 631 PHE A CA 1
ATOM 4975 C C . PHE A 1 631 ? -4.078 -20.75 10.891 1 97.31 631 PHE A C 1
ATOM 4977 O O . PHE A 1 631 ? -3.693 -21.891 10.594 1 97.31 631 PHE A O 1
ATOM 4984 N N . SER A 1 632 ? -3.295 -19.859 11.484 1 97.69 632 SER A N 1
ATOM 4985 C CA . SER A 1 632 ? -1.933 -20.234 11.852 1 97.69 632 SER A CA 1
ATOM 4986 C C . SER A 1 632 ? -1.928 -21.328 12.922 1 97.69 632 SER A C 1
ATOM 4988 O O . SER A 1 632 ? -1.064 -22.203 12.914 1 97.69 632 SER A O 1
ATOM 4990 N N . SER A 1 633 ? -2.879 -21.266 13.781 1 97.25 633 SER A N 1
ATOM 4991 C CA . SER A 1 633 ? -2.984 -22.297 14.805 1 97.25 633 SER A CA 1
ATOM 4992 C C . SER A 1 633 ? -3.379 -23.641 14.203 1 97.25 633 SER A C 1
ATOM 4994 O O . SER A 1 633 ? -2.854 -24.688 14.602 1 97.25 633 SER A O 1
ATOM 4996 N N . MET A 1 634 ? -4.266 -23.609 13.266 1 96.38 634 MET A N 1
ATOM 4997 C CA . MET A 1 634 ? -4.621 -24.844 12.578 1 96.38 634 MET A CA 1
ATOM 4998 C C . MET A 1 634 ? -3.428 -25.406 11.812 1 96.38 634 MET A C 1
ATOM 5000 O O . MET A 1 634 ? -3.217 -26.625 11.781 1 96.38 634 MET A O 1
ATOM 5004 N N . LEU A 1 635 ? -2.701 -24.516 11.211 1 97.81 635 LEU A N 1
ATOM 5005 C CA . LEU A 1 635 ? -1.502 -24.938 10.492 1 97.81 635 LEU A CA 1
ATOM 5006 C C . LEU A 1 635 ? -0.505 -25.609 11.438 1 97.81 635 LEU A C 1
ATOM 5008 O O . LEU A 1 635 ? 0.147 -26.578 11.062 1 97.81 635 LEU A O 1
ATOM 5012 N N . THR A 1 636 ? -0.427 -25.047 12.641 1 98 636 THR A N 1
ATOM 5013 C CA . THR A 1 636 ? 0.45 -25.625 13.656 1 98 636 THR A CA 1
ATOM 5014 C C . THR A 1 636 ? 0.021 -27.047 13.992 1 98 636 THR A C 1
ATOM 5016 O O . THR A 1 636 ? 0.859 -27.938 14.094 1 98 636 THR A O 1
ATOM 5019 N N . GLY A 1 637 ? -1.259 -27.266 14.102 1 96.31 637 GLY A N 1
ATOM 5020 C CA . GLY A 1 637 ? -1.758 -28.594 14.375 1 96.31 637 GLY A CA 1
ATOM 5021 C C . GLY A 1 637 ? -1.379 -29.609 13.305 1 96.31 637 GLY A C 1
ATOM 5022 O O . GLY A 1 637 ? -0.812 -30.656 13.609 1 96.31 637 GLY A O 1
ATOM 5023 N N . ILE A 1 638 ? -1.57 -29.219 12.07 1 95.56 638 ILE A N 1
ATOM 5024 C CA . ILE A 1 638 ? -1.325 -30.125 10.961 1 95.56 638 ILE A CA 1
ATOM 5025 C C . ILE A 1 638 ? 0.177 -30.328 10.781 1 95.56 638 ILE A C 1
ATOM 5027 O O . ILE A 1 638 ? 0.637 -31.438 10.531 1 95.56 638 ILE A O 1
ATOM 5031 N N . THR A 1 639 ? 0.979 -29.328 10.914 1 97.75 639 THR A N 1
ATOM 5032 C CA . THR A 1 639 ? 2.418 -29.391 10.68 1 97.75 639 THR A CA 1
ATOM 5033 C C . THR A 1 639 ? 3.104 -30.25 11.734 1 97.75 639 THR A C 1
ATOM 5035 O O . THR A 1 639 ? 3.891 -31.141 11.406 1 97.75 639 THR A O 1
ATOM 5038 N N . TRP A 1 640 ? 2.771 -30.062 13.016 1 97.19 640 TRP A N 1
ATOM 5039 C CA . TRP A 1 640 ? 3.414 -30.812 14.078 1 97.19 640 TRP A CA 1
ATOM 5040 C C . TRP A 1 640 ? 2.916 -32.25 14.094 1 97.19 640 TRP A C 1
ATOM 5042 O O . TRP A 1 640 ? 3.674 -33.188 14.398 1 97.19 640 TRP A O 1
ATOM 5052 N N . ASP A 1 641 ? 1.677 -32.469 13.773 1 96.44 641 ASP A N 1
ATOM 5053 C CA . ASP A 1 641 ? 1.16 -33.812 13.641 1 96.44 641 ASP A CA 1
ATOM 5054 C C . ASP A 1 641 ? 1.909 -34.594 12.555 1 96.44 641 ASP A C 1
ATOM 5056 O O . ASP A 1 641 ? 2.359 -35.719 12.781 1 96.44 641 ASP A O 1
ATOM 5060 N N . THR A 1 642 ? 2.057 -33.969 11.367 1 96 642 THR A N 1
ATOM 5061 C CA . THR A 1 642 ? 2.746 -34.594 10.25 1 96 642 THR A CA 1
ATOM 5062 C C . THR A 1 642 ? 4.223 -34.812 10.57 1 96 642 THR A C 1
ATOM 5064 O O . THR A 1 642 ? 4.789 -35.844 10.258 1 96 642 THR A O 1
ATOM 5067 N N . LEU A 1 643 ? 4.84 -33.844 11.258 1 96.31 643 LEU A N 1
ATOM 5068 C CA . LEU A 1 643 ? 6.25 -33.938 11.609 1 96.31 643 LEU A CA 1
ATOM 5069 C C . LEU A 1 643 ? 6.488 -35.125 12.562 1 96.31 643 LEU A C 1
ATOM 5071 O O . LEU A 1 643 ? 7.402 -35.906 12.359 1 96.31 643 LEU A O 1
ATOM 5075 N N . LEU A 1 644 ? 5.684 -35.219 13.586 1 95.94 644 LEU A N 1
ATOM 5076 C CA . LEU A 1 644 ? 5.824 -36.281 14.562 1 95.94 644 LEU A CA 1
ATOM 5077 C C . LEU A 1 644 ? 5.574 -37.656 13.914 1 95.94 644 LEU A C 1
ATOM 5079 O O . LEU A 1 644 ? 6.242 -38.625 14.242 1 95.94 644 LEU A O 1
ATOM 5083 N N . LYS A 1 645 ? 4.672 -37.719 12.945 1 94.75 645 LYS A N 1
ATOM 5084 C CA . LYS A 1 645 ? 4.406 -38.969 12.234 1 94.75 645 LYS A CA 1
ATOM 5085 C C . LYS A 1 645 ? 5.57 -39.344 11.32 1 94.75 645 LYS A C 1
ATOM 5087 O O . LYS A 1 645 ? 5.922 -40.5 11.195 1 94.75 645 LYS A O 1
ATOM 5092 N N . PHE A 1 646 ? 6.121 -38.375 10.664 1 93.19 646 PHE A N 1
ATOM 5093 C CA . PHE A 1 646 ? 7.309 -38.594 9.852 1 93.19 646 PHE A CA 1
ATOM 5094 C C . PHE A 1 646 ? 8.438 -39.156 10.703 1 93.19 646 PHE A C 1
ATOM 5096 O O . PHE A 1 646 ? 9.102 -40.125 10.305 1 93.19 646 PHE A O 1
ATOM 5103 N N . CYS A 1 647 ? 8.633 -38.531 11.914 1 91.31 647 CYS A N 1
ATOM 5104 C CA . CYS A 1 647 ? 9.68 -39 12.82 1 91.31 647 CYS A CA 1
ATOM 5105 C C . CYS A 1 647 ? 9.391 -40.406 13.344 1 91.31 647 CYS A C 1
ATOM 5107 O O . CYS A 1 647 ? 10.297 -41.219 13.43 1 91.31 647 CYS A O 1
ATOM 5109 N N . ALA A 1 648 ? 8.188 -40.625 13.633 1 90.19 648 ALA A N 1
ATOM 5110 C CA . ALA A 1 648 ? 7.773 -41.938 14.125 1 90.19 648 ALA A CA 1
ATOM 5111 C C . ALA A 1 648 ? 7.953 -43.031 13.062 1 90.19 648 ALA A C 1
ATOM 5113 O O . ALA A 1 648 ? 8.328 -44.156 13.367 1 90.19 648 ALA A O 1
ATOM 5114 N N . GLY A 1 649 ? 7.703 -42.656 11.797 1 87.12 649 GLY A N 1
ATOM 5115 C CA . GLY A 1 649 ? 7.809 -43.594 10.695 1 87.12 649 GLY A CA 1
ATOM 5116 C C . GLY A 1 649 ? 9.234 -44.031 10.438 1 87.12 649 GLY A C 1
ATOM 5117 O O . GLY A 1 649 ? 9.453 -45.125 9.891 1 87.12 649 GLY A O 1
ATOM 5118 N N . ARG A 1 650 ? 10.227 -43.312 10.891 1 86.88 650 ARG A N 1
ATOM 5119 C CA . ARG A 1 650 ? 11.633 -43.625 10.648 1 86.88 650 ARG A CA 1
ATOM 5120 C C . ARG A 1 650 ? 12.195 -44.5 11.781 1 86.88 650 ARG A C 1
ATOM 5122 O O . ARG A 1 650 ? 13.297 -45.031 11.664 1 86.88 650 ARG A O 1
ATOM 5129 N N . LEU A 1 651 ? 11.336 -44.562 12.812 1 88.94 651 LEU A N 1
ATOM 5130 C CA . LEU A 1 651 ? 11.781 -45.312 13.992 1 88.94 651 LEU A CA 1
ATOM 5131 C C . LEU A 1 651 ? 11.047 -46.625 14.109 1 88.94 651 LEU A C 1
ATOM 5133 O O . LEU A 1 651 ? 10.125 -46.906 13.336 1 88.94 651 LEU A O 1
ATOM 5137 N N . SER A 1 652 ? 11.57 -47.5 15.07 1 90.31 652 SER A N 1
ATOM 5138 C CA . SER A 1 652 ? 10.875 -48.75 15.312 1 90.31 652 SER A CA 1
ATOM 5139 C C . SER A 1 652 ? 9.438 -48.531 15.766 1 90.31 652 SER A C 1
ATOM 5141 O O . SER A 1 652 ? 9.102 -47.438 16.219 1 90.31 652 SER A O 1
ATOM 5143 N N . CYS A 1 653 ? 8.516 -49.406 15.57 1 87.19 653 CYS A N 1
ATOM 5144 C CA . CYS A 1 653 ? 7.09 -49.25 15.844 1 87.19 653 CYS A CA 1
ATOM 5145 C C . CYS A 1 653 ? 6.855 -48.812 17.281 1 87.19 653 CYS A C 1
ATOM 5147 O O . CYS A 1 653 ? 6.094 -47.875 17.531 1 87.19 653 CYS A O 1
ATOM 5149 N N . SER A 1 654 ? 7.527 -49.5 18.141 1 89.81 654 SER A N 1
ATOM 5150 C CA . SER A 1 654 ? 7.324 -49.188 19.547 1 89.81 654 SER A CA 1
ATOM 5151 C C . SER A 1 654 ? 7.879 -47.781 19.875 1 89.81 654 SER A C 1
ATOM 5153 O O . SER A 1 654 ? 7.223 -47 20.547 1 89.81 654 SER A O 1
ATOM 5155 N N . MET A 1 655 ? 9.039 -47.438 19.391 1 91.62 655 MET A N 1
ATOM 5156 C CA . MET A 1 655 ? 9.672 -46.156 19.625 1 91.62 655 MET A CA 1
ATOM 5157 C C . MET A 1 655 ? 8.922 -45.031 18.906 1 91.62 655 MET A C 1
ATOM 5159 O O . MET A 1 655 ? 8.797 -43.938 19.438 1 91.62 655 MET A O 1
ATOM 5163 N N . GLY A 1 656 ? 8.438 -45.375 17.766 1 92.25 656 GLY A N 1
ATOM 5164 C CA . GLY A 1 656 ? 7.672 -44.406 17 1 92.25 656 GLY A CA 1
ATOM 5165 C C . GLY A 1 656 ? 6.395 -43.969 17.703 1 92.25 656 GLY A C 1
ATOM 5166 O O . GLY A 1 656 ? 6.078 -42.781 17.734 1 92.25 656 GLY A O 1
ATOM 5167 N N . ARG A 1 657 ? 5.664 -44.875 18.234 1 93.25 657 ARG A N 1
ATOM 5168 C CA . ARG A 1 657 ? 4.434 -44.562 18.969 1 93.25 657 ARG A CA 1
ATOM 5169 C C . ARG A 1 657 ? 4.723 -43.719 20.188 1 93.25 657 ARG A C 1
ATOM 5171 O O . ARG A 1 657 ? 3.943 -42.812 20.516 1 93.25 657 ARG A O 1
ATOM 5178 N N . ARG A 1 658 ? 5.801 -44 20.844 1 93.75 658 ARG A N 1
ATOM 5179 C CA . ARG A 1 658 ? 6.18 -43.25 22.016 1 93.75 658 ARG A CA 1
ATOM 5180 C C . ARG A 1 658 ? 6.531 -41.812 21.641 1 93.75 658 ARG A C 1
ATOM 5182 O O . ARG A 1 658 ? 6.109 -40.844 22.312 1 93.75 658 ARG A O 1
ATOM 5189 N N . VAL A 1 659 ? 7.246 -41.688 20.578 1 93.62 659 VAL A N 1
ATOM 5190 C CA . VAL A 1 659 ? 7.664 -40.375 20.141 1 93.62 659 VAL A CA 1
ATOM 5191 C C . VAL A 1 659 ? 6.441 -39.531 19.766 1 93.62 659 VAL A C 1
ATOM 5193 O O . VAL A 1 659 ? 6.34 -38.375 20.141 1 93.62 659 VAL A O 1
ATOM 5196 N N . TYR A 1 660 ? 5.547 -40.094 19.062 1 95.38 660 TYR A N 1
ATOM 5197 C CA . TYR A 1 660 ? 4.336 -39.375 18.656 1 95.38 660 TYR A CA 1
ATOM 5198 C C . TYR A 1 660 ? 3.5 -39 19.875 1 95.38 660 TYR A C 1
ATOM 5200 O O . TYR A 1 660 ? 3.074 -37.844 20 1 95.38 660 TYR A O 1
ATOM 5208 N N . THR A 1 661 ? 3.283 -39.938 20.797 1 96.12 661 THR A N 1
ATOM 5209 C CA . THR A 1 661 ? 2.428 -39.719 21.953 1 96.12 661 THR A CA 1
ATOM 5210 C C . THR A 1 661 ? 3.059 -38.719 22.906 1 96.12 661 THR A C 1
ATOM 5212 O O . THR A 1 661 ? 2.406 -37.75 23.328 1 96.12 661 THR A O 1
ATOM 5215 N N . TYR A 1 662 ? 4.258 -38.906 23.234 1 95.88 662 TYR A N 1
ATOM 5216 C CA . TYR A 1 662 ? 4.914 -38 24.188 1 95.88 662 TYR A CA 1
ATOM 5217 C C . TYR A 1 662 ? 5.16 -36.656 23.547 1 95.88 662 TYR A C 1
ATOM 5219 O O . TYR A 1 662 ? 5.133 -35.625 24.234 1 95.88 662 TYR A O 1
ATOM 5227 N N . GLY A 1 663 ? 5.438 -36.688 22.234 1 96.06 663 GLY A N 1
ATOM 5228 C CA . GLY A 1 663 ? 5.562 -35.406 21.547 1 96.06 663 GLY A CA 1
ATOM 5229 C C . GLY A 1 663 ? 4.281 -34.594 21.578 1 96.06 663 GLY A C 1
ATOM 5230 O O . GLY A 1 663 ? 4.305 -33.375 21.859 1 96.06 663 GLY A O 1
ATOM 5231 N N . THR A 1 664 ? 3.191 -35.188 21.297 1 96.31 664 THR A N 1
ATOM 5232 C CA . THR A 1 664 ? 1.887 -34.531 21.312 1 96.31 664 THR A CA 1
ATOM 5233 C C . THR A 1 664 ? 1.525 -34.062 22.719 1 96.31 664 THR A C 1
ATOM 5235 O O . THR A 1 664 ? 1.01 -32.969 22.906 1 96.31 664 THR A O 1
ATOM 5238 N N . LEU A 1 665 ? 1.804 -34.906 23.672 1 96.88 665 LEU A N 1
ATOM 5239 C CA . LEU A 1 665 ? 1.509 -34.562 25.062 1 96.88 665 LEU A CA 1
ATOM 5240 C C . LEU A 1 665 ? 2.346 -33.406 25.531 1 96.88 665 LEU A C 1
ATOM 5242 O O . LEU A 1 665 ? 1.849 -32.531 26.234 1 96.88 665 LEU A O 1
ATOM 5246 N N . ALA A 1 666 ? 3.537 -33.406 25.141 1 96.94 666 ALA A N 1
ATOM 5247 C CA . ALA A 1 666 ? 4.414 -32.281 25.5 1 96.94 666 ALA A CA 1
ATOM 5248 C C . ALA A 1 666 ? 3.895 -30.969 24.938 1 96.94 666 ALA A C 1
ATOM 5250 O O . ALA A 1 666 ? 3.895 -29.953 25.625 1 96.94 666 ALA A O 1
ATOM 5251 N N . LEU A 1 667 ? 3.463 -31 23.719 1 96.38 667 LEU A N 1
ATOM 5252 C CA . LEU A 1 667 ? 2.916 -29.812 23.078 1 96.38 667 LEU A CA 1
ATOM 5253 C C . LEU A 1 667 ? 1.656 -29.344 23.812 1 96.38 667 LEU A C 1
ATOM 5255 O O . LEU A 1 667 ? 1.496 -28.156 24.078 1 96.38 667 LEU A O 1
ATOM 5259 N N . MET A 1 668 ? 0.788 -30.219 24.172 1 96.44 668 MET A N 1
ATOM 5260 C CA . MET A 1 668 ? -0.453 -29.875 24.859 1 96.44 668 MET A CA 1
ATOM 5261 C C . MET A 1 668 ? -0.166 -29.297 26.25 1 96.44 668 MET A C 1
ATOM 5263 O O . MET A 1 668 ? -0.797 -28.328 26.656 1 96.44 668 MET A O 1
ATOM 5267 N N . LEU A 1 669 ? 0.747 -29.875 26.906 1 97.12 669 LEU A N 1
ATOM 5268 C CA . LEU A 1 669 ? 1.096 -29.422 28.234 1 97.12 669 LEU A CA 1
ATOM 5269 C C . LEU A 1 669 ? 1.724 -28.031 28.188 1 97.12 669 LEU A C 1
ATOM 5271 O O . LEU A 1 669 ? 1.484 -27.203 29.078 1 97.12 669 LEU A O 1
ATOM 5275 N N . LEU A 1 670 ? 2.506 -27.906 27.203 1 96.56 670 LEU A N 1
ATOM 5276 C CA . LEU A 1 670 ? 3.113 -26.594 27.016 1 96.56 670 LEU A CA 1
ATOM 5277 C C . LEU A 1 670 ? 2.043 -25.531 26.828 1 96.56 670 LEU A C 1
ATOM 5279 O O . LEU A 1 670 ? 2.121 -24.453 27.422 1 96.56 670 LEU A O 1
ATOM 5283 N N . ILE A 1 671 ? 1.046 -25.781 26.062 1 96.12 671 ILE A N 1
ATOM 5284 C CA . ILE A 1 671 ? -0.029 -24.844 25.766 1 96.12 671 ILE A CA 1
ATOM 5285 C C . ILE A 1 671 ? -0.871 -24.609 27.016 1 96.12 671 ILE A C 1
ATOM 5287 O O . ILE A 1 671 ? -1.184 -23.453 27.344 1 96.12 671 ILE A O 1
ATOM 5291 N N . VAL A 1 672 ? -1.157 -25.656 27.781 1 96.31 672 VAL A N 1
ATOM 5292 C CA . VAL A 1 672 ? -1.984 -25.547 28.984 1 96.31 672 VAL A CA 1
ATOM 5293 C C . VAL A 1 672 ? -1.229 -24.797 30.062 1 96.31 672 VAL A C 1
ATOM 5295 O O . VAL A 1 672 ? -1.802 -23.953 30.75 1 96.31 672 VAL A O 1
ATOM 5298 N N . TYR A 1 673 ? -0.007 -25.062 30.156 1 96.69 673 TYR A N 1
ATOM 5299 C CA . TYR A 1 673 ? 0.809 -24.375 31.156 1 96.69 673 TYR A CA 1
ATOM 5300 C C . TYR A 1 673 ? 0.918 -22.891 30.844 1 96.69 673 TYR A C 1
ATOM 5302 O O . TYR A 1 673 ? 0.838 -22.062 31.75 1 96.69 673 TYR A O 1
ATOM 5310 N N . SER A 1 674 ? 1.151 -22.641 29.641 1 96 674 SER A N 1
ATOM 5311 C CA . SER A 1 674 ? 1.191 -21.234 29.234 1 96 674 SER A CA 1
ATOM 5312 C C . SER A 1 674 ? -0.122 -20.531 29.547 1 96 674 SER A C 1
ATOM 5314 O O . SER A 1 674 ? -0.121 -19.391 30.016 1 96 674 SER A O 1
ATOM 5316 N N . PHE A 1 675 ? -1.21 -21.219 29.328 1 95.69 675 PHE A N 1
ATOM 5317 C CA . PHE A 1 675 ? -2.512 -20.641 29.656 1 95.69 675 PHE A CA 1
ATOM 5318 C C . PHE A 1 675 ? -2.637 -20.391 31.156 1 95.69 675 PHE A C 1
ATOM 5320 O O . PHE A 1 675 ? -3.166 -19.359 31.578 1 95.69 675 PHE A O 1
ATOM 5327 N N . TYR A 1 676 ? -2.141 -21.281 31.859 1 95.31 676 TYR A N 1
ATOM 5328 C CA . TYR A 1 676 ? -2.178 -21.141 33.312 1 95.31 676 TYR A CA 1
ATOM 5329 C C . TYR A 1 676 ? -1.391 -19.906 33.75 1 95.31 676 TYR A C 1
ATOM 5331 O O . TYR A 1 676 ? -1.846 -19.156 34.625 1 95.31 676 TYR A O 1
ATOM 5339 N N . LEU A 1 677 ? -0.351 -19.625 33.188 1 94.06 677 LEU A N 1
ATOM 5340 C CA . LEU A 1 677 ? 0.501 -18.5 33.562 1 94.06 677 LEU A CA 1
ATOM 5341 C C . LEU A 1 677 ? -0.145 -17.172 33.156 1 94.06 677 LEU A C 1
ATOM 5343 O O . LEU A 1 677 ? -0.079 -16.203 33.906 1 94.06 677 LEU A O 1
ATOM 5347 N N . PHE A 1 678 ? -0.827 -17.125 32.031 1 95.19 678 PHE A N 1
ATOM 5348 C CA . PHE A 1 678 ? -1.221 -15.836 31.484 1 95.19 678 PHE A CA 1
ATOM 5349 C C . PHE A 1 678 ? -2.732 -15.656 31.547 1 95.19 678 PHE A C 1
ATOM 5351 O O . PHE A 1 678 ? -3.27 -14.672 31.031 1 95.19 678 PHE A O 1
ATOM 5358 N N . HIS A 1 679 ? -3.533 -16.484 32.156 1 92.56 679 HIS A N 1
ATOM 5359 C CA . HIS A 1 679 ? -4.992 -16.438 32.188 1 92.56 679 HIS A CA 1
ATOM 5360 C C . HIS A 1 679 ? -5.488 -15.164 32.875 1 92.56 679 HIS A C 1
ATOM 5362 O O . HIS A 1 679 ? -6.586 -14.688 32.594 1 92.56 679 HIS A O 1
ATOM 5368 N N . PRO A 1 680 ? -4.715 -14.469 33.812 1 92.06 680 PRO A N 1
ATOM 5369 C CA . PRO A 1 680 ? -5.211 -13.227 34.406 1 92.06 680 PRO A CA 1
ATOM 5370 C C . PRO A 1 680 ? -5.344 -12.094 33.375 1 92.06 680 PRO A C 1
ATOM 5372 O O . PRO A 1 680 ? -6.113 -11.156 33.594 1 92.06 680 PRO A O 1
ATOM 5375 N N . LEU A 1 681 ? -4.66 -12.203 32.344 1 91.56 681 LEU A N 1
ATOM 5376 C CA . LEU A 1 681 ? -4.77 -11.172 31.312 1 91.56 681 LEU A CA 1
ATOM 5377 C C . LEU A 1 681 ? -6.16 -11.172 30.688 1 91.56 681 LEU A C 1
ATOM 5379 O O . LEU A 1 681 ? -6.656 -10.133 30.266 1 91.56 681 LEU A O 1
ATOM 5383 N N . SER A 1 682 ? -6.812 -12.367 30.656 1 88.81 682 SER A N 1
ATOM 5384 C CA . SER A 1 682 ? -8.109 -12.531 30 1 88.81 682 SER A CA 1
ATOM 5385 C C . SER A 1 682 ? -9.258 -12.352 30.984 1 88.81 682 SER A C 1
ATOM 5387 O O . SER A 1 682 ? -10.305 -11.812 30.641 1 88.81 682 SER A O 1
ATOM 5389 N N . TYR A 1 683 ? -8.953 -12.727 32.219 1 88.62 683 TYR A N 1
ATOM 5390 C CA . TYR A 1 683 ? -10.039 -12.711 33.188 1 88.62 683 TYR A CA 1
ATOM 5391 C C . TYR A 1 683 ? -9.969 -11.461 34.062 1 88.62 683 TYR A C 1
ATOM 5393 O O . TYR A 1 683 ? -10.93 -11.133 34.781 1 88.62 683 TYR A O 1
ATOM 5401 N N . GLY A 1 684 ? -8.898 -10.734 33.938 1 88.88 684 GLY A N 1
ATOM 5402 C CA . GLY A 1 684 ? -8.758 -9.508 34.719 1 88.88 684 GLY A CA 1
ATOM 5403 C C . GLY A 1 684 ? -7.727 -9.609 35.812 1 88.88 684 GLY A C 1
ATOM 5404 O O . GLY A 1 684 ? -7.625 -10.641 36.469 1 88.88 684 GLY A O 1
ATOM 5405 N N . MET A 1 685 ? -6.941 -8.633 35.938 1 87.88 685 MET A N 1
ATOM 5406 C CA . MET A 1 685 ? -5.922 -8.562 37 1 87.88 685 MET A CA 1
ATOM 5407 C C . MET A 1 685 ? -6.07 -7.289 37.812 1 87.88 685 MET A C 1
ATOM 5409 O O . MET A 1 685 ? -6.582 -6.285 37.312 1 87.88 685 MET A O 1
ATOM 5413 N N . VAL A 1 686 ? -5.785 -7.422 39.062 1 87.75 686 VAL A N 1
ATOM 5414 C CA . VAL A 1 686 ? -5.785 -6.277 39.969 1 87.75 686 VAL A CA 1
ATOM 5415 C C . VAL A 1 686 ? -4.43 -6.152 40.656 1 87.75 686 VAL A C 1
ATOM 5417 O O . VAL A 1 686 ? -3.76 -7.16 40.906 1 87.75 686 VAL A O 1
ATOM 5420 N N . GLY A 1 687 ? -3.977 -4.863 40.812 1 86.56 687 GLY A N 1
ATOM 5421 C CA . GLY A 1 687 ? -2.707 -4.641 41.5 1 86.56 687 GLY A CA 1
ATOM 5422 C C . GLY A 1 687 ? -1.722 -3.844 40.656 1 86.56 687 GLY A C 1
ATOM 5423 O O . GLY A 1 687 ? -2.09 -3.266 39.656 1 86.56 687 GLY A O 1
ATOM 5424 N N . PRO A 1 688 ? -0.511 -3.881 41.188 1 86.69 688 PRO A N 1
ATOM 5425 C CA . PRO A 1 688 ? 0.492 -3.092 40.469 1 86.69 688 PRO A CA 1
ATOM 5426 C C . PRO A 1 688 ? 0.859 -3.697 39.094 1 86.69 688 PRO A C 1
ATOM 5428 O O . PRO A 1 688 ? 0.489 -4.836 38.812 1 86.69 688 PRO A O 1
ATOM 5431 N N . MET A 1 689 ? 1.596 -2.932 38.344 1 87.31 689 MET A N 1
ATOM 5432 C CA . MET A 1 689 ? 2.012 -3.361 37.031 1 87.31 689 MET A CA 1
ATOM 5433 C C . MET A 1 689 ? 3.049 -4.473 37.125 1 87.31 689 MET A C 1
ATOM 5435 O O . MET A 1 689 ? 3.695 -4.648 38.156 1 87.31 689 MET A O 1
ATOM 5439 N N . ALA A 1 690 ? 3.102 -5.148 36 1 89 690 ALA A N 1
ATOM 5440 C CA . ALA A 1 690 ? 3.959 -6.328 35.969 1 89 690 ALA A CA 1
ATOM 5441 C C . ALA A 1 690 ? 5.418 -5.957 36.219 1 89 690 ALA A C 1
ATOM 5443 O O . ALA A 1 690 ? 6.234 -6.82 36.531 1 89 690 ALA A O 1
ATOM 5444 N N . SER A 1 691 ? 5.773 -4.73 36.094 1 84.38 691 SER A N 1
ATOM 5445 C CA . SER A 1 691 ? 7.133 -4.273 36.344 1 84.38 691 SER A CA 1
ATOM 5446 C C . SER A 1 691 ? 7.434 -4.254 37.844 1 84.38 691 SER A C 1
ATOM 5448 O O . SER A 1 691 ? 8.594 -4.293 38.25 1 84.38 691 SER A O 1
ATOM 5450 N N . ASP A 1 692 ? 6.406 -4.203 38.594 1 86.81 692 ASP A N 1
ATOM 5451 C CA . ASP A 1 692 ? 6.527 -4.242 40.062 1 86.81 692 ASP A CA 1
ATOM 5452 C C . ASP A 1 692 ? 6.633 -5.684 40.562 1 86.81 692 ASP A C 1
ATOM 5454 O O . ASP A 1 692 ? 5.852 -6.547 40.156 1 86.81 692 ASP A O 1
ATOM 5458 N N . PRO A 1 693 ? 7.562 -5.918 41.375 1 89.06 693 PRO A N 1
ATOM 5459 C CA . PRO A 1 693 ? 7.742 -7.277 41.906 1 89.06 693 PRO A CA 1
ATOM 5460 C C . PRO A 1 693 ? 6.539 -7.762 42.719 1 89.06 693 PRO A C 1
ATOM 5462 O O . PRO A 1 693 ? 6.348 -8.969 42.875 1 89.06 693 PRO A O 1
ATOM 5465 N N . ASN A 1 694 ? 5.777 -6.879 43.156 1 87.75 694 ASN A N 1
ATOM 5466 C CA . ASN A 1 694 ? 4.609 -7.246 43.938 1 87.75 694 ASN A CA 1
ATOM 5467 C C . ASN A 1 694 ? 3.391 -7.508 43.062 1 87.75 694 ASN A C 1
ATOM 5469 O O . ASN A 1 694 ? 2.314 -7.836 43.562 1 87.75 694 ASN A O 1
ATOM 5473 N N . SER A 1 695 ? 3.592 -7.418 41.781 1 89.12 695 SER A N 1
ATOM 5474 C CA . SER A 1 695 ? 2.492 -7.66 40.875 1 89.12 695 SER A CA 1
ATOM 5475 C C . SER A 1 695 ? 2.174 -9.148 40.75 1 89.12 695 SER A C 1
ATOM 5477 O O . SER A 1 695 ? 3.072 -9.984 40.844 1 89.12 695 SER A O 1
ATOM 5479 N N . PRO A 1 696 ? 0.887 -9.477 40.656 1 86.25 696 PRO A N 1
ATOM 5480 C CA . PRO A 1 696 ? 0.532 -10.875 40.375 1 86.25 696 PRO A CA 1
ATOM 5481 C C . PRO A 1 696 ? 1.113 -11.398 39.062 1 86.25 696 PRO A C 1
ATOM 5483 O O . PRO A 1 696 ? 1.191 -12.609 38.875 1 86.25 696 PRO A O 1
ATOM 5486 N N . MET A 1 697 ? 1.496 -10.523 38.25 1 91.5 697 MET A N 1
ATOM 5487 C CA . MET A 1 697 ? 2.047 -10.906 36.938 1 91.5 697 MET A CA 1
ATOM 5488 C C . MET A 1 697 ? 3.549 -10.648 36.906 1 91.5 697 MET A C 1
ATOM 5490 O O . MET A 1 697 ? 4.129 -10.531 35.812 1 91.5 697 MET A O 1
ATOM 5494 N N . ALA A 1 698 ? 4.086 -10.531 38.062 1 90.81 698 ALA A N 1
ATOM 5495 C CA . ALA A 1 698 ? 5.527 -10.305 38.125 1 90.81 698 ALA A CA 1
ATOM 5496 C C . ALA A 1 698 ? 6.297 -11.43 37.469 1 90.81 698 ALA A C 1
ATOM 5498 O O . ALA A 1 698 ? 5.984 -12.609 37.656 1 90.81 698 ALA A O 1
ATOM 5499 N N . GLY A 1 699 ? 7.289 -11.086 36.625 1 91.44 699 GLY A N 1
ATOM 5500 C CA . GLY A 1 699 ? 8.125 -12.078 35.969 1 91.44 699 GLY A CA 1
ATOM 5501 C C . GLY A 1 699 ? 7.578 -12.531 34.625 1 91.44 699 GLY A C 1
ATOM 5502 O O . GLY A 1 699 ? 8.242 -13.273 33.875 1 91.44 699 GLY A O 1
ATOM 5503 N N . LEU A 1 700 ? 6.344 -12.102 34.344 1 93.56 700 LEU A N 1
ATOM 5504 C CA . LEU A 1 700 ? 5.719 -12.602 33.125 1 93.56 700 LEU A CA 1
ATOM 5505 C C . LEU A 1 700 ? 5.773 -11.547 32.031 1 93.56 700 LEU A C 1
ATOM 5507 O O . LEU A 1 700 ? 5.273 -11.766 30.906 1 93.56 700 LEU A O 1
ATOM 5511 N N . ARG A 1 701 ? 6.312 -10.469 32.312 1 93.06 701 ARG A N 1
ATOM 5512 C CA . ARG A 1 701 ? 6.551 -9.453 31.281 1 93.06 701 ARG A CA 1
ATOM 5513 C C . ARG A 1 701 ? 7.801 -9.766 30.469 1 93.06 701 ARG A C 1
ATOM 5515 O O . ARG A 1 701 ? 8.844 -9.141 30.656 1 93.06 701 ARG A O 1
ATOM 5522 N N . TRP A 1 702 ? 7.633 -10.664 29.547 1 93.94 702 TRP A N 1
ATOM 5523 C CA . TRP A 1 702 ? 8.766 -11.203 28.797 1 93.94 702 TRP A CA 1
ATOM 5524 C C . TRP A 1 702 ? 9.273 -10.188 27.781 1 93.94 702 TRP A C 1
ATOM 5526 O O . TRP A 1 702 ? 10.422 -10.258 27.344 1 93.94 702 TRP A O 1
ATOM 5536 N N . LEU A 1 703 ? 8.445 -9.234 27.328 1 92.62 703 LEU A N 1
ATOM 5537 C CA . LEU A 1 703 ? 8.844 -8.148 26.438 1 92.62 703 LEU A CA 1
ATOM 5538 C C . LEU A 1 703 ? 8.594 -6.793 27.078 1 92.62 703 LEU A C 1
ATOM 5540 O O . LEU A 1 703 ? 7.594 -6.609 27.781 1 92.62 703 LEU A O 1
ATOM 5544 N N . GLU A 1 704 ? 9.367 -5.844 26.797 1 87.69 704 GLU A N 1
ATOM 5545 C CA . GLU A 1 704 ? 9.258 -4.512 27.375 1 87.69 704 GLU A CA 1
ATOM 5546 C C . GLU A 1 704 ? 8.047 -3.768 26.812 1 87.69 704 GLU A C 1
ATOM 5548 O O . GLU A 1 704 ? 7.508 -2.869 27.469 1 87.69 704 GLU A O 1
ATOM 5553 N N . SER A 1 705 ? 7.664 -4.176 25.672 1 88 705 SER A N 1
ATOM 5554 C CA . SER A 1 705 ? 6.551 -3.494 25.031 1 88 705 SER A CA 1
ATOM 5555 C C . SER A 1 705 ? 5.211 -3.93 25.609 1 88 705 SER A C 1
ATOM 5557 O O . SER A 1 705 ? 4.176 -3.328 25.328 1 88 705 SER A O 1
ATOM 5559 N N . TRP A 1 706 ? 5.281 -4.957 26.484 1 90.56 706 TRP A N 1
ATOM 5560 C CA . TRP A 1 706 ? 4.051 -5.43 27.109 1 90.56 706 TRP A CA 1
ATOM 5561 C C . TRP A 1 706 ? 3.67 -4.543 28.281 1 90.56 706 TRP A C 1
ATOM 5563 O O . TRP A 1 706 ? 4.422 -4.441 29.266 1 90.56 706 TRP A O 1
ATOM 5573 N N . GLU A 1 707 ? 2.52 -3.959 28.156 1 83.56 707 GLU A N 1
ATOM 5574 C CA . GLU A 1 707 ? 2.135 -2.965 29.141 1 83.56 707 GLU A CA 1
ATOM 5575 C C . GLU A 1 707 ? 0.987 -3.473 30.016 1 83.56 707 GLU A C 1
ATOM 5577 O O . GLU A 1 707 ? -0.145 -3 29.891 1 83.56 707 GLU A O 1
ATOM 5582 N N . PHE A 1 708 ? 1.227 -4.391 30.859 1 86.12 708 PHE A N 1
ATOM 5583 C CA . PHE A 1 708 ? 0.22 -4.844 31.812 1 86.12 708 PHE A CA 1
ATOM 5584 C C . PHE A 1 708 ? 0.81 -4.949 33.219 1 86.12 708 PHE A C 1
ATOM 5586 O O . PHE A 1 708 ? 2.031 -5.016 33.375 1 86.12 708 PHE A O 1
ATOM 5593 N N . MET B 1 1 ? -57.969 48.438 -40 1 15.1 1 MET B N 1
ATOM 5594 C CA . MET B 1 1 ? -58.219 48.5 -41.438 1 15.1 1 MET B CA 1
ATOM 5595 C C . MET B 1 1 ? -57.219 47.594 -42.156 1 15.1 1 MET B C 1
ATOM 5597 O O . MET B 1 1 ? -56.25 47.094 -41.562 1 15.1 1 MET B O 1
ATOM 5601 N N . GLY B 1 2 ? -56.719 48.094 -43.375 1 14.94 2 GLY B N 1
ATOM 5602 C CA . GLY B 1 2 ? -56.562 47.656 -44.781 1 14.94 2 GLY B CA 1
ATOM 5603 C C . GLY B 1 2 ? -55.375 46.75 -45 1 14.94 2 GLY B C 1
ATOM 5604 O O . GLY B 1 2 ? -55.562 45.562 -45.312 1 14.94 2 GLY B O 1
ATOM 5605 N N . GLY B 1 3 ? -54.406 47.156 -45.688 1 13.58 3 GLY B N 1
ATOM 5606 C CA . GLY B 1 3 ? -54 47 -47.094 1 13.58 3 GLY B CA 1
ATOM 5607 C C . GLY B 1 3 ? -52.969 45.938 -47.312 1 13.58 3 GLY B C 1
ATOM 5608 O O . GLY B 1 3 ? -53.156 45.031 -48.125 1 13.58 3 GLY B O 1
ATOM 5609 N N . ARG B 1 4 ? -51.688 46.156 -47.469 1 14.93 4 ARG B N 1
ATOM 5610 C CA . ARG B 1 4 ? -50.906 46.25 -48.688 1 14.93 4 ARG B CA 1
ATOM 5611 C C . ARG B 1 4 ? -50.156 44.938 -48.938 1 14.93 4 ARG B C 1
ATOM 5613 O O . ARG B 1 4 ? -49.75 44.25 -48.031 1 14.93 4 ARG B O 1
ATOM 5620 N N . ALA B 1 5 ? -49.438 44.688 -50.156 1 14.47 5 ALA B N 1
ATOM 5621 C CA . ALA B 1 5 ? -49.75 44 -51.438 1 14.47 5 ALA B CA 1
ATOM 5622 C C . ALA B 1 5 ? -48.938 42.719 -51.594 1 14.47 5 ALA B C 1
ATOM 5624 O O . ALA B 1 5 ? -49.5 41.688 -51.906 1 14.47 5 ALA B O 1
ATOM 5625 N N . GLY B 1 6 ? -47.594 42.75 -51.75 1 14.7 6 GLY B N 1
ATOM 5626 C CA . GLY B 1 6 ? -46.906 42.625 -53.031 1 14.7 6 GLY B CA 1
ATOM 5627 C C . GLY B 1 6 ? -46.688 41.156 -53.438 1 14.7 6 GLY B C 1
ATOM 5628 O O . GLY B 1 6 ? -46.625 40.281 -52.594 1 14.7 6 GLY B O 1
ATOM 5629 N N . GLN B 1 7 ? -46.531 40.75 -54.844 1 14.32 7 GLN B N 1
ATOM 5630 C CA . GLN B 1 7 ? -46.906 39.938 -56 1 14.32 7 GLN B CA 1
ATOM 5631 C C . GLN B 1 7 ? -46 38.688 -56.094 1 14.32 7 GLN B C 1
ATOM 5633 O O . GLN B 1 7 ? -46.469 37.594 -55.844 1 14.32 7 GLN B O 1
ATOM 5638 N N . SER B 1 8 ? -45.188 38.625 -57.25 1 13.71 8 SER B N 1
ATOM 5639 C CA . SER B 1 8 ? -45.25 37.938 -58.562 1 13.71 8 SER B CA 1
ATOM 5640 C C . SER B 1 8 ? -44.438 36.656 -58.562 1 13.71 8 SER B C 1
ATOM 5642 O O . SER B 1 8 ? -44.969 35.594 -58.812 1 13.71 8 SER B O 1
ATOM 5644 N N . ARG B 1 9 ? -43.406 36.562 -59.562 1 14.77 9 ARG B N 1
ATOM 5645 C CA . ARG B 1 9 ? -43.344 35.938 -60.875 1 14.77 9 ARG B CA 1
ATOM 5646 C C . ARG B 1 9 ? -42.75 34.531 -60.781 1 14.77 9 ARG B C 1
ATOM 5648 O O . ARG B 1 9 ? -42.25 34.125 -59.75 1 14.77 9 ARG B O 1
ATOM 5655 N N . GLY B 1 10 ? -41.656 34.281 -61.75 1 13.66 10 GLY B N 1
ATOM 5656 C CA . GLY B 1 10 ? -41.469 33.719 -63.062 1 13.66 10 GLY B CA 1
ATOM 5657 C C . GLY B 1 10 ? -40.938 32.312 -63.031 1 13.66 10 GLY B C 1
ATOM 5658 O O . GLY B 1 10 ? -40.562 31.797 -61.969 1 13.66 10 GLY B O 1
ATOM 5659 N N . ALA B 1 11 ? -39.938 31.984 -64 1 14.96 11 ALA B N 1
ATOM 5660 C CA . ALA B 1 11 ? -39.781 31.234 -65.25 1 14.96 11 ALA B CA 1
ATOM 5661 C C . ALA B 1 11 ? -39.25 29.828 -65 1 14.96 11 ALA B C 1
ATOM 5663 O O . ALA B 1 11 ? -38.781 29.531 -63.906 1 14.96 11 ALA B O 1
ATOM 5664 N N . GLY B 1 12 ? -38.688 29.094 -66.188 1 13.29 12 GLY B N 1
ATOM 5665 C CA . GLY B 1 12 ? -38.719 28.125 -67.25 1 13.29 12 GLY B CA 1
ATOM 5666 C C . GLY B 1 12 ? -37.719 27 -67.062 1 13.29 12 GLY B C 1
ATOM 5667 O O . GLY B 1 12 ? -37.969 25.859 -67.438 1 13.29 12 GLY B O 1
ATOM 5668 N N . TRP B 1 13 ? -36.406 27.312 -66.812 1 14.3 13 TRP B N 1
ATOM 5669 C CA . TRP B 1 13 ? -35.438 26.875 -67.812 1 14.3 13 TRP B CA 1
ATOM 5670 C C . TRP B 1 13 ? -35.406 25.359 -67.938 1 14.3 13 TRP B C 1
ATOM 5672 O O . TRP B 1 13 ? -35.781 24.656 -67 1 14.3 13 TRP B O 1
ATOM 5682 N N . GLY B 1 14 ? -34.875 24.828 -69.062 1 14.51 14 GLY B N 1
ATOM 5683 C CA . GLY B 1 14 ? -34.844 23.984 -70.25 1 14.51 14 GLY B CA 1
ATOM 5684 C C . GLY B 1 14 ? -34.5 22.531 -69.938 1 14.51 14 GLY B C 1
ATOM 5685 O O . GLY B 1 14 ? -34.094 22.219 -68.812 1 14.51 14 GLY B O 1
ATOM 5686 N N . ARG B 1 15 ? -34.156 21.734 -71.125 1 14.03 15 ARG B N 1
ATOM 5687 C CA . ARG B 1 15 ? -34.406 20.656 -72.125 1 14.03 15 ARG B CA 1
ATOM 5688 C C . ARG B 1 15 ? -33.562 19.422 -71.75 1 14.03 15 ARG B C 1
ATOM 5690 O O . ARG B 1 15 ? -34.094 18.312 -71.688 1 14.03 15 ARG B O 1
ATOM 5697 N N . ARG B 1 16 ? -32.25 19.328 -72.438 1 14.64 16 ARG B N 1
ATOM 5698 C CA . ARG B 1 16 ? -31.984 18.5 -73.625 1 14.64 16 ARG B CA 1
ATOM 5699 C C . ARG B 1 16 ? -31.734 17.047 -73.188 1 14.64 16 ARG B C 1
ATOM 5701 O O . ARG B 1 16 ? -31.453 16.766 -72 1 14.64 16 ARG B O 1
ATOM 5708 N N . GLU B 1 17 ? -31.219 16.109 -74.25 1 13.4 17 GLU B N 1
ATOM 5709 C CA . GLU B 1 17 ? -31.375 14.961 -75.188 1 13.4 17 GLU B CA 1
ATOM 5710 C C . GLU B 1 17 ? -30.531 13.789 -74.688 1 13.4 17 GLU B C 1
ATOM 5712 O O . GLU B 1 17 ? -30.969 12.641 -74.75 1 13.4 17 GLU B O 1
ATOM 5717 N N . VAL B 1 18 ? -29.156 13.938 -74.438 1 14.5 18 VAL B N 1
ATOM 5718 C CA . VAL B 1 18 ? -28.359 13.242 -75.438 1 14.5 18 VAL B CA 1
ATOM 5719 C C . VAL B 1 18 ? -28.609 11.734 -75.375 1 14.5 18 VAL B C 1
ATOM 5721 O O . VAL B 1 18 ? -28.984 11.227 -74.312 1 14.5 18 VAL B O 1
ATOM 5724 N N . THR B 1 19 ? -28.188 10.984 -76.5 1 13.98 19 THR B N 1
ATOM 5725 C CA . THR B 1 19 ? -28.266 9.945 -77.5 1 13.98 19 THR B CA 1
ATOM 5726 C C . THR B 1 19 ? -27.859 8.586 -76.938 1 13.98 19 THR B C 1
ATOM 5728 O O . THR B 1 19 ? -27.297 8.516 -75.812 1 13.98 19 THR B O 1
ATOM 5731 N N . GLY B 1 20 ? -27.125 7.801 -77.875 1 13.98 20 GLY B N 1
ATOM 5732 C CA . GLY B 1 20 ? -27.391 6.652 -78.688 1 13.98 20 GLY B CA 1
ATOM 5733 C C . GLY B 1 20 ? -26.969 5.336 -78.062 1 13.98 20 GLY B C 1
ATOM 5734 O O . GLY B 1 20 ? -27.781 4.691 -77.375 1 13.98 20 GLY B O 1
ATOM 5735 N N . PRO B 1 21 ? -25.781 4.734 -78.688 1 15.19 21 PRO B N 1
ATOM 5736 C CA . PRO B 1 21 ? -25.828 3.594 -79.625 1 15.19 21 PRO B CA 1
ATOM 5737 C C . PRO B 1 21 ? -25.797 2.252 -78.875 1 15.19 21 PRO B C 1
ATOM 5739 O O . PRO B 1 21 ? -25.562 2.203 -77.688 1 15.19 21 PRO B O 1
ATOM 5742 N N . ARG B 1 22 ? -25.109 1.198 -79.688 1 14.88 22 ARG B N 1
ATOM 5743 C CA . ARG B 1 22 ? -25.188 -0.034 -80.5 1 14.88 22 ARG B CA 1
ATOM 5744 C C . ARG B 1 22 ? -24.734 -1.233 -79.688 1 14.88 22 ARG B C 1
ATOM 5746 O O . ARG B 1 22 ? -24.172 -1.069 -78.562 1 14.88 22 ARG B O 1
ATOM 5753 N N . ARG B 1 23 ? -23.938 -2.178 -80.438 1 14 23 ARG B N 1
ATOM 5754 C CA . ARG B 1 23 ? -24.125 -3.494 -81 1 14 23 ARG B CA 1
ATOM 5755 C C . ARG B 1 23 ? -23.562 -4.59 -80.125 1 14 23 ARG B C 1
ATOM 5757 O O . ARG B 1 23 ? -24.266 -5.566 -79.812 1 14 23 ARG B O 1
ATOM 5764 N N . PHE B 1 24 ? -22.219 -5.016 -80.375 1 13.66 24 PHE B N 1
ATOM 5765 C CA . PHE B 1 24 ? -21.859 -6.203 -81.125 1 13.66 24 PHE B CA 1
ATOM 5766 C C . PHE B 1 24 ? -21.703 -7.41 -80.188 1 13.66 24 PHE B C 1
ATOM 5768 O O . PHE B 1 24 ? -21.578 -7.258 -79 1 13.66 24 PHE B O 1
ATOM 5775 N N . LEU B 1 25 ? -20.562 -8.188 -80.438 1 14.19 25 LEU B N 1
ATOM 5776 C CA . LEU B 1 25 ? -20.391 -9.492 -81.125 1 14.19 25 LEU B CA 1
ATOM 5777 C C . LEU B 1 25 ? -20.359 -10.602 -80.062 1 14.19 25 LEU B C 1
ATOM 5779 O O . LEU B 1 25 ? -20.188 -10.336 -78.875 1 14.19 25 LEU B O 1
ATOM 5783 N N . SER B 1 26 ? -19.406 -11.617 -80.375 1 14 26 SER B N 1
ATOM 5784 C CA . SER B 1 26 ? -19.344 -12.969 -80.938 1 14 26 SER B CA 1
ATOM 5785 C C . SER B 1 26 ? -19.141 -14 -79.812 1 14 26 SER B C 1
ATOM 5787 O O . SER B 1 26 ? -18.734 -13.648 -78.688 1 14 26 SER B O 1
ATOM 5789 N N . ARG B 1 27 ? -18.688 -15.258 -80.312 1 13.97 27 ARG B N 1
ATOM 5790 C CA . ARG B 1 27 ? -18.953 -16.688 -80.438 1 13.97 27 ARG B CA 1
ATOM 5791 C C . ARG B 1 27 ? -18.281 -17.5 -79.375 1 13.97 27 ARG B C 1
ATOM 5793 O O . ARG B 1 27 ? -18.906 -18.344 -78.75 1 13.97 27 ARG B O 1
ATOM 5800 N N . CYS B 1 28 ? -16.891 -17.672 -79.438 1 13.92 28 CYS B N 1
ATOM 5801 C CA . CYS B 1 28 ? -16.438 -18.984 -79.875 1 13.92 28 CYS B CA 1
ATOM 5802 C C . CYS B 1 28 ? -16.469 -19.984 -78.75 1 13.92 28 CYS B C 1
ATOM 5804 O O . CYS B 1 28 ? -16.5 -19.594 -77.562 1 13.92 28 CYS B O 1
ATOM 5806 N N . ALA B 1 29 ? -15.805 -21.25 -79 1 14.22 29 ALA B N 1
ATOM 5807 C CA . ALA B 1 29 ? -15.906 -22.688 -79.25 1 14.22 29 ALA B CA 1
ATOM 5808 C C . ALA B 1 29 ? -15.523 -23.469 -78 1 14.22 29 ALA B C 1
ATOM 5810 O O . ALA B 1 29 ? -15.211 -22.859 -76.938 1 14.22 29 ALA B O 1
ATOM 5811 N N . GLY B 1 30 ? -14.453 -24.375 -78.188 1 14.06 30 GLY B N 1
ATOM 5812 C CA . GLY B 1 30 ? -14.383 -25.812 -78.375 1 14.06 30 GLY B CA 1
ATOM 5813 C C . GLY B 1 30 ? -14.086 -26.578 -77.125 1 14.06 30 GLY B C 1
ATOM 5814 O O . GLY B 1 30 ? -13.766 -25.984 -76.062 1 14.06 30 GLY B O 1
ATOM 5815 N N . SER B 1 31 ? -13.297 -27.859 -77.25 1 13.98 31 SER B N 1
ATOM 5816 C CA . SER B 1 31 ? -13.352 -29.312 -77.312 1 13.98 31 SER B CA 1
ATOM 5817 C C . SER B 1 31 ? -12.609 -29.938 -76.125 1 13.98 31 SER B C 1
ATOM 5819 O O . SER B 1 31 ? -13.133 -30.844 -75.5 1 13.98 31 SER B O 1
ATOM 5821 N N . VAL B 1 32 ? -11.242 -29.797 -76 1 14.81 32 VAL B N 1
ATOM 5822 C CA . VAL B 1 32 ? -10.531 -31.031 -76.312 1 14.81 32 VAL B CA 1
ATOM 5823 C C . VAL B 1 32 ? -10.586 -31.938 -75.062 1 14.81 32 VAL B C 1
ATOM 5825 O O . VAL B 1 32 ? -10.742 -31.469 -73.938 1 14.81 32 VAL B O 1
ATOM 5828 N N . LEU B 1 33 ? -10.102 -33.312 -75.312 1 14.66 33 LEU B N 1
ATOM 5829 C CA . LEU B 1 33 ? -10.211 -34.781 -75.312 1 14.66 33 LEU B CA 1
ATOM 5830 C C . LEU B 1 33 ? -9.578 -35.375 -74 1 14.66 33 LEU B C 1
ATOM 5832 O O . LEU B 1 33 ? -10.219 -36.156 -73.312 1 14.66 33 LEU B O 1
ATOM 5836 N N . TRP B 1 34 ? -8.203 -35.844 -74.188 1 14.57 34 TRP B N 1
ATOM 5837 C CA . TRP B 1 34 ? -7.867 -37.281 -74.375 1 14.57 34 TRP B CA 1
ATOM 5838 C C . TRP B 1 34 ? -7.641 -37.906 -73 1 14.57 34 TRP B C 1
ATOM 5840 O O . TRP B 1 34 ? -7.438 -37.219 -72 1 14.57 34 TRP B O 1
ATOM 5850 N N . HIS B 1 35 ? -6.992 -39.219 -73 1 14.38 35 HIS B N 1
ATOM 5851 C CA . HIS B 1 35 ? -7.016 -40.656 -72.812 1 14.38 35 HIS B CA 1
ATOM 5852 C C . HIS B 1 35 ? -6.066 -41.062 -71.688 1 14.38 35 HIS B C 1
ATOM 5854 O O . HIS B 1 35 ? -6.285 -42.062 -71 1 14.38 35 HIS B O 1
ATOM 5860 N N . PHE B 1 36 ? -4.855 -40.406 -71.375 1 15.05 36 PHE B N 1
ATOM 5861 C CA . PHE B 1 36 ? -3.773 -41.375 -71.562 1 15.05 36 PHE B CA 1
ATOM 5862 C C . PHE B 1 36 ? -3.852 -42.406 -70.438 1 15.05 36 PHE B C 1
ATOM 5864 O O . PHE B 1 36 ? -4.332 -42.156 -69.312 1 15.05 36 PHE B O 1
ATOM 5871 N N . ARG B 1 37 ? -3.201 -43.562 -70.875 1 15.48 37 ARG B N 1
ATOM 5872 C CA . ARG B 1 37 ? -3.166 -45.031 -70.875 1 15.48 37 ARG B CA 1
ATOM 5873 C C . ARG B 1 37 ? -2.656 -45.531 -69.5 1 15.48 37 ARG B C 1
ATOM 5875 O O . ARG B 1 37 ? -2.238 -44.719 -68.688 1 15.48 37 ARG B O 1
ATOM 5882 N N . PRO B 1 38 ? -1.545 -46.469 -69.812 1 14.91 38 PRO B N 1
ATOM 5883 C CA . PRO B 1 38 ? -1.413 -47.938 -69.688 1 14.91 38 PRO B CA 1
ATOM 5884 C C . PRO B 1 38 ? -0.786 -48.375 -68.375 1 14.91 38 PRO B C 1
ATOM 5886 O O . PRO B 1 38 ? -1.462 -48.969 -67.5 1 14.91 38 PRO B O 1
ATOM 5889 N N . GLY B 1 39 ? 0.605 -48.812 -68.625 1 14.12 39 GLY B N 1
ATOM 5890 C CA . GLY B 1 39 ? 1.154 -50.156 -68.688 1 14.12 39 GLY B CA 1
ATOM 5891 C C . GLY B 1 39 ? 1.668 -50.656 -67.312 1 14.12 39 GLY B C 1
ATOM 5892 O O . GLY B 1 39 ? 1.692 -49.906 -66.375 1 14.12 39 GLY B O 1
ATOM 5893 N N . SER B 1 40 ? 2.969 -51.344 -67.5 1 14.05 40 SER B N 1
ATOM 5894 C CA . SER B 1 40 ? 3.533 -52.688 -67.438 1 14.05 40 SER B CA 1
ATOM 5895 C C . SER B 1 40 ? 4.223 -52.938 -66.125 1 14.05 40 SER B C 1
ATOM 5897 O O . SER B 1 40 ? 3.871 -53.875 -65.375 1 14.05 40 SER B O 1
ATOM 5899 N N . CYS B 1 41 ? 5.707 -53.094 -66.312 1 14.59 41 CYS B N 1
ATOM 5900 C CA . CYS B 1 41 ? 6.473 -54.344 -66.375 1 14.59 41 CYS B CA 1
ATOM 5901 C C . CYS B 1 41 ? 6.934 -54.781 -65 1 14.59 41 CYS B C 1
ATOM 5903 O O . CYS B 1 41 ? 6.871 -54 -64 1 14.59 41 CYS B O 1
ATOM 5905 N N . LEU B 1 42 ? 8.328 -55.344 -64.938 1 14.45 42 LEU B N 1
ATOM 5906 C CA . LEU B 1 42 ? 9.055 -56.625 -64.938 1 14.45 42 LEU B CA 1
ATOM 5907 C C . LEU B 1 42 ? 9.742 -56.844 -63.594 1 14.45 42 LEU B C 1
ATOM 5909 O O . LEU B 1 42 ? 9.836 -55.906 -62.781 1 14.45 42 LEU B O 1
ATOM 5913 N N . THR B 1 43 ? 11.18 -57.188 -63.688 1 14.59 43 THR B N 1
ATOM 5914 C CA . THR B 1 43 ? 11.891 -58.438 -63.562 1 14.59 43 THR B CA 1
ATOM 5915 C C . THR B 1 43 ? 12.508 -58.594 -62.188 1 14.59 43 THR B C 1
ATOM 5917 O O . THR B 1 43 ? 12.43 -57.656 -61.375 1 14.59 43 THR B O 1
ATOM 5920 N N . SER B 1 44 ? 14 -58.844 -62.125 1 13.95 44 SER B N 1
ATOM 5921 C CA . SER B 1 44 ? 14.828 -60.031 -62 1 13.95 44 SER B CA 1
ATOM 5922 C C . SER B 1 44 ? 15.469 -60.125 -60.625 1 13.95 44 SER B C 1
ATOM 5924 O O . SER B 1 44 ? 15.484 -59.156 -59.875 1 13.95 44 SER B O 1
ATOM 5926 N N . PRO B 1 45 ? 16.844 -60.844 -60.625 1 15.64 45 PRO B N 1
ATOM 5927 C CA . PRO B 1 45 ? 17.438 -62.094 -60.125 1 15.64 45 PRO B CA 1
ATOM 5928 C C . PRO B 1 45 ? 18.156 -61.906 -58.781 1 15.64 45 PRO B C 1
ATOM 5930 O O . PRO B 1 45 ? 17.562 -62.094 -57.719 1 15.64 45 PRO B O 1
ATOM 5933 N N . ALA B 1 46 ? 19.562 -62.281 -58.75 1 13.88 46 ALA B N 1
ATOM 5934 C CA . ALA B 1 46 ? 20.359 -63.469 -58.406 1 13.88 46 ALA B CA 1
ATOM 5935 C C . ALA B 1 46 ? 21.203 -63.188 -57.156 1 13.88 46 ALA B C 1
ATOM 5937 O O . ALA B 1 46 ? 21.156 -63.969 -56.188 1 13.88 46 ALA B O 1
ATOM 5938 N N . ALA B 1 47 ? 22.609 -62.812 -57.375 1 13.92 47 ALA B N 1
ATOM 5939 C CA . ALA B 1 47 ? 23.812 -63.625 -57.281 1 13.92 47 ALA B CA 1
ATOM 5940 C C . ALA B 1 47 ? 24.422 -63.594 -55.875 1 13.92 47 ALA B C 1
ATOM 5942 O O . ALA B 1 47 ? 24.062 -62.719 -55.094 1 13.92 47 ALA B O 1
ATOM 5943 N N . ALA B 1 48 ? 25.844 -63.469 -55.875 1 14.78 48 ALA B N 1
ATOM 5944 C CA . ALA B 1 48 ? 26.938 -64.375 -55.625 1 14.78 48 ALA B CA 1
ATOM 5945 C C . ALA B 1 48 ? 27.422 -64.312 -54.156 1 14.78 48 ALA B C 1
ATOM 5947 O O . ALA B 1 48 ? 27.094 -63.344 -53.469 1 14.78 48 ALA B O 1
ATOM 5948 N N . ALA B 1 49 ? 28.797 -64.5 -53.969 1 14 49 ALA B N 1
ATOM 5949 C CA . ALA B 1 49 ? 29.719 -65.562 -53.594 1 14 49 ALA B CA 1
ATOM 5950 C C . ALA B 1 49 ? 30.328 -65.312 -52.219 1 14 49 ALA B C 1
ATOM 5952 O O . ALA B 1 49 ? 30.281 -66.125 -51.344 1 14 49 ALA B O 1
ATOM 5953 N N . LEU B 1 50 ? 31.578 -64.75 -52.312 1 14.76 50 LEU B N 1
ATOM 5954 C CA . LEU B 1 50 ? 32.781 -65.5 -51.938 1 14.76 50 LEU B CA 1
ATOM 5955 C C . LEU B 1 50 ? 33.062 -65.375 -50.438 1 14.76 50 LEU B C 1
ATOM 5957 O O . LEU B 1 50 ? 32.594 -64.438 -49.812 1 14.76 50 LEU B O 1
ATOM 5961 N N . ARG B 1 51 ? 34.344 -65.875 -50 1 14.38 51 ARG B N 1
ATOM 5962 C CA . ARG B 1 51 ? 34.938 -66.938 -49.188 1 14.38 51 ARG B CA 1
ATOM 5963 C C . ARG B 1 51 ? 35.406 -66.375 -47.844 1 14.38 51 ARG B C 1
ATOM 5965 O O . ARG B 1 51 ? 35.031 -66.938 -46.812 1 14.38 51 ARG B O 1
ATOM 5972 N N . PRO B 1 52 ? 36.75 -65.938 -47.812 1 15.55 52 PRO B N 1
ATOM 5973 C CA . PRO B 1 52 ? 37.781 -66.75 -47.156 1 15.55 52 PRO B CA 1
ATOM 5974 C C . PRO B 1 52 ? 37.938 -66.5 -45.688 1 15.55 52 PRO B C 1
ATOM 5976 O O . PRO B 1 52 ? 37.5 -65.438 -45.219 1 15.55 52 PRO B O 1
ATOM 5979 N N . PRO B 1 53 ? 38.938 -67.25 -45.031 1 15.69 53 PRO B N 1
ATOM 5980 C CA . PRO B 1 53 ? 39.125 -67.938 -43.781 1 15.69 53 PRO B CA 1
ATOM 5981 C C . PRO B 1 53 ? 39.656 -67 -42.656 1 15.69 53 PRO B C 1
ATOM 5983 O O . PRO B 1 53 ? 39.062 -67 -41.562 1 15.69 53 PRO B O 1
ATOM 5986 N N . ALA B 1 54 ? 40.969 -66.688 -42.75 1 13.41 54 ALA B N 1
ATOM 5987 C CA . ALA B 1 54 ? 42 -67.438 -42.031 1 13.41 54 ALA B CA 1
ATOM 5988 C C . ALA B 1 54 ? 42.438 -66.688 -40.75 1 13.41 54 ALA B C 1
ATOM 5990 O O . ALA B 1 54 ? 42.438 -67.312 -39.688 1 13.41 54 ALA B O 1
ATOM 5991 N N . ARG B 1 55 ? 43.5 -65.75 -40.969 1 14.75 55 ARG B N 1
ATOM 5992 C CA . ARG B 1 55 ? 44.781 -66.125 -40.438 1 14.75 55 ARG B CA 1
ATOM 5993 C C . ARG B 1 55 ? 44.844 -65.938 -38.906 1 14.75 55 ARG B C 1
ATOM 5995 O O . ARG B 1 55 ? 44.062 -65.125 -38.375 1 14.75 55 ARG B O 1
ATOM 6002 N N . ARG B 1 56 ? 45.969 -66.25 -38.375 1 14.73 56 ARG B N 1
ATOM 6003 C CA . ARG B 1 56 ? 46.688 -67 -37.375 1 14.73 56 ARG B CA 1
ATOM 6004 C C . ARG B 1 56 ? 46.969 -66.188 -36.156 1 14.73 56 ARG B C 1
ATOM 6006 O O . ARG B 1 56 ? 46.656 -66.562 -35.031 1 14.73 56 ARG B O 1
ATOM 6013 N N . THR B 1 57 ? 48.125 -65.438 -36.219 1 14.56 57 THR B N 1
ATOM 6014 C CA . THR B 1 57 ? 49.375 -65.75 -35.562 1 14.56 57 THR B CA 1
ATOM 6015 C C . THR B 1 57 ? 49.438 -65.125 -34.156 1 14.56 57 THR B C 1
ATOM 6017 O O . THR B 1 57 ? 48.688 -64.188 -33.875 1 14.56 57 THR B O 1
ATOM 6020 N N . THR B 1 58 ? 50.594 -65.312 -33.5 1 14.67 58 THR B N 1
ATOM 6021 C CA . THR B 1 58 ? 51.25 -65.875 -32.312 1 14.67 58 THR B CA 1
ATOM 6022 C C . THR B 1 58 ? 51.5 -64.75 -31.297 1 14.67 58 THR B C 1
ATOM 6024 O O . THR B 1 58 ? 51.156 -64.875 -30.125 1 14.67 58 THR B O 1
ATOM 6027 N N . THR B 1 59 ? 52.562 -63.875 -31.516 1 14.7 59 THR B N 1
ATOM 6028 C CA . THR B 1 59 ? 53.844 -64.062 -30.812 1 14.7 59 THR B CA 1
ATOM 6029 C C . THR B 1 59 ? 53.844 -63.375 -29.469 1 14.7 59 THR B C 1
ATOM 6031 O O . THR B 1 59 ? 53.188 -62.344 -29.297 1 14.7 59 THR B O 1
ATOM 6034 N N . PRO B 1 60 ? 54.781 -63.812 -28.578 1 16.16 60 PRO B N 1
ATOM 6035 C CA . PRO B 1 60 ? 55.031 -63.969 -27.141 1 16.16 60 PRO B CA 1
ATOM 6036 C C . PRO B 1 60 ? 55.406 -62.688 -26.453 1 16.16 60 PRO B C 1
ATOM 6038 O O . PRO B 1 60 ? 54.844 -62.344 -25.406 1 16.16 60 PRO B O 1
ATOM 6041 N N . THR B 1 61 ? 56.625 -62.062 -26.875 1 14.69 61 THR B N 1
ATOM 6042 C CA . THR B 1 61 ? 57.875 -62.219 -26.156 1 14.69 61 THR B CA 1
ATOM 6043 C C . THR B 1 61 ? 58 -61.188 -25.031 1 14.69 61 THR B C 1
ATOM 6045 O O . THR B 1 61 ? 57.312 -60.156 -25.031 1 14.69 61 THR B O 1
ATOM 6048 N N . MET B 1 62 ? 59.219 -61.219 -24.375 1 15.54 62 MET B N 1
ATOM 6049 C CA . MET B 1 62 ? 59.906 -61.344 -23.094 1 15.54 62 MET B CA 1
ATOM 6050 C C . MET B 1 62 ? 60.156 -59.969 -22.5 1 15.54 62 MET B C 1
ATOM 6052 O O . MET B 1 62 ? 59.75 -59.719 -21.359 1 15.54 62 MET B O 1
ATOM 6056 N N . PRO B 1 63 ? 61.438 -59.5 -22.625 1 15.09 63 PRO B N 1
ATOM 6057 C CA . PRO B 1 63 ? 62.469 -59.562 -21.594 1 15.09 63 PRO B CA 1
ATOM 6058 C C . PRO B 1 63 ? 62.625 -58.25 -20.828 1 15.09 63 PRO B C 1
ATOM 6060 O O . PRO B 1 63 ? 62.562 -58.219 -19.594 1 15.09 63 PRO B O 1
ATOM 6063 N N . CYS B 1 64 ? 63.75 -57.406 -21.281 1 14.7 64 CYS B N 1
ATOM 6064 C CA . CYS B 1 64 ? 65.062 -57.312 -20.719 1 14.7 64 CYS B CA 1
ATOM 6065 C C . CYS B 1 64 ? 65.188 -56.125 -19.781 1 14.7 64 CYS B C 1
ATOM 6067 O O . CYS B 1 64 ? 64.312 -55.25 -19.75 1 14.7 64 CYS B O 1
ATOM 6069 N N . GLU B 1 65 ? 66.375 -55.375 -19.891 1 15.27 65 GLU B N 1
ATOM 6070 C CA . GLU B 1 65 ? 67.562 -55.125 -19.094 1 15.27 65 GLU B CA 1
ATOM 6071 C C . GLU B 1 65 ? 67.5 -53.75 -18.438 1 15.27 65 GLU B C 1
ATOM 6073 O O . GLU B 1 65 ? 67.562 -53.656 -17.219 1 15.27 65 GLU B O 1
ATOM 6078 N N . GLY B 1 66 ? 68.625 -52.781 -18.75 1 15.2 66 GLY B N 1
ATOM 6079 C CA . GLY B 1 66 ? 69.875 -52.469 -18.078 1 15.2 66 GLY B CA 1
ATOM 6080 C C . GLY B 1 66 ? 69.812 -51.156 -17.312 1 15.2 66 GLY B C 1
ATOM 6081 O O . GLY B 1 66 ? 69.438 -51.125 -16.141 1 15.2 66 GLY B O 1
ATOM 6082 N N . THR B 1 67 ? 70.625 -50 -17.812 1 15.52 67 THR B N 1
ATOM 6083 C CA . THR B 1 67 ? 71.875 -49.406 -17.344 1 15.52 67 THR B CA 1
ATOM 6084 C C . THR B 1 67 ? 71.562 -48.094 -16.594 1 15.52 67 THR B C 1
ATOM 6086 O O . THR B 1 67 ? 70.562 -47.438 -16.828 1 15.52 67 THR B O 1
ATOM 6089 N N . ARG B 1 68 ? 72.562 -47.688 -15.609 1 16.53 68 ARG B N 1
ATOM 6090 C CA . ARG B 1 68 ? 72.938 -46.938 -14.414 1 16.53 68 ARG B CA 1
ATOM 6091 C C . ARG B 1 68 ? 73.062 -45.469 -14.703 1 16.53 68 ARG B C 1
ATOM 6093 O O . ARG B 1 68 ? 72.938 -44.625 -13.797 1 16.53 68 ARG B O 1
ATOM 6100 N N . LEU B 1 69 ? 73.312 -44.875 -15.969 1 15.09 69 LEU B N 1
ATOM 6101 C CA . LEU B 1 69 ? 74.562 -44.125 -16 1 15.09 69 LEU B CA 1
ATOM 6102 C C . LEU B 1 69 ? 74.5 -42.844 -15.188 1 15.09 69 LEU B C 1
ATOM 6104 O O . LEU B 1 69 ? 73.375 -42.312 -15 1 15.09 69 LEU B O 1
ATOM 6108 N N . ARG B 1 70 ? 75.75 -42.156 -15.031 1 14.99 70 ARG B N 1
ATOM 6109 C CA . ARG B 1 70 ? 76.75 -41.469 -14.25 1 14.99 70 ARG B CA 1
ATOM 6110 C C . ARG B 1 70 ? 76.5 -39.969 -14.281 1 14.99 70 ARG B C 1
ATOM 6112 O O . ARG B 1 70 ? 76.5 -39.312 -13.234 1 14.99 70 ARG B O 1
ATOM 6119 N N . PHE B 1 71 ? 76.938 -39 -15.391 1 14.88 71 PHE B N 1
ATOM 6120 C CA . PHE B 1 71 ? 78.188 -38.25 -15.234 1 14.88 71 PHE B CA 1
ATOM 6121 C C . PHE B 1 71 ? 77.875 -36.875 -14.602 1 14.88 71 PHE B C 1
ATOM 6123 O O . PHE B 1 71 ? 76.75 -36.438 -14.562 1 14.88 71 PHE B O 1
ATOM 6130 N N . PRO B 1 72 ? 78.75 -35.75 -15.102 1 15.69 72 PRO B N 1
ATOM 6131 C CA . PRO B 1 72 ? 79.875 -34.906 -14.562 1 15.69 72 PRO B CA 1
ATOM 6132 C C . PRO B 1 72 ? 79.375 -33.5 -14.18 1 15.69 72 PRO B C 1
ATOM 6134 O O . PRO B 1 72 ? 78.25 -33.125 -14.523 1 15.69 72 PRO B O 1
ATOM 6137 N N . PRO B 1 73 ? 80.375 -32.344 -14.422 1 15.38 73 PRO B N 1
ATOM 6138 C CA . PRO B 1 73 ? 81.188 -31.359 -13.68 1 15.38 73 PRO B CA 1
ATOM 6139 C C . PRO B 1 73 ? 80.688 -29.938 -13.859 1 15.38 73 PRO B C 1
ATOM 6141 O O . PRO B 1 73 ? 80.625 -29.172 -12.898 1 15.38 73 PRO B O 1
ATOM 6144 N N . CYS B 1 74 ? 80.25 -29.234 -15.055 1 14.5 74 CYS B N 1
ATOM 6145 C CA . CYS B 1 74 ? 81.125 -28.219 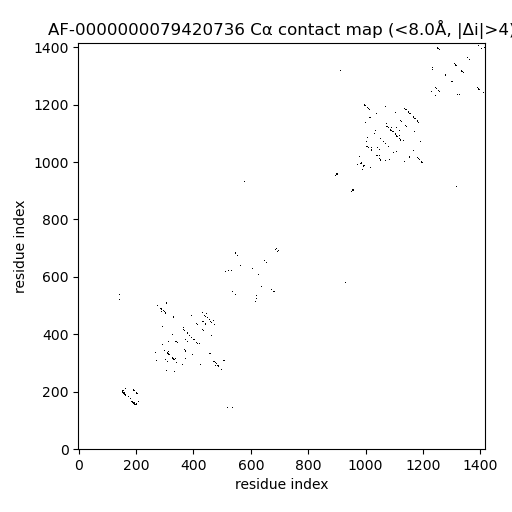-15.508 1 14.5 74 CYS B CA 1
ATOM 6146 C C . CYS B 1 74 ? 80.938 -26.922 -14.719 1 14.5 74 CYS B C 1
ATOM 6148 O O . CYS B 1 74 ? 79.875 -26.688 -14.172 1 14.5 74 CYS B O 1
ATOM 6150 N N . PRO B 1 75 ? 81.812 -25.656 -15.117 1 15.63 75 PRO B N 1
ATOM 6151 C CA . PRO B 1 75 ? 82.75 -24.656 -14.609 1 15.63 75 PRO B CA 1
ATOM 6152 C C . PRO B 1 75 ? 82.062 -23.312 -14.297 1 15.63 75 PRO B C 1
ATOM 6154 O O . PRO B 1 75 ? 80.875 -23.094 -14.664 1 15.63 75 PRO B O 1
ATOM 6157 N N . THR B 1 76 ? 83 -22.031 -14.305 1 14.77 76 THR B N 1
ATOM 6158 C CA . THR B 1 76 ? 83.625 -20.922 -13.609 1 14.77 76 THR B CA 1
ATOM 6159 C C . THR B 1 76 ? 83.125 -19.594 -14.125 1 14.77 76 THR B C 1
ATOM 6161 O O . THR B 1 76 ? 83.25 -18.547 -13.477 1 14.77 76 THR B O 1
ATOM 6164 N N . ALA B 1 77 ? 82.375 -19.312 -15.227 1 14.65 77 ALA B N 1
ATOM 6165 C CA . ALA B 1 77 ? 83 -18.203 -15.945 1 14.65 77 ALA B CA 1
ATOM 6166 C C . ALA B 1 77 ? 82.875 -16.891 -15.188 1 14.65 77 ALA B C 1
ATOM 6168 O O . ALA B 1 77 ? 81.812 -16.609 -14.633 1 14.65 77 ALA B O 1
ATOM 6169 N N . ARG B 1 78 ? 84 -15.898 -15.117 1 14.57 78 ARG B N 1
ATOM 6170 C CA . ARG B 1 78 ? 84.812 -14.852 -14.508 1 14.57 78 ARG B CA 1
ATOM 6171 C C . ARG B 1 78 ? 84.25 -13.469 -14.844 1 14.57 78 ARG B C 1
ATOM 6173 O O . ARG B 1 78 ? 84.188 -12.602 -13.969 1 14.57 78 ARG B O 1
ATOM 6180 N N . THR B 1 79 ? 84.125 -12.82 -16.094 1 14.46 79 THR B N 1
ATOM 6181 C CA . THR B 1 79 ? 85.062 -11.75 -16.406 1 14.46 79 THR B CA 1
ATOM 6182 C C . THR B 1 79 ? 84.562 -10.414 -15.844 1 14.46 79 THR B C 1
ATOM 6184 O O . THR B 1 79 ? 83.375 -10.25 -15.586 1 14.46 79 THR B O 1
ATOM 6187 N N . PRO B 1 80 ? 85.188 -9.039 -16.266 1 15.25 80 PRO B N 1
ATOM 6188 C CA . PRO B 1 80 ? 86.062 -7.973 -15.773 1 15.25 80 PRO B CA 1
ATOM 6189 C C . PRO B 1 80 ? 85.375 -6.641 -15.586 1 15.25 80 PRO B C 1
ATOM 6191 O O . PRO B 1 80 ? 85.375 -6.059 -14.5 1 15.25 80 PRO B O 1
ATOM 6194 N N . PHE B 1 81 ? 85.375 -5.43 -16.609 1 14.73 81 PHE B N 1
ATOM 6195 C CA . PHE B 1 81 ? 86.312 -4.328 -16.594 1 14.73 81 PHE B CA 1
ATOM 6196 C C . PHE B 1 81 ? 85.688 -3.08 -15.984 1 14.73 81 PHE B C 1
ATOM 6198 O O . PHE B 1 81 ? 84.438 -3.027 -15.781 1 14.73 81 PHE B O 1
ATOM 6205 N N . PRO B 1 82 ? 85.688 -1.636 -16.734 1 15.12 82 PRO B N 1
ATOM 6206 C CA . PRO B 1 82 ? 86.562 -0.48 -16.453 1 15.12 82 PRO B CA 1
ATOM 6207 C C . PRO B 1 82 ? 85.812 0.668 -15.789 1 15.12 82 PRO B C 1
ATOM 6209 O O . PRO B 1 82 ? 84.562 0.715 -15.836 1 15.12 82 PRO B O 1
ATOM 6212 N N . LEU B 1 83 ? 86.5 2.111 -15.453 1 15.14 83 LEU B N 1
ATOM 6213 C CA . LEU B 1 83 ? 87 3.094 -14.477 1 15.14 83 LEU B CA 1
ATOM 6214 C C . LEU B 1 83 ? 86.188 4.41 -14.633 1 15.14 83 LEU B C 1
ATOM 6216 O O . LEU B 1 83 ? 85.875 5.047 -13.641 1 15.14 83 LEU B O 1
ATOM 6220 N N . VAL B 1 84 ? 85.812 5.258 -15.742 1 14.83 84 VAL B N 1
ATOM 6221 C CA . VAL B 1 84 ? 86.625 6.488 -15.867 1 14.83 84 VAL B CA 1
ATOM 6222 C C . VAL B 1 84 ? 85.938 7.594 -15.039 1 14.83 84 VAL B C 1
ATOM 6224 O O . VAL B 1 84 ? 84.75 7.512 -14.688 1 14.83 84 VAL B O 1
ATOM 6227 N N . PRO B 1 85 ? 86 9.062 -15.477 1 14.84 85 PRO B N 1
ATOM 6228 C CA . PRO B 1 85 ? 86.688 10.273 -14.992 1 14.84 85 PRO B CA 1
ATOM 6229 C C . PRO B 1 85 ? 85.688 11.219 -14.266 1 14.84 85 PRO B C 1
ATOM 6231 O O . PRO B 1 85 ? 84.5 11.133 -14.438 1 14.84 85 PRO B O 1
ATOM 6234 N N . CYS B 1 86 ? 86.188 12.492 -13.547 1 14.62 86 CYS B N 1
ATOM 6235 C CA . CYS B 1 86 ? 86.312 13.305 -12.344 1 14.62 86 CYS B CA 1
ATOM 6236 C C . CYS B 1 86 ? 85.438 14.57 -12.445 1 14.62 86 CYS B C 1
ATOM 6238 O O . CYS B 1 86 ? 84.938 15.039 -11.445 1 14.62 86 CYS B O 1
ATOM 6240 N N . ALA B 1 87 ? 85.312 15.422 -13.484 1 14.37 87 ALA B N 1
ATOM 6241 C CA . ALA B 1 87 ? 85.938 16.734 -13.359 1 14.37 87 ALA B CA 1
ATOM 6242 C C . ALA B 1 87 ? 85 17.719 -12.625 1 14.37 87 ALA B C 1
ATOM 6244 O O . ALA B 1 87 ? 83.812 17.484 -12.539 1 14.37 87 ALA B O 1
ATOM 6245 N N . GLY B 1 88 ? 85.125 19.234 -12.695 1 14.44 88 GLY B N 1
ATOM 6246 C CA . GLY B 1 88 ? 85.625 20.375 -11.938 1 14.44 88 GLY B CA 1
ATOM 6247 C C . GLY B 1 88 ? 84.562 21.297 -11.414 1 14.44 88 GLY B C 1
ATOM 6248 O O . GLY B 1 88 ? 84.188 21.219 -10.25 1 14.44 88 GLY B O 1
ATOM 6249 N N . MET B 1 89 ? 84.312 22.75 -11.812 1 14.96 89 MET B N 1
ATOM 6250 C CA . MET B 1 89 ? 84.875 23.906 -11.102 1 14.96 89 MET B CA 1
ATOM 6251 C C . MET B 1 89 ? 83.75 24.688 -10.406 1 14.96 89 MET B C 1
ATOM 6253 O O . MET B 1 89 ? 83.688 24.719 -9.172 1 14.96 89 MET B O 1
ATOM 6257 N N . PRO B 1 90 ? 83.312 26.109 -10.766 1 15.55 90 PRO B N 1
ATOM 6258 C CA . PRO B 1 90 ? 83.688 27.328 -10.039 1 15.55 90 PRO B CA 1
ATOM 6259 C C . PRO B 1 90 ? 82.5 27.906 -9.234 1 15.55 90 PRO B C 1
ATOM 6261 O O . PRO B 1 90 ? 81.375 27.5 -9.422 1 15.55 90 PRO B O 1
ATOM 6264 N N . GLY B 1 91 ? 82.375 29.422 -8.852 1 14.62 91 GLY B N 1
ATOM 6265 C CA . GLY B 1 91 ? 82.5 30.312 -7.707 1 14.62 91 GLY B CA 1
ATOM 6266 C C . GLY B 1 91 ? 81.188 30.984 -7.316 1 14.62 91 GLY B C 1
ATOM 6267 O O . GLY B 1 91 ? 80.812 30.953 -6.148 1 14.62 91 GLY B O 1
ATOM 6268 N N . ARG B 1 92 ? 80.438 31.938 -8.102 1 14.36 92 ARG B N 1
ATOM 6269 C CA . ARG B 1 92 ? 80.438 33.312 -7.629 1 14.36 92 ARG B CA 1
ATOM 6270 C C . ARG B 1 92 ? 79.312 33.531 -6.633 1 14.36 92 ARG B C 1
ATOM 6272 O O . ARG B 1 92 ? 78.312 32.812 -6.637 1 14.36 92 ARG B O 1
ATOM 6279 N N . ARG B 1 93 ? 78.938 34.875 -5.98 1 15.43 93 ARG B N 1
ATOM 6280 C CA . ARG B 1 93 ? 78.938 35.625 -4.727 1 15.43 93 ARG B CA 1
ATOM 6281 C C . ARG B 1 93 ? 77.562 36 -4.293 1 15.43 93 ARG B C 1
ATOM 6283 O O . ARG B 1 93 ? 77.125 35.781 -3.146 1 15.43 93 ARG B O 1
ATOM 6290 N N . HIS B 1 94 ? 76.562 37.062 -4.891 1 14.59 94 HIS B N 1
ATOM 6291 C CA . HIS B 1 94 ? 76.312 38.281 -4.164 1 14.59 94 HIS B CA 1
ATOM 6292 C C . HIS B 1 94 ? 75.062 38.188 -3.262 1 14.59 94 HIS B C 1
ATOM 6294 O O . HIS B 1 94 ? 74.188 37.406 -3.539 1 14.59 94 HIS B O 1
ATOM 6300 N N . LEU B 1 95 ? 74.75 39.031 -2.008 1 15.22 95 LEU B N 1
ATOM 6301 C CA . LEU B 1 95 ? 74.312 39 -0.608 1 15.22 95 LEU B CA 1
ATOM 6302 C C . LEU B 1 95 ? 72.938 39.594 -0.448 1 15.22 95 LEU B C 1
ATOM 6304 O O . LEU B 1 95 ? 72.125 39.031 0.291 1 15.22 95 LEU B O 1
ATOM 6308 N N . PRO B 1 96 ? 72.25 40.688 -1.029 1 14.95 96 PRO B N 1
ATOM 6309 C CA . PRO B 1 96 ? 72 41.75 -0.047 1 14.95 96 PRO B CA 1
ATOM 6310 C C . PRO B 1 96 ? 70.688 41.562 0.724 1 14.95 96 PRO B C 1
ATOM 6312 O O . PRO B 1 96 ? 69.875 40.75 0.343 1 14.95 96 PRO B O 1
ATOM 6315 N N . ARG B 1 97 ? 69.688 42.875 0.979 1 15.73 97 ARG B N 1
ATOM 6316 C CA . ARG B 1 97 ? 69.312 43.688 2.145 1 15.73 97 ARG B CA 1
ATOM 6317 C C . ARG B 1 97 ? 67.938 43.375 2.641 1 15.73 97 ARG B C 1
ATOM 6319 O O . ARG B 1 97 ? 67.062 42.969 1.861 1 15.73 97 ARG B O 1
ATOM 6326 N N . VAL B 1 98 ? 67.375 43.594 4.004 1 15.67 98 VAL B N 1
ATOM 6327 C CA . VAL B 1 98 ? 66.688 43.156 5.203 1 15.67 98 VAL B CA 1
ATOM 6328 C C . VAL B 1 98 ? 65.375 43.969 5.355 1 15.67 98 VAL B C 1
ATOM 6330 O O . VAL B 1 98 ? 64.375 43.438 5.859 1 15.67 98 VAL B O 1
ATOM 6333 N N . GLY B 1 99 ? 64.938 45.188 4.812 1 15.01 99 GLY B N 1
ATOM 6334 C CA . GLY B 1 99 ? 64.5 46.125 5.82 1 15.01 99 GLY B CA 1
ATOM 6335 C C . GLY B 1 99 ? 63.031 45.906 6.242 1 15.01 99 GLY B C 1
ATOM 6336 O O . GLY B 1 99 ? 62.188 45.5 5.43 1 15.01 99 GLY B O 1
ATOM 6337 N N . ALA B 1 100 ? 62.438 45.812 7.676 1 16.03 100 ALA B N 1
ATOM 6338 C CA . ALA B 1 100 ? 61.469 45.406 8.68 1 16.03 100 ALA B CA 1
ATOM 6339 C C . ALA B 1 100 ? 60.438 46.5 8.922 1 16.03 100 ALA B C 1
ATOM 6341 O O . ALA B 1 100 ? 59.469 46.312 9.664 1 16.03 100 ALA B O 1
ATOM 6342 N N . ARG B 1 101 ? 60.188 47.688 8.289 1 16.38 101 ARG B N 1
ATOM 6343 C CA . ARG B 1 101 ? 59.75 48.719 9.203 1 16.38 101 ARG B CA 1
ATOM 6344 C C . ARG B 1 101 ? 58.312 48.5 9.664 1 16.38 101 ARG B C 1
ATOM 6346 O O . ARG B 1 101 ? 57.469 48.062 8.875 1 16.38 101 ARG B O 1
ATOM 6353 N N . MET B 1 102 ? 57.906 48.781 11.086 1 15.54 102 MET B N 1
ATOM 6354 C CA . MET B 1 102 ? 57.062 48.594 12.25 1 15.54 102 MET B CA 1
ATOM 6355 C C . MET B 1 102 ? 55.906 49.625 12.258 1 15.54 102 MET B C 1
ATOM 6357 O O . MET B 1 102 ? 55.062 49.594 13.125 1 15.54 102 MET B O 1
ATOM 6361 N N . THR B 1 103 ? 55.469 50.406 11.289 1 15.24 103 THR B N 1
ATOM 6362 C CA . THR B 1 103 ? 54.969 51.688 11.789 1 15.24 103 THR B CA 1
ATOM 6363 C C . THR B 1 103 ? 53.688 51.5 12.602 1 15.24 103 THR B C 1
ATOM 6365 O O . THR B 1 103 ? 52.875 50.656 12.305 1 15.24 103 THR B O 1
ATOM 6368 N N . LEU B 1 104 ? 53.312 52.469 13.695 1 15.41 104 LEU B N 1
ATOM 6369 C CA . LEU B 1 104 ? 52.812 52.781 15.031 1 15.41 104 LEU B CA 1
ATOM 6370 C C . LEU B 1 104 ? 51.312 53.031 15.016 1 15.41 104 LEU B C 1
ATOM 6372 O O . LEU B 1 104 ? 50.562 52.438 15.773 1 15.41 104 LEU B O 1
ATOM 6376 N N . ALA B 1 105 ? 50.656 54.438 14.867 1 15.09 105 ALA B N 1
ATOM 6377 C CA . ALA B 1 105 ? 50.188 55.312 15.938 1 15.09 105 ALA B CA 1
ATOM 6378 C C . ALA B 1 105 ? 48.688 55.188 16.125 1 15.09 105 ALA B C 1
ATOM 6380 O O . ALA B 1 105 ? 48 54.656 15.258 1 15.09 105 ALA B O 1
ATOM 6381 N N . ALA B 1 106 ? 47.938 56.406 16.703 1 15.88 106 ALA B N 1
ATOM 6382 C CA . ALA B 1 106 ? 47.25 56.938 17.875 1 15.88 106 ALA B CA 1
ATOM 6383 C C . ALA B 1 106 ? 45.75 57 17.672 1 15.88 106 ALA B C 1
ATOM 6385 O O . ALA B 1 106 ? 45.25 56.688 16.578 1 15.88 106 ALA B O 1
ATOM 6386 N N . GLY B 1 107 ? 44.969 58.312 17.844 1 15.44 107 GLY B N 1
ATOM 6387 C CA . GLY B 1 107 ? 44.188 58.969 18.906 1 15.44 107 GLY B CA 1
ATOM 6388 C C . GLY B 1 107 ? 42.719 59.125 18.547 1 15.44 107 GLY B C 1
ATOM 6389 O O . GLY B 1 107 ? 41.875 59.188 19.438 1 15.44 107 GLY B O 1
ATOM 6390 N N . CYS B 1 108 ? 42.094 59.5 17.344 1 15.54 108 CYS B N 1
ATOM 6391 C CA . CYS B 1 108 ? 41.188 60.656 17.312 1 15.54 108 CYS B CA 1
ATOM 6392 C C . CYS B 1 108 ? 39.781 60.281 17.781 1 15.54 108 CYS B C 1
ATOM 6394 O O . CYS B 1 108 ? 39.188 59.312 17.266 1 15.54 108 CYS B O 1
ATOM 6396 N N . CYS B 1 109 ? 39.188 60.844 18.938 1 16.77 109 CYS B N 1
ATOM 6397 C CA . CYS B 1 109 ? 38.094 60.844 19.922 1 16.77 109 CYS B CA 1
ATOM 6398 C C . CYS B 1 109 ? 36.812 61.375 19.328 1 16.77 109 CYS B C 1
ATOM 6400 O O . CYS B 1 109 ? 35.75 61.281 19.938 1 16.77 109 CYS B O 1
ATOM 6402 N N . GLN B 1 110 ? 36.688 62.125 18.156 1 15.82 110 GLN B N 1
ATOM 6403 C CA . GLN B 1 110 ? 35.812 63.281 18.312 1 15.82 110 GLN B CA 1
ATOM 6404 C C . GLN B 1 110 ? 34.375 62.844 18.516 1 15.82 110 GLN B C 1
ATOM 6406 O O . GLN B 1 110 ? 33.906 61.875 17.938 1 15.82 110 GLN B O 1
ATOM 6411 N N . ALA B 1 111 ? 33.5 63.656 19.406 1 17.33 111 ALA B N 1
ATOM 6412 C CA . ALA B 1 111 ? 32.344 63.781 20.297 1 17.33 111 ALA B CA 1
ATOM 6413 C C . ALA B 1 111 ? 31.094 64.125 19.531 1 17.33 111 ALA B C 1
ATOM 6415 O O . ALA B 1 111 ? 29.984 64.125 20.062 1 17.33 111 ALA B O 1
ATOM 6416 N N . GLU B 1 112 ? 31.094 64.5 18.172 1 16.67 112 GLU B N 1
ATOM 6417 C CA . GLU B 1 112 ? 30.203 65.625 17.906 1 16.67 112 GLU B CA 1
ATOM 6418 C C . GLU B 1 112 ? 28.75 65.25 18.234 1 16.67 112 GLU B C 1
ATOM 6420 O O . GLU B 1 112 ? 28.391 64.062 18.25 1 16.67 112 GLU B O 1
ATOM 6425 N N . SER B 1 113 ? 27.859 66.375 18.375 1 16.92 113 SER B N 1
ATOM 6426 C CA . SER B 1 113 ? 26.703 67.062 18.984 1 16.92 113 SER B CA 1
ATOM 6427 C C . SER B 1 113 ? 25.406 66.5 18.375 1 16.92 113 SER B C 1
ATOM 6429 O O . SER B 1 113 ? 25.406 65.875 17.328 1 16.92 113 SER B O 1
ATOM 6431 N N . GLY B 1 114 ? 24.219 67.312 18.562 1 17.36 114 GLY B N 1
ATOM 6432 C CA . GLY B 1 114 ? 22.875 67.375 19.125 1 17.36 114 GLY B CA 1
ATOM 6433 C C . GLY B 1 114 ? 21.781 67.188 18.094 1 17.36 114 GLY B C 1
ATOM 6434 O O . GLY B 1 114 ? 20.859 66.375 18.281 1 17.36 114 GLY B O 1
ATOM 6435 N N . PRO B 1 115 ? 21.734 68.062 16.938 1 18.5 115 PRO B N 1
ATOM 6436 C CA . PRO B 1 115 ? 20.469 68.75 16.719 1 18.5 115 PRO B CA 1
ATOM 6437 C C . PRO B 1 115 ? 19.406 67.875 16.047 1 18.5 115 PRO B C 1
ATOM 6439 O O . PRO B 1 115 ? 19.75 66.938 15.344 1 18.5 115 PRO B O 1
ATOM 6442 N N . ARG B 1 116 ? 18.094 67.938 16.562 1 21.09 116 ARG B N 1
ATOM 6443 C CA . ARG B 1 116 ? 16.812 67.25 16.453 1 21.09 116 ARG B CA 1
ATOM 6444 C C . ARG B 1 116 ? 16.125 67.562 15.133 1 21.09 116 ARG B C 1
ATOM 6446 O O . ARG B 1 116 ? 15.281 68.5 15.07 1 21.09 116 ARG B O 1
ATOM 6453 N N . CYS B 1 117 ? 16.938 67.625 13.945 1 17.31 117 CYS B N 1
ATOM 6454 C CA . CYS B 1 117 ? 16.406 68.312 12.773 1 17.31 117 CYS B CA 1
ATOM 6455 C C . CYS B 1 117 ? 15.016 67.75 12.438 1 17.31 117 CYS B C 1
ATOM 6457 O O . CYS B 1 117 ? 14.727 66.562 12.633 1 17.31 117 CYS B O 1
ATOM 6459 N N . GLY B 1 118 ? 14.055 68.75 12.188 1 19.34 118 GLY B N 1
ATOM 6460 C CA . GLY B 1 118 ? 12.664 69.125 11.938 1 19.34 118 GLY B CA 1
ATOM 6461 C C . GLY B 1 118 ? 12.141 68.562 10.625 1 19.34 118 GLY B C 1
ATOM 6462 O O . GLY B 1 118 ? 11.164 69.062 10.07 1 19.34 118 GLY B O 1
ATOM 6463 N N . GLY B 1 119 ? 12.562 67.312 10.164 1 17.73 119 GLY B N 1
ATOM 6464 C CA . GLY B 1 119 ? 12.336 67.062 8.758 1 17.73 119 GLY B CA 1
ATOM 6465 C C . GLY B 1 119 ? 10.883 67.188 8.344 1 17.73 119 GLY B C 1
ATOM 6466 O O . GLY B 1 119 ? 9.977 66.812 9.102 1 17.73 119 GLY B O 1
ATOM 6467 N N . LEU B 1 120 ? 10.656 68.25 7.574 1 18.84 120 LEU B N 1
ATOM 6468 C CA . LEU B 1 120 ? 9.508 68.75 6.859 1 18.84 120 LEU B CA 1
ATOM 6469 C C . LEU B 1 120 ? 8.797 67.688 6.059 1 18.84 120 LEU B C 1
ATOM 6471 O O . LEU B 1 120 ? 9.445 66.875 5.379 1 18.84 120 LEU B O 1
ATOM 6475 N N . ARG B 1 121 ? 7.578 67.312 6.523 1 20.34 121 ARG B N 1
ATOM 6476 C CA . ARG B 1 121 ? 6.555 66.375 6.113 1 20.34 121 ARG B CA 1
ATOM 6477 C C . ARG B 1 121 ? 6.098 66.625 4.684 1 20.34 121 ARG B C 1
ATOM 6479 O O . ARG B 1 121 ? 5.352 67.562 4.43 1 20.34 121 ARG B O 1
ATOM 6486 N N . GLN B 1 122 ? 7.156 66.75 3.703 1 18.59 122 GLN B N 1
ATOM 6487 C CA . GLN B 1 122 ? 6.73 67.125 2.367 1 18.59 122 GLN B CA 1
ATOM 6488 C C . GLN B 1 122 ? 5.555 66.312 1.887 1 18.59 122 GLN B C 1
ATOM 6490 O O . GLN B 1 122 ? 5.496 65.062 2.143 1 18.59 122 GLN B O 1
ATOM 6495 N N . ARG B 1 123 ? 4.445 67 1.502 1 22.08 123 ARG B N 1
ATOM 6496 C CA . ARG B 1 123 ? 3.088 66.688 1.043 1 22.08 123 ARG B CA 1
ATOM 6497 C C . ARG B 1 123 ? 3.1 65.938 -0.263 1 22.08 123 ARG B C 1
ATOM 6499 O O . ARG B 1 123 ? 3.605 66.375 -1.279 1 22.08 123 ARG B O 1
ATOM 6506 N N . ARG B 1 124 ? 3.48 64.562 -0.271 1 22.34 124 ARG B N 1
ATOM 6507 C CA . ARG B 1 124 ? 3.602 63.844 -1.513 1 22.34 124 ARG B CA 1
ATOM 6508 C C . ARG B 1 124 ? 2.346 63.969 -2.365 1 22.34 124 ARG B C 1
ATOM 6510 O O . ARG B 1 124 ? 1.229 63.938 -1.845 1 22.34 124 ARG B O 1
ATOM 6517 N N . PRO B 1 125 ? 2.516 64.625 -3.506 1 22.33 125 PRO B N 1
ATOM 6518 C CA . PRO B 1 125 ? 1.446 64.938 -4.457 1 22.33 125 PRO B CA 1
ATOM 6519 C C . PRO B 1 125 ? 0.608 63.719 -4.824 1 22.33 125 PRO B C 1
ATOM 6521 O O . PRO B 1 125 ? 1.075 62.562 -4.695 1 22.33 125 PRO B O 1
ATOM 6524 N N . ARG B 1 126 ? -0.769 63.844 -5.094 1 24.31 126 ARG B N 1
ATOM 6525 C CA . ARG B 1 126 ? -1.941 63.031 -5.348 1 24.31 126 ARG B CA 1
ATOM 6526 C C . ARG B 1 126 ? -1.765 62.188 -6.621 1 24.31 126 ARG B C 1
ATOM 6528 O O . ARG B 1 126 ? -1.617 62.75 -7.711 1 24.31 126 ARG B O 1
ATOM 6535 N N . ARG B 1 127 ? -0.984 61.125 -6.656 1 26.12 127 ARG B N 1
ATOM 6536 C CA . ARG B 1 127 ? -0.716 60.375 -7.879 1 26.12 127 ARG B CA 1
ATOM 6537 C C . ARG B 1 127 ? -2.014 60 -8.586 1 26.12 127 ARG B C 1
ATOM 6539 O O . ARG B 1 127 ? -3.016 59.688 -7.941 1 26.12 127 ARG B O 1
ATOM 6546 N N . PRO B 1 128 ? -2.133 60.406 -9.82 1 23.94 128 PRO B N 1
ATOM 6547 C CA . PRO B 1 128 ? -3.328 60.25 -10.648 1 23.94 128 PRO B CA 1
ATOM 6548 C C . PRO B 1 128 ? -3.781 58.781 -10.734 1 23.94 128 PRO B C 1
ATOM 6550 O O . PRO B 1 128 ? -2.977 57.875 -10.539 1 23.94 128 PRO B O 1
ATOM 6553 N N . ALA B 1 129 ? -5.113 58.406 -10.695 1 23.86 129 ALA B N 1
ATOM 6554 C CA . ALA B 1 129 ? -6.008 57.281 -10.422 1 23.86 129 ALA B CA 1
ATOM 6555 C C . ALA B 1 129 ? -5.809 56.156 -11.445 1 23.86 129 ALA B C 1
ATOM 6557 O O . ALA B 1 129 ? -6.359 55.062 -11.289 1 23.86 129 ALA B O 1
ATOM 6558 N N . GLY B 1 130 ? -5.332 56.5 -12.672 1 23.64 130 GLY B N 1
ATOM 6559 C CA . GLY B 1 130 ? -5.809 55.656 -13.734 1 23.64 130 GLY B CA 1
ATOM 6560 C C . GLY B 1 130 ? -5.105 54.312 -13.766 1 23.64 130 GLY B C 1
ATOM 6561 O O . GLY B 1 130 ? -4.352 54 -14.695 1 23.64 130 GLY B O 1
ATOM 6562 N N . GLU B 1 131 ? -4.645 53.781 -12.719 1 24.78 131 GLU B N 1
ATOM 6563 C CA . GLU B 1 131 ? -3.699 52.719 -12.984 1 24.78 131 GLU B CA 1
ATOM 6564 C C . GLU B 1 131 ? -4.371 51.562 -13.719 1 24.78 131 GLU B C 1
ATOM 6566 O O . GLU B 1 131 ? -5.492 51.156 -13.383 1 24.78 131 GLU B O 1
ATOM 6571 N N . PRO B 1 132 ? -3.908 51.281 -14.953 1 26.8 132 PRO B N 1
ATOM 6572 C CA . PRO B 1 132 ? -4.477 50.25 -15.82 1 26.8 132 PRO B CA 1
ATOM 6573 C C . PRO B 1 132 ? -4.625 48.906 -15.117 1 26.8 132 PRO B C 1
ATOM 6575 O O . PRO B 1 132 ? -3.953 48.656 -14.117 1 26.8 132 PRO B O 1
ATOM 6578 N N . SER B 1 133 ? -5.766 48.188 -15.383 1 25.81 133 SER B N 1
ATOM 6579 C CA . SER B 1 133 ? -6.281 46.938 -14.891 1 25.81 133 SER B CA 1
ATOM 6580 C C . SER B 1 133 ? -5.195 45.844 -14.883 1 25.81 133 SER B C 1
ATOM 6582 O O . SER B 1 133 ? -4.406 45.75 -15.82 1 25.81 133 SER B O 1
ATOM 6584 N N . ARG B 1 134 ? -4.699 45.5 -13.734 1 28.41 134 ARG B N 1
ATOM 6585 C CA . ARG B 1 134 ? -3.674 44.5 -13.508 1 28.41 134 ARG B CA 1
ATOM 6586 C C . ARG B 1 134 ? -3.914 43.25 -14.375 1 28.41 134 ARG B C 1
ATOM 6588 O O . ARG B 1 134 ? -5.039 42.75 -14.453 1 28.41 134 ARG B O 1
ATOM 6595 N N . PRO B 1 135 ? -3.092 43.156 -15.469 1 26.94 135 PRO B N 1
ATOM 6596 C CA . PRO B 1 135 ? -3.309 42 -16.344 1 26.94 135 PRO B CA 1
ATOM 6597 C C . PRO B 1 135 ? -3.525 40.719 -15.578 1 26.94 135 PRO B C 1
ATOM 6599 O O . PRO B 1 135 ? -3.105 40.594 -14.422 1 26.94 135 PRO B O 1
ATOM 6602 N N . SER B 1 136 ? -4.535 39.938 -15.945 1 26.53 136 SER B N 1
ATOM 6603 C CA . SER B 1 136 ? -4.926 38.625 -15.445 1 26.53 136 SER B CA 1
ATOM 6604 C C . SER B 1 136 ? -3.709 37.75 -15.133 1 26.53 136 SER B C 1
ATOM 6606 O O . SER B 1 136 ? -2.697 37.844 -15.836 1 26.53 136 SER B O 1
ATOM 6608 N N . PRO B 1 137 ? -3.557 37.469 -13.867 1 28.25 137 PRO B N 1
ATOM 6609 C CA . PRO B 1 137 ? -2.369 36.719 -13.477 1 28.25 137 PRO B CA 1
ATOM 6610 C C . PRO B 1 137 ? -1.974 35.656 -14.523 1 28.25 137 PRO B C 1
ATOM 6612 O O . PRO B 1 137 ? -2.84 35.094 -15.195 1 28.25 137 PRO B O 1
ATOM 6615 N N . LEU B 1 138 ? -0.88 35.938 -15.211 1 28.45 138 LEU B N 1
ATOM 6616 C CA . LEU B 1 138 ? -0.305 35 -16.172 1 28.45 138 LEU B CA 1
ATOM 6617 C C . LEU B 1 138 ? -0.452 33.562 -15.695 1 28.45 138 LEU B C 1
ATOM 6619 O O . LEU B 1 138 ? -0.452 33.312 -14.492 1 28.45 138 LEU B O 1
ATOM 6623 N N . PRO B 1 139 ? -0.959 32.719 -16.531 1 30.52 139 PRO B N 1
ATOM 6624 C CA . PRO B 1 139 ? -1.087 31.312 -16.203 1 30.52 139 PRO B CA 1
ATOM 6625 C C . PRO B 1 139 ? 0.126 30.766 -15.461 1 30.52 139 PRO B C 1
ATOM 6627 O O . PRO B 1 139 ? 1.229 31.297 -15.586 1 30.52 139 PRO B O 1
ATOM 6630 N N . ARG B 1 140 ? -0.082 30.094 -14.398 1 33.41 140 ARG B N 1
ATOM 6631 C CA . ARG B 1 140 ? 0.849 29.438 -13.492 1 33.41 140 ARG B CA 1
ATOM 6632 C C . ARG B 1 140 ? 2.09 28.953 -14.234 1 33.41 140 ARG B C 1
ATOM 6634 O O . ARG B 1 140 ? 1.986 28.172 -15.18 1 33.41 140 ARG B O 1
ATOM 6641 N N . ALA B 1 141 ? 3.146 29.703 -14.273 1 31.62 141 ALA B N 1
ATOM 6642 C CA . ALA B 1 141 ? 4.469 29.344 -14.773 1 31.62 141 ALA B CA 1
ATOM 6643 C C . ALA B 1 141 ? 4.898 27.969 -14.258 1 31.62 141 ALA B C 1
ATOM 6645 O O . ALA B 1 141 ? 5.059 27.781 -13.047 1 31.62 141 ALA B O 1
ATOM 6646 N N . TRP B 1 142 ? 4.613 26.859 -14.898 1 35.88 142 TRP B N 1
ATOM 6647 C CA . TRP B 1 142 ? 4.988 25.469 -14.609 1 35.88 142 TRP B CA 1
ATOM 6648 C C . TRP B 1 142 ? 6.504 25.297 -14.656 1 35.88 142 TRP B C 1
ATOM 6650 O O . TRP B 1 142 ? 7.156 25.75 -15.602 1 35.88 142 TRP B O 1
ATOM 6660 N N . ALA B 1 143 ? 7.172 25.25 -13.578 1 39.66 143 ALA B N 1
ATOM 6661 C CA . ALA B 1 143 ? 8.609 25.016 -13.531 1 39.66 143 ALA B CA 1
ATOM 6662 C C . ALA B 1 143 ? 8.977 23.75 -14.305 1 39.66 143 ALA B C 1
ATOM 6664 O O . ALA B 1 143 ? 8.289 22.734 -14.203 1 39.66 143 ALA B O 1
ATOM 6665 N N . PRO B 1 144 ? 9.875 23.906 -15.312 1 41.16 144 PRO B N 1
ATOM 6666 C CA . PRO B 1 144 ? 10.336 22.719 -16.031 1 41.16 144 PRO B CA 1
ATOM 6667 C C . PRO B 1 144 ? 10.969 21.672 -15.117 1 41.16 144 PRO B C 1
ATOM 6669 O O . PRO B 1 144 ? 11.523 22.016 -14.078 1 41.16 144 PRO B O 1
ATOM 6672 N N . LEU B 1 145 ? 10.492 20.531 -15.125 1 45.41 145 LEU B N 1
ATOM 6673 C CA . LEU B 1 145 ? 11.148 19.422 -14.438 1 45.41 145 LEU B CA 1
ATOM 6674 C C . LEU B 1 145 ? 12.633 19.359 -14.789 1 45.41 145 LEU B C 1
ATOM 6676 O O . LEU B 1 145 ? 13 19.344 -15.961 1 45.41 145 LEU B O 1
ATOM 6680 N N . GLU B 1 146 ? 13.453 19.812 -14 1 45.16 146 GLU B N 1
ATOM 6681 C CA . GLU B 1 146 ? 14.883 19.578 -14.188 1 45.16 146 GLU B CA 1
ATOM 6682 C C . GLU B 1 146 ? 15.195 18.094 -14.242 1 45.16 146 GLU B C 1
ATOM 6684 O O . GLU B 1 146 ? 16.359 17.688 -14.148 1 45.16 146 GLU B O 1
ATOM 6689 N N . ALA B 1 147 ? 14.273 17.266 -14.266 1 48.22 147 ALA B N 1
ATOM 6690 C CA . ALA B 1 147 ? 14.688 15.859 -14.25 1 48.22 147 ALA B CA 1
ATOM 6691 C C . ALA B 1 147 ? 15.273 15.445 -15.594 1 48.22 147 ALA B C 1
ATOM 6693 O O . ALA B 1 147 ? 14.711 15.766 -16.641 1 48.22 147 ALA B O 1
ATOM 6694 N N . PRO B 1 148 ? 16.453 14.992 -15.602 1 48.72 148 PRO B N 1
ATOM 6695 C CA . PRO B 1 148 ? 17.094 14.586 -16.859 1 48.72 148 PRO B CA 1
ATOM 6696 C C . PRO B 1 148 ? 16.297 13.5 -17.594 1 48.72 148 PRO B C 1
ATOM 6698 O O . PRO B 1 148 ? 16.141 12.391 -17.078 1 48.72 148 PRO B O 1
ATOM 6701 N N . VAL B 1 149 ? 15.469 13.781 -18.547 1 54.44 149 VAL B N 1
ATOM 6702 C CA . VAL B 1 149 ? 14.719 12.984 -19.516 1 54.44 149 VAL B CA 1
ATOM 6703 C C . VAL B 1 149 ? 15.664 12.016 -20.234 1 54.44 149 VAL B C 1
ATOM 6705 O O . VAL B 1 149 ? 15.258 10.922 -20.625 1 54.44 149 VAL B O 1
ATOM 6708 N N . GLY B 1 150 ? 16.906 12.172 -20.062 1 66.25 150 GLY B N 1
ATOM 6709 C CA . GLY B 1 150 ? 17.828 11.445 -20.922 1 66.25 150 GLY B CA 1
ATOM 6710 C C . GLY B 1 150 ? 18.078 10.023 -20.453 1 66.25 150 GLY B C 1
ATOM 6711 O O . GLY B 1 150 ? 18.609 9.203 -21.203 1 66.25 150 GLY B O 1
ATOM 6712 N N . VAL B 1 151 ? 17.516 9.688 -19.281 1 76.62 151 VAL B N 1
ATOM 6713 C CA . VAL B 1 151 ? 17.938 8.398 -18.75 1 76.62 151 VAL B CA 1
ATOM 6714 C C . VAL B 1 151 ? 16.906 7.324 -19.109 1 76.62 151 VAL B C 1
ATOM 6716 O O . VAL B 1 151 ? 17.219 6.129 -19.094 1 76.62 151 VAL B O 1
ATOM 6719 N N . TRP B 1 152 ? 15.867 7.715 -19.641 1 82.06 152 TRP B N 1
ATOM 6720 C CA . TRP B 1 152 ? 14.812 6.734 -19.859 1 82.06 152 TRP B CA 1
ATOM 6721 C C . TRP B 1 152 ? 15.008 6.004 -21.188 1 82.06 152 TRP B C 1
ATOM 6723 O O . TRP B 1 152 ? 14.664 4.828 -21.312 1 82.06 152 TRP B O 1
ATOM 6733 N N . ALA B 1 153 ? 15.656 6.688 -22.109 1 86.94 153 ALA B N 1
ATOM 6734 C CA . ALA B 1 153 ? 15.914 6.047 -23.391 1 86.94 153 ALA B CA 1
ATOM 6735 C C . ALA B 1 153 ? 16.938 4.926 -23.25 1 86.94 153 ALA B C 1
ATOM 6737 O O . ALA B 1 153 ? 16.703 3.795 -23.672 1 86.94 153 ALA B O 1
ATOM 6738 N N . PRO B 1 154 ? 18.016 5.219 -22.578 1 90.44 154 PRO B N 1
ATOM 6739 C CA . PRO B 1 154 ? 18.953 4.117 -22.359 1 90.44 154 PRO B CA 1
ATOM 6740 C C . PRO B 1 154 ? 18.359 2.988 -21.516 1 90.44 154 PRO B C 1
ATOM 6742 O O . PRO B 1 154 ? 18.656 1.813 -21.766 1 90.44 154 PRO B O 1
ATOM 6745 N N . LEU B 1 155 ? 17.562 3.314 -20.594 1 92.31 155 LEU B N 1
ATOM 6746 C CA . LEU B 1 155 ? 16.938 2.283 -19.781 1 92.31 155 LEU B CA 1
ATOM 6747 C C . LEU B 1 155 ? 16.016 1.402 -20.625 1 92.31 155 LEU B C 1
ATOM 6749 O O . LEU B 1 155 ? 16.047 0.176 -20.5 1 92.31 155 LEU B O 1
ATOM 6753 N N . ALA B 1 156 ? 15.266 2.02 -21.453 1 92 156 ALA B N 1
ATOM 6754 C CA . ALA B 1 156 ? 14.375 1.274 -22.344 1 92 156 ALA B CA 1
ATOM 6755 C C . ALA B 1 156 ? 15.164 0.344 -23.266 1 92 156 ALA B C 1
ATOM 6757 O O . ALA B 1 156 ? 14.789 -0.814 -23.453 1 92 156 ALA B O 1
ATOM 6758 N N . PHE B 1 157 ? 16.219 0.843 -23.719 1 92.31 157 PHE B N 1
ATOM 6759 C CA . PHE B 1 157 ? 17.047 0.086 -24.641 1 92.31 157 PHE B CA 1
ATOM 6760 C C . PHE B 1 157 ? 17.656 -1.133 -23.953 1 92.31 157 PHE B C 1
ATOM 6762 O O . PHE B 1 157 ? 17.531 -2.256 -24.453 1 92.31 157 PHE B O 1
ATOM 6769 N N . VAL B 1 158 ? 18.203 -0.946 -22.812 1 93.56 158 VAL B N 1
ATOM 6770 C CA . VAL B 1 158 ? 18.875 -2.035 -22.125 1 93.56 158 VAL B CA 1
ATOM 6771 C C . VAL B 1 158 ? 17.844 -3.021 -21.578 1 93.56 158 VAL B C 1
ATOM 6773 O O . VAL B 1 158 ? 18.109 -4.227 -21.5 1 93.56 158 VAL B O 1
ATOM 6776 N N . THR B 1 159 ? 16.703 -2.555 -21.203 1 94.12 159 THR B N 1
ATOM 6777 C CA . THR B 1 159 ? 15.625 -3.438 -20.75 1 94.12 159 THR B CA 1
ATOM 6778 C C . THR B 1 159 ? 15.18 -4.363 -21.875 1 94.12 159 THR B C 1
ATOM 6780 O O . THR B 1 159 ? 15.023 -5.57 -21.672 1 94.12 159 THR B O 1
ATOM 6783 N N . LEU B 1 160 ? 15.086 -3.785 -23.062 1 93.38 160 LEU B N 1
ATOM 6784 C CA . LEU B 1 160 ? 14.703 -4.586 -24.219 1 93.38 160 LEU B CA 1
ATOM 6785 C C . LEU B 1 160 ? 15.789 -5.59 -24.562 1 93.38 160 LEU B C 1
ATOM 6787 O O . LEU B 1 160 ? 15.5 -6.738 -24.922 1 93.38 160 LEU B O 1
ATOM 6791 N N . LEU B 1 161 ? 16.969 -5.168 -24.422 1 93.44 161 LEU B N 1
ATOM 6792 C CA . LEU B 1 161 ? 18.078 -6.062 -24.719 1 93.44 161 LEU B CA 1
ATOM 6793 C C . LEU B 1 161 ? 18.156 -7.199 -23.703 1 93.44 161 LEU B C 1
ATOM 6795 O O . LEU B 1 161 ? 18.484 -8.336 -24.062 1 93.44 161 LEU B O 1
ATOM 6799 N N . SER B 1 162 ? 17.875 -6.859 -22.438 1 94.06 162 SER B N 1
ATOM 6800 C CA . SER B 1 162 ? 17.844 -7.887 -21.406 1 94.06 162 SER B CA 1
ATOM 6801 C C . SER B 1 162 ? 16.766 -8.922 -21.672 1 94.06 162 SER B C 1
ATOM 6803 O O . SER B 1 162 ? 16.984 -10.125 -21.547 1 94.06 162 SER B O 1
ATOM 6805 N N . PHE B 1 163 ? 15.617 -8.438 -22.109 1 92.25 163 PHE B N 1
ATOM 6806 C CA . PHE B 1 163 ? 14.508 -9.336 -22.422 1 92.25 163 PHE B CA 1
ATOM 6807 C C . PHE B 1 163 ? 14.836 -10.18 -23.656 1 92.25 163 PHE B C 1
ATOM 6809 O O . PHE B 1 163 ? 14.641 -11.398 -23.641 1 92.25 163 PHE B O 1
ATOM 6816 N N . ALA B 1 164 ? 15.445 -9.516 -24.719 1 89.94 164 ALA B N 1
ATOM 6817 C CA . ALA B 1 164 ? 15.734 -10.188 -25.984 1 89.94 164 ALA B CA 1
ATOM 6818 C C . ALA B 1 164 ? 16.828 -11.234 -25.797 1 89.94 164 ALA B C 1
ATOM 6820 O O . ALA B 1 164 ? 16.766 -12.32 -26.391 1 89.94 164 ALA B O 1
ATOM 6821 N N . SER B 1 165 ? 17.75 -10.93 -25.031 1 89.81 165 SER B N 1
ATOM 6822 C CA . SER B 1 165 ? 18.859 -11.875 -24.828 1 89.81 165 SER B CA 1
ATOM 6823 C C . SER B 1 165 ? 18.406 -13.094 -24.031 1 89.81 165 SER B C 1
ATOM 6825 O O . SER B 1 165 ? 18.875 -14.203 -24.266 1 89.81 165 SER B O 1
ATOM 6827 N N . ARG B 1 166 ? 17.484 -12.898 -23.188 1 86.56 166 ARG B N 1
ATOM 6828 C CA . ARG B 1 166 ? 17.016 -14.008 -22.359 1 86.56 166 ARG B CA 1
ATOM 6829 C C . ARG B 1 166 ? 16 -14.859 -23.109 1 86.56 166 ARG B C 1
ATOM 6831 O O . ARG B 1 166 ? 16 -16.094 -22.984 1 86.56 166 ARG B O 1
ATOM 6838 N N . PHE B 1 167 ? 15.172 -14.195 -23.875 1 77.25 167 PHE B N 1
ATOM 6839 C CA . PHE B 1 167 ? 14.023 -14.914 -24.406 1 77.25 167 PHE B CA 1
ATOM 6840 C C . PHE B 1 167 ? 14.156 -15.117 -25.906 1 77.25 167 PHE B C 1
ATOM 6842 O O . PHE B 1 167 ? 13.203 -15.523 -26.578 1 77.25 167 PHE B O 1
ATOM 6849 N N . TYR B 1 168 ? 15.297 -14.469 -26.516 1 61.78 168 TYR B N 1
ATOM 6850 C CA . TYR B 1 168 ? 15.547 -14.648 -27.938 1 61.78 168 TYR B CA 1
ATOM 6851 C C . TYR B 1 168 ? 15.289 -16.094 -28.359 1 61.78 168 TYR B C 1
ATOM 6853 O O . TYR B 1 168 ? 14.734 -16.344 -29.438 1 61.78 168 TYR B O 1
ATOM 6861 N N . ARG B 1 169 ? 15.797 -16.969 -27.547 1 54.41 169 ARG B N 1
ATOM 6862 C CA . ARG B 1 169 ? 15.695 -18.344 -27.984 1 54.41 169 ARG B CA 1
ATOM 6863 C C . ARG B 1 169 ? 14.352 -18.953 -27.609 1 54.41 169 ARG B C 1
ATOM 6865 O O . ARG B 1 169 ? 14.148 -20.156 -27.719 1 54.41 169 ARG B O 1
ATOM 6872 N N . LEU B 1 170 ? 13.508 -18.234 -27.078 1 46 170 LEU B N 1
ATOM 6873 C CA . LEU B 1 170 ? 12.242 -18.766 -26.578 1 46 170 LEU B CA 1
ATOM 6874 C C . LEU B 1 170 ? 11.492 -19.516 -27.672 1 46 170 LEU B C 1
ATOM 6876 O O . LEU B 1 170 ? 10.703 -20.422 -27.391 1 46 170 LEU B O 1
ATOM 6880 N N . SER B 1 171 ? 11.5 -19 -28.969 1 41.19 171 SER B N 1
ATOM 6881 C CA . SER B 1 171 ? 10.766 -19.766 -29.969 1 41.19 171 SER B CA 1
ATOM 6882 C C . SER B 1 171 ? 11.586 -20.969 -30.453 1 41.19 171 SER B C 1
ATOM 6884 O O . SER B 1 171 ? 11.094 -21.781 -31.25 1 41.19 171 SER B O 1
ATOM 6886 N N . GLU B 1 172 ? 12.883 -20.859 -30.562 1 44.28 172 GLU B N 1
ATOM 6887 C CA . GL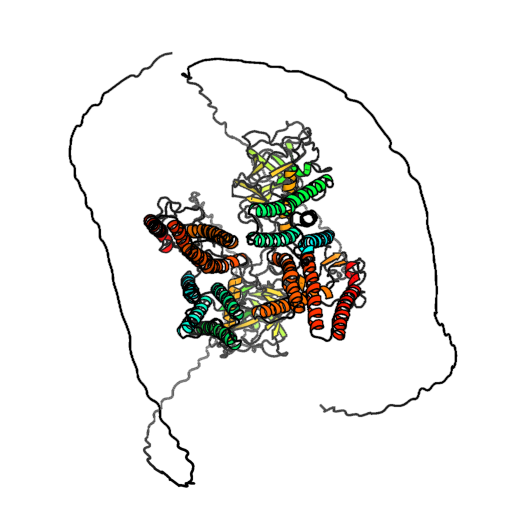U B 1 172 ? 13.547 -21.938 -31.281 1 44.28 172 GLU B CA 1
ATOM 6888 C C . GLU B 1 172 ? 13.633 -23.203 -30.438 1 44.28 172 GLU B C 1
ATOM 6890 O O . GLU B 1 172 ? 13.766 -23.109 -29.203 1 44.28 172 GLU B O 1
ATOM 6895 N N . PRO B 1 173 ? 13.219 -24.344 -31.016 1 43.62 173 PRO B N 1
ATOM 6896 C CA . PRO B 1 173 ? 13.422 -25.688 -30.469 1 43.62 173 PRO B CA 1
ATOM 6897 C C . PRO B 1 173 ? 14.695 -25.797 -29.641 1 43.62 173 PRO B C 1
ATOM 6899 O O . PRO B 1 173 ? 15.617 -24.984 -29.781 1 43.62 173 PRO B O 1
ATOM 6902 N N . PRO B 1 174 ? 14.711 -26.719 -28.578 1 45.59 174 PRO B N 1
ATOM 6903 C CA . PRO B 1 174 ? 15.727 -27.234 -27.656 1 45.59 174 PRO B CA 1
ATOM 6904 C C . PRO B 1 174 ? 17.109 -27.312 -28.281 1 45.59 174 PRO B C 1
ATOM 6906 O O . PRO B 1 174 ? 18.016 -27.922 -27.703 1 45.59 174 PRO B O 1
ATOM 6909 N N . HIS B 1 175 ? 17.266 -26.797 -29.453 1 46.81 175 HIS B N 1
ATOM 6910 C CA . HIS B 1 175 ? 18.516 -27.344 -29.969 1 46.81 175 HIS B CA 1
ATOM 6911 C C . HIS B 1 175 ? 19.719 -26.656 -29.344 1 46.81 175 HIS B C 1
ATOM 6913 O O . HIS B 1 175 ? 20.844 -26.797 -29.828 1 46.81 175 HIS B O 1
ATOM 6919 N N . VAL B 1 176 ? 19.469 -25.625 -28.547 1 60.97 176 VAL B N 1
ATOM 6920 C CA . VAL B 1 176 ? 20.766 -25.156 -28.078 1 60.97 176 VAL B CA 1
ATOM 6921 C C . VAL B 1 176 ? 21.25 -26.062 -26.938 1 60.97 176 VAL B C 1
ATOM 6923 O O . VAL B 1 176 ? 20.516 -26.297 -25.969 1 60.97 176 VAL B O 1
ATOM 6926 N N . TRP B 1 177 ? 22.344 -26.719 -27.266 1 77.5 177 TRP B N 1
ATOM 6927 C CA . TRP B 1 177 ? 23 -27.641 -26.344 1 77.5 177 TRP B CA 1
ATOM 6928 C C . TRP B 1 177 ? 23.5 -26.922 -25.094 1 77.5 177 TRP B C 1
ATOM 6930 O O . TRP B 1 177 ? 24.25 -25.938 -25.203 1 77.5 177 TRP B O 1
ATOM 6940 N N . PRO B 1 178 ? 23 -27.281 -24 1 87.31 178 PRO B N 1
ATOM 6941 C CA . PRO B 1 178 ? 23.5 -26.703 -22.75 1 87.31 178 PRO B CA 1
ATOM 6942 C C . PRO B 1 178 ? 25.016 -26.734 -22.641 1 87.31 178 PRO B C 1
ATOM 6944 O O . PRO B 1 178 ? 25.656 -27.688 -23.094 1 87.31 178 PRO B O 1
ATOM 6947 N N . PHE B 1 179 ? 25.625 -25.578 -22.266 1 91.38 179 PHE B N 1
ATOM 6948 C CA . PHE B 1 179 ? 27.047 -25.422 -22 1 91.38 179 PHE B CA 1
ATOM 6949 C C . PHE B 1 179 ? 27.828 -25.297 -23.297 1 91.38 179 PHE B C 1
ATOM 6951 O O . PHE B 1 179 ? 29.047 -25.484 -23.297 1 91.38 179 PHE B O 1
ATOM 6958 N N . SER B 1 180 ? 27.156 -25.094 -24.359 1 89.94 180 SER B N 1
ATOM 6959 C CA . SER B 1 180 ? 27.812 -24.734 -25.609 1 89.94 180 SER B CA 1
ATOM 6960 C C . SER B 1 180 ? 28.281 -23.281 -25.609 1 89.94 180 SER B C 1
ATOM 6962 O O . SER B 1 180 ? 27.922 -22.516 -24.703 1 89.94 180 SER B O 1
ATOM 6964 N N . ALA B 1 181 ? 29.141 -22.922 -26.562 1 90.5 181 ALA B N 1
ATOM 6965 C CA . ALA B 1 181 ? 29.641 -21.562 -26.656 1 90.5 181 ALA B CA 1
ATOM 6966 C C . ALA B 1 181 ? 28.516 -20.562 -26.891 1 90.5 181 ALA B C 1
ATOM 6968 O O . ALA B 1 181 ? 28.516 -19.469 -26.312 1 90.5 181 ALA B O 1
ATOM 6969 N N . SER B 1 182 ? 27.594 -20.922 -27.672 1 87.81 182 SER B N 1
ATOM 6970 C CA . SER B 1 182 ? 26.453 -20.047 -27.938 1 87.81 182 SER B CA 1
ATOM 6971 C C . SER B 1 182 ? 25.594 -19.875 -26.688 1 87.81 182 SER B C 1
ATOM 6973 O O . SER B 1 182 ? 25.094 -18.781 -26.406 1 87.81 182 SER B O 1
ATOM 6975 N N . TRP B 1 183 ? 25.406 -20.953 -25.953 1 89.62 183 TRP B N 1
ATOM 6976 C CA . TRP B 1 183 ? 24.641 -20.906 -24.719 1 89.62 183 TRP B CA 1
ATOM 6977 C C . TRP B 1 183 ? 25.281 -19.969 -23.703 1 89.62 183 TRP B C 1
ATOM 6979 O O . TRP B 1 183 ? 24.609 -19.109 -23.125 1 89.62 183 TRP B O 1
ATOM 6989 N N . TRP B 1 184 ? 26.578 -20.047 -23.594 1 91.81 184 TRP B N 1
ATOM 6990 C CA . TRP B 1 184 ? 27.328 -19.172 -22.688 1 91.81 184 TRP B CA 1
ATOM 6991 C C . TRP B 1 184 ? 27.266 -17.719 -23.156 1 91.81 184 TRP B C 1
ATOM 6993 O O . TRP B 1 184 ? 27.156 -16.812 -22.328 1 91.81 184 TRP B O 1
ATOM 7003 N N . PHE B 1 185 ? 27.312 -17.547 -24.406 1 92.19 185 PHE B N 1
ATOM 7004 C CA . PHE B 1 185 ? 27.281 -16.203 -24.969 1 92.19 185 PHE B CA 1
ATOM 7005 C C . PHE B 1 185 ? 25.984 -15.5 -24.594 1 92.19 185 PHE B C 1
ATOM 7007 O O . PHE B 1 185 ? 26 -14.383 -24.078 1 92.19 185 PHE B O 1
ATOM 7014 N N . TRP B 1 186 ? 24.875 -16.109 -24.844 1 91 186 TRP B N 1
ATOM 7015 C CA . TRP B 1 186 ? 23.594 -15.492 -24.594 1 91 186 TRP B CA 1
ATOM 7016 C C . TRP B 1 186 ? 23.359 -15.312 -23.094 1 91 186 TRP B C 1
ATOM 7018 O O . TRP B 1 186 ? 22.781 -14.312 -22.656 1 91 186 TRP B O 1
ATOM 7028 N N . LEU B 1 187 ? 23.781 -16.266 -22.328 1 93.25 187 LEU B N 1
ATOM 7029 C CA . LEU B 1 187 ? 23.641 -16.172 -20.875 1 93.25 187 LEU B CA 1
ATOM 7030 C C . LEU B 1 187 ? 24.469 -15.008 -20.344 1 93.25 187 LEU B C 1
ATOM 7032 O O . LEU B 1 187 ? 23.984 -14.227 -19.516 1 93.25 187 LEU B O 1
ATOM 7036 N N . SER B 1 188 ? 25.688 -14.891 -20.859 1 95.44 188 SER B N 1
ATOM 7037 C CA . SER B 1 188 ? 26.547 -13.805 -20.422 1 95.44 188 SER B CA 1
ATOM 7038 C C . SER B 1 188 ? 26.031 -12.453 -20.906 1 95.44 188 SER B C 1
ATOM 7040 O O . SER B 1 188 ? 26.094 -11.469 -20.172 1 95.44 188 SER B O 1
ATOM 7042 N N . LEU B 1 189 ? 25.547 -12.484 -22.141 1 95.25 189 LEU B N 1
ATOM 7043 C CA . LEU B 1 189 ? 24.984 -11.242 -22.672 1 95.25 189 LEU B CA 1
ATOM 7044 C C . LEU B 1 189 ? 23.797 -10.773 -21.828 1 95.25 189 LEU B C 1
ATOM 7046 O O . LEU B 1 189 ? 23.625 -9.578 -21.609 1 95.25 189 LEU B O 1
ATOM 7050 N N . THR B 1 190 ? 22.953 -11.664 -21.375 1 95.44 190 THR B N 1
ATOM 7051 C CA . THR B 1 190 ? 21.859 -11.32 -20.484 1 95.44 190 THR B CA 1
ATOM 7052 C C . THR B 1 190 ? 22.375 -10.688 -19.188 1 95.44 190 THR B C 1
ATOM 7054 O O . THR B 1 190 ? 21.859 -9.656 -18.75 1 95.44 190 THR B O 1
ATOM 7057 N N . GLY B 1 191 ? 23.438 -11.273 -18.641 1 97.25 191 GLY B N 1
ATOM 7058 C CA . GLY B 1 191 ? 24.031 -10.711 -17.438 1 97.25 191 GLY B CA 1
ATOM 7059 C C . GLY B 1 191 ? 24.562 -9.305 -17.641 1 97.25 191 GLY B C 1
ATOM 7060 O O . GLY B 1 191 ? 24.391 -8.43 -16.797 1 97.25 191 GLY B O 1
ATOM 7061 N N . ILE B 1 192 ? 25.188 -9.109 -18.797 1 97.56 192 ILE B N 1
ATOM 7062 C CA . ILE B 1 192 ? 25.75 -7.805 -19.125 1 97.56 192 ILE B CA 1
ATOM 7063 C C . ILE B 1 192 ? 24.625 -6.781 -19.25 1 97.56 192 ILE B C 1
ATOM 7065 O O . ILE B 1 192 ? 24.719 -5.672 -18.719 1 97.56 192 ILE B O 1
ATOM 7069 N N . ASN B 1 193 ? 23.609 -7.156 -19.875 1 96.94 193 ASN B N 1
ATOM 7070 C CA . ASN B 1 193 ? 22.484 -6.242 -20.047 1 96.94 193 ASN B CA 1
ATOM 7071 C C . ASN B 1 193 ? 21.781 -5.961 -18.734 1 96.94 193 ASN B C 1
ATOM 7073 O O . ASN B 1 193 ? 21.266 -4.855 -18.516 1 96.94 193 ASN B O 1
ATOM 7077 N N . LEU B 1 194 ? 21.703 -6.918 -17.844 1 97.56 194 LEU B N 1
ATOM 7078 C CA . LEU B 1 194 ? 21.125 -6.695 -16.531 1 97.56 194 LEU B CA 1
ATOM 7079 C C . LEU B 1 194 ? 21.922 -5.66 -15.742 1 97.56 194 LEU B C 1
ATOM 7081 O O . LEU B 1 194 ? 21.344 -4.801 -15.07 1 97.56 194 LEU B O 1
ATOM 7085 N N . ALA B 1 195 ? 23.234 -5.758 -15.867 1 97.81 195 ALA B N 1
ATOM 7086 C CA . ALA B 1 195 ? 24.094 -4.762 -15.227 1 97.81 195 ALA B CA 1
ATOM 7087 C C . ALA B 1 195 ? 23.812 -3.367 -15.781 1 97.81 195 ALA B C 1
ATOM 7089 O O . ALA B 1 195 ? 23.766 -2.391 -15.031 1 97.81 195 ALA B O 1
ATOM 7090 N N . GLY B 1 196 ? 23.625 -3.361 -17.078 1 96.19 196 GLY B N 1
ATOM 7091 C CA . GLY B 1 196 ? 23.297 -2.09 -17.703 1 96.19 196 GLY B CA 1
ATOM 7092 C C . GLY B 1 196 ? 21.969 -1.521 -17.25 1 96.19 196 GLY B C 1
ATOM 7093 O O . GLY B 1 196 ? 21.844 -0.315 -17.016 1 96.19 196 GLY B O 1
ATOM 7094 N N . ALA B 1 197 ? 21 -2.336 -17.062 1 96.06 197 ALA B N 1
ATOM 7095 C CA . ALA B 1 197 ? 19.672 -1.884 -16.656 1 96.06 197 ALA B CA 1
ATOM 7096 C C . ALA B 1 197 ? 19.719 -1.303 -15.242 1 96.06 197 ALA B C 1
ATOM 7098 O O . ALA B 1 197 ? 19.188 -0.215 -15 1 96.06 197 ALA B O 1
ATOM 7099 N N . ILE B 1 198 ? 20.375 -1.954 -14.336 1 95.25 198 ILE B N 1
ATOM 7100 C CA . ILE B 1 198 ? 20.438 -1.478 -12.961 1 95.25 198 ILE B CA 1
ATOM 7101 C C . ILE B 1 198 ? 21.359 -0.259 -12.883 1 95.25 198 ILE B C 1
ATOM 7103 O O . ILE B 1 198 ? 21.172 0.616 -12.031 1 95.25 198 ILE B O 1
ATOM 7107 N N . GLY B 1 199 ? 22.328 -0.243 -13.734 1 94.31 199 GLY B N 1
ATOM 7108 C CA . GLY B 1 199 ? 23.266 0.866 -13.758 1 94.31 199 GLY B CA 1
ATOM 7109 C C . GLY B 1 199 ? 22.641 2.178 -14.18 1 94.31 199 GLY B C 1
ATOM 7110 O O . GLY B 1 199 ? 23.031 3.246 -13.719 1 94.31 199 GLY B O 1
ATOM 7111 N N . VAL B 1 200 ? 21.609 2.074 -14.984 1 92.75 200 VAL B N 1
ATOM 7112 C CA . VAL B 1 200 ? 20.938 3.285 -15.461 1 92.75 200 VAL B CA 1
ATOM 7113 C C . VAL B 1 200 ? 20 3.822 -14.383 1 92.75 200 VAL B C 1
ATOM 7115 O O . VAL B 1 200 ? 20.078 4.996 -14.016 1 92.75 200 VAL B O 1
ATOM 7118 N N . LYS B 1 201 ? 19.188 2.959 -13.938 1 92.38 201 LYS B N 1
ATOM 7119 C CA . LYS B 1 201 ? 18.25 3.285 -12.867 1 92.38 201 LYS B CA 1
ATOM 7120 C C . LYS B 1 201 ? 17.844 2.035 -12.086 1 92.38 201 LYS B C 1
ATOM 7122 O O . LYS B 1 201 ? 17.797 0.938 -12.648 1 92.38 201 LYS B O 1
ATOM 7127 N N . PHE B 1 202 ? 17.344 2.23 -10.906 1 91.69 202 PHE B N 1
ATOM 7128 C CA . PHE B 1 202 ? 16.984 1.094 -10.07 1 91.69 202 PHE B CA 1
ATOM 7129 C C . PHE B 1 202 ? 15.656 0.488 -10.516 1 91.69 202 PHE B C 1
ATOM 7131 O O . PHE B 1 202 ? 15.312 -0.631 -10.125 1 91.69 202 PHE B O 1
ATOM 7138 N N . VAL B 1 203 ? 14.961 1.191 -11.398 1 92 203 VAL B N 1
ATOM 7139 C CA . VAL B 1 203 ? 13.797 0.593 -12.039 1 92 203 VAL B CA 1
ATOM 7140 C C . VAL B 1 203 ? 14.227 -0.628 -12.852 1 92 203 VAL B C 1
ATOM 7142 O O . VAL B 1 203 ? 13.414 -1.51 -13.133 1 92 203 VAL B O 1
ATOM 7145 N N . GLY B 1 204 ? 15.477 -0.683 -13.164 1 95 204 GLY B N 1
ATOM 7146 C CA . GLY B 1 204 ? 16.047 -1.829 -13.852 1 95 204 GLY B CA 1
ATOM 7147 C C . GLY B 1 204 ? 15.961 -3.113 -13.047 1 95 204 GLY B C 1
ATOM 7148 O O . GLY B 1 204 ? 16.094 -4.207 -13.602 1 95 204 GLY B O 1
ATOM 7149 N N . LEU B 1 205 ? 15.672 -3.037 -11.805 1 95.12 205 LEU B N 1
ATOM 7150 C CA . LEU B 1 205 ? 15.523 -4.215 -10.953 1 95.12 205 LEU B CA 1
ATOM 7151 C C . LEU B 1 205 ? 14.305 -5.031 -11.367 1 95.12 205 LEU B C 1
ATOM 7153 O O . LEU B 1 205 ? 14.25 -6.238 -11.117 1 95.12 205 LEU B O 1
ATOM 7157 N N . PHE B 1 206 ? 13.391 -4.441 -12.055 1 96.94 206 PHE B N 1
ATOM 7158 C CA . PHE B 1 206 ? 12.188 -5.16 -12.469 1 96.94 206 PHE B CA 1
ATOM 7159 C C . PHE B 1 206 ? 12.516 -6.164 -13.562 1 96.94 206 PHE B C 1
ATOM 7161 O O . PHE B 1 206 ? 11.953 -7.262 -13.594 1 96.94 206 PHE B O 1
ATOM 7168 N N . VAL B 1 207 ? 13.406 -5.77 -14.461 1 96.94 207 VAL B N 1
ATOM 7169 C CA . VAL B 1 207 ? 13.789 -6.723 -15.5 1 96.94 207 VAL B CA 1
ATOM 7170 C C . VAL B 1 207 ? 14.656 -7.824 -14.898 1 96.94 207 VAL B C 1
ATOM 7172 O O . VAL B 1 207 ? 14.633 -8.969 -15.352 1 96.94 207 VAL B O 1
ATOM 7175 N N . VAL B 1 208 ? 15.453 -7.508 -13.844 1 97.19 208 VAL B N 1
ATOM 7176 C CA . VAL B 1 208 ? 16.203 -8.523 -13.117 1 97.19 208 VAL B CA 1
ATOM 7177 C C . VAL B 1 208 ? 15.242 -9.531 -12.492 1 97.19 208 VAL B C 1
ATOM 7179 O O . VAL B 1 208 ? 15.484 -10.742 -12.555 1 97.19 208 VAL B O 1
ATOM 7182 N N . LEU B 1 209 ? 14.188 -8.992 -12.008 1 97.31 209 LEU B N 1
ATOM 7183 C CA . LEU B 1 209 ? 13.172 -9.867 -11.422 1 97.31 209 LEU B CA 1
ATOM 7184 C C . LEU B 1 209 ? 12.531 -10.742 -12.492 1 97.31 209 LEU B C 1
ATOM 7186 O O . LEU B 1 209 ? 12.297 -11.938 -12.266 1 97.31 209 LEU B O 1
ATOM 7190 N N . LEU B 1 210 ? 12.234 -10.148 -13.594 1 96.81 210 LEU B N 1
ATOM 7191 C CA . LEU B 1 210 ? 11.633 -10.898 -14.688 1 96.81 210 LEU B CA 1
ATOM 7192 C C . LEU B 1 210 ? 12.547 -12.031 -15.141 1 96.81 210 LEU B C 1
ATOM 7194 O O . LEU B 1 210 ? 12.117 -13.188 -15.242 1 96.81 210 LEU B O 1
ATOM 7198 N N . VAL B 1 211 ? 13.797 -11.711 -15.359 1 95.5 211 VAL B N 1
ATOM 7199 C CA . VAL B 1 211 ? 14.781 -12.703 -15.781 1 95.5 211 VAL B CA 1
ATOM 7200 C C . VAL B 1 211 ? 14.992 -13.719 -14.656 1 95.5 211 VAL B C 1
ATOM 7202 O O . VAL B 1 211 ? 15.125 -14.922 -14.914 1 95.5 211 VAL B O 1
ATOM 7205 N N . GLY B 1 212 ? 15.047 -13.242 -13.438 1 96.25 212 GLY B N 1
ATOM 7206 C CA . GLY B 1 212 ? 15.188 -14.117 -12.289 1 96.25 212 GLY B CA 1
ATOM 7207 C C . GLY B 1 212 ? 14.07 -15.133 -12.164 1 96.25 212 GLY B C 1
ATOM 7208 O O . GLY B 1 212 ? 14.312 -16.312 -11.938 1 96.25 212 GLY B O 1
ATOM 7209 N N . LEU B 1 213 ? 12.82 -14.703 -12.352 1 95.56 213 LEU B N 1
ATOM 7210 C CA . LEU B 1 213 ? 11.672 -15.594 -12.273 1 95.56 213 LEU B CA 1
ATOM 7211 C C . LEU B 1 213 ? 11.711 -16.641 -13.391 1 95.56 213 LEU B C 1
ATOM 7213 O O . LEU B 1 213 ? 11.391 -17.797 -13.172 1 95.56 213 LEU B O 1
ATOM 7217 N N . ASN B 1 214 ? 12.086 -16.188 -14.555 1 93.19 214 ASN B N 1
ATOM 7218 C CA . ASN B 1 214 ? 12.227 -17.125 -15.664 1 93.19 214 ASN B CA 1
ATOM 7219 C C . ASN B 1 214 ? 13.336 -18.141 -15.398 1 93.19 214 ASN B C 1
ATOM 7221 O O . ASN B 1 214 ? 13.219 -19.312 -15.773 1 93.19 214 ASN B O 1
ATOM 7225 N N . THR B 1 215 ? 14.383 -17.719 -14.75 1 94.06 215 THR B N 1
ATOM 7226 C CA . THR B 1 215 ? 15.492 -18.594 -14.414 1 94.06 215 THR B CA 1
ATOM 7227 C C . THR B 1 215 ? 15.07 -19.625 -13.375 1 94.06 215 THR B C 1
ATOM 7229 O O . THR B 1 215 ? 15.406 -20.812 -13.484 1 94.06 215 THR B O 1
ATOM 7232 N N . VAL B 1 216 ? 14.32 -19.203 -12.422 1 93.88 216 VAL B N 1
ATOM 7233 C CA . VAL B 1 216 ? 13.812 -20.109 -11.398 1 93.88 216 VAL B CA 1
ATOM 7234 C C . VAL B 1 216 ? 12.914 -21.156 -12.055 1 93.88 216 VAL B C 1
ATOM 7236 O O . VAL B 1 216 ? 12.992 -22.344 -11.719 1 93.88 216 VAL B O 1
ATOM 7239 N N . TYR B 1 217 ? 12.125 -20.75 -12.984 1 92.44 217 TYR B N 1
ATOM 7240 C CA . TYR B 1 217 ? 11.25 -21.656 -13.711 1 92.44 217 TYR B CA 1
ATOM 7241 C C . TYR B 1 217 ? 12.07 -22.688 -14.5 1 92.44 217 TYR B C 1
ATOM 7243 O O . TYR B 1 217 ? 11.758 -23.875 -14.484 1 92.44 217 TYR B O 1
ATOM 7251 N N . ASP B 1 218 ? 13.102 -22.219 -15.156 1 91 218 ASP B N 1
ATOM 7252 C CA . ASP B 1 218 ? 13.977 -23.109 -15.914 1 91 218 ASP B CA 1
ATOM 7253 C C . ASP B 1 218 ? 14.641 -24.141 -15 1 91 218 ASP B C 1
ATOM 7255 O O . ASP B 1 218 ? 14.68 -25.328 -15.32 1 91 218 ASP B O 1
ATOM 7259 N N . LEU B 1 219 ? 15.117 -23.672 -13.898 1 92.62 219 LEU B N 1
ATOM 7260 C CA . LEU B 1 219 ? 15.789 -24.562 -12.961 1 92.62 219 LEU B CA 1
ATOM 7261 C C . LEU B 1 219 ? 14.805 -25.562 -12.375 1 92.62 219 LEU B C 1
ATOM 7263 O O . LEU B 1 219 ? 15.164 -26.719 -12.117 1 92.62 219 LEU B O 1
ATOM 7267 N N . TRP B 1 220 ? 13.609 -25.141 -12.195 1 92.69 220 TRP B N 1
ATOM 7268 C CA . TRP B 1 220 ? 12.57 -26.047 -11.703 1 92.69 220 TRP B CA 1
ATOM 7269 C C . TRP B 1 220 ? 12.289 -27.156 -12.703 1 92.69 220 TRP B C 1
ATOM 7271 O O . TRP B 1 220 ? 12.156 -28.328 -12.328 1 92.69 220 TRP B O 1
ATOM 7281 N N . GLU B 1 221 ? 12.266 -26.828 -13.984 1 91.5 221 GLU B N 1
ATOM 7282 C CA . GLU B 1 221 ? 12.047 -27.828 -15.031 1 91.5 221 GLU B CA 1
ATOM 7283 C C . GLU B 1 221 ? 13.234 -28.797 -15.133 1 91.5 221 GLU B C 1
ATOM 7285 O O . GLU B 1 221 ? 13.047 -30 -15.32 1 91.5 221 GLU B O 1
ATOM 7290 N N . LEU B 1 222 ? 14.391 -28.25 -14.977 1 92.56 222 LEU B N 1
ATOM 7291 C CA . LEU B 1 222 ? 15.586 -29.094 -15.008 1 92.56 222 LEU B CA 1
ATOM 7292 C C . LEU B 1 222 ? 15.617 -30.016 -13.805 1 92.56 222 LEU B C 1
ATOM 7294 O O . LEU B 1 222 ? 16.047 -31.172 -13.914 1 92.56 222 LEU B O 1
ATOM 7298 N N . LEU B 1 223 ? 15.164 -29.516 -12.672 1 92.31 223 LEU B N 1
ATOM 7299 C CA . LEU B 1 223 ? 15.109 -30.328 -11.461 1 92.31 223 LEU B CA 1
ATOM 7300 C C . LEU B 1 223 ? 14.172 -31.516 -11.641 1 92.31 223 LEU B C 1
ATOM 7302 O O . LEU B 1 223 ? 14.43 -32.594 -11.117 1 92.31 223 LEU B O 1
ATOM 7306 N N . GLY B 1 224 ? 13.133 -31.406 -12.469 1 92.94 224 GLY B N 1
ATOM 7307 C CA . GLY B 1 224 ? 12.156 -32.469 -12.711 1 92.94 224 GLY B CA 1
ATOM 7308 C C . GLY B 1 224 ? 12.609 -33.469 -13.758 1 92.94 224 GLY B C 1
ATOM 7309 O O . GLY B 1 224 ? 12 -34.531 -13.898 1 92.94 224 GLY B O 1
ATOM 7310 N N . ASP B 1 225 ? 13.562 -33.031 -14.547 1 91.88 225 ASP B N 1
ATOM 7311 C CA . ASP B 1 225 ? 14.125 -33.969 -15.531 1 91.88 225 ASP B CA 1
ATOM 7312 C C . ASP B 1 225 ? 15.023 -35 -14.859 1 91.88 225 ASP B C 1
ATOM 7314 O O . ASP B 1 225 ? 16.188 -34.719 -14.594 1 91.88 225 ASP B O 1
ATOM 7318 N N . LEU B 1 226 ? 14.461 -36.156 -14.688 1 92.12 226 LEU B N 1
ATOM 7319 C CA . LEU B 1 226 ? 15.133 -37.188 -13.922 1 92.12 226 LEU B CA 1
ATOM 7320 C C . LEU B 1 226 ? 16.312 -37.781 -14.703 1 92.12 226 LEU B C 1
ATOM 7322 O O . LEU B 1 226 ? 17.141 -38.5 -14.141 1 92.12 226 LEU B O 1
ATOM 7326 N N . SER B 1 227 ? 16.422 -37.469 -15.961 1 92.69 227 SER B N 1
ATOM 7327 C CA . SER B 1 227 ? 17.531 -37.938 -16.781 1 92.69 227 SER B CA 1
ATOM 7328 C C . SER B 1 227 ? 18.812 -37.188 -16.469 1 92.69 227 SER B C 1
ATOM 7330 O O . SER B 1 227 ? 19.906 -37.625 -16.797 1 92.69 227 SER B O 1
ATOM 7332 N N . LEU B 1 228 ? 18.688 -36.094 -15.812 1 91.94 228 LEU B N 1
ATOM 7333 C CA . LEU B 1 228 ? 19.844 -35.25 -15.492 1 91.94 228 LEU B CA 1
ATOM 7334 C C . LEU B 1 228 ? 20.406 -35.594 -14.117 1 91.94 228 LEU B C 1
ATOM 7336 O O . LEU B 1 228 ? 19.641 -35.812 -13.172 1 91.94 228 LEU B O 1
ATOM 7340 N N . SER B 1 229 ? 21.797 -35.781 -14.055 1 93.25 229 SER B N 1
ATOM 7341 C CA . SER B 1 229 ? 22.469 -36 -12.781 1 93.25 229 SER B CA 1
ATOM 7342 C C . SER B 1 229 ? 22.438 -34.781 -11.898 1 93.25 229 SER B C 1
ATOM 7344 O O . SER B 1 229 ? 22.25 -33.656 -12.391 1 93.25 229 SER B O 1
ATOM 7346 N N . LEU B 1 230 ? 22.609 -34.969 -10.617 1 91.62 230 LEU B N 1
ATOM 7347 C CA . LEU B 1 230 ? 22.641 -33.844 -9.68 1 91.62 230 LEU B CA 1
ATOM 7348 C C . LEU B 1 230 ? 23.844 -32.938 -9.938 1 91.62 230 LEU B C 1
ATOM 7350 O O . LEU B 1 230 ? 23.781 -31.734 -9.711 1 91.62 230 LEU B O 1
ATOM 7354 N N . VAL B 1 231 ? 24.906 -33.5 -10.391 1 95.12 231 VAL B N 1
ATOM 7355 C CA . VAL B 1 231 ? 26.094 -32.719 -10.719 1 95.12 231 VAL B CA 1
ATOM 7356 C C . VAL B 1 231 ? 25.812 -31.781 -11.891 1 95.12 231 VAL B C 1
ATOM 7358 O O . VAL B 1 231 ? 26.203 -30.609 -11.867 1 95.12 231 VAL B O 1
ATOM 7361 N N . THR B 1 232 ? 25.078 -32.344 -12.891 1 94.5 232 THR B N 1
ATOM 7362 C CA . THR B 1 232 ? 24.719 -31.531 -14.039 1 94.5 232 THR B CA 1
ATOM 7363 C C . THR B 1 232 ? 23.781 -30.406 -13.617 1 94.5 232 THR B C 1
ATOM 7365 O O . THR B 1 232 ? 23.891 -29.281 -14.117 1 94.5 232 THR B O 1
ATOM 7368 N N . LEU B 1 233 ? 22.891 -30.75 -12.711 1 93.81 233 LEU B N 1
ATOM 7369 C CA . LEU B 1 233 ? 22 -29.719 -12.172 1 93.81 233 LEU B CA 1
ATOM 7370 C C . LEU B 1 233 ? 22.781 -28.641 -11.438 1 93.81 233 LEU B C 1
ATOM 7372 O O . LEU B 1 233 ? 22.484 -27.453 -11.57 1 93.81 233 LEU B O 1
ATOM 7376 N N . GLY B 1 234 ? 23.75 -29.047 -10.664 1 96.06 234 GLY B N 1
ATOM 7377 C CA . GLY B 1 234 ? 24.625 -28.094 -9.984 1 96.06 234 GLY B CA 1
ATOM 7378 C C . GLY B 1 234 ? 25.375 -27.188 -10.945 1 96.06 234 GLY B C 1
ATOM 7379 O O . GLY B 1 234 ? 25.547 -26 -10.68 1 96.06 234 GLY B O 1
ATOM 7380 N N . LYS B 1 235 ? 25.812 -27.766 -12.031 1 96.12 235 LYS B N 1
ATOM 7381 C CA . LYS B 1 235 ? 26.5 -26.969 -13.047 1 96.12 235 LYS B CA 1
ATOM 7382 C C . LYS B 1 235 ? 25.562 -25.938 -13.656 1 96.12 235 LYS B C 1
ATOM 7384 O O . LYS B 1 235 ? 25.984 -24.797 -13.922 1 96.12 235 LYS B O 1
ATOM 7389 N N . HIS B 1 236 ? 24.328 -26.359 -13.914 1 95.5 236 HIS B N 1
ATOM 7390 C CA . HIS B 1 236 ? 23.344 -25.406 -14.43 1 95.5 236 HIS B CA 1
ATOM 7391 C C . HIS B 1 236 ? 23.125 -24.266 -13.445 1 95.5 236 HIS B C 1
ATOM 7393 O O . HIS B 1 236 ? 23.062 -23.094 -13.844 1 95.5 236 HIS B O 1
ATOM 7399 N N . LEU B 1 237 ? 22.984 -24.578 -12.188 1 96.12 237 LEU B N 1
ATOM 7400 C CA . LEU B 1 237 ? 22.781 -23.562 -11.156 1 96.12 237 LEU B CA 1
ATOM 7401 C C . LEU B 1 237 ? 23.984 -22.641 -11.055 1 96.12 237 LEU B C 1
ATOM 7403 O O . LEU B 1 237 ? 23.812 -21.406 -11.039 1 96.12 237 LEU B O 1
ATOM 7407 N N . LEU B 1 238 ? 25.172 -23.219 -11.055 1 97.62 238 LEU B N 1
ATOM 7408 C CA . LEU B 1 238 ? 26.391 -22.422 -10.906 1 97.62 238 LEU B CA 1
ATOM 7409 C C . LEU B 1 238 ? 26.594 -21.516 -12.109 1 97.62 238 LEU B C 1
ATOM 7411 O O . LEU B 1 238 ? 27.047 -20.375 -11.961 1 97.62 238 LEU B O 1
ATOM 7415 N N . ALA B 1 239 ? 26.328 -22.031 -13.289 1 96.75 239 ALA B N 1
ATOM 7416 C CA . ALA B 1 239 ? 26.453 -21.219 -14.5 1 96.75 239 ALA B CA 1
ATOM 7417 C C . ALA B 1 239 ? 25.547 -19.984 -14.43 1 96.75 239 ALA B C 1
ATOM 7419 O O . ALA B 1 239 ? 25.953 -18.891 -14.789 1 96.75 239 ALA B O 1
ATOM 7420 N N . ARG B 1 240 ? 24.359 -20.141 -13.945 1 96.69 240 ARG B N 1
ATOM 7421 C CA . ARG B 1 240 ? 23.406 -19.047 -13.867 1 96.69 240 ARG B CA 1
ATOM 7422 C C . ARG B 1 240 ? 23.766 -18.094 -12.734 1 96.69 240 ARG B C 1
ATOM 7424 O O . ARG B 1 240 ? 23.547 -16.875 -12.844 1 96.69 240 ARG B O 1
ATOM 7431 N N . VAL B 1 241 ? 24.297 -18.594 -11.648 1 97.69 241 VAL B N 1
ATOM 7432 C CA . VAL B 1 241 ? 24.766 -17.734 -10.57 1 97.69 241 VAL B CA 1
ATOM 7433 C C . VAL B 1 241 ? 25.938 -16.875 -11.062 1 97.69 241 VAL B C 1
ATOM 7435 O O . VAL B 1 241 ? 25.969 -15.672 -10.805 1 97.69 241 VAL B O 1
ATOM 7438 N N . PHE B 1 242 ? 26.781 -17.469 -11.82 1 97.88 242 PHE B N 1
ATOM 7439 C CA . PHE B 1 242 ? 27.953 -16.766 -12.328 1 97.88 242 PHE B CA 1
ATOM 7440 C C . PHE B 1 242 ? 27.562 -15.695 -13.344 1 97.88 242 PHE B C 1
ATOM 7442 O O . PHE B 1 242 ? 27.969 -14.539 -13.227 1 97.88 242 PHE B O 1
ATOM 7449 N N . CYS B 1 243 ? 26.719 -16.031 -14.25 1 97.12 243 CYS B N 1
ATOM 7450 C CA . CYS B 1 243 ? 26.438 -15.141 -15.375 1 97.12 243 CYS B CA 1
ATOM 7451 C C . CYS B 1 243 ? 25.328 -14.164 -15.039 1 97.12 243 CYS B C 1
ATOM 7453 O O . CYS B 1 243 ? 25.266 -13.062 -15.594 1 97.12 243 CYS B O 1
ATOM 7455 N N . LEU B 1 244 ? 24.391 -14.492 -14.125 1 97.56 244 LEU B N 1
ATOM 7456 C CA . LEU B 1 244 ? 23.203 -13.664 -13.938 1 97.56 244 LEU B CA 1
ATOM 7457 C C . LEU B 1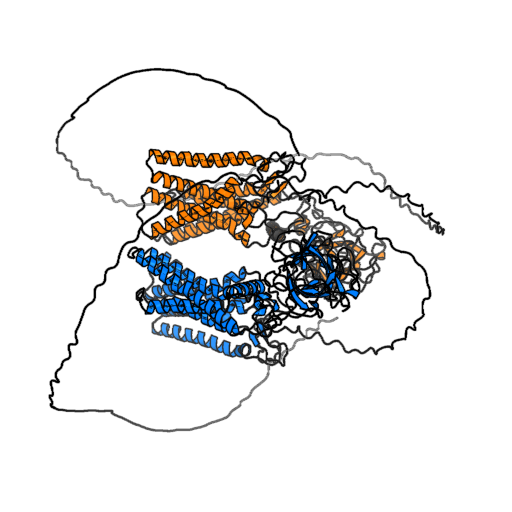 244 ? 23.25 -12.953 -12.586 1 97.56 244 LEU B C 1
ATOM 7459 O O . LEU B 1 244 ? 22.422 -12.094 -12.305 1 97.56 244 LEU B O 1
ATOM 7463 N N . ILE B 1 245 ? 24.172 -13.266 -11.711 1 97.75 245 ILE B N 1
ATOM 7464 C CA . ILE B 1 245 ? 24.266 -12.594 -10.414 1 97.75 245 ILE B CA 1
ATOM 7465 C C . ILE B 1 245 ? 25.656 -11.977 -10.266 1 97.75 245 ILE B C 1
ATOM 7467 O O . ILE B 1 245 ? 25.797 -10.75 -10.234 1 97.75 245 ILE B O 1
ATOM 7471 N N . LEU B 1 246 ? 26.766 -12.797 -10.398 1 98.25 246 LEU B N 1
ATOM 7472 C CA . LEU B 1 246 ? 28.109 -12.328 -10.125 1 98.25 246 LEU B CA 1
ATOM 7473 C C . LEU B 1 246 ? 28.594 -11.398 -11.242 1 98.25 246 LEU B C 1
ATOM 7475 O O . LEU B 1 246 ? 29.156 -10.336 -10.969 1 98.25 246 LEU B O 1
ATOM 7479 N N . LEU B 1 247 ? 28.344 -11.852 -12.453 1 98.12 247 LEU B N 1
ATOM 7480 C CA . LEU B 1 247 ? 28.781 -11.039 -13.578 1 98.12 247 LEU B CA 1
ATOM 7481 C C . LEU B 1 247 ? 28.094 -9.672 -13.562 1 98.12 247 LEU B C 1
ATOM 7483 O O . LEU B 1 247 ? 28.766 -8.641 -13.625 1 98.12 247 LEU B O 1
ATOM 7487 N N . PRO B 1 248 ? 26.781 -9.594 -13.438 1 97.81 248 PRO B N 1
ATOM 7488 C CA . PRO B 1 248 ? 26.141 -8.281 -13.367 1 97.81 248 PRO B CA 1
ATOM 7489 C C . PRO B 1 248 ? 26.609 -7.457 -12.172 1 97.81 248 PRO B C 1
ATOM 7491 O O . PRO B 1 248 ? 26.766 -6.234 -12.281 1 97.81 248 PRO B O 1
ATOM 7494 N N . LEU B 1 249 ? 26.844 -8.055 -11.062 1 97.5 249 LEU B N 1
ATOM 7495 C CA . LEU B 1 249 ? 27.312 -7.336 -9.883 1 97.5 249 LEU B CA 1
ATOM 7496 C C . LEU B 1 249 ? 28.719 -6.766 -10.117 1 97.5 249 LEU B C 1
ATOM 7498 O O . LEU B 1 249 ? 28.984 -5.621 -9.742 1 97.5 249 LEU B O 1
ATOM 7502 N N . ALA B 1 250 ? 29.562 -7.516 -10.688 1 98.06 250 ALA B N 1
ATOM 7503 C CA . ALA B 1 250 ? 30.922 -7.062 -11 1 98.06 250 ALA B CA 1
ATOM 7504 C C . ALA B 1 250 ? 30.891 -5.898 -11.984 1 98.06 250 ALA B C 1
ATOM 7506 O O . ALA B 1 250 ? 31.609 -4.906 -11.805 1 98.06 250 ALA B O 1
ATOM 7507 N N . LEU B 1 251 ? 30.094 -6.082 -13 1 98.06 251 LEU B N 1
ATOM 7508 C CA . LEU B 1 251 ? 30 -5.031 -14 1 98.06 251 LEU B CA 1
ATOM 7509 C C . LEU B 1 251 ? 29.375 -3.775 -13.414 1 98.06 251 LEU B C 1
ATOM 7511 O O . LEU B 1 251 ? 29.781 -2.658 -13.734 1 98.06 251 LEU B O 1
ATOM 7515 N N . TYR B 1 252 ? 28.359 -3.879 -12.594 1 97.06 252 TYR B N 1
ATOM 7516 C CA . TYR B 1 252 ? 27.734 -2.758 -11.906 1 97.06 252 TYR B CA 1
ATOM 7517 C C . TYR B 1 252 ? 28.734 -2.004 -11.055 1 97.06 252 TYR B C 1
ATOM 7519 O O . TYR B 1 252 ? 28.812 -0.773 -11.102 1 97.06 252 TYR B O 1
ATOM 7527 N N . THR B 1 253 ? 29.531 -2.715 -10.359 1 97.44 253 THR B N 1
ATOM 7528 C CA . THR B 1 253 ? 30.562 -2.119 -9.516 1 97.44 253 THR B CA 1
ATOM 7529 C C . THR B 1 253 ? 31.625 -1.419 -10.359 1 97.44 253 THR B C 1
ATOM 7531 O O . THR B 1 253 ? 32.062 -0.319 -10.023 1 97.44 253 THR B O 1
ATOM 7534 N N . ALA B 1 254 ? 31.984 -2.07 -11.406 1 97.44 254 ALA B N 1
ATOM 7535 C CA . ALA B 1 254 ? 32.969 -1.475 -12.32 1 97.44 254 ALA B CA 1
ATOM 7536 C C . ALA B 1 254 ? 32.438 -0.168 -12.906 1 97.44 254 ALA B C 1
ATOM 7538 O O . ALA B 1 254 ? 33.188 0.788 -13.086 1 97.44 254 ALA B O 1
ATOM 7539 N N . GLN B 1 255 ? 31.203 -0.156 -13.195 1 95.94 255 GLN B N 1
ATOM 7540 C CA . GLN B 1 255 ? 30.594 1.06 -13.719 1 95.94 255 GLN B CA 1
ATOM 7541 C C . GLN B 1 255 ? 30.703 2.207 -12.719 1 95.94 255 GLN B C 1
ATOM 7543 O O . GLN B 1 255 ? 30.984 3.346 -13.102 1 95.94 255 GLN B O 1
ATOM 7548 N N . PHE B 1 256 ? 30.547 1.957 -11.492 1 96.25 256 PHE B N 1
ATOM 7549 C CA . PHE B 1 256 ? 30.641 3.006 -10.477 1 96.25 256 PHE B CA 1
ATOM 7550 C C . PHE B 1 256 ? 32.094 3.4 -10.234 1 96.25 256 PHE B C 1
ATOM 7552 O O . PHE B 1 256 ? 32.375 4.551 -9.906 1 96.25 256 PHE B O 1
ATOM 7559 N N . ALA B 1 257 ? 32.969 2.439 -10.422 1 96.5 257 ALA B N 1
ATOM 7560 C CA . ALA B 1 257 ? 34.375 2.797 -10.344 1 96.5 257 ALA B CA 1
ATOM 7561 C C . ALA B 1 257 ? 34.75 3.816 -11.422 1 96.5 257 ALA B C 1
ATOM 7563 O O . ALA B 1 257 ? 35.438 4.805 -11.141 1 96.5 257 ALA B O 1
ATOM 7564 N N . VAL B 1 258 ? 34.281 3.533 -12.578 1 96.19 258 VAL B N 1
ATOM 7565 C CA . VAL B 1 258 ? 34.5 4.465 -13.68 1 96.19 258 VAL B CA 1
ATOM 7566 C C . VAL B 1 258 ? 33.812 5.789 -13.391 1 96.19 258 VAL B C 1
ATOM 7568 O O . VAL B 1 258 ? 34.375 6.859 -13.625 1 96.19 258 VAL B O 1
ATOM 7571 N N . HIS B 1 259 ? 32.625 5.766 -12.883 1 94.75 259 HIS B N 1
ATOM 7572 C CA . HIS B 1 259 ? 31.828 6.945 -12.555 1 94.75 259 HIS B CA 1
ATOM 7573 C C . HIS B 1 259 ? 32.562 7.855 -11.578 1 94.75 259 HIS B C 1
ATOM 7575 O O . HIS B 1 259 ? 32.688 9.062 -11.812 1 94.75 259 HIS B O 1
ATOM 7581 N N . PHE B 1 260 ? 33.188 7.238 -10.594 1 94.19 260 PHE B N 1
ATOM 7582 C CA . PHE B 1 260 ? 33.875 8.016 -9.578 1 94.19 260 PHE B CA 1
ATOM 7583 C C . PHE B 1 260 ? 35.188 8.555 -10.117 1 94.19 260 PHE B C 1
ATOM 7585 O O . PHE B 1 260 ? 35.656 9.633 -9.711 1 94.19 260 PHE B O 1
ATOM 7592 N N . ALA B 1 261 ? 35.719 7.836 -11.016 1 94.44 261 ALA B N 1
ATOM 7593 C CA . ALA B 1 261 ? 37 8.266 -11.602 1 94.44 261 ALA B CA 1
ATOM 7594 C C . ALA B 1 261 ? 36.781 9.438 -12.562 1 94.44 261 ALA B C 1
ATOM 7596 O O . ALA B 1 261 ? 37.656 10.32 -12.672 1 94.44 261 ALA B O 1
ATOM 7597 N N . VAL B 1 262 ? 35.656 9.438 -13.148 1 95.19 262 VAL B N 1
ATOM 7598 C CA . VAL B 1 262 ? 35.406 10.453 -14.172 1 95.19 262 VAL B CA 1
ATOM 7599 C C . VAL B 1 262 ? 34.75 11.68 -13.523 1 95.19 262 VAL B C 1
ATOM 7601 O O . VAL B 1 262 ? 35.156 12.812 -13.82 1 95.19 262 VAL B O 1
ATOM 7604 N N . LEU B 1 263 ? 33.781 11.469 -12.648 1 92.69 263 LEU B N 1
ATOM 7605 C CA . LEU B 1 263 ? 33.062 12.57 -12 1 92.69 263 LEU B CA 1
ATOM 7606 C C . LEU B 1 263 ? 33.625 12.828 -10.602 1 92.69 263 LEU B C 1
ATOM 7608 O O . LEU B 1 263 ? 32.938 12.602 -9.602 1 92.69 263 LEU B O 1
ATOM 7612 N N . ASN B 1 264 ? 34.781 13.383 -10.578 1 92.75 264 ASN B N 1
ATOM 7613 C CA . ASN B 1 264 ? 35.5 13.547 -9.305 1 92.75 264 ASN B CA 1
ATOM 7614 C C . ASN B 1 264 ? 35.656 15.023 -8.93 1 92.75 264 ASN B C 1
ATOM 7616 O O . ASN B 1 264 ? 36.406 15.359 -8.031 1 92.75 264 ASN B O 1
ATOM 7620 N N . LYS B 1 265 ? 34.906 15.852 -9.609 1 94.62 265 LYS B N 1
ATOM 7621 C CA . LYS B 1 265 ? 35 17.281 -9.305 1 94.62 265 LYS B CA 1
ATOM 7622 C C . LYS B 1 265 ? 33.844 17.734 -8.422 1 94.62 265 LYS B C 1
ATOM 7624 O O . LYS B 1 265 ? 32.75 17.125 -8.438 1 94.62 265 LYS B O 1
ATOM 7629 N N . SER B 1 266 ? 34.031 18.812 -7.742 1 90.56 266 SER B N 1
ATOM 7630 C CA . SER B 1 266 ? 33.031 19.375 -6.836 1 90.56 266 SER B CA 1
ATOM 7631 C C . SER B 1 266 ? 31.812 19.922 -7.602 1 90.56 266 SER B C 1
ATOM 7633 O O . SER B 1 266 ? 31.953 20.328 -8.758 1 90.56 266 SER B O 1
ATOM 7635 N N . GLY B 1 267 ? 30.688 19.734 -6.945 1 87.25 267 GLY B N 1
ATOM 7636 C CA . GLY B 1 267 ? 29.438 20.25 -7.488 1 87.25 267 GLY B CA 1
ATOM 7637 C C . GLY B 1 267 ? 28.469 20.719 -6.422 1 87.25 267 GLY B C 1
ATOM 7638 O O . GLY B 1 267 ? 28.75 20.594 -5.227 1 87.25 267 GLY B O 1
ATOM 7639 N N . PRO B 1 268 ? 27.375 21.281 -6.785 1 82.06 268 PRO B N 1
ATOM 7640 C CA . PRO B 1 268 ? 26.391 21.812 -5.836 1 82.06 268 PRO B CA 1
ATOM 7641 C C . PRO B 1 268 ? 25.781 20.734 -4.949 1 82.06 268 PRO B C 1
ATOM 7643 O O . PRO B 1 268 ? 25.266 21.047 -3.867 1 82.06 268 PRO B O 1
ATOM 7646 N N . GLY B 1 269 ? 25.891 19.531 -5.328 1 83.06 269 GLY B N 1
ATOM 7647 C CA . GLY B 1 269 ? 25.281 18.453 -4.555 1 83.06 269 GLY B CA 1
ATOM 7648 C C . GLY B 1 269 ? 26.25 17.797 -3.588 1 83.06 269 GLY B C 1
ATOM 7649 O O . GLY B 1 269 ? 25.953 16.75 -3.025 1 83.06 269 GLY B O 1
ATOM 7650 N N . ASP B 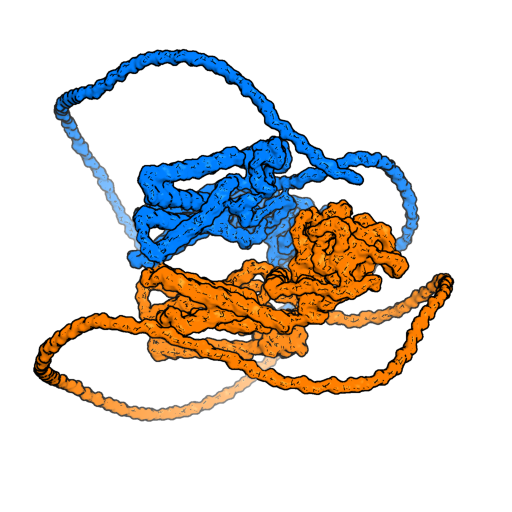1 270 ? 27.375 18.375 -3.295 1 85.19 270 ASP B N 1
ATOM 7651 C CA . ASP B 1 270 ? 28.391 17.797 -2.428 1 85.19 270 ASP B CA 1
ATOM 7652 C C . ASP B 1 270 ? 27.859 17.594 -1.012 1 85.19 270 ASP B C 1
ATOM 7654 O O . ASP B 1 270 ? 28.203 16.609 -0.348 1 85.19 270 ASP B O 1
ATOM 7658 N N . GLY B 1 271 ? 27.016 18.484 -0.646 1 82 271 GLY B N 1
ATOM 7659 C CA . GLY B 1 271 ? 26.531 18.5 0.727 1 82 271 GLY B CA 1
ATOM 7660 C C . GLY B 1 271 ? 25.703 17.281 1.09 1 82 271 GLY B C 1
ATOM 7661 O O . GLY B 1 271 ? 25.5 17 2.271 1 82 271 GLY B O 1
ATOM 7662 N N . PHE B 1 272 ? 25.312 16.5 0.139 1 84.81 272 PHE B N 1
ATOM 7663 C CA . PHE B 1 272 ? 24.531 15.297 0.4 1 84.81 272 PHE B CA 1
ATOM 7664 C C . PHE B 1 272 ? 25.422 14.203 0.984 1 84.81 272 PHE B C 1
ATOM 7666 O O . PHE B 1 272 ? 24.922 13.258 1.602 1 84.81 272 PHE B O 1
ATOM 7673 N N . PHE B 1 273 ? 26.703 14.359 0.708 1 88.81 273 PHE B N 1
ATOM 7674 C CA . PHE B 1 273 ? 27.609 13.297 1.097 1 88.81 273 PHE B CA 1
ATOM 7675 C C . PHE B 1 273 ? 28.375 13.672 2.361 1 88.81 273 PHE B C 1
ATOM 7677 O O . PHE B 1 273 ? 28.375 14.836 2.771 1 88.81 273 PHE B O 1
ATOM 7684 N N . SER B 1 274 ? 28.953 12.688 2.984 1 86.69 274 SER B N 1
ATOM 7685 C CA . SER B 1 274 ? 29.734 12.891 4.203 1 86.69 274 SER B CA 1
ATOM 7686 C C . SER B 1 274 ? 30.969 13.734 3.93 1 86.69 274 SER B C 1
ATOM 7688 O O . SER B 1 274 ? 31.375 13.891 2.777 1 86.69 274 SER B O 1
ATOM 7690 N N . SER B 1 275 ? 31.516 14.289 5.004 1 84.94 275 SER B N 1
ATOM 7691 C CA . SER B 1 275 ? 32.75 15.086 4.887 1 84.94 275 SER B CA 1
ATOM 7692 C C . SER B 1 275 ? 33.875 14.258 4.309 1 84.94 275 SER B C 1
ATOM 7694 O O . SER B 1 275 ? 34.688 14.766 3.525 1 84.94 275 SER B O 1
ATOM 7696 N N . ALA B 1 276 ? 33.875 13.031 4.684 1 84.81 276 ALA B N 1
ATOM 7697 C CA . ALA B 1 276 ? 34.906 12.141 4.172 1 84.81 276 ALA B CA 1
ATOM 7698 C C . ALA B 1 276 ? 34.781 11.953 2.664 1 84.81 276 ALA B C 1
ATOM 7700 O O . ALA B 1 276 ? 35.781 12.008 1.939 1 84.81 276 ALA B O 1
ATOM 7701 N N . PHE B 1 277 ? 33.625 11.781 2.189 1 89.62 277 PHE B N 1
ATOM 7702 C CA . PHE B 1 277 ? 33.406 11.641 0.759 1 89.62 277 PHE B CA 1
ATOM 7703 C C . PHE B 1 277 ? 33.75 12.922 0.017 1 89.62 277 PHE B C 1
ATOM 7705 O O . PHE B 1 277 ? 34.375 12.875 -1.045 1 89.62 277 PHE B O 1
ATOM 7712 N N . GLN B 1 278 ? 33.406 14.016 0.582 1 87.62 278 GLN B N 1
ATOM 7713 C CA . GLN B 1 278 ? 33.656 15.32 -0.026 1 87.62 278 GLN B CA 1
ATOM 7714 C C . GLN B 1 278 ? 35.125 15.594 -0.167 1 87.62 278 GLN B C 1
ATOM 7716 O O . GLN B 1 278 ? 35.562 16.297 -1.078 1 87.62 278 GLN B O 1
ATOM 7721 N N . SER B 1 279 ? 35.875 15.102 0.715 1 86.38 279 SER B N 1
ATOM 7722 C CA . SER B 1 279 ? 37.312 15.32 0.693 1 86.38 279 SER B CA 1
ATOM 7723 C C . SER B 1 279 ? 37.938 14.688 -0.542 1 86.38 279 SER B C 1
ATOM 7725 O O . SER B 1 279 ? 39.062 15.047 -0.928 1 86.38 279 SER B O 1
ATOM 7727 N N . ARG B 1 280 ? 37.219 13.812 -1.181 1 88.12 280 ARG B N 1
ATOM 7728 C CA . ARG B 1 280 ? 37.719 13.148 -2.377 1 88.12 280 ARG B CA 1
ATOM 7729 C C . ARG B 1 280 ? 37.438 13.977 -3.625 1 88.12 280 ARG B C 1
ATOM 7731 O O . ARG B 1 280 ? 38 13.719 -4.691 1 88.12 280 ARG B O 1
ATOM 7738 N N . LEU B 1 281 ? 36.719 14.922 -3.471 1 90.56 281 LEU B N 1
ATOM 7739 C CA . LEU B 1 281 ? 36.25 15.703 -4.621 1 90.56 281 LEU B CA 1
ATOM 7740 C C . LEU B 1 281 ? 37.188 16.875 -4.879 1 90.56 281 LEU B C 1
ATOM 7742 O O . LEU B 1 281 ? 37.406 17.719 -4.004 1 90.56 281 LEU B O 1
ATOM 7746 N N . ILE B 1 282 ? 37.625 16.938 -6.078 1 91.31 282 ILE B N 1
ATOM 7747 C CA . ILE B 1 282 ? 38.531 18 -6.473 1 91.31 282 ILE B CA 1
ATOM 7748 C C . ILE B 1 282 ? 37.781 19.328 -6.527 1 91.31 282 ILE B C 1
ATOM 7750 O O . ILE B 1 282 ? 36.719 19.406 -7.145 1 91.31 282 ILE B O 1
ATOM 7754 N N . GLY B 1 283 ? 38.344 20.281 -5.934 1 87.25 283 GLY B N 1
ATOM 7755 C CA . GLY B 1 283 ? 37.719 21.578 -5.941 1 87.25 283 GLY B CA 1
ATOM 7756 C C . GLY B 1 283 ? 36.906 21.859 -4.691 1 87.25 283 GLY B C 1
ATOM 7757 O O . GLY B 1 283 ? 36.5 23 -4.445 1 87.25 283 GLY B O 1
ATOM 7758 N N . ASN B 1 284 ? 36.625 20.812 -3.955 1 86.69 284 ASN B N 1
ATOM 7759 C CA . ASN B 1 284 ? 35.938 20.984 -2.686 1 86.69 284 ASN B CA 1
ATOM 7760 C C . ASN B 1 284 ? 36.844 21.578 -1.617 1 86.69 284 ASN B C 1
ATOM 7762 O O . ASN B 1 284 ? 38.062 21.344 -1.627 1 86.69 284 ASN B O 1
ATOM 7766 N N . ASN B 1 285 ? 36.219 22.266 -0.726 1 78.94 285 ASN B N 1
ATOM 7767 C CA . ASN B 1 285 ? 36.969 22.906 0.331 1 78.94 285 ASN B CA 1
ATOM 7768 C C . ASN B 1 285 ? 37.688 21.891 1.213 1 78.94 285 ASN B C 1
ATOM 7770 O O . ASN B 1 285 ? 38.719 22.188 1.829 1 78.94 285 ASN B O 1
ATOM 7774 N N . LEU B 1 286 ? 37.188 20.797 1.197 1 82.94 286 LEU B N 1
ATOM 7775 C CA . LEU B 1 286 ? 37.75 19.766 2.074 1 82.94 286 LEU B CA 1
ATOM 7776 C C . LEU B 1 286 ? 38.812 18.953 1.351 1 82.94 286 LEU B C 1
ATOM 7778 O O . LEU B 1 286 ? 39.469 18.109 1.96 1 82.94 286 LEU B O 1
ATOM 7782 N N . HIS B 1 287 ? 38.844 19.156 0.115 1 84.75 287 HIS B N 1
ATOM 7783 C CA . HIS B 1 287 ? 39.875 18.469 -0.647 1 84.75 287 HIS B CA 1
ATOM 7784 C C . HIS B 1 287 ? 41.25 19.016 -0.294 1 84.75 287 HIS B C 1
ATOM 7786 O O . HIS B 1 287 ? 41.562 20.188 -0.533 1 84.75 287 HIS B O 1
ATOM 7792 N N . ASN B 1 288 ? 42.125 18.188 0.261 1 78.31 288 ASN B N 1
ATOM 7793 C CA . ASN B 1 288 ? 43.438 18.625 0.73 1 78.31 288 ASN B CA 1
ATOM 7794 C C . ASN B 1 288 ? 43.312 19.828 1.649 1 78.31 288 ASN B C 1
ATOM 7796 O O . ASN B 1 288 ? 44.031 20.828 1.456 1 78.31 288 ASN B O 1
ATOM 7800 N N . VAL B 1 289 ? 42.406 19.641 2.533 1 77 289 VAL B N 1
ATOM 7801 C CA . VAL B 1 289 ? 42 20.75 3.387 1 77 289 VAL B CA 1
ATOM 7802 C C . VAL B 1 289 ? 43.125 21.062 4.379 1 77 289 VAL B C 1
ATOM 7804 O O . VAL B 1 289 ? 43.812 20.156 4.863 1 77 289 VAL B O 1
ATOM 7807 N N . SER B 1 290 ? 43.312 22.391 4.484 1 79.75 290 SER B N 1
ATOM 7808 C CA . SER B 1 290 ? 44.188 22.938 5.52 1 79.75 290 SER B CA 1
ATOM 7809 C C . SER B 1 290 ? 43.406 23.734 6.555 1 79.75 290 SER B C 1
ATOM 7811 O O . SER B 1 290 ? 42.969 24.844 6.285 1 79.75 290 SER B O 1
ATOM 7813 N N . VAL B 1 291 ? 43.031 23.094 7.617 1 82.88 291 VAL B N 1
ATOM 7814 C CA . VAL B 1 291 ? 42.281 23.703 8.711 1 82.88 291 VAL B CA 1
ATOM 7815 C C . VAL B 1 291 ? 42.938 23.375 10.039 1 82.88 291 VAL B C 1
ATOM 7817 O O . VAL B 1 291 ? 43.656 22.391 10.148 1 82.88 291 VAL B O 1
ATOM 7820 N N . PRO B 1 292 ? 42.656 24.25 11.008 1 87.38 292 PRO B N 1
ATOM 7821 C CA . PRO B 1 292 ? 43.188 23.906 12.32 1 87.38 292 PRO B CA 1
ATOM 7822 C C . PRO B 1 292 ? 42.656 22.578 12.844 1 87.38 292 PRO B C 1
ATOM 7824 O O . PRO B 1 292 ? 41.469 22.297 12.719 1 87.38 292 PRO B O 1
ATOM 7827 N N . GLU B 1 293 ? 43.438 21.797 13.391 1 86.81 293 GLU B N 1
ATOM 7828 C CA . GLU B 1 293 ? 43.125 20.422 13.773 1 86.81 293 GLU B CA 1
ATOM 7829 C C . GLU B 1 293 ? 42.188 20.391 14.977 1 86.81 293 GLU B C 1
ATOM 7831 O O . GLU B 1 293 ? 41.25 19.578 15.023 1 86.81 293 GLU B O 1
ATOM 7836 N N . HIS B 1 294 ? 42.469 21.297 15.867 1 90.81 294 HIS B N 1
ATOM 7837 C CA . HIS B 1 294 ? 41.719 21.234 17.109 1 90.81 294 HIS B CA 1
ATOM 7838 C C . HIS B 1 294 ? 40.781 22.438 17.25 1 90.81 294 HIS B C 1
ATOM 7840 O O . HIS B 1 294 ? 41.156 23.562 16.922 1 90.81 294 HIS B O 1
ATOM 7846 N N . LEU B 1 295 ? 39.656 22.094 17.781 1 93.19 295 LEU B N 1
ATOM 7847 C CA . LEU B 1 295 ? 38.625 23.125 17.984 1 93.19 295 LEU B CA 1
ATOM 7848 C C . LEU B 1 295 ? 39.031 24.062 19.125 1 93.19 295 LEU B C 1
ATOM 7850 O O . LEU B 1 295 ? 39.5 23.609 20.156 1 93.19 295 LEU B O 1
ATOM 7854 N N . ALA B 1 296 ? 38.812 25.391 18.875 1 93 296 ALA B N 1
ATOM 7855 C CA . ALA B 1 296 ? 39.125 26.391 19.891 1 93 296 ALA B CA 1
ATOM 7856 C C . ALA B 1 296 ? 37.969 27.375 20.078 1 93 296 ALA B C 1
ATOM 7858 O O . ALA B 1 296 ? 37.156 27.578 19.156 1 93 296 ALA B O 1
ATOM 7859 N N . TYR B 1 297 ? 37.938 27.922 21.297 1 92.06 297 TYR B N 1
ATOM 7860 C CA . TYR B 1 297 ? 36.906 28.938 21.562 1 92.06 297 TYR B CA 1
ATOM 7861 C C . TYR B 1 297 ? 37.156 30.188 20.719 1 92.06 297 TYR B C 1
ATOM 7863 O O . TYR B 1 297 ? 38.281 30.609 20.531 1 92.06 297 TYR B O 1
ATOM 7871 N N . GLY B 1 298 ? 36.031 30.688 20.156 1 89.94 298 GLY B N 1
ATOM 7872 C CA . GLY B 1 298 ? 36.125 31.859 19.297 1 89.94 298 GLY B CA 1
ATOM 7873 C C . GLY B 1 298 ? 36.188 31.5 17.828 1 89.94 298 GLY B C 1
ATOM 7874 O O . GLY B 1 298 ? 36.156 32.375 16.969 1 89.94 298 GLY B O 1
ATOM 7875 N N . SER B 1 299 ? 36.281 30.297 17.547 1 92.94 299 SER B N 1
ATOM 7876 C CA . SER B 1 299 ? 36.375 29.844 16.156 1 92.94 299 SER B CA 1
ATOM 7877 C C . SER B 1 299 ? 35 29.906 15.469 1 92.94 299 SER B C 1
ATOM 7879 O O . SER B 1 299 ? 33.969 29.797 16.125 1 92.94 299 SER B O 1
ATOM 7881 N N . VAL B 1 300 ? 35.062 30.109 14.164 1 94.31 300 VAL B N 1
ATOM 7882 C CA . VAL B 1 300 ? 33.875 29.984 13.297 1 94.31 300 VAL B CA 1
ATOM 7883 C C . VAL B 1 300 ? 33.844 28.594 12.664 1 94.31 300 VAL B C 1
ATOM 7885 O O . VAL B 1 300 ? 34.812 28.188 12 1 94.31 300 VAL B O 1
ATOM 7888 N N . ILE B 1 301 ? 32.781 27.938 12.891 1 94.94 301 ILE B N 1
ATOM 7889 C CA . ILE B 1 301 ? 32.75 26.547 12.461 1 94.94 301 ILE B CA 1
ATOM 7890 C C . ILE B 1 301 ? 31.453 26.234 11.742 1 94.94 301 ILE B C 1
ATOM 7892 O O . ILE B 1 301 ? 30.484 27 11.844 1 94.94 301 ILE B O 1
ATOM 7896 N N . THR B 1 302 ? 31.438 25.156 10.961 1 94.31 302 THR B N 1
ATOM 7897 C CA . THR B 1 302 ? 30.234 24.516 10.445 1 94.31 302 THR B CA 1
ATOM 7898 C C . THR B 1 302 ? 30.062 23.125 11.031 1 94.31 302 THR B C 1
ATOM 7900 O O . THR B 1 302 ? 31.047 22.391 11.203 1 94.31 302 THR B O 1
ATOM 7903 N N . MET B 1 303 ? 28.891 22.828 11.352 1 95.5 303 MET B N 1
ATOM 7904 C CA . MET B 1 303 ? 28.594 21.516 11.906 1 95.5 303 MET B CA 1
ATOM 7905 C C . MET B 1 303 ? 27.672 20.719 10.977 1 95.5 303 MET B C 1
ATOM 7907 O O . MET B 1 303 ? 26.656 21.25 10.516 1 95.5 303 MET B O 1
ATOM 7911 N N . LYS B 1 304 ? 28.016 19.547 10.742 1 93.5 304 LYS B N 1
ATOM 7912 C CA . LYS B 1 304 ? 27.219 18.688 9.875 1 93.5 304 LYS B CA 1
ATOM 7913 C C . LYS B 1 304 ? 26.703 17.469 10.641 1 93.5 304 LYS B C 1
ATOM 7915 O O . LYS B 1 304 ? 27.469 16.828 11.367 1 93.5 304 LYS B O 1
ATOM 7920 N N . ASN B 1 305 ? 25.438 17.203 10.445 1 94 305 ASN B N 1
ATOM 7921 C CA . ASN B 1 305 ? 24.844 16.016 11.062 1 94 305 ASN B CA 1
ATOM 7922 C C . ASN B 1 305 ? 25.344 14.734 10.43 1 94 305 ASN B C 1
ATOM 7924 O O . ASN B 1 305 ? 25.5 14.664 9.211 1 94 305 ASN B O 1
ATOM 7928 N N . LEU B 1 306 ? 25.5 13.695 11.188 1 90.06 306 LEU B N 1
ATOM 7929 C CA . LEU B 1 306 ? 26.156 12.477 10.719 1 90.06 306 LEU B CA 1
ATOM 7930 C C . LEU B 1 306 ? 25.125 11.508 10.141 1 90.06 306 LEU B C 1
ATOM 7932 O O . LEU B 1 306 ? 25.484 10.445 9.617 1 90.06 306 LEU B O 1
ATOM 7936 N N . ARG B 1 307 ? 23.891 11.844 10.227 1 87.31 307 ARG B N 1
ATOM 7937 C CA . ARG B 1 307 ? 22.891 11.008 9.578 1 87.31 307 ARG B CA 1
ATOM 7938 C C . ARG B 1 307 ? 23.141 10.922 8.078 1 87.31 307 ARG B C 1
ATOM 7940 O O . ARG B 1 307 ? 23.766 11.805 7.496 1 87.31 307 ARG B O 1
ATOM 7947 N N . MET B 1 308 ? 22.688 9.852 7.531 1 80.88 308 MET B N 1
ATOM 7948 C CA . MET B 1 308 ? 22.781 9.719 6.082 1 80.88 308 MET B CA 1
ATOM 7949 C C . MET B 1 308 ? 22.094 10.883 5.379 1 80.88 308 MET B C 1
ATOM 7951 O O . MET B 1 308 ? 20.922 11.164 5.656 1 80.88 308 MET B O 1
ATOM 7955 N N . ALA B 1 309 ? 22.828 11.492 4.504 1 80.75 309 ALA B N 1
ATOM 7956 C CA . ALA B 1 309 ? 22.312 12.688 3.834 1 80.75 309 ALA B CA 1
ATOM 7957 C C . ALA B 1 309 ? 21.984 13.781 4.844 1 80.75 309 ALA B C 1
ATOM 7959 O O . ALA B 1 309 ? 20.953 14.461 4.715 1 80.75 309 ALA B O 1
ATOM 7960 N N . GLY B 1 310 ? 22.734 13.836 5.789 1 87.06 310 GLY B N 1
ATOM 7961 C CA . GLY B 1 310 ? 22.547 14.859 6.809 1 87.06 310 GLY B CA 1
ATOM 7962 C C . GLY B 1 310 ? 22.922 16.25 6.332 1 87.06 310 GLY B C 1
ATOM 7963 O O . GLY B 1 310 ? 23.781 16.391 5.449 1 87.06 310 GLY B O 1
ATOM 7964 N N . GLY B 1 311 ? 22.234 17.219 6.938 1 90.5 311 GLY B N 1
ATOM 7965 C CA . GLY B 1 311 ? 22.484 18.609 6.559 1 90.5 311 GLY B CA 1
ATOM 7966 C C . GLY B 1 311 ? 23.359 19.344 7.562 1 90.5 311 GLY B C 1
ATOM 7967 O O . GLY B 1 311 ? 23.859 18.75 8.516 1 90.5 311 GLY B O 1
ATOM 7968 N N . TYR B 1 312 ? 23.688 20.594 7.246 1 94.44 312 TYR B N 1
ATOM 7969 C CA . TYR B 1 312 ? 24.422 21.5 8.109 1 94.44 312 TYR B CA 1
ATOM 7970 C C . TYR B 1 312 ? 23.5 22.188 9.102 1 94.44 312 TYR B C 1
ATOM 7972 O O . TYR B 1 312 ? 22.359 22.5 8.781 1 94.44 312 TYR B O 1
ATOM 7980 N N . LEU B 1 313 ? 24.062 22.297 10.297 1 96.94 313 LEU B N 1
ATOM 7981 C CA . LEU B 1 313 ? 23.328 23.141 11.227 1 96.94 313 LEU B CA 1
ATOM 7982 C C . LEU B 1 313 ? 23.172 24.562 10.664 1 96.94 313 LEU B C 1
ATOM 7984 O O . LEU B 1 313 ? 24.156 25.234 10.383 1 96.94 313 LEU B O 1
ATOM 7988 N N . HIS B 1 314 ? 21.984 24.938 10.477 1 96.5 314 HIS B N 1
ATOM 7989 C CA . HIS B 1 314 ? 21.625 26.125 9.711 1 96.5 314 HIS B CA 1
ATOM 7990 C C . HIS B 1 314 ? 20.625 26.984 10.461 1 96.5 314 HIS B C 1
ATOM 7992 O O . HIS B 1 314 ? 19.859 26.484 11.289 1 96.5 314 HIS B O 1
ATOM 7998 N N . SER B 1 315 ? 20.703 28.312 10.281 1 96.75 315 SER B N 1
ATOM 7999 C CA . SER B 1 315 ? 19.719 29.234 10.82 1 96.75 315 SER B CA 1
ATOM 8000 C C . SER B 1 315 ? 19.578 30.469 9.93 1 96.75 315 SER B C 1
ATOM 8002 O O . SER B 1 315 ? 20.344 30.656 8.992 1 96.75 315 SER B O 1
ATOM 8004 N N . HIS B 1 316 ? 18.5 31.172 10.102 1 94.19 316 HIS B N 1
ATOM 8005 C CA . HIS B 1 316 ? 18.203 32.406 9.383 1 94.19 316 HIS B CA 1
ATOM 8006 C C . HIS B 1 316 ? 17.266 33.281 10.195 1 94.19 316 HIS B C 1
ATOM 8008 O O . HIS B 1 316 ? 16.844 32.906 11.297 1 94.19 316 HIS B O 1
ATOM 8014 N N . TRP B 1 317 ? 16.953 34.406 9.641 1 92.25 317 TRP B N 1
ATOM 8015 C CA . TRP B 1 317 ? 16.234 35.438 10.391 1 92.25 317 TRP B CA 1
ATOM 8016 C C . TRP B 1 317 ? 14.766 35.062 10.57 1 92.25 317 TRP B C 1
ATOM 8018 O O . TRP B 1 317 ? 14.07 35.656 11.398 1 92.25 317 TRP B O 1
ATOM 8028 N N . HIS B 1 318 ? 14.344 34.094 9.992 1 92.75 318 HIS B N 1
ATOM 8029 C CA . HIS B 1 318 ? 12.93 33.719 10.031 1 92.75 318 HIS B CA 1
ATOM 8030 C C . HIS B 1 318 ? 12.562 33.062 11.352 1 92.75 318 HIS B C 1
ATOM 8032 O O . HIS B 1 318 ? 13.344 32.25 11.883 1 92.75 318 HIS B O 1
ATOM 8038 N N . LEU B 1 319 ? 11.414 33.438 11.82 1 93 319 LEU B N 1
ATOM 8039 C CA . LEU B 1 319 ? 10.914 32.875 13.07 1 93 319 LEU B CA 1
ATOM 8040 C C . LEU B 1 319 ? 9.953 31.719 12.805 1 93 319 LEU B C 1
ATOM 8042 O O . LEU B 1 319 ? 9.391 31.609 11.711 1 93 319 LEU B O 1
ATOM 8046 N N . TYR B 1 320 ? 9.891 30.859 13.789 1 93.25 320 TYR B N 1
ATOM 8047 C CA . TYR B 1 320 ? 8.812 29.875 13.742 1 93.25 320 TYR B CA 1
ATOM 8048 C C . TYR B 1 320 ? 7.449 30.562 13.766 1 93.25 320 TYR B C 1
ATOM 8050 O O . TYR B 1 320 ? 7.254 31.547 14.477 1 93.25 320 TYR B O 1
ATOM 8058 N N . PRO B 1 321 ? 6.574 30.047 12.961 1 85.75 321 PRO B N 1
ATOM 8059 C CA . PRO B 1 321 ? 5.27 30.719 12.906 1 85.75 321 PRO B CA 1
ATOM 8060 C C . PRO B 1 321 ? 4.473 30.547 14.203 1 85.75 321 PRO B C 1
ATOM 8062 O O . PRO B 1 321 ? 4.816 29.703 15.039 1 85.75 321 PRO B O 1
ATOM 8065 N N . GLU B 1 322 ? 3.518 31.375 14.297 1 78.38 322 GLU B N 1
ATOM 8066 C CA . GLU B 1 322 ? 2.652 31.312 15.469 1 78.38 322 GLU B CA 1
ATOM 8067 C C . GLU B 1 322 ? 1.917 29.969 15.523 1 78.38 322 GLU B C 1
ATOM 8069 O O . GLU B 1 322 ? 1.414 29.484 14.508 1 78.38 322 GLU B O 1
ATOM 8074 N N . GLY B 1 323 ? 1.941 29.359 16.719 1 73.19 323 GLY B N 1
ATOM 8075 C CA . GLY B 1 323 ? 1.268 28.078 16.891 1 73.19 323 GLY B CA 1
ATOM 8076 C C . GLY B 1 323 ? 2.213 26.891 16.844 1 73.19 323 GLY B C 1
ATOM 8077 O O . GLY B 1 323 ? 1.831 25.781 17.188 1 73.19 323 GLY B O 1
ATOM 8078 N N . VAL B 1 324 ? 3.355 27.234 16.297 1 84 324 VAL B N 1
ATOM 8079 C CA . VAL B 1 324 ? 4.363 26.188 16.234 1 84 324 VAL B CA 1
ATOM 8080 C C . VAL B 1 324 ? 5.445 26.422 17.281 1 84 324 VAL B C 1
ATOM 8082 O O . VAL B 1 324 ? 6.496 27 16.984 1 84 324 VAL B O 1
ATOM 8085 N N . GLY B 1 325 ? 5.133 25.984 18.469 1 82.56 325 GLY B N 1
ATOM 8086 C CA . GLY B 1 325 ? 6.078 26.188 19.547 1 82.56 325 GLY B CA 1
ATOM 8087 C C . GLY B 1 325 ? 6.285 27.656 19.891 1 82.56 325 GLY B C 1
ATOM 8088 O O . GLY B 1 325 ? 5.332 28.438 19.891 1 82.56 325 GLY B O 1
ATOM 8089 N N . ALA B 1 326 ? 7.531 27.969 20.266 1 89.56 326 ALA B N 1
ATOM 8090 C CA . ALA B 1 326 ? 7.891 29.344 20.609 1 89.56 326 ALA B CA 1
ATOM 8091 C C . ALA B 1 326 ? 8.203 30.156 19.344 1 89.56 326 ALA B C 1
ATOM 8093 O O . ALA B 1 326 ? 8.836 29.641 18.422 1 89.56 326 ALA B O 1
ATOM 8094 N N . ARG B 1 327 ? 7.742 31.312 19.375 1 90.25 327 ARG B N 1
ATOM 8095 C CA . ARG B 1 327 ? 8 32.188 18.234 1 90.25 327 ARG B CA 1
ATOM 8096 C C . ARG B 1 327 ? 9.422 32.75 18.281 1 90.25 327 ARG B C 1
ATOM 8098 O O . ARG B 1 327 ? 9.625 33.938 18.547 1 90.25 327 ARG B O 1
ATOM 8105 N N . GLN B 1 328 ? 10.312 31.938 18.047 1 93.56 328 GLN B N 1
ATOM 8106 C CA . GLN B 1 328 ? 11.734 32.281 18.047 1 93.56 328 GLN B CA 1
ATOM 8107 C C . GLN B 1 328 ? 12.383 31.906 16.719 1 93.56 328 GLN B C 1
ATOM 8109 O O . GLN B 1 328 ? 11.719 31.375 15.82 1 93.56 328 GLN B O 1
ATOM 8114 N N . GLN B 1 329 ? 13.648 32.312 16.625 1 95.19 329 GLN B N 1
ATOM 8115 C CA . GLN B 1 329 ? 14.359 32.125 15.359 1 95.19 329 GLN B CA 1
ATOM 8116 C C . GLN B 1 329 ? 14.469 30.641 15 1 95.19 329 GLN B C 1
ATOM 8118 O O . GLN B 1 329 ? 14.75 29.812 15.867 1 95.19 329 GLN B O 1
ATOM 8123 N N . GLN B 1 330 ? 14.32 30.375 13.703 1 96 330 GLN B N 1
ATOM 8124 C CA . GLN B 1 330 ? 14.344 28.984 13.242 1 96 330 GLN B CA 1
ATOM 8125 C C . GLN B 1 330 ? 15.773 28.453 13.18 1 96 330 GLN B C 1
ATOM 8127 O O . GLN B 1 330 ? 16.688 29.172 12.781 1 96 330 GLN B O 1
ATOM 8132 N N . VAL B 1 331 ? 15.961 27.266 13.625 1 97.06 331 VAL B N 1
ATOM 8133 C CA . VAL B 1 331 ? 17.172 26.5 13.414 1 97.06 331 VAL B CA 1
ATOM 8134 C C . VAL B 1 331 ? 16.859 25.219 12.648 1 97.06 331 VAL B C 1
ATOM 8136 O O . VAL B 1 331 ? 16.031 24.406 13.102 1 97.06 331 VAL B O 1
ATOM 8139 N N . THR B 1 332 ? 17.453 25.047 11.484 1 96.31 332 THR B N 1
ATOM 8140 C CA . THR B 1 332 ? 17.156 23.938 10.602 1 96.31 332 THR B CA 1
ATOM 8141 C C . THR B 1 332 ? 18.453 23.297 10.094 1 96.31 332 THR B C 1
ATOM 8143 O O . THR B 1 332 ? 19.547 23.766 10.414 1 96.31 332 THR B O 1
ATOM 8146 N N . ALA B 1 333 ? 18.297 22.156 9.492 1 95.12 333 ALA B N 1
ATOM 8147 C CA . ALA B 1 333 ? 19.406 21.531 8.797 1 95.12 333 ALA B CA 1
ATOM 8148 C C . ALA B 1 333 ? 19.312 21.734 7.289 1 95.12 333 ALA B C 1
ATOM 8150 O O . ALA B 1 333 ? 18.266 21.453 6.691 1 95.12 333 ALA B O 1
ATOM 8151 N N . TYR B 1 334 ? 20.359 22.25 6.766 1 92.25 334 TYR B N 1
ATOM 8152 C CA . TYR B 1 334 ? 20.391 22.594 5.348 1 92.25 334 TYR B CA 1
ATOM 8153 C C . TYR B 1 334 ? 21.406 21.734 4.605 1 92.25 334 TYR B C 1
ATOM 8155 O O . TYR B 1 334 ? 22.531 21.547 5.078 1 92.25 334 TYR B O 1
ATOM 8163 N N . LEU B 1 335 ? 21.109 21.328 3.404 1 85.75 335 LEU B N 1
ATOM 8164 C CA . LEU B 1 335 ? 21.938 20.359 2.691 1 85.75 335 LEU B CA 1
ATOM 8165 C C . LEU B 1 335 ? 22.969 21.062 1.828 1 85.75 335 LEU B C 1
ATOM 8167 O O . LEU B 1 335 ? 23.906 20.422 1.339 1 85.75 335 LEU B O 1
ATOM 8171 N N . HIS B 1 336 ? 22.938 22.266 1.703 1 85.69 336 HIS B N 1
ATOM 8172 C CA . HIS B 1 336 ? 23.891 23.016 0.869 1 85.69 336 HIS B CA 1
ATOM 8173 C C . HIS B 1 336 ? 24.781 23.906 1.713 1 85.69 336 HIS B C 1
ATOM 8175 O O . HIS B 1 336 ? 24.453 24.234 2.857 1 85.69 336 HIS B O 1
ATOM 8181 N N . LYS B 1 337 ? 25.859 24.219 1.134 1 84.62 337 LYS B N 1
ATOM 8182 C CA . LYS B 1 337 ? 26.797 25.109 1.816 1 84.62 337 LYS B CA 1
ATOM 8183 C C . LYS B 1 337 ? 26.422 26.578 1.582 1 84.62 337 LYS B C 1
ATOM 8185 O O . LYS B 1 337 ? 26.219 27 0.441 1 84.62 337 LYS B O 1
ATOM 8190 N N . ASP B 1 338 ? 26.25 27.188 2.719 1 86.56 338 ASP B N 1
ATOM 8191 C CA . ASP B 1 338 ? 25.984 28.625 2.654 1 86.56 338 ASP B CA 1
ATOM 8192 C C . ASP B 1 338 ? 26.469 29.328 3.916 1 86.56 338 ASP B C 1
ATOM 8194 O O . ASP B 1 338 ? 26.938 28.672 4.855 1 86.56 338 ASP B O 1
ATOM 8198 N N . LEU B 1 339 ? 26.453 30.578 3.918 1 91.25 339 LEU B N 1
ATOM 8199 C CA . LEU B 1 339 ? 27 31.375 5.008 1 91.25 339 LEU B CA 1
ATOM 8200 C C . LEU B 1 339 ? 26.141 31.25 6.262 1 91.25 339 LEU B C 1
ATOM 8202 O O . LEU B 1 339 ? 26.609 31.5 7.371 1 91.25 339 LEU B O 1
ATOM 8206 N N . ASN B 1 340 ? 24.922 30.875 6.105 1 94.75 340 ASN B N 1
ATOM 8207 C CA . ASN B 1 340 ? 24.016 30.734 7.238 1 94.75 340 ASN B CA 1
ATOM 8208 C C . ASN B 1 340 ? 24.297 29.453 8.016 1 94.75 340 ASN B C 1
ATOM 8210 O O . ASN B 1 340 ? 23.625 29.188 9.023 1 94.75 340 ASN B O 1
ATOM 8214 N N . ASN B 1 341 ? 25.312 28.75 7.531 1 95.5 341 ASN B N 1
ATOM 8215 C CA . ASN B 1 341 ? 25.719 27.531 8.234 1 95.5 341 ASN B CA 1
ATOM 8216 C C . ASN B 1 341 ? 26.797 27.812 9.273 1 95.5 341 ASN B C 1
ATOM 8218 O O . ASN B 1 341 ? 27.188 26.922 10.023 1 95.5 341 ASN B O 1
ATOM 8222 N N . LEU B 1 342 ? 27.266 29 9.406 1 95.94 342 LEU B N 1
ATOM 8223 C CA . LEU B 1 342 ? 28.422 29.328 10.234 1 95.94 342 LEU B CA 1
ATOM 8224 C C . LEU B 1 342 ? 28 29.641 11.664 1 95.94 342 LEU B C 1
ATOM 8226 O O . LEU B 1 342 ? 27.031 30.375 11.891 1 95.94 342 LEU B O 1
ATOM 8230 N N . TRP B 1 343 ? 28.734 29.062 12.594 1 96.62 343 TRP B N 1
ATOM 8231 C CA . TRP B 1 343 ? 28.5 29.25 14.023 1 96.62 343 TRP B CA 1
ATOM 8232 C C . TRP B 1 343 ? 29.797 29.578 14.75 1 96.62 343 TRP B C 1
ATOM 8234 O O . TRP B 1 343 ? 30.875 29.094 14.383 1 96.62 343 TRP B O 1
ATOM 8244 N N . VAL B 1 344 ? 29.688 30.344 15.781 1 94.12 344 VAL B N 1
ATOM 8245 C CA . VAL B 1 344 ? 30.828 30.703 16.609 1 94.12 344 VAL B CA 1
ATOM 8246 C C . VAL B 1 344 ? 30.75 29.953 17.938 1 94.12 344 VAL B C 1
ATOM 8248 O O . VAL B 1 344 ? 29.719 30 18.625 1 94.12 344 VAL B O 1
ATOM 8251 N N . ILE B 1 345 ? 31.797 29.328 18.219 1 94.5 345 ILE B N 1
ATOM 8252 C CA . ILE B 1 345 ? 31.828 28.578 19.469 1 94.5 345 ILE B CA 1
ATOM 8253 C C . ILE B 1 345 ? 32.375 29.469 20.594 1 94.5 345 ILE B C 1
ATOM 8255 O O . ILE B 1 345 ? 33.469 30.016 20.469 1 94.5 345 ILE B O 1
ATOM 8259 N N . LYS B 1 346 ? 31.609 29.547 21.688 1 92.19 346 LYS B N 1
ATOM 8260 C CA . LYS B 1 346 ? 31.984 30.391 22.828 1 92.19 346 LYS B CA 1
ATOM 8261 C C . LYS B 1 346 ? 31.875 29.609 24.141 1 92.19 346 LYS B C 1
ATOM 8263 O O . LYS B 1 346 ? 31.188 28.594 24.203 1 92.19 346 LYS B O 1
ATOM 8268 N N . LYS B 1 347 ? 32.625 30.125 25.047 1 88.88 347 LYS B N 1
ATOM 8269 C CA . LYS B 1 347 ? 32.5 29.562 26.391 1 88.88 347 LYS B CA 1
ATOM 8270 C C . LYS B 1 347 ? 31.234 30.031 27.094 1 88.88 347 LYS B C 1
ATOM 8272 O O . LYS B 1 347 ? 30.734 31.125 26.812 1 88.88 347 LYS B O 1
ATOM 8277 N N . HIS B 1 348 ? 30.734 29.219 28.031 1 81.31 348 HIS B N 1
ATOM 8278 C CA . HIS B 1 348 ? 29.453 29.516 28.672 1 81.31 348 HIS B CA 1
ATOM 8279 C C . HIS B 1 348 ? 29.547 30.797 29.5 1 81.31 348 HIS B C 1
ATOM 8281 O O . HIS B 1 348 ? 28.562 31.516 29.656 1 81.31 348 HIS B O 1
ATOM 8287 N N . ASP B 1 349 ? 30.656 31.047 30.234 1 72.94 349 ASP B N 1
ATOM 8288 C CA . ASP B 1 349 ? 30.797 32.125 31.188 1 72.94 349 ASP B CA 1
ATOM 8289 C C . ASP B 1 349 ? 31.375 33.375 30.531 1 72.94 349 ASP B C 1
ATOM 8291 O O . ASP B 1 349 ? 31.422 34.438 31.141 1 72.94 349 ASP B O 1
ATOM 8295 N N . SER B 1 350 ? 32.031 33.219 29.359 1 64.31 350 SER B N 1
ATOM 8296 C CA . SER B 1 350 ? 32.844 34.312 28.875 1 64.31 350 SER B CA 1
ATOM 8297 C C . SER B 1 350 ? 32 35.312 28.047 1 64.31 350 SER B C 1
ATOM 8299 O O . SER B 1 350 ? 31.141 34.906 27.281 1 64.31 350 SER B O 1
ATOM 8301 N N . ASN B 1 351 ? 31.844 36.5 28.422 1 54.72 351 ASN B N 1
ATOM 8302 C CA . ASN B 1 351 ? 31.359 37.594 27.547 1 54.72 351 ASN B CA 1
ATOM 8303 C C . ASN B 1 351 ? 32.188 37.688 26.281 1 54.72 351 ASN B C 1
ATOM 8305 O O . ASN B 1 351 ? 33.406 37.5 26.297 1 54.72 351 ASN B O 1
ATOM 8309 N N . THR B 1 352 ? 31.812 37.438 25.109 1 52.69 352 THR B N 1
ATOM 8310 C CA . THR B 1 352 ? 32.219 37.188 23.734 1 52.69 352 THR B CA 1
ATOM 8311 C C . THR B 1 352 ? 33.469 38 23.391 1 52.69 352 THR B C 1
ATOM 8313 O O . THR B 1 352 ? 34.125 37.719 22.391 1 52.69 352 THR B O 1
ATOM 8316 N N . ALA B 1 353 ? 33.594 39.281 23.828 1 50.12 353 ALA B N 1
ATOM 8317 C CA . ALA B 1 353 ? 34.469 40.25 23.188 1 50.12 353 ALA B CA 1
ATOM 8318 C C . ALA B 1 353 ? 35.938 39.812 23.328 1 50.12 353 ALA B C 1
ATOM 8320 O O . ALA B 1 353 ? 36.781 40.25 22.547 1 50.12 353 ALA B O 1
ATOM 8321 N N . ASP B 1 354 ? 36.188 38.906 24.203 1 53.38 354 ASP B N 1
ATOM 8322 C CA . ASP B 1 354 ? 37.594 38.844 24.609 1 53.38 354 ASP B CA 1
ATOM 8323 C C . ASP B 1 354 ? 38.344 37.781 23.812 1 53.38 354 ASP B C 1
ATOM 8325 O O . ASP B 1 354 ? 39.562 37.906 23.625 1 53.38 354 ASP B O 1
ATOM 8329 N N . HIS B 1 355 ? 37.719 36.844 23.188 1 54.72 355 HIS B N 1
ATOM 8330 C CA . HIS B 1 355 ? 38.531 35.719 22.766 1 54.72 355 HIS B CA 1
ATOM 8331 C C . HIS B 1 355 ? 39.188 36 21.422 1 54.72 355 HIS B C 1
ATOM 8333 O O . HIS B 1 355 ? 40.094 35.25 21 1 54.72 355 HIS B O 1
ATOM 8339 N N . LEU B 1 356 ? 38.688 37.031 20.656 1 54.59 356 LEU B N 1
ATOM 8340 C CA . LEU B 1 356 ? 39.406 37.375 19.438 1 54.59 356 LEU B CA 1
ATOM 8341 C C . LEU B 1 356 ? 40.5 38.406 19.688 1 54.59 356 LEU B C 1
ATOM 8343 O O . LEU B 1 356 ? 41.156 38.844 18.75 1 54.59 356 LEU B O 1
ATOM 8347 N N . ASP B 1 357 ? 40.594 38.812 20.953 1 57.28 357 ASP B N 1
ATOM 8348 C CA . ASP B 1 357 ? 41.688 39.719 21.297 1 57.28 357 ASP B CA 1
ATOM 8349 C C . ASP B 1 357 ? 43.031 39 21.188 1 57.28 357 ASP B C 1
ATOM 8351 O O . ASP B 1 357 ? 43.219 37.906 21.781 1 57.28 357 ASP B O 1
ATOM 8355 N N . PRO B 1 358 ? 43.812 39.344 20.281 1 61.66 358 PRO B N 1
ATOM 8356 C CA . PRO B 1 358 ? 45.125 38.719 20.062 1 61.66 358 PRO B CA 1
ATOM 8357 C C . PRO B 1 358 ? 45.938 38.531 21.344 1 61.66 358 PRO B C 1
ATOM 8359 O O . PRO B 1 358 ? 46.875 37.75 21.375 1 61.66 358 PRO B O 1
ATOM 8362 N N . SER B 1 359 ? 45.656 39.281 22.406 1 62.25 359 SER B N 1
ATOM 8363 C CA . SER B 1 359 ? 46.469 39.219 23.609 1 62.25 359 SER B CA 1
ATOM 8364 C C . SER B 1 359 ? 46.188 37.969 24.438 1 62.25 359 SER B C 1
ATOM 8366 O O . SER B 1 359 ? 46.969 37.594 25.297 1 62.25 359 SER B O 1
ATOM 8368 N N . TYR B 1 360 ? 45.062 37.344 24.156 1 65.44 360 TYR B N 1
ATOM 8369 C CA . TYR B 1 360 ? 44.719 36.219 25 1 65.44 360 TYR B CA 1
ATOM 8370 C C . TYR B 1 360 ? 45.156 34.906 24.344 1 65.44 360 TYR B C 1
ATOM 8372 O O . TYR B 1 360 ? 45.156 34.781 23.125 1 65.44 360 TYR B O 1
ATOM 8380 N N . SER B 1 361 ? 45.625 34 25.125 1 78.75 361 SER B N 1
ATOM 8381 C CA . SER B 1 361 ? 46.031 32.688 24.656 1 78.75 361 SER B CA 1
ATOM 8382 C C . SER B 1 361 ? 44.844 31.875 24.141 1 78.75 361 SER B C 1
ATOM 8384 O O . SER B 1 361 ? 43.719 32.062 24.609 1 78.75 361 SER B O 1
ATOM 8386 N N . VAL B 1 362 ? 45.062 31.188 23.078 1 86.56 362 VAL B N 1
ATOM 8387 C CA . VAL B 1 362 ? 44.062 30.359 22.438 1 86.56 362 VAL B CA 1
ATOM 8388 C C . VAL B 1 362 ? 43.656 29.219 23.375 1 86.56 362 VAL B C 1
ATOM 8390 O O . VAL B 1 362 ? 44.531 28.531 23.938 1 86.56 362 VAL B O 1
ATOM 8393 N N . GLU B 1 363 ? 42.406 29.125 23.719 1 89 363 GLU B N 1
ATOM 8394 C CA . GLU B 1 363 ? 41.906 28.031 24.531 1 89 363 GLU B CA 1
ATOM 8395 C C . GLU B 1 363 ? 41.156 27.016 23.672 1 89 363 GLU B C 1
ATOM 8397 O O . GLU B 1 363 ? 40.25 27.375 22.922 1 89 363 GLU B O 1
ATOM 8402 N N . PHE B 1 364 ? 41.531 25.797 23.859 1 92.44 364 PHE B N 1
ATOM 8403 C CA . PHE B 1 364 ? 40.969 24.719 23.047 1 92.44 364 PHE B CA 1
ATOM 8404 C C . PHE B 1 364 ? 39.719 24.141 23.734 1 92.44 364 PHE B C 1
ATOM 8406 O O . PHE B 1 364 ? 39.625 24.141 24.969 1 92.44 364 PHE B O 1
ATOM 8413 N N . VAL B 1 365 ? 38.812 23.734 22.922 1 93.19 365 VAL B N 1
ATOM 8414 C CA . VAL B 1 365 ? 37.594 23.078 23.422 1 93.19 365 VAL B CA 1
ATOM 8415 C C . VAL B 1 365 ? 37.906 21.609 23.75 1 93.19 365 VAL B C 1
ATOM 8417 O O . VAL B 1 365 ? 38.531 20.922 22.969 1 93.19 365 VAL B O 1
ATOM 8420 N N . ARG B 1 366 ? 37.406 21.172 24.859 1 92.56 366 ARG B N 1
ATOM 8421 C CA . ARG B 1 366 ? 37.656 19.797 25.312 1 92.56 366 ARG B CA 1
ATOM 8422 C C . ARG B 1 366 ? 36.375 19.031 25.547 1 92.56 366 ARG B C 1
ATOM 8424 O O . ARG B 1 366 ? 35.312 19.625 25.672 1 92.56 366 ARG B O 1
ATOM 8431 N N . HIS B 1 367 ? 36.562 17.766 25.562 1 92.5 367 HIS B N 1
ATOM 8432 C CA . HIS B 1 367 ? 35.438 16.875 25.859 1 92.5 367 HIS B CA 1
ATOM 8433 C C . HIS B 1 367 ? 34.812 17.219 27.203 1 92.5 367 HIS B C 1
ATOM 8435 O O . HIS B 1 367 ? 35.5 17.328 28.219 1 92.5 367 HIS B O 1
ATOM 8441 N N . GLY B 1 368 ? 33.469 17.438 27.188 1 91.44 368 GLY B N 1
ATOM 8442 C CA . GLY B 1 368 ? 32.75 17.688 28.422 1 91.44 368 GLY B CA 1
ATOM 8443 C C . GLY B 1 368 ? 32.562 19.156 28.719 1 91.44 368 GLY B C 1
ATOM 8444 O O . GLY B 1 368 ? 31.891 19.531 29.688 1 91.44 368 GLY B O 1
ATOM 8445 N N . ASP B 1 369 ? 33.188 19.984 27.906 1 92.31 369 ASP B N 1
ATOM 8446 C CA . ASP B 1 369 ? 33.031 21.422 28.125 1 92.31 369 ASP B CA 1
ATOM 8447 C C . ASP B 1 369 ? 31.609 21.891 27.891 1 92.31 369 ASP B C 1
ATOM 8449 O O . ASP B 1 369 ? 30.859 21.25 27.141 1 92.31 369 ASP B O 1
ATOM 8453 N N . VAL B 1 370 ? 31.234 22.953 28.594 1 94.19 370 VAL B N 1
ATOM 8454 C CA . VAL B 1 370 ? 29.953 23.609 28.359 1 94.19 370 VAL B CA 1
ATOM 8455 C C . VAL B 1 370 ? 30.156 24.797 27.422 1 94.19 370 VAL B C 1
ATOM 8457 O O . VAL B 1 370 ? 30.953 25.703 27.703 1 94.19 370 VAL B O 1
ATOM 8460 N N . ILE B 1 371 ? 29.484 24.688 26.344 1 94.12 371 ILE B N 1
ATOM 8461 C CA . ILE B 1 371 ? 29.734 25.688 25.312 1 94.12 371 ILE B CA 1
ATOM 8462 C C . ILE B 1 371 ? 28.438 26.406 24.953 1 94.12 371 ILE B C 1
ATOM 8464 O O . ILE B 1 371 ? 27.344 25.953 25.344 1 94.12 371 ILE B O 1
ATOM 8468 N N . ARG B 1 372 ? 28.578 27.516 24.234 1 94.88 372 ARG B N 1
ATOM 8469 C CA . ARG B 1 372 ? 27.516 28.266 23.578 1 94.88 372 ARG B CA 1
ATOM 8470 C C . ARG B 1 372 ? 27.797 28.422 22.094 1 94.88 372 ARG B C 1
ATOM 8472 O O . ARG B 1 372 ? 28.922 28.734 21.703 1 94.88 372 ARG B O 1
ATOM 8479 N N . LEU B 1 373 ? 26.859 28.094 21.297 1 95.5 373 LEU B N 1
ATOM 8480 C CA . LEU B 1 373 ? 26.984 28.297 19.859 1 95.5 373 LEU B CA 1
ATOM 8481 C C . LEU B 1 373 ? 26.188 29.5 19.406 1 95.5 373 LEU B C 1
ATOM 8483 O O . LEU B 1 373 ? 24.969 29.531 19.562 1 95.5 373 LEU B O 1
ATOM 8487 N N . GLU B 1 374 ? 26.844 30.438 18.875 1 94.81 374 GLU B N 1
ATOM 8488 C CA . GLU B 1 374 ? 26.234 31.656 18.359 1 94.81 374 GLU B CA 1
ATOM 8489 C C . GLU B 1 374 ? 26.219 31.672 16.828 1 94.81 374 GLU B C 1
ATOM 8491 O O . GLU B 1 374 ? 27.266 31.469 16.203 1 94.81 374 GLU B O 1
ATOM 8496 N N . HIS B 1 375 ? 25.094 31.859 16.328 1 96 375 HIS B N 1
ATOM 8497 C CA . HIS B 1 375 ? 25 31.969 14.875 1 96 375 HIS B CA 1
ATOM 8498 C C . HIS B 1 375 ? 25.734 33.219 14.367 1 96 375 HIS B C 1
ATOM 8500 O O . HIS B 1 375 ? 25.469 34.312 14.836 1 96 375 HIS B O 1
ATOM 8506 N N . LYS B 1 376 ? 26.484 33.094 13.422 1 94.44 376 LYS B N 1
ATOM 8507 C CA . LYS B 1 376 ? 27.375 34.188 13 1 94.44 376 LYS B CA 1
ATOM 8508 C C . LYS B 1 376 ? 26.594 35.312 12.344 1 94.44 376 LYS B C 1
ATOM 8510 O O . LYS B 1 376 ? 26.859 36.5 12.625 1 94.44 376 LYS B O 1
ATOM 8515 N N . GLU B 1 377 ? 25.688 34.969 11.492 1 94 377 GLU B N 1
ATOM 8516 C CA . GLU B 1 377 ? 24.969 36 10.719 1 94 377 GLU B CA 1
ATOM 8517 C C . GLU B 1 377 ? 23.953 36.719 11.578 1 94 377 GLU B C 1
ATOM 8519 O O . GLU B 1 377 ? 23.797 37.938 11.469 1 94 377 GLU B O 1
ATOM 8524 N N . THR B 1 378 ? 23.25 36.031 12.469 1 93.88 378 THR B N 1
ATOM 8525 C CA . THR B 1 378 ? 22.156 36.625 13.195 1 93.88 378 THR B CA 1
ATOM 8526 C C . THR B 1 378 ? 22.562 36.938 14.641 1 93.88 378 THR B C 1
ATOM 8528 O O . THR B 1 378 ? 21.859 37.656 15.352 1 93.88 378 THR B O 1
ATOM 8531 N N . SER B 1 379 ? 23.594 36.438 15.156 1 92.81 379 SER B N 1
ATOM 8532 C CA . SER B 1 379 ? 24.141 36.656 16.5 1 92.81 379 SER B CA 1
ATOM 8533 C C . SER B 1 379 ? 23.188 36.125 17.562 1 92.81 379 SER B C 1
ATOM 8535 O O . SER B 1 379 ? 23.094 36.688 18.656 1 92.81 379 SER B O 1
ATOM 8537 N N . ARG B 1 380 ? 22.422 35.188 17.203 1 95.06 380 ARG B N 1
ATOM 8538 C CA . ARG B 1 380 ? 21.578 34.5 18.156 1 95.06 380 ARG B CA 1
ATOM 8539 C C . ARG B 1 380 ? 22.188 33.188 18.578 1 95.06 380 ARG B C 1
ATOM 8541 O O . ARG B 1 380 ? 22.938 32.562 17.828 1 95.06 380 ARG B O 1
ATOM 8548 N N . ASN B 1 381 ? 21.844 32.781 19.797 1 94.88 381 ASN B N 1
ATOM 8549 C CA . ASN B 1 381 ? 22.422 31.547 20.328 1 94.88 381 ASN B CA 1
ATOM 8550 C C . ASN B 1 381 ? 21.531 30.328 20.078 1 94.88 381 ASN B C 1
ATOM 8552 O O . ASN B 1 381 ? 20.312 30.453 20.016 1 94.88 381 ASN B O 1
ATOM 8556 N N . LEU B 1 382 ? 22.234 29.188 19.891 1 97.25 382 LEU B N 1
ATOM 8557 C CA . LEU B 1 382 ? 21.516 27.922 19.828 1 97.25 382 LEU B CA 1
ATOM 8558 C C . LEU B 1 382 ? 20.812 27.625 21.156 1 97.25 382 LEU B C 1
ATOM 8560 O O . LEU B 1 382 ? 21.453 27.594 22.203 1 97.25 382 LEU B O 1
ATOM 8564 N N . HIS B 1 383 ? 19.531 27.438 21.031 1 95.88 383 HIS B N 1
ATOM 8565 C CA . HIS B 1 383 ? 18.656 27.422 22.203 1 95.88 383 HIS B CA 1
ATOM 8566 C C . HIS B 1 383 ? 17.656 26.281 22.125 1 95.88 383 HIS B C 1
ATOM 8568 O O . HIS B 1 383 ? 17.25 25.859 21.031 1 95.88 383 HIS B O 1
ATOM 8574 N N . SER B 1 384 ? 17.391 25.672 23.281 1 96.12 384 SER B N 1
ATOM 8575 C CA . SER B 1 384 ? 16.281 24.719 23.359 1 96.12 384 SER B CA 1
ATOM 8576 C C . SER B 1 384 ? 15.461 24.938 24.625 1 96.12 384 SER B C 1
ATOM 8578 O O . SER B 1 384 ? 15.891 25.641 25.547 1 96.12 384 SER B O 1
ATOM 8580 N N . HIS B 1 385 ? 14.188 24.469 24.656 1 92.69 385 HIS B N 1
ATOM 8581 C CA . HIS B 1 385 ? 13.242 24.562 25.75 1 92.69 385 HIS B CA 1
ATOM 8582 C C . HIS B 1 385 ? 12.211 23.453 25.703 1 92.69 385 HIS B C 1
ATOM 8584 O O . HIS B 1 385 ? 12.227 22.625 24.797 1 92.69 385 HIS B O 1
ATOM 8590 N N . GLN B 1 386 ? 11.461 23.484 26.672 1 90.38 386 GLN B N 1
ATOM 8591 C CA . GLN B 1 386 ? 10.508 22.391 26.797 1 90.38 386 GLN B CA 1
ATOM 8592 C C . GLN B 1 386 ? 9.258 22.656 25.953 1 90.38 386 GLN B C 1
ATOM 8594 O O . GLN B 1 386 ? 8.141 22.703 26.5 1 90.38 386 GLN B O 1
ATOM 8599 N N . HIS B 1 387 ? 9.43 22.984 24.719 1 91.06 387 HIS B N 1
ATOM 8600 C CA . HIS B 1 387 ? 8.367 23.078 23.719 1 91.06 387 HIS B CA 1
ATOM 8601 C C . HIS B 1 387 ? 8.508 21.984 22.672 1 91.06 387 HIS B C 1
ATOM 8603 O O . HIS B 1 387 ? 9.625 21.609 22.312 1 91.06 387 HIS B O 1
ATOM 8609 N N . GLU B 1 388 ? 7.41 21.578 22.234 1 90.31 388 GLU B N 1
ATOM 8610 C CA . GLU B 1 388 ? 7.41 20.5 21.25 1 90.31 388 GLU B CA 1
ATOM 8611 C C . GLU B 1 388 ? 7.973 20.984 19.906 1 90.31 388 GLU B C 1
ATOM 8613 O O . GLU B 1 388 ? 7.727 22.109 19.5 1 90.31 388 GLU B O 1
ATOM 8618 N N . ALA B 1 389 ? 8.672 20.109 19.297 1 92.56 389 ALA B N 1
ATOM 8619 C CA . ALA B 1 389 ? 9.203 20.406 17.969 1 92.56 389 ALA B CA 1
ATOM 8620 C C . ALA B 1 389 ? 8.086 20.422 16.938 1 92.56 389 ALA B C 1
ATOM 8622 O O . ALA B 1 389 ? 7.035 19.797 17.125 1 92.56 389 ALA B O 1
ATOM 8623 N N . PRO B 1 390 ? 8.344 21.125 15.93 1 88.94 390 PRO B N 1
ATOM 8624 C CA . PRO B 1 390 ? 7.266 21.359 14.961 1 88.94 390 PRO B CA 1
ATOM 8625 C C . PRO B 1 390 ? 6.789 20.062 14.297 1 88.94 390 PRO B C 1
ATOM 8627 O O . PRO B 1 390 ? 5.582 19.844 14.164 1 88.94 390 PRO B O 1
ATOM 8630 N N . MET B 1 391 ? 7.703 19.266 13.805 1 88.69 391 MET B N 1
ATOM 8631 C CA . MET B 1 391 ? 7.32 18.062 13.078 1 88.69 391 MET B CA 1
ATOM 8632 C C . MET B 1 391 ? 7.336 16.844 13.992 1 88.69 391 MET B C 1
ATOM 8634 O O . MET B 1 391 ? 6.438 16 13.93 1 88.69 391 MET B O 1
ATOM 8638 N N . THR B 1 392 ? 8.336 16.703 14.766 1 89.25 392 THR B N 1
ATOM 8639 C CA . THR B 1 392 ? 8.477 15.602 15.711 1 89.25 392 THR B CA 1
ATOM 8640 C C . THR B 1 392 ? 8.062 16.031 17.109 1 89.25 392 THR B C 1
ATOM 8642 O O . THR B 1 392 ? 8.906 16.391 17.938 1 89.25 392 THR B O 1
ATOM 8645 N N . ARG B 1 393 ? 6.918 15.719 17.422 1 81.94 393 ARG B N 1
ATOM 8646 C CA . ARG B 1 393 ? 6.312 16.297 18.625 1 81.94 393 ARG B CA 1
ATOM 8647 C C . ARG B 1 393 ? 6.879 15.656 19.891 1 81.94 393 ARG B C 1
ATOM 8649 O O . ARG B 1 393 ? 6.832 16.25 20.969 1 81.94 393 ARG B O 1
ATOM 8656 N N . LYS B 1 394 ? 7.406 14.539 19.703 1 81.56 394 LYS B N 1
ATOM 8657 C CA . LYS B 1 394 ? 7.996 13.867 20.859 1 81.56 394 LYS B CA 1
ATOM 8658 C C . LYS B 1 394 ? 9.328 14.5 21.25 1 81.56 394 LYS B C 1
ATOM 8660 O O . LYS B 1 394 ? 9.859 14.227 22.328 1 81.56 394 LYS B O 1
ATOM 8665 N N . HIS B 1 395 ? 9.875 15.359 20.391 1 92.31 395 HIS B N 1
ATOM 8666 C CA . HIS B 1 395 ? 11.133 16.062 20.641 1 92.31 395 HIS B CA 1
ATOM 8667 C C . HIS B 1 395 ? 10.883 17.5 21.047 1 92.31 395 HIS B C 1
ATOM 8669 O O . HIS B 1 395 ? 9.734 17.969 21.031 1 92.31 395 HIS B O 1
ATOM 8675 N N . PHE B 1 396 ? 11.977 18.141 21.453 1 94.62 396 PHE B N 1
ATOM 8676 C CA . PHE B 1 396 ? 11.867 19.531 21.828 1 94.62 396 PHE B CA 1
ATOM 8677 C C . PHE B 1 396 ? 12.312 20.453 20.688 1 94.62 396 PHE B C 1
ATOM 8679 O O . PHE B 1 396 ? 13.18 20.078 19.891 1 94.62 396 PHE B O 1
ATOM 8686 N N . GLN B 1 397 ? 11.742 21.594 20.719 1 96.06 397 GLN B N 1
ATOM 8687 C CA . GLN B 1 397 ? 12.047 22.594 19.688 1 96.06 397 GLN B CA 1
ATOM 8688 C C . GLN B 1 397 ? 13.43 23.203 19.922 1 96.06 397 GLN B C 1
ATOM 8690 O O . GLN B 1 397 ? 13.82 23.453 21.062 1 96.06 397 GLN B O 1
ATOM 8695 N N . VAL B 1 398 ? 14.164 23.391 18.875 1 97.5 398 VAL B N 1
ATOM 8696 C CA . VAL B 1 398 ? 15.438 24.094 18.906 1 97.5 398 VAL B CA 1
ATOM 8697 C C . VAL B 1 398 ? 15.312 25.438 18.172 1 97.5 398 VAL B C 1
ATOM 8699 O O . VAL B 1 398 ? 14.812 25.484 17.047 1 97.5 398 VAL B O 1
ATOM 8702 N N . THR B 1 399 ? 15.781 26.5 18.844 1 96.75 399 THR B N 1
ATOM 8703 C CA . THR B 1 399 ? 15.594 27.828 18.297 1 96.75 399 THR B CA 1
ATOM 8704 C C . THR B 1 399 ? 16.859 28.672 18.469 1 96.75 399 THR B C 1
ATOM 8706 O O . THR B 1 399 ? 17.797 28.266 19.156 1 96.75 399 THR B O 1
ATOM 8709 N N . GLY B 1 400 ? 16.938 29.703 17.703 1 95.56 400 GLY B N 1
ATOM 8710 C CA . GLY B 1 400 ? 17.891 30.766 17.984 1 95.56 400 GLY B CA 1
ATOM 8711 C C . GLY B 1 400 ? 17.344 31.812 18.938 1 95.56 400 GLY B C 1
ATOM 8712 O O . GLY B 1 400 ? 16.219 32.312 18.766 1 95.56 400 GLY B O 1
ATOM 8713 N N . TYR B 1 401 ? 18.078 32.094 19.875 1 94.5 401 TYR B N 1
ATOM 8714 C CA . TYR B 1 401 ? 17.578 32.969 20.922 1 94.5 401 TYR B CA 1
ATOM 8715 C C . TYR B 1 401 ? 18.672 33.938 21.375 1 94.5 401 TYR B C 1
ATOM 8717 O O . TYR B 1 401 ? 19.859 33.625 21.281 1 94.5 401 TYR B O 1
ATOM 8725 N N . GLY B 1 402 ? 18.219 35.125 21.891 1 88.56 402 GLY B N 1
ATOM 8726 C CA . GLY B 1 402 ? 19.156 36.094 22.422 1 88.56 402 GLY B CA 1
ATOM 8727 C C . GLY B 1 402 ? 19.406 37.25 21.469 1 88.56 402 GLY B C 1
ATOM 8728 O O . GLY B 1 402 ? 18.875 37.281 20.359 1 88.56 402 GLY B O 1
ATOM 8729 N N . ILE B 1 403 ? 20.094 38.25 22.047 1 85.31 403 ILE B N 1
ATOM 8730 C CA . ILE B 1 403 ? 20.469 39.438 21.297 1 85.31 403 ILE B CA 1
ATOM 8731 C C . ILE B 1 403 ? 21.984 39.656 21.406 1 85.31 403 ILE B C 1
ATOM 8733 O O . ILE B 1 403 ? 22.516 39.812 22.516 1 85.31 403 ILE B O 1
ATOM 8737 N N . ASN B 1 404 ? 22.578 39.75 20.344 1 81.62 404 ASN B N 1
ATOM 8738 C CA . ASN B 1 404 ? 24.016 39.969 20.266 1 81.62 404 ASN B CA 1
ATOM 8739 C C . ASN B 1 404 ? 24.781 39.031 21.172 1 81.62 404 ASN B C 1
ATOM 8741 O O . ASN B 1 404 ? 25.625 39.438 21.953 1 81.62 404 ASN B O 1
ATOM 8745 N N . GLY B 1 405 ? 24.328 37.781 21.203 1 77.31 405 GLY B N 1
ATOM 8746 C CA . GLY B 1 405 ? 25.047 36.719 21.906 1 77.31 405 GLY B CA 1
ATOM 8747 C C . GLY B 1 405 ? 24.609 36.562 23.359 1 77.31 405 GLY B C 1
ATOM 8748 O O . GLY B 1 405 ? 25.078 35.656 24.062 1 77.31 405 GLY B O 1
ATOM 8749 N N . THR B 1 406 ? 23.844 37.469 23.875 1 81 406 THR B N 1
ATOM 8750 C CA . THR B 1 406 ? 23.391 37.344 25.25 1 81 406 THR B CA 1
ATOM 8751 C C . THR B 1 406 ? 22.016 36.688 25.328 1 81 406 THR B C 1
ATOM 8753 O O . THR B 1 406 ? 21.062 37.156 24.688 1 81 406 THR B O 1
ATOM 8756 N N . GLY B 1 407 ? 22.031 35.625 25.969 1 87.25 407 GLY B N 1
ATOM 8757 C CA . GLY B 1 407 ? 20.797 34.875 26.125 1 87.25 407 GLY B CA 1
ATOM 8758 C C . GLY B 1 407 ? 20.562 34.406 27.547 1 87.25 407 GLY B C 1
ATOM 8759 O O . GLY B 1 407 ? 20.734 35.156 28.5 1 87.25 407 GLY B O 1
ATOM 8760 N N . ASP B 1 408 ? 20.031 33.219 27.688 1 88.81 408 ASP B N 1
ATOM 8761 C CA . ASP B 1 408 ? 19.719 32.688 29 1 88.81 408 ASP B CA 1
ATOM 8762 C C . ASP B 1 408 ? 20.375 31.312 29.203 1 88.81 408 ASP B C 1
ATOM 8764 O O . ASP B 1 408 ? 21.25 30.922 28.438 1 88.81 408 ASP B O 1
ATOM 8768 N N . ALA B 1 409 ? 20.094 30.688 30.328 1 88.5 409 ALA B N 1
ATOM 8769 C CA . ALA B 1 409 ? 20.734 29.438 30.734 1 88.5 409 ALA B CA 1
ATOM 8770 C C . ALA B 1 409 ? 20.359 28.297 29.781 1 88.5 409 ALA B C 1
ATOM 8772 O O . ALA B 1 409 ? 21.031 27.25 29.766 1 88.5 409 ALA B O 1
ATOM 8773 N N . ASN B 1 410 ? 19.406 28.5 28.953 1 94 410 ASN B N 1
ATOM 8774 C CA . ASN B 1 410 ? 18.984 27.453 28.016 1 94 410 ASN B CA 1
ATOM 8775 C C . ASN B 1 410 ? 19.797 27.469 26.734 1 94 410 ASN B C 1
ATOM 8777 O O . ASN B 1 410 ? 19.484 26.766 25.781 1 94 410 ASN B O 1
ATOM 8781 N N . ASP B 1 411 ? 20.859 28.266 26.734 1 94.88 411 ASP B N 1
ATOM 8782 C CA . ASP B 1 411 ? 21.734 28.359 25.578 1 94.88 411 ASP B CA 1
ATOM 8783 C C . ASP B 1 411 ? 22.969 27.469 25.75 1 94.88 411 ASP B C 1
ATOM 8785 O O . ASP B 1 411 ? 23.812 27.406 24.859 1 94.88 411 ASP B O 1
ATOM 8789 N N . PHE B 1 412 ? 23.062 26.812 26.844 1 94.62 412 PHE B N 1
ATOM 8790 C CA . PHE B 1 412 ? 24.297 26.094 27.172 1 94.62 412 PHE B CA 1
ATOM 8791 C C . PHE B 1 412 ? 24.188 24.641 26.75 1 94.62 412 PHE B C 1
ATOM 8793 O O . PHE B 1 412 ? 23.172 23.984 26.984 1 94.62 412 PHE B O 1
ATOM 8800 N N . TRP B 1 413 ? 25.234 24.188 26.094 1 96.62 413 TRP B N 1
ATOM 8801 C CA . TRP B 1 413 ? 25.328 22.812 25.594 1 96.62 413 TRP B CA 1
ATOM 8802 C C . TRP B 1 413 ? 26.625 22.156 26.047 1 96.62 413 TRP B C 1
ATOM 8804 O O . TRP B 1 413 ? 27.688 22.781 26.031 1 96.62 413 TRP B O 1
ATOM 8814 N N . ARG B 1 414 ? 26.516 20.969 26.469 1 94.81 414 ARG B N 1
ATOM 8815 C CA . ARG B 1 414 ? 27.703 20.172 26.766 1 94.81 414 ARG B CA 1
ATOM 8816 C C . ARG B 1 414 ? 28.203 19.422 25.547 1 94.81 414 ARG B C 1
ATOM 8818 O O . ARG B 1 414 ? 27.438 18.688 24.906 1 94.81 414 ARG B O 1
ATOM 8825 N N . ILE B 1 415 ? 29.406 19.656 25.188 1 94.81 415 ILE B N 1
ATOM 8826 C CA . ILE B 1 415 ? 29.984 19.031 24 1 94.81 415 ILE B CA 1
ATOM 8827 C C . ILE B 1 415 ? 30.766 17.797 24.406 1 94.81 415 ILE B C 1
ATOM 8829 O O . ILE B 1 415 ? 31.672 17.859 25.25 1 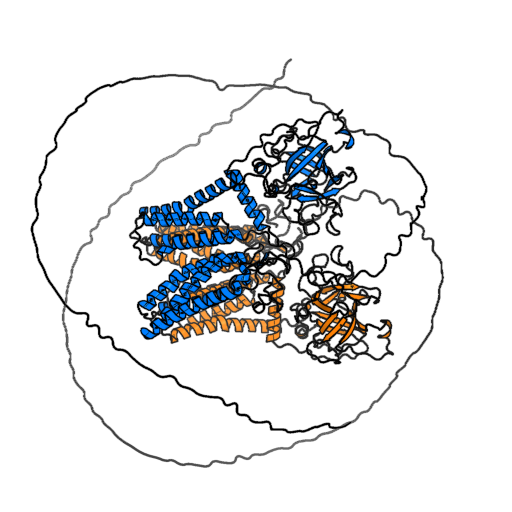94.81 415 ILE B O 1
ATOM 8833 N N . GLU B 1 416 ? 30.359 16.672 23.797 1 92.81 416 GLU B N 1
ATOM 8834 C CA . GLU B 1 416 ? 31 15.398 24.109 1 92.81 416 GLU B CA 1
ATOM 8835 C C . GLU B 1 416 ? 31.406 14.656 22.844 1 92.81 416 GLU B C 1
ATOM 8837 O O . GLU B 1 416 ? 30.719 14.734 21.812 1 92.81 416 GLU B O 1
ATOM 8842 N N . VAL B 1 417 ? 32.531 14.031 22.922 1 92.12 417 VAL B N 1
ATOM 8843 C CA . VAL B 1 417 ? 33 13.203 21.812 1 92.12 417 VAL B CA 1
ATOM 8844 C C . VAL B 1 417 ? 32.656 11.742 22.094 1 92.12 417 VAL B C 1
ATOM 8846 O O . VAL B 1 417 ? 32.906 11.227 23.188 1 92.12 417 VAL B O 1
ATOM 8849 N N . VAL B 1 418 ? 32.094 11.109 21.047 1 87.62 418 VAL B N 1
ATOM 8850 C CA . VAL B 1 418 ? 31.688 9.719 21.203 1 87.62 418 VAL B CA 1
ATOM 8851 C C . VAL B 1 418 ? 32.938 8.844 21.312 1 87.62 418 VAL B C 1
ATOM 8853 O O . VAL B 1 418 ? 33.844 8.953 20.5 1 87.62 418 VAL B O 1
ATOM 8856 N N . GLY B 1 419 ? 33 7.828 22.188 1 76.81 419 GLY B N 1
ATOM 8857 C CA . GLY B 1 419 ? 34.062 6.852 22.359 1 76.81 419 GLY B CA 1
ATOM 8858 C C . GLY B 1 419 ? 35.281 7.414 23.078 1 76.81 419 GLY B C 1
ATOM 8859 O O . GLY B 1 419 ? 36.281 6.715 23.266 1 76.81 419 GLY B O 1
ATOM 8860 N N . ARG B 1 420 ? 35.406 8.719 23.297 1 71.81 420 ARG B N 1
ATOM 8861 C CA . ARG B 1 420 ? 36.656 9.266 23.859 1 71.81 420 ARG B CA 1
ATOM 8862 C C . ARG B 1 420 ? 36.5 9.562 25.344 1 71.81 420 ARG B C 1
ATOM 8864 O O . ARG B 1 420 ? 35.375 9.703 25.828 1 71.81 420 ARG B O 1
ATOM 8871 N N . LYS B 1 421 ? 37.719 9.445 25.828 1 61.81 421 LYS B N 1
ATOM 8872 C CA . LYS B 1 421 ? 37.875 9.688 27.266 1 61.81 421 LYS B CA 1
ATOM 8873 C C . LYS B 1 421 ? 37.844 11.18 27.578 1 61.81 421 LYS B C 1
ATOM 8875 O O . LYS B 1 421 ? 38.156 12.008 26.703 1 61.81 421 LYS B O 1
ATOM 8880 N N . ALA B 1 422 ? 37.656 11.633 28.875 1 66.31 422 ALA B N 1
ATOM 8881 C CA . ALA B 1 422 ? 37.5 12.984 29.406 1 66.31 422 ALA B CA 1
ATOM 8882 C C . ALA B 1 422 ? 38.781 13.797 29.234 1 66.31 422 ALA B C 1
ATOM 8884 O O . ALA B 1 422 ? 39.875 13.273 29.438 1 66.31 422 ALA B O 1
ATOM 8885 N N . GLY B 1 423 ? 38.688 15.086 28.688 1 69.44 423 GLY B N 1
ATOM 8886 C CA . GLY B 1 423 ? 39.75 16.062 28.688 1 69.44 423 GLY B CA 1
ATOM 8887 C C . GLY B 1 423 ? 40.469 16.172 27.359 1 69.44 423 GLY B C 1
ATOM 8888 O O . GLY B 1 423 ? 41.281 17.078 27.156 1 69.44 423 GLY B O 1
ATOM 8889 N N . LYS B 1 424 ? 40.219 15.352 26.406 1 81.62 424 LYS B N 1
ATOM 8890 C CA . LYS B 1 424 ? 40.906 15.414 25.141 1 81.62 424 LYS B CA 1
ATOM 8891 C C . LYS B 1 424 ? 40.312 16.484 24.234 1 81.62 424 LYS B C 1
ATOM 8893 O O . LYS B 1 424 ? 39.094 16.766 24.312 1 81.62 424 LYS B O 1
ATOM 8898 N N . ARG B 1 425 ? 41.188 17.062 23.469 1 90.19 425 ARG B N 1
ATOM 8899 C CA . ARG B 1 425 ? 40.75 18.109 22.547 1 90.19 425 ARG B CA 1
ATOM 8900 C C . ARG B 1 425 ? 39.906 17.531 21.422 1 90.19 425 ARG B C 1
ATOM 8902 O O . ARG B 1 425 ? 40.062 16.359 21.062 1 90.19 425 ARG B O 1
ATOM 8909 N N . ILE B 1 426 ? 39 18.25 20.984 1 91.88 426 ILE B N 1
ATOM 8910 C CA . ILE B 1 426 ? 38.094 17.844 19.922 1 91.88 426 ILE B CA 1
ATOM 8911 C C . ILE B 1 426 ? 38.75 18.094 18.562 1 91.88 426 ILE B C 1
ATOM 8913 O O . ILE B 1 426 ? 39.219 19.203 18.281 1 91.88 426 ILE B O 1
ATOM 8917 N N . LYS B 1 427 ? 38.781 17.078 17.797 1 88.81 427 LYS B N 1
ATOM 8918 C CA . LYS B 1 427 ? 39.375 17.172 16.469 1 88.81 427 LYS B CA 1
ATOM 8919 C C . LYS B 1 427 ? 38.312 17.516 15.406 1 88.81 427 LYS B C 1
ATOM 8921 O O . LYS B 1 427 ? 37.219 17 15.445 1 88.81 427 LYS B O 1
ATOM 8926 N N . VAL B 1 428 ? 38.75 18.344 14.555 1 88.44 428 VAL B N 1
ATOM 8927 C CA . VAL B 1 428 ? 37.875 18.75 13.453 1 88.44 428 VAL B CA 1
ATOM 8928 C C . VAL B 1 428 ? 37.812 17.641 12.414 1 88.44 428 VAL B C 1
ATOM 8930 O O . VAL B 1 428 ? 38.812 16.984 12.125 1 88.44 428 VAL B O 1
ATOM 8933 N N . LEU B 1 429 ? 36.625 17.312 11.852 1 85.75 429 LEU B N 1
ATOM 8934 C CA . LEU B 1 429 ? 36.312 16.359 10.789 1 85.75 429 LEU B CA 1
ATOM 8935 C C . LEU B 1 429 ? 36.344 14.922 11.32 1 85.75 429 LEU B C 1
ATOM 8937 O O . LEU B 1 429 ? 35.625 14.062 10.812 1 85.75 429 LEU B O 1
ATOM 8941 N N . ARG B 1 430 ? 37.062 14.617 12.312 1 83.31 430 ARG B N 1
ATOM 8942 C CA . ARG B 1 430 ? 37.25 13.242 12.758 1 83.31 430 ARG B CA 1
ATOM 8943 C C . ARG B 1 430 ? 36.375 12.914 13.953 1 83.31 430 ARG B C 1
ATOM 8945 O O . ARG B 1 430 ? 35.875 11.797 14.062 1 83.31 430 ARG B O 1
ATOM 8952 N N . SER B 1 431 ? 36.188 13.828 14.773 1 88 431 SER B N 1
ATOM 8953 C CA . SER B 1 431 ? 35.438 13.562 16 1 88 431 SER B CA 1
ATOM 8954 C C . SER B 1 431 ? 33.938 13.562 15.742 1 88 431 SER B C 1
ATOM 8956 O O . SER B 1 431 ? 33.438 14.398 14.992 1 88 431 SER B O 1
ATOM 8958 N N . GLN B 1 432 ? 33.344 12.578 16.297 1 91.19 432 GLN B N 1
ATOM 8959 C CA . GLN B 1 432 ? 31.875 12.562 16.359 1 91.19 432 GLN B CA 1
ATOM 8960 C C . GLN B 1 432 ? 31.391 13.172 17.672 1 91.19 432 GLN B C 1
ATOM 8962 O O . GLN B 1 432 ? 31.719 12.688 18.75 1 91.19 432 GLN B O 1
ATOM 8967 N N . ILE B 1 433 ? 30.641 14.188 17.531 1 93.38 433 ILE B N 1
ATOM 8968 C CA . ILE B 1 433 ? 30.297 15.039 18.672 1 93.38 433 ILE B CA 1
ATOM 8969 C C . ILE B 1 433 ? 28.828 14.875 19 1 93.38 433 ILE B C 1
ATOM 8971 O O . ILE B 1 433 ? 27.984 14.781 18.109 1 93.38 433 ILE B O 1
ATOM 8975 N N . ARG B 1 434 ? 28.578 14.828 20.25 1 94.44 434 ARG B N 1
ATOM 8976 C CA . ARG B 1 434 ? 27.219 14.875 20.812 1 94.44 434 ARG B CA 1
ATOM 8977 C C . ARG B 1 434 ? 27.016 16.156 21.609 1 94.44 434 ARG B C 1
ATOM 8979 O O . ARG B 1 434 ? 27.844 16.5 22.453 1 94.44 434 ARG B O 1
ATOM 8986 N N . LEU B 1 435 ? 25.984 16.875 21.391 1 95.69 435 LEU B N 1
ATOM 8987 C CA . LEU B 1 435 ? 25.656 18.078 22.125 1 95.69 435 LEU B CA 1
ATOM 8988 C C . LEU B 1 435 ? 24.438 17.828 23.031 1 95.69 435 LEU B C 1
ATOM 8990 O O . LEU B 1 435 ? 23.328 17.641 22.547 1 95.69 435 LEU B O 1
ATOM 8994 N N . THR B 1 436 ? 24.703 17.875 24.25 1 95.31 436 THR B N 1
ATOM 8995 C CA . THR B 1 436 ? 23.641 17.672 25.25 1 95.31 436 THR B CA 1
ATOM 8996 C C . THR B 1 436 ? 23.219 19 25.859 1 95.31 436 THR B C 1
ATOM 8998 O O . THR B 1 436 ? 24.062 19.766 26.328 1 95.31 436 THR B O 1
ATOM 9001 N N . HIS B 1 437 ? 21.984 19.234 25.828 1 95.75 437 HIS B N 1
ATOM 9002 C CA . HIS B 1 437 ? 21.453 20.438 26.438 1 95.75 437 HIS B CA 1
ATOM 9003 C C . HIS B 1 437 ? 21.578 20.391 27.953 1 95.75 437 HIS B C 1
ATOM 9005 O O . HIS B 1 437 ? 21.172 19.406 28.578 1 95.75 437 HIS B O 1
ATOM 9011 N N . LEU B 1 438 ? 22.062 21.359 28.562 1 93.81 438 LEU B N 1
ATOM 9012 C CA . LEU B 1 438 ? 22.391 21.328 29.984 1 93.81 438 LEU B CA 1
ATOM 9013 C C . LEU B 1 438 ? 21.141 21.375 30.844 1 93.81 438 LEU B C 1
ATOM 9015 O O . LEU B 1 438 ? 21.047 20.656 31.844 1 93.81 438 LEU B O 1
ATOM 9019 N N . ALA B 1 439 ? 20.172 22.125 30.5 1 92.62 439 ALA B N 1
ATOM 9020 C CA . ALA B 1 439 ? 18.984 22.344 31.328 1 92.62 439 ALA B CA 1
ATOM 9021 C C . ALA B 1 439 ? 18.047 21.141 31.25 1 92.62 439 ALA B C 1
ATOM 9023 O O . ALA B 1 439 ? 17.516 20.703 32.281 1 92.62 439 ALA B O 1
ATOM 9024 N N . THR B 1 440 ? 17.859 20.672 30.062 1 91.56 440 THR B N 1
ATOM 9025 C CA . THR B 1 440 ? 16.844 19.656 29.891 1 91.56 440 THR B CA 1
ATOM 9026 C C . THR B 1 440 ? 17.484 18.266 29.75 1 91.56 440 THR B C 1
ATOM 9028 O O . THR B 1 440 ? 16.812 17.25 29.922 1 91.56 440 THR B O 1
ATOM 9031 N N . GLY B 1 441 ? 18.719 18.203 29.312 1 91.56 441 GLY B N 1
ATOM 9032 C CA . GLY B 1 441 ? 19.391 16.938 29.125 1 91.56 441 GLY B CA 1
ATOM 9033 C C . GLY B 1 441 ? 19.125 16.312 27.766 1 91.56 441 GLY B C 1
ATOM 9034 O O . GLY B 1 441 ? 19.594 15.203 27.484 1 91.56 441 GLY B O 1
ATOM 9035 N N . CYS B 1 442 ? 18.391 16.922 26.969 1 93.62 442 CYS B N 1
ATOM 9036 C CA . CYS B 1 442 ? 18.094 16.391 25.641 1 93.62 442 CYS B CA 1
ATOM 9037 C C . CYS B 1 442 ? 19.312 16.531 24.719 1 93.62 442 CYS B C 1
ATOM 9039 O O . CYS B 1 442 ? 20.266 17.25 25.047 1 93.62 442 CYS B O 1
ATOM 9041 N N . ILE B 1 443 ? 19.344 15.797 23.656 1 95.31 443 ILE B N 1
ATOM 9042 C CA . ILE B 1 443 ? 20.484 15.773 22.734 1 95.31 443 ILE B CA 1
ATOM 9043 C C . ILE B 1 443 ? 20.078 16.422 21.406 1 95.31 443 ILE B C 1
ATOM 9045 O O . ILE B 1 443 ? 19.016 16.125 20.859 1 95.31 443 ILE B O 1
ATOM 9049 N N . LEU B 1 444 ? 20.953 17.266 20.922 1 96.25 444 LEU B N 1
ATOM 9050 C CA . LEU B 1 444 ? 20.703 17.938 19.641 1 96.25 444 LEU B CA 1
ATOM 9051 C C . LEU B 1 444 ? 20.797 16.938 18.484 1 96.25 444 LEU B C 1
ATOM 9053 O O . LEU B 1 444 ? 21.75 16.188 18.391 1 96.25 444 LEU B O 1
ATOM 9057 N N . GLY B 1 445 ? 19.812 16.953 17.625 1 94.88 445 GLY B N 1
ATOM 9058 C CA . GLY B 1 445 ? 19.797 16.047 16.484 1 94.88 445 GLY B CA 1
ATOM 9059 C C . GLY B 1 445 ? 18.906 16.531 15.359 1 94.88 445 GLY B C 1
ATOM 9060 O O . GLY B 1 445 ? 18.328 17.625 15.438 1 94.88 445 GLY B O 1
ATOM 9061 N N . SER B 1 446 ? 18.922 15.789 14.273 1 93.75 446 SER B N 1
ATOM 9062 C CA . SER B 1 446 ? 18.031 16.031 13.148 1 93.75 446 SER B CA 1
ATOM 9063 C C . SER B 1 446 ? 17.062 14.867 12.953 1 93.75 446 SER B C 1
ATOM 9065 O O . SER B 1 446 ? 17.469 13.703 12.969 1 93.75 446 SER B O 1
ATOM 9067 N N . SER B 1 447 ? 15.789 15.164 12.836 1 88 447 SER B N 1
ATOM 9068 C CA . SER B 1 447 ? 14.758 14.133 12.75 1 88 447 SER B CA 1
ATOM 9069 C C . SER B 1 447 ? 14.703 13.516 11.359 1 88 447 SER B C 1
ATOM 9071 O O . SER B 1 447 ? 14.195 12.406 11.188 1 88 447 SER B O 1
ATOM 9073 N N . GLY B 1 448 ? 15.234 14.203 10.375 1 85.62 448 GLY B N 1
ATOM 9074 C CA . GLY B 1 448 ? 15.141 13.727 9 1 85.62 448 GLY B CA 1
ATOM 9075 C C . GLY B 1 448 ? 13.883 14.188 8.297 1 85.62 448 GLY B C 1
ATOM 9076 O O . GLY B 1 448 ? 13.781 14.086 7.07 1 85.62 448 GLY B O 1
ATOM 9077 N N . LYS B 1 449 ? 12.914 14.734 9.008 1 87.38 449 LYS B N 1
ATOM 9078 C CA . LYS B 1 449 ? 11.68 15.242 8.422 1 87.38 449 LYS B CA 1
ATOM 9079 C C . LYS B 1 449 ? 11.883 16.641 7.836 1 87.38 449 LYS B C 1
ATOM 9081 O O . LYS B 1 449 ? 12.688 17.422 8.344 1 87.38 449 LYS B O 1
ATOM 9086 N N . THR B 1 450 ? 11.18 16.844 6.789 1 86.5 450 THR B N 1
ATOM 9087 C CA . THR B 1 450 ? 11.273 18.141 6.129 1 86.5 450 THR B CA 1
ATOM 9088 C C . THR B 1 450 ? 10.195 19.094 6.648 1 86.5 450 THR B C 1
ATOM 9090 O O . THR B 1 450 ? 9.047 18.688 6.836 1 86.5 450 THR B O 1
ATOM 9093 N N . LEU B 1 451 ? 10.594 20.312 6.918 1 88.38 451 LEU B N 1
ATOM 9094 C CA . LEU B 1 451 ? 9.664 21.344 7.379 1 88.38 451 LEU B CA 1
ATOM 9095 C C . LEU B 1 451 ? 8.797 21.844 6.23 1 88.38 451 LEU B C 1
ATOM 9097 O O . LEU B 1 451 ? 9.195 21.781 5.066 1 88.38 451 LEU B O 1
ATOM 9101 N N . PRO B 1 452 ? 7.605 22.297 6.562 1 82.62 452 PRO B N 1
ATOM 9102 C CA . PRO B 1 452 ? 6.738 22.844 5.52 1 82.62 452 PRO B CA 1
ATOM 9103 C C . PRO B 1 452 ? 7.305 24.125 4.895 1 82.62 452 PRO B C 1
ATOM 9105 O O . PRO B 1 452 ? 8.438 24.5 5.188 1 82.62 452 PRO B O 1
ATOM 9108 N N . LYS B 1 453 ? 6.551 24.797 4.141 1 78.94 453 LYS B N 1
ATOM 9109 C CA . LYS B 1 453 ? 7 25.953 3.367 1 78.94 453 LYS B CA 1
ATOM 9110 C C . LYS B 1 453 ? 7.504 27.062 4.281 1 78.94 453 LYS B C 1
ATOM 9112 O O . LYS B 1 453 ? 8.453 27.766 3.941 1 78.94 453 LYS B O 1
ATOM 9117 N N . TRP B 1 454 ? 6.902 27.141 5.391 1 81.38 454 TRP B N 1
ATOM 9118 C CA . TRP B 1 454 ? 7.34 28.188 6.297 1 81.38 454 TRP B CA 1
ATOM 9119 C C . TRP B 1 454 ? 8.75 27.922 6.809 1 81.38 454 TRP B C 1
ATOM 9121 O O . TRP B 1 454 ? 9.445 28.844 7.246 1 81.38 454 TRP B O 1
ATOM 9131 N N . GLY B 1 455 ? 9.148 26.734 6.746 1 89.94 455 GLY B N 1
ATOM 9132 C CA . GLY B 1 455 ? 10.508 26.375 7.137 1 89.94 455 GLY B CA 1
ATOM 9133 C C . GLY B 1 455 ? 11.43 26.156 5.953 1 89.94 455 GLY B C 1
ATOM 9134 O O . GLY B 1 455 ? 12.461 25.484 6.07 1 89.94 455 GLY B O 1
ATOM 9135 N N . TRP B 1 456 ? 10.945 26.547 4.777 1 86.06 456 TRP B N 1
ATOM 9136 C CA . TRP B 1 456 ? 11.719 26.531 3.539 1 86.06 456 TRP B CA 1
ATOM 9137 C C . TRP B 1 456 ? 12.023 25.094 3.109 1 86.06 456 TRP B C 1
ATOM 9139 O O . TRP B 1 456 ? 13.086 24.828 2.543 1 86.06 456 TRP B O 1
ATOM 9149 N N . GLU B 1 457 ? 11.289 24.234 3.621 1 85.56 457 GLU B N 1
ATOM 9150 C CA . GLU B 1 457 ? 11.422 22.812 3.283 1 85.56 457 GLU B CA 1
ATOM 9151 C C . GLU B 1 457 ? 12.789 22.266 3.689 1 85.56 457 GLU B C 1
ATOM 9153 O O . GLU B 1 457 ? 13.344 21.406 3.008 1 85.56 457 GLU B O 1
ATOM 9158 N N . GLN B 1 458 ? 13.328 22.875 4.656 1 90.38 458 GLN B N 1
ATOM 9159 C CA . GLN B 1 458 ? 14.578 22.375 5.227 1 90.38 458 GLN B CA 1
ATOM 9160 C C . GLN B 1 458 ? 14.328 21.281 6.246 1 90.38 458 GLN B C 1
ATOM 9162 O O . GLN B 1 458 ? 13.18 21 6.598 1 90.38 458 GLN B O 1
ATOM 9167 N N . VAL B 1 459 ? 15.438 20.656 6.594 1 92.25 459 VAL B N 1
ATOM 9168 C CA . VAL B 1 459 ? 15.289 19.5 7.48 1 92.25 459 VAL B CA 1
ATOM 9169 C C . VAL B 1 459 ? 15.148 19.969 8.922 1 92.25 459 VAL B C 1
ATOM 9171 O O . VAL B 1 459 ? 15.82 20.906 9.344 1 92.25 459 VAL B O 1
ATOM 9174 N N . GLU B 1 460 ? 14.32 19.281 9.641 1 94.94 460 GLU B N 1
ATOM 9175 C CA . GLU B 1 460 ? 14.023 19.656 11.023 1 94.94 460 GLU B CA 1
ATOM 9176 C C . GLU B 1 460 ? 15.172 19.312 11.953 1 94.94 460 GLU B C 1
ATOM 9178 O O . GLU B 1 460 ? 15.727 18.203 11.875 1 94.94 460 GLU B O 1
ATOM 9183 N N . VAL B 1 461 ? 15.562 20.219 12.789 1 96.81 461 VAL B N 1
ATOM 9184 C CA . VAL B 1 461 ? 16.484 20 13.898 1 96.81 461 VAL B CA 1
ATOM 9185 C C . VAL B 1 461 ? 15.727 20 15.219 1 96.81 461 VAL B C 1
ATOM 9187 O O . VAL B 1 461 ? 14.906 20.875 15.477 1 96.81 461 VAL B O 1
ATOM 9190 N N . THR B 1 462 ? 15.961 18.984 15.969 1 95.75 462 THR B N 1
ATOM 9191 C CA . THR B 1 462 ? 15.242 18.844 17.234 1 95.75 462 THR B CA 1
ATOM 9192 C C . THR B 1 462 ? 16.188 18.453 18.359 1 95.75 462 THR B C 1
ATOM 9194 O O . THR B 1 462 ? 17.359 18.125 18.109 1 95.75 462 THR B O 1
ATOM 9197 N N . CYS B 1 463 ? 15.688 18.609 19.547 1 95.31 463 CYS B N 1
ATOM 9198 C CA . CYS B 1 463 ? 16.359 18.094 20.734 1 95.31 463 CYS B CA 1
ATOM 9199 C C . CYS B 1 463 ? 15.664 16.859 21.281 1 95.31 463 CYS B C 1
ATOM 9201 O O . CYS B 1 463 ? 14.586 16.953 21.859 1 95.31 463 CYS B O 1
ATOM 9203 N N . THR B 1 464 ? 16.281 15.719 21.078 1 92.5 464 THR B N 1
ATOM 9204 C CA . THR B 1 464 ? 15.641 14.453 21.422 1 92.5 464 THR B CA 1
ATOM 9205 C C . THR B 1 464 ? 15.859 14.133 22.906 1 92.5 464 THR B C 1
ATOM 9207 O O . THR B 1 464 ? 16.984 14.172 23.391 1 92.5 464 THR B O 1
ATOM 9210 N N . PRO B 1 465 ? 14.781 13.781 23.562 1 87.81 465 PRO B N 1
ATOM 9211 C CA . PRO B 1 465 ? 14.93 13.414 24.969 1 87.81 465 PRO B CA 1
ATOM 9212 C C . PRO B 1 465 ? 15.367 11.961 25.156 1 87.81 465 PRO B C 1
ATOM 9214 O O . PRO B 1 465 ? 15.734 11.562 26.266 1 87.81 465 PRO B O 1
ATOM 9217 N N . TYR B 1 466 ? 15.359 11.227 24.078 1 78 466 TYR B N 1
ATOM 9218 C CA . TYR B 1 466 ? 15.719 9.82 24.156 1 78 466 TYR B CA 1
ATOM 9219 C C . TYR B 1 466 ? 17.219 9.625 23.969 1 78 466 TYR B C 1
ATOM 9221 O O . TYR B 1 466 ? 17.797 10.172 23.031 1 78 466 TYR B O 1
ATOM 9229 N N . VAL B 1 467 ? 17.859 9.211 24.906 1 69.31 467 VAL B N 1
ATOM 9230 C CA . VAL B 1 467 ? 19.328 9.125 24.906 1 69.31 467 VAL B CA 1
ATOM 9231 C C . VAL B 1 467 ? 19.781 7.879 24.156 1 69.31 467 VAL B C 1
ATOM 9233 O O . VAL B 1 467 ? 20.062 6.848 24.766 1 69.31 467 VAL B O 1
ATOM 9236 N N . LYS B 1 468 ? 19.266 7.645 22.922 1 63.69 468 LYS B N 1
ATOM 9237 C CA . LYS B 1 468 ? 19.812 6.547 22.141 1 63.69 468 LYS B CA 1
ATOM 9238 C C . LYS B 1 468 ? 20.859 7.051 21.156 1 63.69 468 LYS B C 1
ATOM 9240 O O . LYS B 1 468 ? 20.719 8.133 20.578 1 63.69 468 LYS B O 1
ATOM 9245 N N . GLU B 1 469 ? 21.922 6.285 21.156 1 71.38 469 GLU B N 1
ATOM 9246 C CA . GLU B 1 469 ? 23 6.652 20.25 1 71.38 469 GLU B CA 1
ATOM 9247 C C . GLU B 1 469 ? 22.625 6.32 18.797 1 71.38 469 GLU B C 1
ATOM 9249 O O . GLU B 1 469 ? 22.703 5.164 18.391 1 71.38 469 GLU B O 1
ATOM 9254 N N . THR B 1 470 ? 22.031 7.242 18.141 1 82.94 470 THR B N 1
ATOM 9255 C CA . THR B 1 470 ? 21.734 7.129 16.703 1 82.94 470 THR B CA 1
ATOM 9256 C C . THR B 1 470 ? 22.516 8.18 15.914 1 82.94 470 THR B C 1
ATOM 9258 O O . THR B 1 470 ? 22.859 9.234 16.453 1 82.94 470 THR B O 1
ATOM 9261 N N . PRO B 1 471 ? 22.953 7.852 14.773 1 87.75 471 PRO B N 1
ATOM 9262 C CA . PRO B 1 471 ? 23.641 8.836 13.945 1 87.75 471 PRO B CA 1
ATOM 9263 C C . PRO B 1 471 ? 22.859 10.133 13.773 1 87.75 471 PRO B C 1
ATOM 9265 O O . PRO B 1 471 ? 23.422 11.172 13.438 1 87.75 471 PRO B O 1
ATOM 9268 N N . ASN B 1 472 ? 21.609 10.125 14.07 1 90.38 472 ASN B N 1
ATOM 9269 C CA . ASN B 1 472 ? 20.781 11.312 13.961 1 90.38 472 ASN B CA 1
ATOM 9270 C C . ASN B 1 472 ? 21.125 12.352 15.023 1 90.38 472 ASN B C 1
ATOM 9272 O O . ASN B 1 472 ? 20.812 13.531 14.867 1 90.38 472 ASN B O 1
ATOM 9276 N N . ALA B 1 473 ? 21.734 11.883 16.062 1 93.12 473 ALA B N 1
ATOM 9277 C CA . ALA B 1 473 ? 22.031 12.766 17.188 1 93.12 473 ALA B CA 1
ATOM 9278 C C . ALA B 1 473 ? 23.516 13.094 17.25 1 93.12 473 ALA B C 1
ATOM 9280 O O . ALA B 1 473 ? 24 13.648 18.25 1 93.12 473 ALA B O 1
ATOM 9281 N N . LEU B 1 474 ? 24.234 12.781 16.234 1 93.44 474 LEU B N 1
ATOM 9282 C CA . LEU B 1 474 ? 25.672 13.031 16.203 1 93.44 474 LEU B CA 1
ATOM 9283 C C . LEU B 1 474 ? 26.016 14.062 15.125 1 93.44 474 LEU B C 1
ATOM 9285 O O . LEU B 1 474 ? 25.344 14.141 14.094 1 93.44 474 LEU B O 1
ATOM 9289 N N . TRP B 1 475 ? 27.047 14.82 15.453 1 94.56 475 TRP B N 1
ATOM 9290 C CA . TRP B 1 475 ? 27.5 15.891 14.57 1 94.56 475 TRP B CA 1
ATOM 9291 C C . TRP B 1 475 ? 29.016 15.859 14.406 1 94.56 475 TRP B C 1
ATOM 9293 O O . TRP B 1 475 ? 29.719 15.273 15.227 1 94.56 475 TRP B O 1
ATOM 9303 N N . ASN B 1 476 ? 29.531 16.391 13.398 1 92.56 476 ASN B N 1
ATOM 9304 C CA . ASN B 1 476 ? 30.969 16.641 13.211 1 92.56 476 ASN B CA 1
ATOM 9305 C C . ASN B 1 476 ? 31.219 18.078 12.734 1 92.56 476 ASN B C 1
ATOM 9307 O O . ASN B 1 476 ? 30.344 18.703 12.148 1 92.56 476 ASN B O 1
ATOM 9311 N N . VAL B 1 477 ? 32.344 18.578 13.117 1 92.62 477 VAL B N 1
ATOM 9312 C CA . VAL B 1 477 ? 32.781 19.906 12.656 1 92.62 477 VAL B CA 1
ATOM 9313 C C . VAL B 1 477 ? 33.5 19.781 11.32 1 92.62 477 VAL B C 1
ATOM 9315 O O . VAL B 1 477 ? 34.438 18.984 11.188 1 92.62 477 VAL B O 1
ATOM 9318 N N . GLU B 1 478 ? 33.031 20.5 10.32 1 89.38 478 GLU B N 1
ATOM 9319 C CA . GLU B 1 478 ? 33.625 20.391 8.984 1 89.38 478 GLU B CA 1
ATOM 9320 C C . GLU B 1 478 ? 34.531 21.578 8.695 1 89.38 478 GLU B C 1
ATOM 9322 O O . GLU B 1 478 ? 35.719 21.391 8.43 1 89.38 478 GLU B O 1
ATOM 9327 N N . ASP B 1 479 ? 34 22.719 8.703 1 87 479 ASP B N 1
ATOM 9328 C CA . ASP B 1 479 ? 34.812 23.922 8.516 1 87 479 ASP B CA 1
ATOM 9329 C C . ASP B 1 479 ? 35.25 24.5 9.852 1 87 479 ASP B C 1
ATOM 9331 O O . ASP B 1 479 ? 34.5 24.438 10.836 1 87 479 ASP B O 1
ATOM 9335 N N . HIS B 1 480 ? 36.438 25.016 9.836 1 90.19 480 HIS B N 1
ATOM 9336 C CA . HIS B 1 480 ? 37.031 25.625 11.023 1 90.19 480 HIS B CA 1
ATOM 9337 C C . HIS B 1 480 ? 37.906 26.797 10.648 1 90.19 480 HIS B C 1
ATOM 9339 O O . HIS B 1 480 ? 38.969 26.609 10.016 1 90.19 480 HIS B O 1
ATOM 9345 N N . ILE B 1 481 ? 37.5 27.891 11.047 1 90.31 481 ILE B N 1
ATOM 9346 C CA . ILE B 1 481 ? 38.281 29.094 10.773 1 90.31 481 ILE B CA 1
ATOM 9347 C C . ILE B 1 481 ? 38.688 29.766 12.086 1 90.31 481 ILE B C 1
ATOM 9349 O O . ILE B 1 481 ? 37.844 30.125 12.898 1 90.31 481 ILE B O 1
ATOM 9353 N N . ASN B 1 482 ? 39.875 29.812 12.328 1 90 482 ASN B N 1
ATOM 9354 C CA . ASN B 1 482 ? 40.469 30.531 13.453 1 90 482 ASN B CA 1
ATOM 9355 C C . ASN B 1 482 ? 41.781 31.219 13.055 1 90 482 ASN B C 1
ATOM 9357 O O . ASN B 1 482 ? 42.781 30.562 12.812 1 90 482 ASN B O 1
ATOM 9361 N N . PRO B 1 483 ? 41.781 32.531 13.023 1 85.38 483 PRO B N 1
ATOM 9362 C CA . PRO B 1 483 ? 42.969 33.25 12.562 1 85.38 483 PRO B CA 1
ATOM 9363 C C . PRO B 1 483 ? 44.156 33.062 13.484 1 85.38 483 PRO B C 1
ATOM 9365 O O . PRO B 1 483 ? 45.312 33.281 13.07 1 85.38 483 PRO B O 1
ATOM 9368 N N . LYS B 1 484 ? 43.969 32.688 14.641 1 86.62 484 LYS B N 1
ATOM 9369 C CA . LYS B 1 484 ? 45.062 32.562 15.602 1 86.62 484 LYS B CA 1
ATOM 9370 C C . LYS B 1 484 ? 45.719 31.172 15.5 1 86.62 484 LYS B C 1
ATOM 9372 O O . LYS B 1 484 ? 46.781 30.953 16.109 1 86.62 484 LYS B O 1
ATOM 9377 N N . LEU B 1 485 ? 45.156 30.328 14.836 1 87.94 485 LEU B N 1
ATOM 9378 C CA . LEU B 1 485 ? 45.688 28.969 14.742 1 87.94 485 LEU B CA 1
ATOM 9379 C C . LEU B 1 485 ? 46.219 28.688 13.344 1 87.94 485 LEU B C 1
ATOM 9381 O O . LEU B 1 485 ? 45.656 29.141 12.352 1 87.94 485 LEU B O 1
ATOM 9385 N N . PRO B 1 486 ? 47.312 28 13.336 1 83.56 486 PRO B N 1
ATOM 9386 C CA . PRO B 1 486 ? 47.844 27.641 12.023 1 83.56 486 PRO B CA 1
ATOM 9387 C C . PRO B 1 486 ? 47.031 26.578 11.312 1 83.56 486 PRO B C 1
ATOM 9389 O O . PRO B 1 486 ? 46.469 25.688 11.969 1 83.56 486 PRO B O 1
ATOM 9392 N N . ASN B 1 487 ? 46.969 26.703 10.031 1 81.56 487 ASN B N 1
ATOM 9393 C CA . ASN B 1 487 ? 46.281 25.703 9.203 1 81.56 487 ASN B CA 1
ATOM 9394 C C . ASN B 1 487 ? 47.188 24.5 8.938 1 81.56 487 ASN B C 1
ATOM 9396 O O . ASN B 1 487 ? 48.375 24.656 8.609 1 81.56 487 ASN B O 1
ATOM 9400 N N . ILE B 1 488 ? 46.688 23.422 9.336 1 76.75 488 ILE B N 1
ATOM 9401 C CA . ILE B 1 488 ? 47.438 22.203 9.07 1 76.75 488 ILE B CA 1
ATOM 9402 C C . ILE B 1 488 ? 46.719 21.344 8.047 1 76.75 488 ILE B C 1
ATOM 9404 O O . ILE B 1 488 ? 45.469 21.312 8.031 1 76.75 488 ILE B O 1
ATOM 9408 N N . SER B 1 489 ? 47.5 20.828 7.176 1 76.06 489 SER B N 1
ATOM 9409 C CA . SER B 1 489 ? 46.906 19.906 6.215 1 76.06 489 SER B CA 1
ATOM 9410 C C . SER B 1 489 ? 46.438 18.625 6.898 1 76.06 489 SER B C 1
ATOM 9412 O O . SER B 1 489 ? 47.25 17.906 7.504 1 76.06 489 SER B O 1
ATOM 9414 N N . LEU B 1 490 ? 45.156 18.547 7.02 1 68.19 490 LEU B N 1
ATOM 9415 C CA . LEU B 1 490 ? 44.594 17.359 7.656 1 68.19 490 LEU B CA 1
ATOM 9416 C C . LEU B 1 490 ? 44.406 16.25 6.641 1 68.19 490 LEU B C 1
ATOM 9418 O O . LEU B 1 490 ? 43.875 16.484 5.543 1 68.19 490 LEU B O 1
ATOM 9422 N N . ASP B 1 491 ? 45.094 15.242 6.789 1 63.12 491 ASP B N 1
ATOM 9423 C CA . ASP B 1 491 ? 44.844 14.055 5.98 1 63.12 491 ASP B CA 1
ATOM 9424 C C . ASP B 1 491 ? 43.5 13.445 6.312 1 63.12 491 ASP B C 1
ATOM 9426 O O . ASP B 1 491 ? 43.344 12.75 7.324 1 63.12 491 ASP B O 1
ATOM 9430 N N . VAL B 1 492 ? 42.5 14.133 5.875 1 61.81 492 VAL B N 1
ATOM 9431 C CA . VAL B 1 492 ? 41.219 13.492 6.086 1 61.81 492 VAL B CA 1
ATOM 9432 C C . VAL B 1 492 ? 41.219 12.078 5.512 1 61.81 492 VAL B C 1
ATOM 9434 O O . VAL B 1 492 ? 41.812 11.844 4.449 1 61.81 492 VAL B O 1
ATOM 9437 N N . LEU B 1 493 ? 40.875 11.141 6.371 1 65.5 493 LEU B N 1
ATOM 9438 C CA . LEU B 1 493 ? 40.781 9.758 5.934 1 65.5 493 LEU B CA 1
ATOM 9439 C C . LEU B 1 493 ? 39.906 9.617 4.699 1 65.5 493 LEU B C 1
ATOM 9441 O O . LEU B 1 493 ? 38.719 9.906 4.758 1 65.5 493 LEU B O 1
ATOM 9445 N N . LYS B 1 494 ? 40.656 9.633 3.543 1 78.75 494 LYS B N 1
ATOM 9446 C CA . LYS B 1 494 ? 39.938 9.344 2.305 1 78.75 494 LYS B CA 1
ATOM 9447 C C . LYS B 1 494 ? 39.281 7.98 2.369 1 78.75 494 LYS B C 1
ATOM 9449 O O . LYS B 1 494 ? 39.938 6.965 2.613 1 78.75 494 LYS B O 1
ATOM 9454 N N . PRO B 1 495 ? 38.031 8.07 2.27 1 88.31 495 PRO B N 1
ATOM 9455 C CA . PRO B 1 495 ? 37.312 6.785 2.324 1 88.31 495 PRO B CA 1
ATOM 9456 C C . PRO B 1 495 ? 37.719 5.836 1.201 1 88.31 495 PRO B C 1
ATOM 9458 O O . PRO B 1 495 ? 38.156 6.285 0.141 1 88.31 495 PRO B O 1
ATOM 9461 N N . SER B 1 496 ? 37.625 4.59 1.505 1 91.56 496 SER B N 1
ATOM 9462 C CA . SER B 1 496 ? 37.906 3.557 0.515 1 91.56 496 SER B CA 1
ATOM 9463 C C . SER B 1 496 ? 36.781 3.455 -0.519 1 91.56 496 SER B C 1
ATOM 9465 O O . SER B 1 496 ? 35.719 4.055 -0.352 1 91.56 496 SER B O 1
ATOM 9467 N N . PHE B 1 497 ? 37.062 2.693 -1.625 1 93.69 497 PHE B N 1
ATOM 9468 C CA . PHE B 1 497 ? 36.125 2.555 -2.711 1 93.69 497 PHE B CA 1
ATOM 9469 C C . PHE B 1 497 ? 34.844 1.901 -2.215 1 93.69 497 PHE B C 1
ATOM 9471 O O . PHE B 1 497 ? 33.719 2.41 -2.459 1 93.69 497 PHE B O 1
ATOM 9478 N N . PRO B 1 498 ? 34.938 0.833 -1.497 1 94.38 498 PRO B N 1
ATOM 9479 C CA . PRO B 1 498 ? 33.688 0.224 -1.041 1 94.38 498 PRO B CA 1
ATOM 9480 C C . PRO B 1 498 ? 32.875 1.143 -0.123 1 94.38 498 PRO B C 1
ATOM 9482 O O . PRO B 1 498 ? 31.656 1.105 -0.133 1 94.38 498 PRO B O 1
ATOM 9485 N N . GLU B 1 499 ? 33.562 1.997 0.596 1 92.12 499 GLU B N 1
ATOM 9486 C CA . GLU B 1 499 ? 32.875 2.93 1.479 1 92.12 499 GLU B CA 1
ATOM 9487 C C . GLU B 1 499 ? 32.094 3.988 0.682 1 92.12 499 GLU B C 1
ATOM 9489 O O . GLU B 1 499 ? 30.953 4.305 0.994 1 92.12 499 GLU B O 1
ATOM 9494 N N . ILE B 1 500 ? 32.844 4.465 -0.258 1 93.5 500 ILE B N 1
ATOM 9495 C CA . ILE B 1 500 ? 32.188 5.5 -1.051 1 93.5 500 ILE B CA 1
ATOM 9496 C C . ILE B 1 500 ? 31.047 4.887 -1.867 1 93.5 500 ILE B C 1
ATOM 9498 O O . ILE B 1 500 ? 30.031 5.539 -2.117 1 93.5 500 ILE B O 1
ATOM 9502 N N . LEU B 1 501 ? 31.266 3.689 -2.32 1 95.31 501 LEU B N 1
ATOM 9503 C CA . LEU B 1 501 ? 30.203 2.992 -3.053 1 95.31 501 LEU B CA 1
ATOM 9504 C C . LEU B 1 501 ? 28.969 2.812 -2.182 1 95.31 501 LEU B C 1
ATOM 9506 O O . LEU B 1 501 ? 27.859 3.129 -2.607 1 95.31 501 LEU B O 1
ATOM 9510 N N . LEU B 1 502 ? 29.125 2.357 -1.045 1 93.69 502 LEU B N 1
ATOM 9511 C CA . LEU B 1 502 ? 28.016 2.135 -0.131 1 93.69 502 LEU B CA 1
ATOM 9512 C C . LEU B 1 502 ? 27.328 3.451 0.222 1 93.69 502 LEU B C 1
ATOM 9514 O O . LEU B 1 502 ? 26.094 3.541 0.211 1 93.69 502 LEU B O 1
ATOM 9518 N N . GLU B 1 503 ? 28.078 4.477 0.521 1 91.19 503 GLU B N 1
ATOM 9519 C CA . GLU B 1 503 ? 27.5 5.77 0.874 1 91.19 503 GLU B CA 1
ATOM 9520 C C . GLU B 1 503 ? 26.688 6.348 -0.286 1 91.19 503 GLU B C 1
ATOM 9522 O O . GLU B 1 503 ? 25.609 6.898 -0.082 1 91.19 503 GLU B O 1
ATOM 9527 N N . SER B 1 504 ? 27.328 6.262 -1.413 1 92.62 504 SER B N 1
ATOM 9528 C CA . SER B 1 504 ? 26.625 6.781 -2.584 1 92.62 504 SER B CA 1
ATOM 9529 C C . SER B 1 504 ? 25.266 6.098 -2.766 1 92.62 504 SER B C 1
ATOM 9531 O O . SER B 1 504 ? 24.281 6.754 -3.082 1 92.62 504 SER B O 1
ATOM 9533 N N . HIS B 1 505 ? 25.188 4.836 -2.594 1 93.12 505 HIS B N 1
ATOM 9534 C CA . HIS B 1 505 ? 23.938 4.102 -2.746 1 93.12 505 HIS B CA 1
ATOM 9535 C C . HIS B 1 505 ? 22.953 4.469 -1.646 1 93.12 505 HIS B C 1
ATOM 9537 O O . HIS B 1 505 ? 21.75 4.598 -1.901 1 93.12 505 HIS B O 1
ATOM 9543 N N . MET B 1 506 ? 23.438 4.668 -0.496 1 88.81 506 MET B N 1
ATOM 9544 C CA . MET B 1 506 ? 22.562 5.07 0.602 1 88.81 506 MET B CA 1
ATOM 9545 C C . MET B 1 506 ? 21.969 6.453 0.354 1 88.81 506 MET B C 1
ATOM 9547 O O . MET B 1 506 ? 20.781 6.68 0.59 1 88.81 506 MET B O 1
ATOM 9551 N N . VAL B 1 507 ? 22.766 7.32 -0.084 1 87.88 507 VAL B N 1
ATOM 9552 C CA . VAL B 1 507 ? 22.312 8.672 -0.389 1 87.88 507 VAL B CA 1
ATOM 9553 C C . VAL B 1 507 ? 21.297 8.633 -1.524 1 87.88 507 VAL B C 1
ATOM 9555 O O . VAL B 1 507 ? 20.281 9.336 -1.482 1 87.88 507 VAL B O 1
ATOM 9558 N N . MET B 1 508 ? 21.547 7.805 -2.488 1 89 508 MET B N 1
ATOM 9559 C CA . MET B 1 508 ? 20.625 7.676 -3.615 1 89 508 MET B CA 1
ATOM 9560 C C . MET B 1 508 ? 19.281 7.137 -3.156 1 89 508 MET B C 1
ATOM 9562 O O . MET B 1 508 ? 18.234 7.625 -3.588 1 89 508 MET B O 1
ATOM 9566 N N . ILE B 1 509 ? 19.266 6.137 -2.305 1 86.62 509 ILE B N 1
ATOM 9567 C CA . ILE B 1 509 ? 18.031 5.504 -1.84 1 86.62 509 ILE B CA 1
ATOM 9568 C C . ILE B 1 509 ? 17.266 6.477 -0.957 1 86.62 509 ILE B C 1
ATOM 9570 O O . ILE B 1 509 ? 16.047 6.652 -1.131 1 86.62 509 ILE B O 1
ATOM 9574 N N . ARG B 1 510 ? 17.875 7.227 -0.124 1 80.88 510 ARG B N 1
ATOM 9575 C CA . ARG B 1 510 ? 17.219 8.164 0.782 1 80.88 510 ARG B CA 1
ATOM 9576 C C . ARG B 1 510 ? 16.734 9.398 0.033 1 80.88 510 ARG B C 1
ATOM 9578 O O . ARG B 1 510 ? 15.648 9.914 0.313 1 80.88 510 ARG B O 1
ATOM 9585 N N . GLY B 1 511 ? 17.578 9.82 -0.814 1 78.5 511 GLY B N 1
ATOM 9586 C CA . GLY B 1 511 ? 17.188 10.984 -1.602 1 78.5 511 GLY B CA 1
ATOM 9587 C C . GLY B 1 511 ? 15.953 10.742 -2.457 1 78.5 511 GLY B C 1
ATOM 9588 O O . GLY B 1 511 ? 15.07 11.594 -2.537 1 78.5 511 GLY B O 1
ATOM 9589 N N . ASN B 1 512 ? 15.875 9.609 -2.963 1 78.69 512 ASN B N 1
ATOM 9590 C CA . ASN B 1 512 ? 14.758 9.281 -3.848 1 78.69 512 ASN B CA 1
ATOM 9591 C C . ASN B 1 512 ? 13.484 9.016 -3.062 1 78.69 512 ASN B C 1
ATOM 9593 O O . ASN B 1 512 ? 12.383 9.336 -3.527 1 78.69 512 ASN B O 1
ATOM 9597 N N . SER B 1 513 ? 13.602 8.508 -1.938 1 75.94 513 SER B N 1
ATOM 9598 C CA . SER B 1 513 ? 12.43 8.203 -1.121 1 75.94 513 SER B CA 1
ATOM 9599 C C . SER B 1 513 ? 11.812 9.477 -0.541 1 75.94 513 SER B C 1
ATOM 9601 O O . SER B 1 513 ? 10.625 9.508 -0.22 1 75.94 513 SER B O 1
ATOM 9603 N N . GLY B 1 514 ? 12.5 10.492 -0.471 1 69.75 514 GLY B N 1
ATOM 9604 C CA . GLY B 1 514 ? 12.039 11.727 0.157 1 69.75 514 GLY B CA 1
ATOM 9605 C C . GLY B 1 514 ? 11.664 12.805 -0.843 1 69.75 514 GLY B C 1
ATOM 9606 O O . GLY B 1 514 ? 11.406 13.945 -0.463 1 69.75 514 GLY B O 1
ATOM 9607 N N . LEU B 1 515 ? 11.602 12.367 -2.039 1 71.06 515 LEU B N 1
ATOM 9608 C CA . LEU B 1 515 ? 11.297 13.375 -3.045 1 71.06 515 LEU B CA 1
ATOM 9609 C C . LEU B 1 515 ? 9.852 13.852 -2.924 1 71.06 515 LEU B C 1
ATOM 9611 O O . LEU B 1 515 ? 8.93 13.031 -2.861 1 71.06 515 LEU B O 1
ATOM 9615 N N . LYS B 1 516 ? 9.641 15.18 -2.738 1 68.94 516 LYS B N 1
ATOM 9616 C CA . LYS B 1 516 ? 8.328 15.812 -2.689 1 68.94 516 LYS B CA 1
ATOM 9617 C C . LYS B 1 516 ? 8.062 16.641 -3.949 1 68.94 516 LYS B C 1
ATOM 9619 O O . LYS B 1 516 ? 9 17.172 -4.555 1 68.94 516 LYS B O 1
ATOM 9624 N N . PRO B 1 517 ? 6.828 16.594 -4.27 1 68.56 517 PRO B N 1
ATOM 9625 C CA . PRO B 1 517 ? 6.516 17.422 -5.441 1 68.56 517 PRO B CA 1
ATOM 9626 C C . PRO B 1 517 ? 6.754 18.906 -5.203 1 68.56 517 PRO B C 1
ATOM 9628 O O . PRO B 1 517 ? 6.492 19.406 -4.109 1 68.56 517 PRO B O 1
ATOM 9631 N N . LYS B 1 518 ? 7.402 19.531 -6.09 1 63.72 518 LYS B N 1
ATOM 9632 C CA . LYS B 1 518 ? 7.582 20.969 -6.059 1 63.72 518 LYS B CA 1
ATOM 9633 C C . LYS B 1 518 ? 6.27 21.703 -6.332 1 63.72 518 LYS B C 1
ATOM 9635 O O . LYS B 1 518 ? 5.324 21.109 -6.855 1 63.72 518 LYS B O 1
ATOM 9640 N N . GLU B 1 519 ? 6.316 22.891 -5.918 1 60.94 519 GLU B N 1
ATOM 9641 C CA . GLU B 1 519 ? 5.113 23.688 -6.137 1 60.94 519 GLU B CA 1
ATOM 9642 C C . GLU B 1 519 ? 4.754 23.75 -7.617 1 60.94 519 GLU B C 1
ATOM 9644 O O . GLU B 1 519 ? 5.617 23.984 -8.461 1 60.94 519 GLU B O 1
ATOM 9649 N N . ASN B 1 520 ? 3.686 23.359 -8.07 1 62 520 ASN B N 1
ATOM 9650 C CA . ASN B 1 520 ? 3.109 23.453 -9.406 1 62 520 ASN B CA 1
ATOM 9651 C C . ASN B 1 520 ? 3.574 22.312 -10.305 1 62 520 ASN B C 1
ATOM 9653 O O . ASN B 1 520 ? 3.461 22.406 -11.531 1 62 520 ASN B O 1
ATOM 9657 N N . GLU B 1 521 ? 4.32 21.406 -9.648 1 72.75 521 GLU B N 1
ATOM 9658 C CA . GLU B 1 521 ? 4.707 20.266 -10.477 1 72.75 521 GLU B CA 1
ATOM 9659 C C . GLU B 1 521 ? 3.553 19.281 -10.641 1 72.75 521 GLU B C 1
ATOM 9661 O O . GLU B 1 521 ? 2.801 19.031 -9.695 1 72.75 521 GLU B O 1
ATOM 9666 N N . VAL B 1 522 ? 3.426 18.938 -11.891 1 77.06 522 VAL B N 1
ATOM 9667 C CA . VAL B 1 522 ? 2.35 18 -12.18 1 77.06 522 VAL B CA 1
ATOM 9668 C C . VAL B 1 522 ? 2.777 16.594 -11.789 1 77.06 522 VAL B C 1
ATOM 9670 O O . VAL B 1 522 ? 3.822 16.109 -12.234 1 77.06 522 VAL B O 1
ATOM 9673 N N . THR B 1 523 ? 2.137 16.031 -10.883 1 85.25 523 THR B N 1
ATOM 9674 C CA . THR B 1 523 ? 2.355 14.641 -10.469 1 85.25 523 THR B CA 1
ATOM 9675 C C . THR B 1 523 ? 1.297 13.727 -11.07 1 85.25 523 THR B C 1
ATOM 9677 O O . THR B 1 523 ? 0.294 14.195 -11.609 1 85.25 523 THR B O 1
ATOM 9680 N N . SER B 1 524 ? 1.7 12.484 -11.219 1 89.88 524 SER B N 1
ATOM 9681 C CA . SER B 1 524 ? 0.762 11.523 -11.797 1 89.88 524 SER B CA 1
ATOM 9682 C C . SER B 1 524 ? 0.607 10.297 -10.906 1 89.88 524 SER B C 1
ATOM 9684 O O . SER B 1 524 ? 1.428 10.062 -10.016 1 89.88 524 SER B O 1
ATOM 9686 N N . LYS B 1 525 ? -0.536 9.625 -11.102 1 91.88 525 LYS B N 1
ATOM 9687 C CA . LYS B 1 525 ? -0.8 8.344 -10.461 1 91.88 525 LYS B CA 1
ATOM 9688 C C . LYS B 1 525 ? -0.7 7.195 -11.461 1 91.88 525 LYS B C 1
ATOM 9690 O O . LYS B 1 525 ? -0.912 7.391 -12.664 1 91.88 525 LYS B O 1
ATOM 9695 N N . PRO B 1 526 ? -0.446 6.02 -10.922 1 94.94 526 PRO B N 1
ATOM 9696 C CA . PRO B 1 526 ? -0.219 4.895 -11.828 1 94.94 526 PRO B CA 1
ATOM 9697 C C . PRO B 1 526 ? -1.415 4.621 -12.742 1 94.94 526 PRO B C 1
ATOM 9699 O O . PRO B 1 526 ? -1.24 4.266 -13.906 1 94.94 526 PRO B O 1
ATOM 9702 N N . TRP B 1 527 ? -2.572 4.805 -12.328 1 94.44 527 TRP B N 1
ATOM 9703 C CA . TRP B 1 527 ? -3.725 4.469 -13.156 1 94.44 527 TRP B CA 1
ATOM 9704 C C . TRP B 1 527 ? -3.893 5.477 -14.297 1 94.44 527 TRP B C 1
ATOM 9706 O O . TRP B 1 527 ? -4.594 5.207 -15.273 1 94.44 527 TRP B O 1
ATOM 9716 N N . HIS B 1 528 ? -3.225 6.582 -14.297 1 95.06 528 HIS B N 1
ATOM 9717 C CA . HIS B 1 528 ? -3.268 7.602 -15.344 1 95.06 528 HIS B CA 1
ATOM 9718 C C . HIS B 1 528 ? -2.508 7.148 -16.594 1 95.06 528 HIS B C 1
ATOM 9720 O O . HIS B 1 528 ? -2.805 7.594 -17.703 1 95.06 528 HIS B O 1
ATOM 9726 N N . TRP B 1 529 ? -1.61 6.316 -16.406 1 96.19 529 TRP B N 1
ATOM 9727 C CA . TRP B 1 529 ? -0.564 6.121 -17.406 1 96.19 529 TRP B CA 1
ATOM 9728 C C . TRP B 1 529 ? -1.086 5.32 -18.594 1 96.19 529 TRP B C 1
ATOM 9730 O O . TRP B 1 529 ? -0.956 5.746 -19.75 1 96.19 529 TRP B O 1
ATOM 9740 N N . PRO B 1 530 ? -1.761 4.188 -18.297 1 95.81 530 PRO B N 1
ATOM 9741 C CA . PRO B 1 530 ? -2.223 3.422 -19.453 1 95.81 530 PRO B CA 1
ATOM 9742 C C . PRO B 1 530 ? -3.311 4.145 -20.25 1 95.81 530 PRO B C 1
ATOM 9744 O O . PRO B 1 530 ? -3.451 3.928 -21.453 1 95.81 530 PRO B O 1
ATOM 9747 N N . ILE B 1 531 ? -4.02 4.988 -19.672 1 95.81 531 ILE B N 1
ATOM 9748 C CA . ILE B 1 531 ? -5.121 5.684 -20.328 1 95.81 531 ILE B CA 1
ATOM 9749 C C . ILE B 1 531 ? -4.625 7.004 -20.906 1 95.81 531 ILE B C 1
ATOM 9751 O O . ILE B 1 531 ? -5.383 7.723 -21.562 1 95.81 531 ILE B O 1
ATOM 9755 N N . ASN B 1 532 ? -3.406 7.277 -20.719 1 95.94 532 ASN B N 1
ATOM 9756 C CA . ASN B 1 532 ? -2.828 8.523 -21.203 1 95.94 532 ASN B CA 1
ATOM 9757 C C . ASN B 1 532 ? -3.604 9.742 -20.703 1 95.94 532 ASN B C 1
ATOM 9759 O O . ASN B 1 532 ? -3.941 10.633 -21.484 1 95.94 532 ASN B O 1
ATOM 9763 N N . TYR B 1 533 ? -3.852 9.789 -19.469 1 94.12 533 TYR B N 1
ATOM 9764 C CA . TYR B 1 533 ? -4.691 10.812 -18.844 1 94.12 533 TYR B CA 1
ATOM 9765 C C . TYR B 1 533 ? -4.02 12.18 -18.906 1 94.12 533 TYR B C 1
ATOM 9767 O O . TYR B 1 533 ? -4.676 13.188 -19.156 1 94.12 533 TYR B O 1
ATOM 9775 N N . GLN B 1 534 ? -2.75 12.211 -18.609 1 91.75 534 GLN B N 1
ATOM 9776 C CA . GLN B 1 534 ? -2.006 13.461 -18.562 1 91.75 534 GLN B CA 1
ATOM 9777 C C . GLN B 1 534 ? -0.537 13.242 -18.906 1 91.75 534 GLN B C 1
ATOM 9779 O O . GLN B 1 534 ? 0.06 12.25 -18.5 1 91.75 534 GLN B O 1
ATOM 9784 N N . GLY B 1 535 ? -0.011 14.203 -19.641 1 90.5 535 GLY B N 1
ATOM 9785 C CA . GLY B 1 535 ? 1.4 14.148 -19.984 1 90.5 535 GLY B CA 1
ATOM 9786 C C . GLY B 1 535 ? 2.279 14.945 -19.047 1 90.5 535 GLY B C 1
ATOM 9787 O O . GLY B 1 535 ? 1.89 15.219 -17.906 1 90.5 535 GLY B O 1
ATOM 9788 N N . LEU B 1 536 ? 3.512 15.078 -19.469 1 88.31 536 LEU B N 1
ATOM 9789 C CA . LEU B 1 536 ? 4.488 15.797 -18.656 1 88.31 536 LEU B CA 1
ATOM 9790 C C . LEU B 1 536 ? 5.188 16.875 -19.484 1 88.31 536 LEU B C 1
ATOM 9792 O O . LEU B 1 536 ? 5.688 16.594 -20.578 1 88.31 536 LEU B O 1
ATOM 9796 N N . ARG B 1 537 ? 5.168 18.047 -18.969 1 85.31 537 ARG B N 1
ATOM 9797 C CA . ARG B 1 537 ? 5.84 19.172 -19.641 1 85.31 537 ARG B CA 1
ATOM 9798 C C . ARG B 1 537 ? 7.332 19.156 -19.328 1 85.31 537 ARG B C 1
ATOM 9800 O O . ARG B 1 537 ? 7.734 19.094 -18.172 1 85.31 537 ARG B O 1
ATOM 9807 N N . PHE B 1 538 ? 8.164 19.281 -20.328 1 81 538 PHE B N 1
ATOM 9808 C CA . PHE B 1 538 ? 9.609 19.219 -20.125 1 81 538 PHE B CA 1
ATOM 9809 C C . PHE B 1 538 ? 10.227 20.609 -20.266 1 81 538 PHE B C 1
ATOM 9811 O O . PHE B 1 538 ? 11.227 20.906 -19.609 1 81 538 PHE B O 1
ATOM 9818 N N . SER B 1 539 ? 9.656 21.344 -21.25 1 79.75 539 SER B N 1
ATOM 9819 C CA . SER B 1 539 ? 10.242 22.672 -21.469 1 79.75 539 SER B CA 1
ATOM 9820 C C . SER B 1 539 ? 9.188 23.672 -21.906 1 79.75 539 SER B C 1
ATOM 9822 O O . SER B 1 539 ? 8.141 23.297 -22.438 1 79.75 539 SER B O 1
ATOM 9824 N N . GLY B 1 540 ? 9.469 24.859 -21.578 1 74 540 GLY B N 1
ATOM 9825 C CA . GLY B 1 540 ? 8.734 26 -22.109 1 74 540 GLY B CA 1
ATOM 9826 C C . GLY B 1 540 ? 7.41 26.234 -21.406 1 74 540 GLY B C 1
ATOM 9827 O O . GLY B 1 540 ? 6.711 25.281 -21.062 1 74 540 GLY B O 1
ATOM 9828 N N . VAL B 1 541 ? 7.164 27.422 -21.062 1 68.88 541 VAL B N 1
ATOM 9829 C CA . VAL B 1 541 ? 5.891 27.781 -20.438 1 68.88 541 VAL B CA 1
ATOM 9830 C C . VAL B 1 541 ? 5.18 28.828 -21.281 1 68.88 541 VAL B C 1
ATOM 9832 O O . VAL B 1 541 ? 3.951 28.812 -21.406 1 68.88 541 VAL B O 1
ATOM 9835 N N . ASN B 1 542 ? 6.035 29.5 -22.047 1 74.06 542 ASN B N 1
ATOM 9836 C CA . ASN B 1 542 ? 5.461 30.641 -22.766 1 74.06 542 ASN B CA 1
ATOM 9837 C C . ASN B 1 542 ? 5.273 30.328 -24.25 1 74.06 542 ASN B C 1
ATOM 9839 O O . ASN B 1 542 ? 5.871 29.391 -24.766 1 74.06 542 ASN B O 1
ATOM 9843 N N . GLU B 1 543 ? 4.527 31.062 -24.953 1 77.88 543 GLU B N 1
ATOM 9844 C CA . GLU B 1 543 ? 4.199 30.906 -26.359 1 77.88 543 GLU B CA 1
ATOM 9845 C C . GLU B 1 543 ? 5.426 31.109 -27.25 1 77.88 543 GLU B C 1
ATOM 9847 O O . GLU B 1 543 ? 5.492 30.578 -28.359 1 77.88 543 GLU B O 1
ATOM 9852 N N . THR B 1 544 ? 6.297 31.766 -26.766 1 80.75 544 THR B N 1
ATOM 9853 C CA . THR B 1 544 ? 7.469 32.094 -27.562 1 80.75 544 THR B CA 1
ATOM 9854 C C . THR B 1 544 ? 8.555 31.031 -27.391 1 80.75 544 THR B C 1
ATOM 9856 O O . THR B 1 544 ? 9.492 30.969 -28.203 1 80.75 544 THR B O 1
ATOM 9859 N N . ASP B 1 545 ? 8.414 30.234 -26.375 1 83.25 545 ASP B N 1
ATOM 9860 C CA . ASP B 1 545 ? 9.445 29.25 -26.094 1 83.25 545 ASP B CA 1
ATOM 9861 C C . ASP B 1 545 ? 9.133 27.906 -26.781 1 83.25 545 ASP B C 1
ATOM 9863 O O . ASP B 1 545 ? 7.969 27.625 -27.078 1 83.25 545 ASP B O 1
ATOM 9867 N N . TYR B 1 546 ? 10.25 27.234 -27.188 1 85.69 546 TYR B N 1
ATOM 9868 C CA . TYR B 1 546 ? 10.07 25.844 -27.641 1 85.69 546 TYR B CA 1
ATOM 9869 C C . TYR B 1 546 ? 9.555 24.984 -26.5 1 85.69 546 TYR B C 1
ATOM 9871 O O . TYR B 1 546 ? 10.172 24.906 -25.422 1 85.69 546 TYR B O 1
ATOM 9879 N N . ARG B 1 547 ? 8.383 24.359 -26.781 1 88 547 ARG B N 1
ATOM 9880 C CA . ARG B 1 547 ? 7.77 23.531 -25.75 1 88 547 ARG B CA 1
ATOM 9881 C C . ARG B 1 547 ? 7.809 22.062 -26.156 1 88 547 ARG B C 1
ATOM 9883 O O . ARG B 1 547 ? 7.457 21.703 -27.281 1 88 547 ARG B O 1
ATOM 9890 N N . VAL B 1 548 ? 8.383 21.281 -25.281 1 89.19 548 VAL B N 1
ATOM 9891 C CA . VAL B 1 548 ? 8.367 19.844 -25.453 1 89.19 548 VAL B CA 1
ATOM 9892 C C . VAL B 1 548 ? 7.418 19.203 -24.438 1 89.19 548 VAL B C 1
ATOM 9894 O O . VAL B 1 548 ? 7.504 19.484 -23.234 1 89.19 548 VAL B O 1
ATOM 9897 N N . TYR B 1 549 ? 6.43 18.469 -24.938 1 90.25 549 TYR B N 1
ATOM 9898 C CA . TYR B 1 549 ? 5.422 17.828 -24.109 1 90.25 549 TYR B CA 1
ATOM 9899 C C . TYR B 1 549 ? 5.469 16.312 -24.266 1 90.25 549 TYR B C 1
ATOM 9901 O O . TYR B 1 549 ? 5.23 15.789 -25.359 1 90.25 549 TYR B O 1
ATOM 9909 N N . LEU B 1 550 ? 5.816 15.664 -23.141 1 91.69 550 LEU B N 1
ATOM 9910 C CA . LEU B 1 550 ? 5.906 14.211 -23.172 1 91.69 550 LEU B CA 1
ATOM 9911 C C . LEU B 1 550 ? 4.527 13.57 -23.031 1 91.69 550 LEU B C 1
ATOM 9913 O O . LEU B 1 550 ? 3.967 13.539 -21.938 1 91.69 550 LEU B O 1
ATOM 9917 N N . LEU B 1 551 ? 3.986 13.086 -24.016 1 92.12 551 LEU B N 1
ATOM 9918 C CA . LEU B 1 551 ? 2.688 12.422 -24.016 1 92.12 551 LEU B CA 1
ATOM 9919 C C . LEU B 1 551 ? 2.783 11.047 -24.656 1 92.12 551 LEU B C 1
ATOM 9921 O O . LEU B 1 551 ? 1.973 10.164 -24.359 1 92.12 551 LEU B O 1
ATOM 9925 N N . GLY B 1 552 ? 3.777 10.797 -25.422 1 89.81 552 GLY B N 1
ATOM 9926 C CA . GLY B 1 552 ? 3.809 9.602 -26.25 1 89.81 552 GLY B CA 1
ATOM 9927 C C . GLY B 1 552 ? 2.832 9.648 -27.406 1 89.81 552 GLY B C 1
ATOM 9928 O O . GLY B 1 552 ? 2.369 10.727 -27.797 1 89.81 552 GLY B O 1
ATOM 9929 N N . ASN B 1 553 ? 2.672 8.578 -28.125 1 93.25 553 ASN B N 1
ATOM 9930 C CA . ASN B 1 553 ? 1.663 8.453 -29.172 1 93.25 553 ASN B CA 1
ATOM 9931 C C . ASN B 1 553 ? 0.342 7.93 -28.625 1 93.25 553 ASN B C 1
ATOM 9933 O O . ASN B 1 553 ? 0.232 6.754 -28.266 1 93.25 553 ASN B O 1
ATOM 9937 N N . PRO B 1 554 ? -0.644 8.836 -28.547 1 94.12 554 PRO B N 1
ATOM 9938 C CA . PRO B 1 554 ? -1.882 8.445 -27.875 1 94.12 554 PRO B CA 1
ATOM 9939 C C . PRO B 1 554 ? -2.561 7.25 -28.531 1 94.12 554 PRO B C 1
ATOM 9941 O O . PRO B 1 554 ? -3.18 6.43 -27.859 1 94.12 554 PRO B O 1
ATOM 9944 N N . VAL B 1 555 ? -2.467 7.125 -29.812 1 95.94 555 VAL B N 1
ATOM 9945 C CA . VAL B 1 555 ? -3.082 6.012 -30.531 1 95.94 555 VAL B CA 1
ATOM 9946 C C . VAL B 1 555 ? -2.406 4.703 -30.125 1 95.94 555 VAL B C 1
ATOM 9948 O O . VAL B 1 555 ? -3.076 3.689 -29.906 1 95.94 555 VAL B O 1
ATOM 9951 N N . VAL B 1 556 ? -1.148 4.684 -30.031 1 96 556 VAL B N 1
ATOM 9952 C CA . VAL B 1 556 ? -0.417 3.5 -29.594 1 96 556 VAL B CA 1
ATOM 9953 C C . VAL B 1 556 ? -0.797 3.162 -28.156 1 96 556 VAL B C 1
ATOM 9955 O O . VAL B 1 556 ? -1.021 1.995 -27.828 1 96 556 VAL B O 1
ATOM 9958 N N . TRP B 1 557 ? -0.9 4.152 -27.328 1 96.56 557 TRP B N 1
ATOM 9959 C CA . TRP B 1 557 ? -1.267 3.955 -25.922 1 96.56 557 TRP B CA 1
ATOM 9960 C C . TRP B 1 557 ? -2.637 3.295 -25.812 1 96.56 557 TRP B C 1
ATOM 9962 O O . TRP B 1 557 ? -2.799 2.307 -25.094 1 96.56 557 TRP B O 1
ATOM 9972 N N . TRP B 1 558 ? -3.523 3.787 -26.531 1 97.12 558 TRP B N 1
ATOM 9973 C CA . TRP B 1 558 ? -4.887 3.27 -26.438 1 97.12 558 TRP B CA 1
ATOM 9974 C C . TRP B 1 558 ? -5 1.909 -27.125 1 97.12 558 TRP B C 1
ATOM 9976 O O . TRP B 1 558 ? -5.754 1.044 -26.672 1 97.12 558 TRP B O 1
ATOM 9986 N N . LEU B 1 559 ? -4.27 1.817 -28.188 1 97.38 559 LEU B N 1
ATOM 9987 C CA . LEU B 1 559 ? -4.207 0.504 -28.828 1 97.38 559 LEU B CA 1
ATOM 9988 C C . LEU B 1 559 ? -3.645 -0.536 -27.859 1 97.38 559 LEU B C 1
ATOM 9990 O O . LEU B 1 559 ? -4.16 -1.653 -27.781 1 97.38 559 LEU B O 1
ATOM 9994 N N . ASN B 1 560 ? -2.619 -0.199 -27.125 1 98.19 560 ASN B N 1
ATOM 9995 C CA . ASN B 1 560 ? -2.037 -1.086 -26.125 1 98.19 560 ASN B CA 1
ATOM 9996 C C . ASN B 1 560 ? -3.051 -1.447 -25.031 1 98.19 560 ASN B C 1
ATOM 9998 O O . ASN B 1 560 ? -3.143 -2.605 -24.625 1 98.19 560 ASN B O 1
ATOM 10002 N N . LEU B 1 561 ? -3.811 -0.506 -24.625 1 97.5 561 LEU B N 1
ATOM 10003 C CA . LEU B 1 561 ? -4.797 -0.721 -23.578 1 97.5 561 LEU B CA 1
ATOM 10004 C C . LEU B 1 561 ? -5.875 -1.698 -24.031 1 97.5 561 LEU B C 1
ATOM 10006 O O . LEU B 1 561 ? -6.184 -2.662 -23.328 1 97.5 561 LEU B O 1
ATOM 10010 N N . VAL B 1 562 ? -6.375 -1.472 -25.188 1 97.44 562 VAL B N 1
ATOM 10011 C CA . VAL B 1 562 ? -7.402 -2.344 -25.75 1 97.44 562 VAL B CA 1
ATOM 10012 C C . VAL B 1 562 ? -6.836 -3.746 -25.953 1 97.44 562 VAL B C 1
ATOM 10014 O O . VAL B 1 562 ? -7.531 -4.742 -25.719 1 97.44 562 VAL B O 1
ATOM 10017 N N . THR B 1 563 ? -5.637 -3.805 -26.328 1 97.75 563 THR B N 1
ATOM 10018 C CA . THR B 1 563 ? -4.988 -5.082 -26.594 1 97.75 563 THR B CA 1
ATOM 10019 C C . THR B 1 563 ? -4.828 -5.898 -25.328 1 97.75 563 THR B C 1
ATOM 10021 O O . THR B 1 563 ? -4.922 -7.125 -25.344 1 97.75 563 THR B O 1
ATOM 10024 N N . ILE B 1 564 ? -4.52 -5.293 -24.234 1 97.88 564 ILE B N 1
ATOM 10025 C CA . ILE B 1 564 ? -4.43 -6.016 -22.969 1 97.88 564 ILE B CA 1
ATOM 10026 C C . ILE B 1 564 ? -5.734 -6.762 -22.703 1 97.88 564 ILE B C 1
ATOM 10028 O O . ILE B 1 564 ? -5.723 -7.945 -22.359 1 97.88 564 ILE B O 1
ATOM 10032 N N . GLY B 1 565 ? -6.844 -6.047 -22.953 1 97.81 565 GLY B N 1
ATOM 10033 C CA . GLY B 1 565 ? -8.141 -6.703 -22.812 1 97.81 565 GLY B CA 1
ATOM 10034 C C . GLY B 1 565 ? -8.336 -7.828 -23.812 1 97.81 565 GLY B C 1
ATOM 10035 O O . GLY B 1 565 ? -8.82 -8.906 -23.453 1 97.81 565 GLY B O 1
ATOM 10036 N N . LEU B 1 566 ? -7.934 -7.531 -24.984 1 97.88 566 LEU B N 1
ATOM 10037 C CA . LEU B 1 566 ? -8.055 -8.523 -26.047 1 97.88 566 LEU B CA 1
ATOM 10038 C C . LEU B 1 566 ? -7.199 -9.75 -25.734 1 97.88 566 LEU B C 1
ATOM 10040 O O . LEU B 1 566 ? -7.645 -10.883 -25.938 1 97.88 566 LEU B O 1
ATOM 10044 N N . TYR B 1 567 ? -5.973 -9.578 -25.328 1 98.12 567 TYR B N 1
ATOM 10045 C CA . TYR B 1 567 ? -5.07 -10.68 -24.984 1 98.12 567 TYR B CA 1
ATOM 10046 C C . TYR B 1 567 ? -5.676 -11.555 -23.891 1 98.12 567 TYR B C 1
ATOM 10048 O O . TYR B 1 567 ? -5.66 -12.781 -24 1 98.12 567 TYR B O 1
ATOM 10056 N N . LEU B 1 568 ? -6.164 -10.883 -22.859 1 98.06 568 LEU B N 1
ATOM 10057 C CA . LEU B 1 568 ? -6.754 -11.633 -21.766 1 98.06 568 LEU B CA 1
ATOM 10058 C C . LEU B 1 568 ? -7.941 -12.461 -22.234 1 98.06 568 LEU B C 1
ATOM 10060 O O . LEU B 1 568 ? -8.109 -13.609 -21.828 1 98.06 568 LEU B O 1
ATOM 10064 N N . LEU B 1 569 ? -8.695 -11.922 -23.141 1 97.69 569 LEU B N 1
ATOM 10065 C CA . LEU B 1 569 ? -9.836 -12.641 -23.703 1 97.69 569 LEU B CA 1
ATOM 10066 C C . LEU B 1 569 ? -9.367 -13.836 -24.531 1 97.69 569 LEU B C 1
ATOM 10068 O O . LEU B 1 569 ? -9.852 -14.953 -24.344 1 97.69 569 LEU B O 1
ATOM 10072 N N . MET B 1 570 ? -8.445 -13.609 -25.406 1 97.62 570 MET B N 1
ATOM 10073 C CA . MET B 1 570 ? -7.934 -14.672 -26.266 1 97.62 570 MET B CA 1
ATOM 10074 C C . MET B 1 570 ? -7.254 -15.766 -25.453 1 97.62 570 MET B C 1
ATOM 10076 O O . MET B 1 570 ? -7.449 -16.953 -25.703 1 97.62 570 MET B O 1
ATOM 10080 N N . ALA B 1 571 ? -6.43 -15.352 -24.484 1 97.25 571 ALA B N 1
ATOM 10081 C CA . ALA B 1 571 ? -5.727 -16.312 -23.625 1 97.25 571 ALA B CA 1
ATOM 10082 C C . ALA B 1 571 ? -6.711 -17.156 -22.828 1 97.25 571 ALA B C 1
ATOM 10084 O O . ALA B 1 571 ? -6.562 -18.391 -22.75 1 97.25 571 ALA B O 1
ATOM 10085 N N . THR B 1 572 ? -7.758 -16.531 -22.297 1 96 572 THR B N 1
ATOM 10086 C CA . THR B 1 572 ? -8.766 -17.266 -21.547 1 96 572 THR B CA 1
ATOM 10087 C C . THR B 1 572 ? -9.508 -18.25 -22.438 1 96 572 THR B C 1
ATOM 10089 O O . THR B 1 572 ? -9.711 -19.406 -22.047 1 96 572 THR B O 1
ATOM 10092 N N . CYS B 1 573 ? -9.836 -17.859 -23.641 1 95 573 CYS B N 1
ATOM 10093 C CA . CYS B 1 573 ? -10.516 -18.734 -24.578 1 95 573 CYS B CA 1
ATOM 10094 C C . CYS B 1 573 ? -9.641 -19.938 -24.953 1 95 573 CYS B C 1
ATOM 10096 O O . CYS B 1 573 ? -10.109 -21.062 -25 1 95 573 CYS B O 1
ATOM 10098 N N . ALA B 1 574 ? -8.391 -19.594 -25.172 1 94.88 574 ALA B N 1
ATOM 10099 C CA . ALA B 1 574 ? -7.461 -20.672 -25.531 1 94.88 574 ALA B CA 1
ATOM 10100 C C . ALA B 1 574 ? -7.285 -21.656 -24.375 1 94.88 574 ALA B C 1
ATOM 10102 O O . ALA B 1 574 ? -7.301 -22.859 -24.594 1 94.88 574 ALA B O 1
ATOM 10103 N N . ILE B 1 575 ? -7.176 -21.172 -23.141 1 95.25 575 ILE B N 1
ATOM 10104 C CA . ILE B 1 575 ? -6.965 -22.016 -21.969 1 95.25 575 ILE B CA 1
ATOM 10105 C C . ILE B 1 575 ? -8.195 -22.875 -21.734 1 95.25 575 ILE B C 1
ATOM 10107 O O . ILE B 1 575 ? -8.078 -24.078 -21.453 1 95.25 575 ILE B O 1
ATOM 10111 N N . VAL B 1 576 ? -9.383 -22.359 -21.891 1 92.31 576 VAL B N 1
ATOM 10112 C CA . VAL B 1 576 ? -10.625 -23.094 -21.688 1 92.31 576 VAL B CA 1
ATOM 10113 C C . VAL B 1 576 ? -10.797 -24.141 -22.781 1 92.31 576 VAL B C 1
ATOM 10115 O O . VAL B 1 576 ? -11.203 -25.266 -22.516 1 92.31 576 VAL B O 1
ATOM 10118 N N . ALA B 1 577 ? -10.438 -23.766 -24 1 92.44 577 ALA B N 1
ATOM 10119 C CA . ALA B 1 577 ? -10.531 -24.719 -25.109 1 92.44 577 ALA B CA 1
ATOM 10120 C C . ALA B 1 577 ? -9.602 -25.906 -24.906 1 92.44 577 ALA B C 1
ATOM 10122 O O . ALA B 1 577 ? -9.992 -27.047 -25.109 1 92.44 577 ALA B O 1
ATOM 10123 N N . MET B 1 578 ? -8.461 -25.594 -24.5 1 91.44 578 MET B N 1
ATOM 10124 C CA . MET B 1 578 ? -7.496 -26.656 -24.25 1 91.44 578 MET B CA 1
ATOM 10125 C C . MET B 1 578 ? -7.914 -27.516 -23.062 1 91.44 578 MET B C 1
ATOM 10127 O O . MET B 1 578 ? -7.777 -28.734 -23.094 1 91.44 578 MET B O 1
ATOM 10131 N N . LYS B 1 579 ? -8.5 -26.859 -22.031 1 91.25 579 LYS B N 1
ATOM 10132 C CA . LYS B 1 579 ? -8.961 -27.594 -20.844 1 91.25 579 LYS B CA 1
ATOM 10133 C C . LYS B 1 579 ? -10.148 -28.5 -21.188 1 91.25 579 LYS B C 1
ATOM 10135 O O . LYS B 1 579 ? -10.266 -29.594 -20.641 1 91.25 579 LYS B O 1
ATOM 10140 N N . ARG B 1 580 ? -10.969 -28.141 -22.156 1 91.38 580 ARG B N 1
ATOM 10141 C CA . ARG B 1 580 ? -12.141 -28.906 -22.562 1 91.38 580 ARG B CA 1
ATOM 10142 C C . ARG B 1 580 ? -11.781 -29.938 -23.625 1 91.38 580 ARG B C 1
ATOM 10144 O O . ARG B 1 580 ? -12.641 -30.688 -24.078 1 91.38 580 ARG B O 1
ATOM 10151 N N . GLY B 1 581 ? -10.57 -29.938 -24.047 1 88.81 581 GLY B N 1
ATOM 10152 C CA . GLY B 1 581 ? -10.117 -30.953 -24.984 1 88.81 581 GLY B CA 1
ATOM 10153 C C . GLY B 1 581 ? -10.586 -30.703 -26.406 1 88.81 581 GLY B C 1
ATOM 10154 O O . GLY B 1 581 ? -10.773 -31.641 -27.188 1 88.81 581 GLY B O 1
ATOM 10155 N N . VAL B 1 582 ? -10.812 -29.453 -26.672 1 89.88 582 VAL B N 1
ATOM 10156 C CA . VAL B 1 582 ? -11.203 -29.125 -28.047 1 89.88 582 VAL B CA 1
ATOM 10157 C C . VAL B 1 582 ? -10.07 -29.484 -29 1 89.88 582 VAL B C 1
ATOM 10159 O O . VAL B 1 582 ? -8.906 -29.188 -28.734 1 89.88 582 VAL B O 1
ATOM 10162 N N . GLN B 1 583 ? -10.438 -30.188 -29.984 1 89.44 583 GLN B N 1
ATOM 10163 C CA . GLN B 1 583 ? -9.438 -30.578 -30.969 1 89.44 583 GLN B CA 1
ATOM 10164 C C . GLN B 1 583 ? -9.117 -29.422 -31.906 1 89.44 583 GLN B C 1
ATOM 10166 O O . GLN B 1 583 ? -9.906 -29.094 -32.781 1 89.44 583 GLN B O 1
ATOM 10171 N N . LEU B 1 584 ? -8.016 -28.797 -31.656 1 88.81 584 LEU B N 1
ATOM 10172 C CA . LEU B 1 584 ? -7.551 -27.688 -32.5 1 88.81 584 LEU B CA 1
ATOM 10173 C C . LEU B 1 584 ? -6.617 -28.172 -33.594 1 88.81 584 LEU B C 1
ATOM 10175 O O . LEU B 1 584 ? -5.938 -29.188 -33.438 1 88.81 584 LEU B O 1
ATOM 10179 N N . THR B 1 585 ? -6.723 -27.516 -34.75 1 90.94 585 THR B N 1
ATOM 10180 C CA . THR B 1 585 ? -5.762 -27.828 -35.781 1 90.94 585 THR B CA 1
ATOM 10181 C C . THR B 1 585 ? -4.336 -27.547 -35.312 1 90.94 585 THR B C 1
ATOM 10183 O O . THR B 1 585 ? -4.129 -26.844 -34.344 1 90.94 585 THR B O 1
ATOM 10186 N N . ALA B 1 586 ? -3.404 -28.141 -35.969 1 90.56 586 ALA B N 1
ATOM 10187 C CA . ALA B 1 586 ? -2 -27.984 -35.594 1 90.56 586 ALA B CA 1
ATOM 10188 C C . ALA B 1 586 ? -1.584 -26.516 -35.625 1 90.56 586 ALA B C 1
ATOM 10190 O O . ALA B 1 586 ? -0.849 -26.062 -34.75 1 90.56 586 ALA B O 1
ATOM 10191 N N . GLU B 1 587 ? -2.064 -25.812 -36.625 1 89.94 587 GLU B N 1
ATOM 10192 C CA . GLU B 1 587 ? -1.734 -24.391 -36.781 1 89.94 587 GLU B CA 1
ATOM 10193 C C . GLU B 1 587 ? -2.312 -23.594 -35.594 1 89.94 587 GLU B C 1
ATOM 10195 O O . GLU B 1 587 ? -1.631 -22.734 -35.031 1 89.94 587 GLU B O 1
ATOM 10200 N N . PHE B 1 588 ? -3.512 -23.922 -35.219 1 91.88 588 PHE B N 1
ATOM 10201 C CA . PHE B 1 588 ? -4.18 -23.203 -34.156 1 91.88 588 PHE B CA 1
ATOM 10202 C C . PHE B 1 588 ? -3.564 -23.547 -32.812 1 91.88 588 PHE B C 1
ATOM 10204 O O . PHE B 1 588 ? -3.504 -22.703 -31.906 1 91.88 588 PHE B O 1
ATOM 10211 N N . LYS B 1 589 ? -3.104 -24.734 -32.719 1 92.75 589 LYS B N 1
ATOM 10212 C CA . LYS B 1 589 ? -2.42 -25.125 -31.484 1 92.75 589 LYS B CA 1
ATOM 10213 C C . LYS B 1 589 ? -1.11 -24.359 -31.312 1 92.75 589 LYS B C 1
ATOM 10215 O O . LYS B 1 589 ? -0.79 -23.922 -30.203 1 92.75 589 LYS B O 1
ATOM 10220 N N . GLU B 1 590 ? -0.376 -24.25 -32.406 1 91.62 590 GLU B N 1
ATOM 10221 C CA . GLU B 1 590 ? 0.874 -23.5 -32.344 1 91.62 590 GLU B CA 1
ATOM 10222 C C . GLU B 1 590 ? 0.626 -22.031 -32.031 1 91.62 590 GLU B C 1
ATOM 10224 O O . GLU B 1 590 ? 1.361 -21.438 -31.219 1 91.62 590 GLU B O 1
ATOM 10229 N N . LEU B 1 591 ? -0.375 -21.5 -32.594 1 93.94 591 LEU B N 1
ATOM 10230 C CA . LEU B 1 591 ? -0.714 -20.109 -32.344 1 93.94 591 LEU B CA 1
ATOM 10231 C C . LEU B 1 591 ? -1.13 -19.922 -30.875 1 93.94 591 LEU B C 1
ATOM 10233 O O . LEU B 1 591 ? -0.782 -18.922 -30.25 1 93.94 591 LEU B O 1
ATOM 10237 N N . SER B 1 592 ? -1.875 -20.906 -30.359 1 94.75 592 SER B N 1
ATOM 10238 C CA . SER B 1 592 ? -2.289 -20.844 -28.969 1 94.75 592 SER B CA 1
ATOM 10239 C C . SER B 1 592 ? -1.088 -20.938 -28.031 1 94.75 592 SER B C 1
ATOM 10241 O O . SER B 1 592 ? -1.056 -20.281 -26.984 1 94.75 592 SER B O 1
ATOM 10243 N N . GLU B 1 593 ? -0.113 -21.672 -28.422 1 91.62 593 GLU B N 1
ATOM 10244 C CA . GLU B 1 593 ? 1.099 -21.797 -27.609 1 91.62 593 GLU B CA 1
ATOM 10245 C C . GLU B 1 593 ? 1.892 -20.484 -27.609 1 91.62 593 GLU B C 1
ATOM 10247 O O . GLU B 1 593 ? 2.434 -20.094 -26.562 1 91.62 593 GLU B O 1
ATOM 10252 N N . VAL B 1 594 ? 1.964 -19.906 -28.734 1 92 594 VAL B N 1
ATOM 10253 C CA . VAL B 1 594 ? 2.641 -18.609 -28.828 1 92 594 VAL B CA 1
ATOM 10254 C C . VAL B 1 594 ? 1.92 -17.578 -27.953 1 92 594 VAL B C 1
ATOM 10256 O O . VAL B 1 594 ? 2.557 -16.859 -27.188 1 92 594 VAL B O 1
ATOM 10259 N N . LEU B 1 595 ? 0.64 -17.609 -28.062 1 95 595 LEU B N 1
ATOM 10260 C CA . LEU B 1 595 ? -0.181 -16.672 -27.297 1 95 595 LEU B CA 1
ATOM 10261 C C . LEU B 1 595 ? -0.001 -16.891 -25.797 1 95 595 LEU B C 1
ATOM 10263 O O . LEU B 1 595 ? 0.196 -15.938 -25.047 1 95 595 LEU B O 1
ATOM 10267 N N . LEU B 1 596 ? 0.014 -18.094 -25.375 1 95.31 596 LEU B N 1
ATOM 10268 C CA . LEU B 1 596 ? 0.014 -18.391 -23.953 1 95.31 596 LEU B CA 1
ATOM 10269 C C . LEU B 1 596 ? 1.429 -18.344 -23.391 1 95.31 596 LEU B C 1
ATOM 10271 O O . LEU B 1 596 ? 1.641 -17.828 -22.281 1 95.31 596 LEU B O 1
ATOM 10275 N N . HIS B 1 597 ? 2.436 -18.828 -24.078 1 91.44 597 HIS B N 1
ATOM 10276 C CA . HIS B 1 597 ? 3.793 -18.875 -23.547 1 91.44 597 HIS B CA 1
ATOM 10277 C C . HIS B 1 597 ? 4.535 -17.562 -23.797 1 91.44 597 HIS B C 1
ATOM 10279 O O . HIS B 1 597 ? 4.941 -16.875 -22.859 1 91.44 597 HIS B O 1
ATOM 10285 N N . SER B 1 598 ? 4.652 -17.188 -25.109 1 91.81 598 SER B N 1
ATOM 10286 C CA . SER B 1 598 ? 5.34 -15.945 -25.422 1 91.81 598 SER B CA 1
ATOM 10287 C C . SER B 1 598 ? 4.551 -14.734 -24.938 1 91.81 598 SER B C 1
ATOM 10289 O O . SER B 1 598 ? 5.113 -13.828 -24.312 1 91.81 598 SER B O 1
ATOM 10291 N N . GLY B 1 599 ? 3.285 -14.75 -25.234 1 95.19 599 GLY B N 1
ATOM 10292 C CA . GLY B 1 599 ? 2.445 -13.664 -24.75 1 95.19 599 GLY B CA 1
ATOM 10293 C C . GLY B 1 599 ? 2.4 -13.586 -23.234 1 95.19 599 GLY B C 1
ATOM 10294 O O . GLY B 1 599 ? 2.369 -12.492 -22.672 1 95.19 599 GLY B O 1
ATOM 10295 N N . GLY B 1 600 ? 2.393 -14.734 -22.594 1 95.25 600 GLY B N 1
ATOM 10296 C CA . GLY B 1 600 ? 2.375 -14.773 -21.141 1 95.25 600 GLY B CA 1
ATOM 10297 C C . GLY B 1 600 ? 3.623 -14.18 -20.5 1 95.25 600 GLY B C 1
ATOM 10298 O O . GLY B 1 600 ? 3.545 -13.492 -19.484 1 95.25 600 GLY B O 1
ATOM 10299 N N . LYS B 1 601 ? 4.805 -14.422 -21.078 1 93.44 601 LYS B N 1
ATOM 10300 C CA . LYS B 1 601 ? 6.059 -13.867 -20.562 1 93.44 601 LYS B CA 1
ATOM 10301 C C . LYS B 1 601 ? 6.09 -12.344 -20.719 1 93.44 601 LYS B C 1
ATOM 10303 O O . LYS B 1 601 ? 6.555 -11.633 -19.828 1 93.44 601 LYS B O 1
ATOM 10308 N N . ILE B 1 602 ? 5.57 -11.898 -21.797 1 96.31 602 ILE B N 1
ATOM 10309 C CA . ILE B 1 602 ? 5.527 -10.461 -22.047 1 96.31 602 ILE B CA 1
ATOM 10310 C C . ILE B 1 602 ? 4.527 -9.805 -21.094 1 96.31 602 ILE B C 1
ATOM 10312 O O . ILE B 1 602 ? 4.797 -8.734 -20.547 1 96.31 602 ILE B O 1
ATOM 10316 N N . MET B 1 603 ? 3.359 -10.461 -20.953 1 97.69 603 MET B N 1
ATOM 10317 C CA . MET B 1 603 ? 2.369 -9.953 -20.016 1 97.69 603 MET B CA 1
ATOM 10318 C C . MET B 1 603 ? 2.949 -9.875 -18.609 1 97.69 603 MET B C 1
ATOM 10320 O O . MET B 1 603 ? 2.719 -8.898 -17.891 1 97.69 603 MET B O 1
ATOM 10324 N N . LEU B 1 604 ? 3.746 -10.859 -18.234 1 96.75 604 LEU B N 1
ATOM 10325 C CA . LEU B 1 604 ? 4.418 -10.836 -16.938 1 96.75 604 LEU B CA 1
ATOM 10326 C C . LEU B 1 604 ? 5.391 -9.672 -16.844 1 96.75 604 LEU B C 1
ATOM 10328 O O . LEU B 1 604 ? 5.488 -9.016 -15.797 1 96.75 604 LEU B O 1
ATOM 10332 N N . GLY B 1 605 ? 6.113 -9.461 -17.922 1 97.31 605 GLY B N 1
ATOM 10333 C CA . GLY B 1 605 ? 6.98 -8.289 -17.969 1 97.31 605 GLY B CA 1
ATOM 10334 C C . GLY B 1 605 ? 6.238 -6.988 -17.734 1 97.31 605 GLY B C 1
ATOM 10335 O O . GLY B 1 605 ? 6.695 -6.129 -16.984 1 97.31 605 GLY B O 1
ATOM 10336 N N . TRP B 1 606 ? 5.098 -6.848 -18.359 1 98 606 TRP B N 1
ATOM 10337 C CA . TRP B 1 606 ? 4.277 -5.652 -18.188 1 98 606 TRP B CA 1
ATOM 10338 C C . TRP B 1 606 ? 3.814 -5.52 -16.75 1 98 606 TRP B C 1
ATOM 10340 O O . TRP B 1 606 ? 3.916 -4.441 -16.156 1 98 606 TRP B O 1
ATOM 10350 N N . LEU B 1 607 ? 3.369 -6.621 -16.172 1 97.81 607 LEU B N 1
ATOM 10351 C CA . LEU B 1 607 ? 2.857 -6.609 -14.805 1 97.81 607 LEU B CA 1
ATOM 10352 C C . LEU B 1 607 ? 3.955 -6.234 -13.82 1 97.81 607 LEU B C 1
ATOM 10354 O O . LEU B 1 607 ? 3.732 -5.43 -12.914 1 97.81 607 LEU B O 1
ATOM 10358 N N . LEU B 1 608 ? 5.133 -6.738 -14 1 97.38 608 LEU B N 1
ATOM 10359 C CA . LEU B 1 608 ? 6.242 -6.516 -13.078 1 97.38 608 LEU B CA 1
ATOM 10360 C C . LEU B 1 608 ? 6.742 -5.078 -13.164 1 97.38 608 LEU B C 1
ATOM 10362 O O . LEU B 1 608 ? 7.25 -4.531 -12.188 1 97.38 608 LEU B O 1
ATOM 10366 N N . HIS B 1 609 ? 6.555 -4.473 -14.289 1 97.69 609 HIS B N 1
ATOM 10367 C CA . HIS B 1 609 ? 7.039 -3.109 -14.477 1 97.69 609 HIS B CA 1
ATOM 10368 C C . HIS B 1 609 ? 5.934 -2.094 -14.203 1 97.69 609 HIS B C 1
ATOM 10370 O O . HIS B 1 609 ? 6.16 -0.885 -14.305 1 97.69 609 HIS B O 1
ATOM 10376 N N . TYR B 1 610 ? 4.691 -2.559 -13.859 1 97.25 610 TYR B N 1
ATOM 10377 C CA . TYR B 1 610 ? 3.568 -1.646 -13.672 1 97.25 610 TYR B CA 1
ATOM 10378 C C . TYR B 1 610 ? 3.018 -1.739 -12.258 1 97.25 610 TYR B C 1
ATOM 10380 O O . TYR B 1 610 ? 2.881 -0.724 -11.57 1 97.25 610 TYR B O 1
ATOM 10388 N N . LEU B 1 611 ? 2.861 -2.865 -11.734 1 95.56 611 LEU B N 1
ATOM 10389 C CA . LEU B 1 611 ? 2.119 -3.117 -10.5 1 95.56 611 LEU B CA 1
ATOM 10390 C C . LEU B 1 611 ? 2.85 -2.537 -9.297 1 95.56 611 LEU B C 1
ATOM 10392 O O . LEU B 1 611 ? 2.219 -2.014 -8.375 1 95.56 611 LEU B O 1
ATOM 10396 N N . PRO B 1 612 ? 4.137 -2.58 -9.227 1 93.75 612 PRO B N 1
ATOM 10397 C CA . PRO B 1 612 ? 4.832 -2.098 -8.031 1 93.75 612 PRO B CA 1
ATOM 10398 C C . PRO B 1 612 ? 4.57 -0.621 -7.75 1 93.75 612 PRO B C 1
ATOM 10400 O O . PRO B 1 612 ? 4.652 -0.184 -6.598 1 93.75 612 PRO B O 1
ATOM 10403 N N . PHE B 1 613 ? 4.262 0.12 -8.727 1 94 613 PHE B N 1
ATOM 10404 C CA . PHE B 1 613 ? 4.094 1.559 -8.562 1 94 613 PHE B CA 1
ATOM 10405 C C . PHE B 1 613 ? 2.826 1.869 -7.773 1 94 613 PHE B C 1
ATOM 10407 O O . PHE B 1 613 ? 2.664 2.979 -7.262 1 94 613 PHE B O 1
ATOM 10414 N N . PHE B 1 614 ? 1.927 0.928 -7.668 1 90.56 614 PHE B N 1
ATOM 10415 C CA . PHE B 1 614 ? 0.731 1.129 -6.855 1 90.56 614 PHE B CA 1
ATOM 10416 C C . PHE B 1 614 ? 1.069 1.086 -5.371 1 90.56 614 PHE B C 1
ATOM 10418 O O . PHE B 1 614 ? 0.315 1.598 -4.543 1 90.56 614 PHE B O 1
ATOM 10425 N N . MET B 1 615 ? 2.195 0.543 -5.035 1 84.88 615 MET B N 1
ATOM 10426 C CA . MET B 1 615 ? 2.588 0.392 -3.639 1 84.88 615 MET B CA 1
ATOM 10427 C C . MET B 1 615 ? 3.645 1.422 -3.256 1 84.88 615 MET B C 1
ATOM 10429 O O . MET B 1 615 ? 4.02 1.529 -2.088 1 84.88 615 MET B O 1
ATOM 10433 N N . MET B 1 616 ? 4.055 2.148 -4.164 1 82.5 616 MET B N 1
ATOM 10434 C CA . MET B 1 616 ? 5.105 3.123 -3.887 1 82.5 616 MET B CA 1
ATOM 10435 C C . MET B 1 616 ? 4.52 4.406 -3.305 1 82.5 616 MET B C 1
ATOM 10437 O O . MET B 1 616 ? 3.512 4.91 -3.799 1 82.5 616 MET B O 1
ATOM 10441 N N . GLY B 1 617 ? 5.035 4.918 -2.287 1 75.88 617 GLY B N 1
ATOM 10442 C CA . GLY B 1 617 ? 4.539 6.105 -1.609 1 75.88 617 GLY B CA 1
ATOM 10443 C C . GLY B 1 617 ? 5.219 7.383 -2.07 1 75.88 617 GLY B C 1
ATOM 10444 O O . GLY B 1 617 ? 4.836 8.477 -1.66 1 75.88 617 GLY B O 1
ATOM 10445 N N . ARG B 1 618 ? 6.125 7.246 -2.92 1 81.5 618 ARG B N 1
ATOM 10446 C CA . ARG B 1 618 ? 6.809 8.445 -3.4 1 81.5 618 ARG B CA 1
ATOM 10447 C C . ARG B 1 618 ? 6.035 9.094 -4.543 1 81.5 618 ARG B C 1
ATOM 10449 O O . ARG B 1 618 ? 5.062 8.523 -5.043 1 81.5 618 ARG B O 1
ATOM 10456 N N . VAL B 1 619 ? 6.602 10.305 -4.93 1 84.31 619 VAL B N 1
ATOM 10457 C CA . VAL B 1 619 ? 5.984 11.023 -6.035 1 84.31 619 VAL B CA 1
ATOM 10458 C C . VAL B 1 619 ? 6.23 10.281 -7.344 1 84.31 619 VAL B C 1
ATOM 10460 O O . VAL B 1 619 ? 7.332 9.773 -7.578 1 84.31 619 VAL B O 1
ATOM 10463 N N . LEU B 1 620 ? 5.254 10.203 -8.109 1 90.88 620 LEU B N 1
ATOM 10464 C CA . LEU B 1 620 ? 5.328 9.469 -9.367 1 90.88 620 LEU B CA 1
ATOM 10465 C C . LEU B 1 620 ? 5.062 10.383 -10.547 1 90.88 620 LEU B C 1
ATOM 10467 O O . LEU B 1 620 ? 4.305 11.352 -10.438 1 90.88 620 LEU B O 1
ATOM 10471 N N . TYR B 1 621 ? 5.715 10.102 -11.633 1 89.19 621 TYR B N 1
ATOM 10472 C CA . TYR B 1 621 ? 5.578 10.852 -12.875 1 89.19 621 TYR B CA 1
ATOM 10473 C C . TYR B 1 621 ? 5.223 9.93 -14.031 1 89.19 621 TYR B C 1
ATOM 10475 O O . TYR B 1 621 ? 5.414 8.711 -13.945 1 89.19 621 TYR B O 1
ATOM 10483 N N . PHE B 1 622 ? 4.848 10.523 -15.188 1 92.38 622 PHE B N 1
ATOM 10484 C CA . PHE B 1 622 ? 4.367 9.82 -16.375 1 92.38 622 PHE B CA 1
ATOM 10485 C C . PHE B 1 622 ? 5.461 8.93 -16.953 1 92.38 622 PHE B C 1
ATOM 10487 O O . PHE B 1 622 ? 5.184 7.816 -17.406 1 92.38 622 PHE B O 1
ATOM 10494 N N . HIS B 1 623 ? 6.664 9.258 -16.938 1 90.31 623 HIS B N 1
ATOM 10495 C CA . HIS B 1 623 ? 7.742 8.531 -17.594 1 90.31 623 HIS B CA 1
ATOM 10496 C C . HIS B 1 623 ? 8.055 7.227 -16.859 1 90.31 623 HIS B C 1
ATOM 10498 O O . HIS B 1 623 ? 8.734 6.355 -17.406 1 90.31 623 HIS B O 1
ATOM 10504 N N . HIS B 1 624 ? 7.574 7.062 -15.641 1 91.81 624 HIS B N 1
ATOM 10505 C CA . HIS B 1 624 ? 7.766 5.812 -14.914 1 91.81 624 HIS B CA 1
ATOM 10506 C C . HIS B 1 624 ? 7.094 4.648 -15.641 1 91.81 624 HIS B C 1
ATOM 10508 O O . HIS B 1 624 ? 7.461 3.49 -15.438 1 91.81 624 HIS B O 1
ATOM 10514 N N . TYR B 1 625 ? 6.18 4.895 -16.469 1 94.25 625 TYR B N 1
ATOM 10515 C CA . TYR B 1 625 ? 5.41 3.859 -17.141 1 94.25 625 TYR B CA 1
ATOM 10516 C C . TYR B 1 625 ? 6.148 3.357 -18.375 1 94.25 625 TYR B C 1
ATOM 10518 O O . TYR B 1 625 ? 5.781 2.33 -18.953 1 94.25 625 TYR B O 1
ATOM 10526 N N . PHE B 1 626 ? 7.176 3.912 -18.797 1 92.94 626 PHE B N 1
ATOM 10527 C CA . PHE B 1 626 ? 7.785 3.693 -20.109 1 92.94 626 PHE B CA 1
ATOM 10528 C C . PHE B 1 626 ? 8.266 2.252 -20.25 1 92.94 626 PHE B C 1
ATOM 10530 O O . PHE B 1 626 ? 8 1.602 -21.266 1 92.94 626 PHE B O 1
ATOM 10537 N N . PRO B 1 627 ? 8.93 1.754 -19.219 1 94.31 627 PRO B N 1
ATOM 10538 C CA . PRO B 1 627 ? 9.297 0.346 -19.391 1 94.31 627 PRO B CA 1
ATOM 10539 C C . PRO B 1 627 ? 8.086 -0.569 -19.547 1 94.31 627 PRO B C 1
ATOM 10541 O O . PRO B 1 627 ? 8.109 -1.491 -20.375 1 94.31 627 PRO B O 1
ATOM 10544 N N . ALA B 1 628 ? 7.047 -0.338 -18.781 1 96.69 628 ALA B N 1
ATOM 10545 C CA . ALA B 1 628 ? 5.82 -1.119 -18.906 1 96.69 628 ALA B CA 1
ATOM 10546 C C . ALA B 1 628 ? 5.191 -0.923 -20.281 1 96.69 628 ALA B C 1
ATOM 10548 O O . ALA B 1 628 ? 4.648 -1.867 -20.859 1 96.69 628 ALA B O 1
ATOM 10549 N N . MET B 1 629 ? 5.301 0.299 -20.812 1 96.19 629 MET B N 1
ATOM 10550 C CA . MET B 1 629 ? 4.754 0.609 -22.125 1 96.19 629 MET B CA 1
ATOM 10551 C C . MET B 1 629 ? 5.461 -0.197 -23.219 1 96.19 629 MET B C 1
ATOM 10553 O O . MET B 1 629 ? 4.824 -0.654 -24.172 1 96.19 629 MET B O 1
ATOM 10557 N N . LEU B 1 630 ? 6.699 -0.45 -23.031 1 95.62 630 LEU B N 1
ATOM 10558 C CA . LEU B 1 630 ? 7.445 -1.256 -23.984 1 95.62 630 LEU B CA 1
ATOM 10559 C C . LEU B 1 630 ? 6.91 -2.684 -24.031 1 95.62 630 LEU B C 1
ATOM 10561 O O . LEU B 1 630 ? 6.699 -3.24 -25.109 1 95.62 630 LEU B O 1
ATOM 10565 N N . PHE B 1 631 ? 6.676 -3.242 -22.906 1 97.31 631 PHE B N 1
ATOM 10566 C CA . PHE B 1 631 ? 6.152 -4.602 -22.828 1 97.31 631 PHE B CA 1
ATOM 10567 C C . PHE B 1 631 ? 4.727 -4.664 -23.375 1 97.31 631 PHE B C 1
ATOM 10569 O O . PHE B 1 631 ? 4.359 -5.621 -24.047 1 97.31 631 PHE B O 1
ATOM 10576 N N . SER B 1 632 ? 3.924 -3.646 -23.078 1 97.69 632 SER B N 1
ATOM 10577 C CA . SER B 1 632 ? 2.564 -3.625 -23.609 1 97.69 632 SER B CA 1
ATOM 10578 C C . SER B 1 632 ? 2.57 -3.498 -25.141 1 97.69 632 SER B C 1
ATOM 10580 O O . SER B 1 632 ? 1.719 -4.074 -25.812 1 97.69 632 SER B O 1
ATOM 10582 N N . SER B 1 633 ? 3.523 -2.789 -25.625 1 97.25 633 SER B N 1
ATOM 10583 C CA . SER B 1 633 ? 3.639 -2.66 -27.078 1 97.25 633 SER B CA 1
ATOM 10584 C C . SER B 1 633 ? 4.051 -3.98 -27.719 1 97.25 633 SER B C 1
ATOM 10586 O O . SER B 1 633 ? 3.537 -4.348 -28.781 1 97.25 633 SER B O 1
ATOM 10588 N N . MET B 1 634 ? 4.945 -4.672 -27.094 1 96.38 634 MET B N 1
ATOM 10589 C CA . MET B 1 634 ? 5.316 -5.988 -27.594 1 96.38 634 MET B CA 1
ATOM 10590 C C . MET B 1 634 ? 4.137 -6.949 -27.531 1 96.38 634 MET B C 1
ATOM 10592 O O . MET B 1 634 ? 3.938 -7.754 -28.453 1 96.38 634 MET B O 1
ATOM 10596 N N . LEU B 1 635 ? 3.4 -6.852 -26.484 1 97.81 635 LEU B N 1
ATOM 10597 C CA . LEU B 1 635 ? 2.209 -7.684 -26.344 1 97.81 635 LEU B CA 1
ATOM 10598 C C . LEU B 1 635 ? 1.219 -7.398 -27.469 1 97.81 635 LEU B C 1
ATOM 10600 O O . LEU B 1 635 ? 0.579 -8.312 -27.984 1 97.81 635 LEU B O 1
ATOM 10604 N N . THR B 1 636 ? 1.123 -6.113 -27.812 1 97.94 636 THR B N 1
ATOM 10605 C CA . THR B 1 636 ? 0.25 -5.715 -28.906 1 97.94 636 THR B CA 1
ATOM 10606 C C . THR B 1 636 ? 0.697 -6.363 -30.219 1 97.94 636 THR B C 1
ATOM 10608 O O . THR B 1 636 ? -0.129 -6.875 -30.984 1 97.94 636 THR B O 1
ATOM 10611 N N . GLY B 1 637 ? 1.976 -6.398 -30.453 1 96.38 637 GLY B N 1
ATOM 10612 C CA . GLY B 1 637 ? 2.488 -7.043 -31.656 1 96.38 637 GLY B CA 1
ATOM 10613 C C . GLY B 1 637 ? 2.127 -8.516 -31.734 1 96.38 637 GLY B C 1
ATOM 10614 O O . GLY B 1 637 ? 1.571 -8.961 -32.75 1 96.38 637 GLY B O 1
ATOM 10615 N N . ILE B 1 638 ? 2.32 -9.211 -30.641 1 95.56 638 ILE B N 1
ATOM 10616 C CA . ILE B 1 638 ? 2.092 -10.648 -30.641 1 95.56 638 ILE B CA 1
ATOM 10617 C C . ILE B 1 638 ? 0.592 -10.938 -30.688 1 95.56 638 ILE B C 1
ATOM 10619 O O . ILE B 1 638 ? 0.147 -11.852 -31.391 1 95.56 638 ILE B O 1
ATOM 10623 N N . THR B 1 639 ? -0.225 -10.188 -30.016 1 97.75 639 THR B N 1
ATOM 10624 C CA . THR B 1 639 ? -1.661 -10.43 -29.922 1 97.75 639 THR B CA 1
ATOM 10625 C C . THR B 1 639 ? -2.34 -10.18 -31.266 1 97.75 639 THR B C 1
ATOM 10627 O O . THR B 1 639 ? -3.115 -11.008 -31.734 1 97.75 639 THR B O 1
ATOM 10630 N N . TRP B 1 640 ? -2.01 -9.078 -31.922 1 97.19 640 TRP B N 1
ATOM 10631 C CA . TRP B 1 640 ? -2.645 -8.75 -33.188 1 97.19 640 TRP B CA 1
ATOM 10632 C C . TRP B 1 640 ? -2.131 -9.664 -34.312 1 97.19 640 TRP B C 1
ATOM 10634 O O . TRP B 1 640 ? -2.879 -10.023 -35.219 1 97.19 640 TRP B O 1
ATOM 10644 N N . ASP B 1 641 ? -0.891 -10.023 -34.25 1 96.44 641 ASP B N 1
ATOM 10645 C CA . ASP B 1 641 ? -0.358 -10.992 -35.219 1 96.44 641 ASP B CA 1
ATOM 10646 C C . ASP B 1 641 ? -1.095 -12.328 -35.094 1 96.44 641 ASP B C 1
ATOM 10648 O O . ASP B 1 641 ? -1.532 -12.883 -36.125 1 96.44 641 ASP B O 1
ATOM 10652 N N . THR B 1 642 ? -1.247 -12.844 -33.875 1 96.06 642 THR B N 1
ATOM 10653 C CA . THR B 1 642 ? -1.928 -14.117 -33.625 1 96.06 642 THR B CA 1
ATOM 10654 C C . THR B 1 642 ? -3.402 -14.016 -34 1 96.06 642 THR B C 1
ATOM 10656 O O . THR B 1 642 ? -3.957 -14.938 -34.625 1 96.06 642 THR B O 1
ATOM 10659 N N . LEU B 1 643 ? -4.031 -12.875 -33.719 1 96.25 643 LEU B N 1
ATOM 10660 C CA . LEU B 1 643 ? -5.441 -12.68 -34.031 1 96.25 643 LEU B CA 1
ATOM 10661 C C . LEU B 1 643 ? -5.664 -12.695 -35.562 1 96.25 643 LEU B C 1
ATOM 10663 O O . LEU B 1 643 ? -6.57 -13.375 -36.031 1 96.25 643 LEU B O 1
ATOM 10667 N N . LEU B 1 644 ? -4.867 -11.969 -36.281 1 95.94 644 LEU B N 1
ATOM 10668 C CA . LEU B 1 644 ? -4.992 -11.914 -37.719 1 95.94 644 LEU B CA 1
ATOM 10669 C C . LEU B 1 644 ? -4.723 -13.281 -38.344 1 95.94 644 LEU B C 1
ATOM 10671 O O . LEU B 1 644 ? -5.383 -13.664 -39.312 1 95.94 644 LEU B O 1
ATOM 10675 N N . LYS B 1 645 ? -3.818 -14.055 -37.781 1 94.81 645 LYS B N 1
ATOM 10676 C CA . LYS B 1 645 ? -3.535 -15.398 -38.281 1 94.81 645 LYS B CA 1
ATOM 10677 C C . LYS B 1 645 ? -4.695 -16.344 -37.969 1 94.81 645 LYS B C 1
ATOM 10679 O O . LYS B 1 645 ? -5.027 -17.203 -38.812 1 94.81 645 LYS B O 1
ATOM 10684 N N . PHE B 1 646 ? -5.242 -16.234 -36.812 1 93.12 646 PHE B N 1
ATOM 10685 C CA . PHE B 1 646 ? -6.426 -17.031 -36.5 1 93.12 646 PHE B CA 1
ATOM 10686 C C . PHE B 1 646 ? -7.551 -16.75 -37.5 1 93.12 646 PHE B C 1
ATOM 10688 O O . PHE B 1 646 ? -8.203 -17.672 -37.969 1 93.12 646 PHE B O 1
ATOM 10695 N N . CYS B 1 647 ? -7.762 -15.43 -37.781 1 91.25 647 CYS B N 1
ATOM 10696 C CA . CYS B 1 647 ? -8.805 -15.031 -38.719 1 91.25 647 CYS B CA 1
ATOM 10697 C C . CYS B 1 647 ? -8.5 -15.523 -40.125 1 91.25 647 CYS B C 1
ATOM 10699 O O . CYS B 1 647 ? -9.391 -16 -40.844 1 91.25 647 CYS B O 1
ATOM 10701 N N . ALA B 1 648 ? -7.297 -15.445 -40.5 1 90.06 648 ALA B N 1
ATOM 10702 C CA . ALA B 1 648 ? -6.863 -15.898 -41.812 1 90.06 648 ALA B CA 1
ATOM 10703 C C . ALA B 1 648 ? -7.027 -17.406 -41.938 1 90.06 648 ALA B C 1
ATOM 10705 O O . ALA B 1 648 ? -7.387 -17.906 -43.031 1 90.06 648 ALA B O 1
ATOM 10706 N N . GLY B 1 649 ? -6.777 -18.141 -40.844 1 87.19 649 GLY B N 1
ATOM 10707 C CA . GLY B 1 649 ? -6.867 -19.594 -40.875 1 87.19 649 GLY B CA 1
ATOM 10708 C C . GLY B 1 649 ? -8.281 -20.094 -41.062 1 87.19 649 GLY B C 1
ATOM 10709 O O . GLY B 1 649 ? -8.492 -21.219 -41.531 1 87.19 649 GLY B O 1
ATOM 10710 N N . ARG B 1 650 ? -9.281 -19.297 -40.812 1 86.69 650 ARG B N 1
ATOM 10711 C CA . ARG B 1 650 ? -10.68 -19.703 -40.906 1 86.69 650 ARG B CA 1
ATOM 10712 C C . ARG B 1 650 ? -11.242 -19.375 -42.281 1 86.69 650 ARG B C 1
ATOM 10714 O O . ARG B 1 650 ? -12.32 -19.859 -42.656 1 86.69 650 ARG B O 1
ATOM 10721 N N . LEU B 1 651 ? -10.383 -18.625 -43 1 88.75 651 LEU B N 1
ATOM 10722 C CA . LEU B 1 651 ? -10.812 -18.188 -44.344 1 88.75 651 LEU B CA 1
ATOM 10723 C C . LEU B 1 651 ? -10.07 -18.953 -45.406 1 88.75 651 LEU B C 1
ATOM 10725 O O . LEU B 1 651 ? -9.133 -19.703 -45.125 1 88.75 651 LEU B O 1
ATOM 10729 N N . SER B 1 652 ? -10.578 -18.766 -46.688 1 90.25 652 SER B N 1
ATOM 10730 C CA . SER B 1 652 ? -9.867 -19.375 -47.812 1 90.25 652 SER B CA 1
ATOM 10731 C C . SER B 1 652 ? -8.438 -18.859 -47.906 1 90.25 652 SER B C 1
ATOM 10733 O O . SER B 1 652 ? -8.109 -17.812 -47.375 1 90.25 652 SER B O 1
ATOM 10735 N N . CYS B 1 653 ? -7.516 -19.578 -48.469 1 87.19 653 CYS B N 1
ATOM 10736 C CA . CYS B 1 653 ? -6.094 -19.25 -48.531 1 87.19 653 CYS B CA 1
ATOM 10737 C C . CYS B 1 653 ? -5.863 -17.859 -49.094 1 87.19 653 CYS B C 1
ATOM 10739 O O . CYS B 1 653 ? -5.113 -17.062 -48.531 1 87.19 653 CYS B O 1
ATOM 10741 N N . SER B 1 654 ? -6.512 -17.641 -50.219 1 89.88 654 SER B N 1
ATOM 10742 C CA . SER B 1 654 ? -6.312 -16.344 -50.844 1 89.88 654 SER B CA 1
ATOM 10743 C C . SER B 1 654 ? -6.891 -15.227 -50 1 89.88 654 SER B C 1
ATOM 10745 O O . SER B 1 654 ? -6.246 -14.188 -49.812 1 89.88 654 SER B O 1
ATOM 10747 N N . MET B 1 655 ? -8.055 -15.406 -49.438 1 91.69 655 MET B N 1
ATOM 10748 C CA . MET B 1 655 ? -8.703 -14.398 -48.594 1 91.69 655 MET B CA 1
ATOM 10749 C C . MET B 1 655 ? -7.973 -14.234 -47.281 1 91.69 655 MET B C 1
ATOM 10751 O O . MET B 1 655 ? -7.863 -13.117 -46.75 1 91.69 655 MET B O 1
ATOM 10755 N N . GLY B 1 656 ? -7.477 -15.312 -46.781 1 92.19 656 GLY B N 1
ATOM 10756 C CA . GLY B 1 656 ? -6.723 -15.266 -45.562 1 92.19 656 GLY B CA 1
ATOM 10757 C C . GLY B 1 656 ? -5.453 -14.445 -45.656 1 92.19 656 GLY B C 1
ATOM 10758 O O . GLY B 1 656 ? -5.148 -13.656 -44.75 1 92.19 656 GLY B O 1
ATOM 10759 N N . ARG B 1 657 ? -4.707 -14.594 -46.688 1 93.25 657 ARG B N 1
ATOM 10760 C CA . ARG B 1 657 ? -3.486 -13.828 -46.906 1 93.25 657 ARG B CA 1
ATOM 10761 C C . ARG B 1 657 ? -3.785 -12.344 -47.031 1 93.25 657 ARG B C 1
ATOM 10763 O O . ARG B 1 657 ? -3.02 -11.508 -46.562 1 93.25 657 ARG B O 1
ATOM 10770 N N . ARG B 1 658 ? -4.855 -12.047 -47.688 1 93.81 658 ARG B N 1
ATOM 10771 C CA . ARG B 1 658 ? -5.242 -10.648 -47.875 1 93.81 658 ARG B CA 1
ATOM 10772 C C . ARG B 1 658 ? -5.617 -10.023 -46.531 1 93.81 658 ARG B C 1
ATOM 10774 O O . ARG B 1 658 ? -5.211 -8.898 -46.219 1 93.81 658 ARG B O 1
ATOM 10781 N N . VAL B 1 659 ? -6.348 -10.781 -45.781 1 93.62 659 VAL B N 1
ATOM 10782 C CA . VAL B 1 659 ? -6.781 -10.273 -44.469 1 93.62 659 VAL B CA 1
ATOM 10783 C C . VAL B 1 659 ? -5.566 -10.008 -43.594 1 93.62 659 VAL B C 1
ATOM 10785 O O . VAL B 1 659 ? -5.48 -8.977 -42.938 1 93.62 659 VAL B O 1
ATOM 10788 N N . TYR B 1 660 ? -4.668 -10.891 -43.562 1 95.38 660 TYR B N 1
ATOM 10789 C CA . TYR B 1 660 ? -3.465 -10.734 -42.75 1 95.38 660 TYR B CA 1
ATOM 10790 C C . TYR B 1 660 ? -2.637 -9.547 -43.219 1 95.38 660 TYR B C 1
ATOM 10792 O O . TYR B 1 660 ? -2.221 -8.711 -42.406 1 95.38 660 TYR B O 1
ATOM 10800 N N . THR B 1 661 ? -2.406 -9.438 -44.531 1 96.06 661 THR B N 1
ATOM 10801 C CA . THR B 1 661 ? -1.558 -8.398 -45.094 1 96.06 661 THR B CA 1
ATOM 10802 C C . THR B 1 661 ? -2.201 -7.023 -44.938 1 96.06 661 THR B C 1
ATOM 10804 O O . THR B 1 661 ? -1.559 -6.082 -44.469 1 96.06 661 THR B O 1
ATOM 10807 N N . TYR B 1 662 ? -3.404 -6.918 -45.312 1 95.88 662 TYR B N 1
ATOM 10808 C CA . TYR B 1 662 ? -4.074 -5.625 -45.219 1 95.88 662 TYR B CA 1
ATOM 10809 C C . TYR B 1 662 ? -4.332 -5.238 -43.781 1 95.88 662 TYR B C 1
ATOM 10811 O O . TYR B 1 662 ? -4.32 -4.055 -43.438 1 95.88 662 TYR B O 1
ATOM 10819 N N . GLY B 1 663 ? -4.617 -6.27 -42.969 1 96 663 GLY B N 1
ATOM 10820 C CA . GLY B 1 663 ? -4.75 -5.973 -41.562 1 96 663 GLY B CA 1
ATOM 10821 C C . GLY B 1 663 ? -3.479 -5.426 -40.938 1 96 663 GLY B C 1
ATOM 10822 O O . GLY B 1 663 ? -3.516 -4.434 -40.188 1 96 663 GLY B O 1
ATOM 10823 N N . THR B 1 664 ? -2.373 -6.008 -41.188 1 96.31 664 THR B N 1
ATOM 10824 C CA . THR B 1 664 ? -1.076 -5.566 -40.688 1 96.31 664 THR B CA 1
ATOM 10825 C C . THR B 1 664 ? -0.724 -4.188 -41.25 1 96.31 664 THR B C 1
ATOM 10827 O O . THR B 1 664 ? -0.221 -3.334 -40.5 1 96.31 664 THR B O 1
ATOM 10830 N N . LEU B 1 665 ? -1 -3.996 -42.5 1 96.88 665 LEU B N 1
ATOM 10831 C CA . LEU B 1 665 ? -0.713 -2.717 -43.125 1 96.88 665 LEU B CA 1
ATOM 10832 C C . LEU B 1 665 ? -1.563 -1.604 -42.531 1 96.88 665 LEU B C 1
ATOM 10834 O O . LEU B 1 665 ? -1.079 -0.49 -42.312 1 96.88 665 LEU B O 1
ATOM 10838 N N . ALA B 1 666 ? -2.75 -1.919 -42.312 1 96.88 666 ALA B N 1
ATOM 10839 C CA . ALA B 1 666 ? -3.643 -0.938 -41.688 1 96.88 666 ALA B CA 1
ATOM 10840 C C . ALA B 1 666 ? -3.137 -0.521 -40.312 1 96.88 666 ALA B C 1
ATOM 10842 O O . ALA B 1 666 ? -3.158 0.663 -39.969 1 96.88 666 ALA B O 1
ATOM 10843 N N . LEU B 1 667 ? -2.715 -1.488 -39.531 1 96.31 667 LEU B N 1
ATOM 10844 C CA . LEU B 1 667 ? -2.184 -1.195 -38.219 1 96.31 667 LEU B CA 1
ATOM 10845 C C . LEU B 1 667 ? -0.931 -0.332 -38.312 1 96.31 667 LEU B C 1
ATOM 10847 O O . LEU B 1 667 ? -0.786 0.643 -37.562 1 96.31 667 LEU B O 1
ATOM 10851 N N . MET B 1 668 ? -0.041 -0.598 -39.219 1 96.38 668 MET B N 1
ATOM 10852 C CA . MET B 1 668 ? 1.193 0.162 -39.375 1 96.38 668 MET B CA 1
ATOM 10853 C C . MET B 1 668 ? 0.895 1.589 -39.812 1 96.38 668 MET B C 1
ATOM 10855 O O . MET B 1 668 ? 1.513 2.539 -39.344 1 96.38 668 MET B O 1
ATOM 10859 N N . LEU B 1 669 ? -0.006 1.716 -40.688 1 97.12 669 LEU B N 1
ATOM 10860 C CA . LEU B 1 669 ? -0.364 3.035 -41.219 1 97.12 669 LEU B CA 1
ATOM 10861 C C . LEU B 1 669 ? -1.014 3.881 -40.125 1 97.12 669 LEU B C 1
ATOM 10863 O O . LEU B 1 669 ? -0.79 5.09 -40.062 1 97.12 669 LEU B O 1
ATOM 10867 N N . LEU B 1 670 ? -1.796 3.191 -39.406 1 96.56 670 LEU B N 1
ATOM 10868 C CA . LEU B 1 670 ? -2.422 3.887 -38.281 1 96.56 670 LEU B CA 1
ATOM 10869 C C . LEU B 1 670 ? -1.368 4.441 -37.312 1 96.56 670 LEU B C 1
ATOM 10871 O O . LEU B 1 670 ? -1.469 5.586 -36.875 1 96.56 670 LEU B O 1
ATOM 10875 N N . ILE B 1 671 ? -0.367 3.697 -37.031 1 96.12 671 ILE B N 1
ATOM 10876 C CA . ILE B 1 671 ? 0.694 4.082 -36.094 1 96.12 671 ILE B CA 1
ATOM 10877 C C . ILE B 1 671 ? 1.529 5.203 -36.719 1 96.12 671 ILE B C 1
ATOM 10879 O O . ILE B 1 671 ? 1.826 6.199 -36.031 1 96.12 671 ILE B O 1
ATOM 10883 N N . VAL B 1 672 ? 1.825 5.125 -38 1 96.25 672 VAL B N 1
ATOM 10884 C CA . VAL B 1 672 ? 2.646 6.121 -38.688 1 96.25 672 VAL B CA 1
ATOM 10885 C C . VAL B 1 672 ? 1.876 7.434 -38.812 1 96.25 672 VAL B C 1
ATOM 10887 O O . VAL B 1 672 ? 2.438 8.516 -38.594 1 96.25 672 VAL B O 1
ATOM 10890 N N . TYR B 1 673 ? 0.67 7.324 -39.094 1 96.56 673 TYR B N 1
ATOM 10891 C CA . TYR B 1 673 ? -0.158 8.523 -39.188 1 96.56 673 TYR B CA 1
ATOM 10892 C C . TYR B 1 673 ? -0.286 9.227 -37.844 1 96.56 673 TYR B C 1
ATOM 10894 O O . TYR B 1 673 ? -0.22 10.461 -37.781 1 96.56 673 TYR B O 1
ATOM 10902 N N . SER B 1 674 ? -0.526 8.461 -36.906 1 95.88 674 SER B N 1
ATOM 10903 C CA . SER B 1 674 ? -0.584 9.047 -35.562 1 95.88 674 SER B CA 1
ATOM 10904 C C . SER B 1 674 ? 0.718 9.758 -35.219 1 95.88 674 SER B C 1
ATOM 10906 O O . SER B 1 674 ? 0.701 10.844 -34.625 1 95.88 674 SER B O 1
ATOM 10908 N N . PHE B 1 675 ? 1.817 9.164 -35.594 1 95.62 675 PHE B N 1
ATOM 10909 C CA . PHE B 1 675 ? 3.111 9.789 -35.344 1 95.62 675 PHE B CA 1
ATOM 10910 C C . PHE B 1 675 ? 3.23 11.102 -36.094 1 95.62 675 PHE B C 1
ATOM 10912 O O . PHE B 1 675 ? 3.754 12.086 -35.594 1 95.62 675 PHE B O 1
ATOM 10919 N N . TYR B 1 676 ? 2.74 11.07 -37.25 1 95.25 676 TYR B N 1
ATOM 10920 C CA . TYR B 1 676 ? 2.773 12.281 -38.062 1 95.25 676 TYR B CA 1
ATOM 10921 C C . TYR B 1 676 ? 1.97 13.398 -37.406 1 95.25 676 TYR B C 1
ATOM 10923 O O . TYR B 1 676 ? 2.412 14.555 -37.375 1 95.25 676 TYR B O 1
ATOM 10931 N N . LEU B 1 677 ? 0.932 13.133 -36.812 1 94 677 LEU B N 1
ATOM 10932 C CA . LEU B 1 677 ? 0.065 14.125 -36.219 1 94 677 LEU B CA 1
ATOM 10933 C C . LEU B 1 677 ? 0.694 14.672 -34.938 1 94 677 LEU B C 1
ATOM 10935 O O . LEU B 1 677 ? 0.609 15.875 -34.656 1 94 677 LEU B O 1
ATOM 10939 N N . PHE B 1 678 ? 1.378 13.867 -34.188 1 95.06 678 PHE B N 1
ATOM 10940 C CA . PHE B 1 678 ? 1.759 14.266 -32.844 1 95.06 678 PHE B CA 1
ATOM 10941 C C . PHE B 1 678 ? 3.268 14.453 -32.719 1 95.06 678 PHE B C 1
ATOM 10943 O O . PHE B 1 678 ? 3.797 14.688 -31.641 1 95.06 678 PHE B O 1
ATOM 10950 N N . HIS B 1 679 ? 4.074 14.398 -33.75 1 92.5 679 HIS B N 1
ATOM 10951 C CA . HIS B 1 679 ? 5.531 14.461 -33.719 1 92.5 679 HIS B CA 1
ATOM 10952 C C . HIS B 1 679 ? 6.008 15.812 -33.188 1 92.5 679 HIS B C 1
ATOM 10954 O O . HIS B 1 679 ? 7.102 15.906 -32.625 1 92.5 679 HIS B O 1
ATOM 10960 N N . PRO B 1 680 ? 5.223 16.969 -33.25 1 92 680 PRO B N 1
ATOM 10961 C CA . PRO B 1 680 ? 5.703 18.219 -32.656 1 92 680 PRO B CA 1
ATOM 10962 C C . PRO B 1 680 ? 5.828 18.172 -31.156 1 92 680 PRO B C 1
ATOM 10964 O O . PRO B 1 680 ? 6.582 18.953 -30.562 1 92 680 PRO B O 1
ATOM 10967 N N . LEU B 1 681 ? 5.137 17.297 -30.578 1 91.5 681 LEU B N 1
ATOM 10968 C CA . LEU B 1 681 ? 5.238 17.172 -29.125 1 91.5 681 LEU B CA 1
ATOM 10969 C C . LEU B 1 681 ? 6.629 16.703 -28.719 1 91.5 681 LEU B C 1
ATOM 10971 O O . LEU B 1 681 ? 7.117 17.062 -27.641 1 91.5 681 LEU B O 1
ATOM 10975 N N . SER B 1 682 ? 7.297 15.922 -29.609 1 88.81 682 SER B N 1
ATOM 10976 C CA . SER B 1 682 ? 8.594 15.328 -29.297 1 88.81 682 SER B CA 1
ATOM 10977 C C . SER B 1 682 ? 9.734 16.219 -29.781 1 88.81 682 SER B C 1
ATOM 10979 O O . SER B 1 682 ? 10.773 16.312 -29.125 1 88.81 682 SER B O 1
ATOM 10981 N N . TYR B 1 683 ? 9.445 16.906 -30.875 1 88.62 683 TYR B N 1
ATOM 10982 C CA . TYR B 1 683 ? 10.523 17.688 -31.484 1 88.62 683 TYR B CA 1
ATOM 10983 C C . TYR B 1 683 ? 10.445 19.141 -31.062 1 88.62 683 TYR B C 1
ATOM 10985 O O . TYR B 1 683 ? 11.398 19.906 -31.234 1 88.62 683 TYR B O 1
ATOM 10993 N N . GLY B 1 684 ? 9.352 19.5 -30.438 1 88.88 684 GLY B N 1
ATOM 10994 C CA . GLY B 1 684 ? 9.188 20.875 -29.984 1 88.88 684 GLY B CA 1
ATOM 10995 C C . GLY B 1 684 ? 8.164 21.656 -30.781 1 88.88 684 GLY B C 1
ATOM 10996 O O . GLY B 1 684 ? 8.086 21.5 -32 1 88.88 684 GLY B O 1
ATOM 10997 N N . MET B 1 685 ? 7.375 22.375 -30.109 1 87.81 685 MET B N 1
ATOM 10998 C CA . MET B 1 685 ? 6.359 23.219 -30.75 1 87.81 685 MET B CA 1
ATOM 10999 C C . MET B 1 685 ? 6.48 24.672 -30.281 1 87.81 685 MET B C 1
ATOM 11001 O O . MET B 1 685 ? 6.977 24.938 -29.188 1 87.81 685 MET B O 1
ATOM 11005 N N . VAL B 1 686 ? 6.191 25.531 -31.188 1 87.62 686 VAL B N 1
ATOM 11006 C CA . VAL B 1 686 ? 6.176 26.953 -30.891 1 87.62 686 VAL B CA 1
ATOM 11007 C C . VAL B 1 686 ? 4.812 27.547 -31.234 1 87.62 686 VAL B C 1
ATOM 11009 O O . VAL B 1 686 ? 4.152 27.078 -32.188 1 87.62 686 VAL B O 1
ATOM 11012 N N . GLY B 1 687 ? 4.367 28.5 -30.375 1 86.56 687 GLY B N 1
ATOM 11013 C CA . GLY B 1 687 ? 3.094 29.156 -30.656 1 86.56 687 GLY B CA 1
ATOM 11014 C C . GLY B 1 687 ? 2.1 29.016 -29.516 1 86.56 687 GLY B C 1
ATOM 11015 O O . GLY B 1 687 ? 2.463 28.609 -28.406 1 86.56 687 GLY B O 1
ATOM 11016 N N . PRO B 1 688 ? 0.882 29.375 -29.875 1 86.62 688 PRO B N 1
ATOM 11017 C CA . PRO B 1 688 ? -0.13 29.312 -28.812 1 86.62 688 PRO B CA 1
ATOM 11018 C C . PRO B 1 688 ? -0.488 27.891 -28.422 1 86.62 688 PRO B C 1
ATOM 11020 O O . PRO B 1 688 ? -0.107 26.938 -29.109 1 86.62 688 PRO B O 1
ATOM 11023 N N . MET B 1 689 ? -1.241 27.797 -27.359 1 87.25 689 MET B N 1
ATOM 11024 C CA . MET B 1 689 ? -1.649 26.484 -26.828 1 87.25 689 MET B CA 1
ATOM 11025 C C . MET B 1 689 ? -2.678 25.828 -27.75 1 87.25 689 MET B C 1
ATOM 11027 O O . MET B 1 689 ? -3.326 26.516 -28.547 1 87.25 689 MET B O 1
ATOM 11031 N N . ALA B 1 690 ? -2.723 24.562 -27.547 1 88.88 690 ALA B N 1
ATOM 11032 C CA . ALA B 1 690 ? -3.566 23.766 -28.438 1 88.88 690 ALA B CA 1
ATOM 11033 C C . ALA B 1 690 ? -5.027 24.188 -28.328 1 88.88 690 ALA B C 1
ATOM 11035 O O . ALA B 1 690 ? -5.84 23.875 -29.203 1 88.88 690 ALA B O 1
ATOM 11036 N N . SER B 1 691 ? -5.395 24.859 -27.297 1 84 691 SER B N 1
ATOM 11037 C CA . SER B 1 691 ? -6.762 25.344 -27.125 1 84 691 SER B CA 1
ATOM 11038 C C . SER B 1 691 ? -7.059 26.5 -28.062 1 84 691 SER B C 1
ATOM 11040 O O . SER B 1 691 ? -8.219 26.781 -28.375 1 84 691 SER B O 1
ATOM 11042 N N . ASP B 1 692 ? -6.027 27.125 -28.5 1 86.56 692 ASP B N 1
ATOM 11043 C CA . ASP B 1 692 ? -6.141 28.219 -29.469 1 86.56 692 ASP B CA 1
ATOM 11044 C C . ASP B 1 692 ? -6.23 27.672 -30.891 1 86.56 692 ASP B C 1
ATOM 11046 O O . ASP B 1 692 ? -5.438 26.828 -31.297 1 86.56 692 ASP B O 1
ATOM 11050 N N . PRO B 1 693 ? -7.152 28.156 -31.625 1 88.75 693 PRO B N 1
ATOM 11051 C CA . PRO B 1 693 ? -7.312 27.688 -33 1 88.75 693 PRO B CA 1
ATOM 11052 C C . PRO B 1 693 ? -6.098 28 -33.875 1 88.75 693 PRO B C 1
ATOM 11054 O O . PRO B 1 693 ? -5.895 27.344 -34.906 1 88.75 693 PRO B O 1
ATOM 11057 N N . ASN B 1 694 ? -5.348 28.891 -33.469 1 87.62 694 ASN B N 1
ATOM 11058 C CA . ASN B 1 694 ? -4.18 29.281 -34.25 1 87.62 694 ASN B CA 1
ATOM 11059 C C . ASN B 1 694 ? -2.957 28.438 -33.875 1 87.62 694 ASN B C 1
ATOM 11061 O O . ASN B 1 694 ? -1.877 28.625 -34.438 1 87.62 694 ASN B O 1
ATOM 11065 N N . SER B 1 695 ? -3.158 27.531 -33 1 89 695 SER B N 1
ATOM 11066 C CA . SER B 1 695 ? -2.055 26.672 -32.594 1 89 695 SER B CA 1
ATOM 11067 C C . SER B 1 695 ? -1.722 25.641 -33.656 1 89 695 SER B C 1
ATOM 11069 O O . SER B 1 695 ? -2.611 25.156 -34.375 1 89 695 SER B O 1
ATOM 11071 N N . PRO B 1 696 ? -0.439 25.344 -33.844 1 86.19 696 PRO B N 1
ATOM 11072 C CA . PRO B 1 696 ? -0.071 24.25 -34.75 1 86.19 696 PRO B CA 1
ATOM 11073 C C . PRO B 1 696 ? -0.647 22.906 -34.312 1 86.19 696 PRO B C 1
ATOM 11075 O O . PRO B 1 696 ? -0.714 21.969 -35.094 1 86.19 696 PRO B O 1
ATOM 11078 N N . MET B 1 697 ? -1.053 22.828 -33.094 1 91.44 697 MET B N 1
ATOM 11079 C CA . MET B 1 697 ? -1.599 21.578 -32.562 1 91.44 697 MET B CA 1
ATOM 11080 C C . MET B 1 697 ? -3.104 21.703 -32.344 1 91.44 697 MET B C 1
ATOM 11082 O O . MET B 1 697 ? -3.684 20.938 -31.594 1 91.44 697 MET B O 1
ATOM 11086 N N . ALA B 1 698 ? -3.617 22.656 -33 1 90.81 698 ALA B N 1
ATOM 11087 C CA . ALA B 1 698 ? -5.059 22.859 -32.875 1 90.81 698 ALA B CA 1
ATOM 11088 C C . ALA B 1 698 ? -5.82 21.609 -33.344 1 90.81 698 ALA B C 1
ATOM 11090 O O . ALA B 1 698 ? -5.492 21.016 -34.375 1 90.81 698 ALA B O 1
ATOM 11091 N N . GLY B 1 699 ? -6.812 21.172 -32.531 1 91.38 699 GLY B N 1
ATOM 11092 C CA . GLY B 1 699 ? -7.641 20.016 -32.875 1 91.38 699 GLY B CA 1
ATOM 11093 C C . GLY B 1 699 ? -7.082 18.703 -32.375 1 91.38 699 GLY B C 1
ATOM 11094 O O . GLY B 1 699 ? -7.738 17.672 -32.469 1 91.38 699 GLY B O 1
ATOM 11095 N N . LEU B 1 700 ? -5.855 18.781 -31.859 1 93.56 700 LEU B N 1
ATOM 11096 C CA . LEU B 1 700 ? -5.227 17.531 -31.438 1 93.56 700 LEU B CA 1
ATOM 11097 C C . LEU B 1 700 ? -5.293 17.359 -29.938 1 93.56 700 LEU B C 1
ATOM 11099 O O . LEU B 1 700 ? -4.789 16.375 -29.391 1 93.56 700 LEU B O 1
ATOM 11103 N N . ARG B 1 701 ? -5.848 18.266 -29.297 1 93.06 701 ARG B N 1
ATOM 11104 C CA . ARG B 1 701 ? -6.094 18.125 -27.859 1 93.06 701 ARG B CA 1
ATOM 11105 C C . ARG B 1 701 ? -7.344 17.297 -27.594 1 93.06 701 ARG B C 1
ATOM 11107 O O . ARG B 1 701 ? -8.391 17.828 -27.234 1 93.06 701 ARG B O 1
ATOM 11114 N N . TRP B 1 702 ? -7.156 16.016 -27.688 1 93.88 702 TRP B N 1
ATOM 11115 C CA . TRP B 1 702 ? -8.281 15.086 -27.625 1 93.88 702 TRP B CA 1
ATOM 11116 C C . TRP B 1 702 ? -8.805 14.953 -26.188 1 93.88 702 TRP B C 1
ATOM 11118 O O . TRP B 1 702 ? -9.961 14.578 -25.984 1 93.88 702 TRP B O 1
ATOM 11128 N N . LEU B 1 703 ? -8.008 15.234 -25.172 1 92.69 703 LEU B N 1
ATOM 11129 C CA . LEU B 1 703 ? -8.414 15.242 -23.766 1 92.69 703 LEU B CA 1
ATOM 11130 C C . LEU B 1 703 ? -8.18 16.609 -23.141 1 92.69 703 LEU B C 1
ATOM 11132 O O . LEU B 1 703 ? -7.188 17.281 -23.438 1 92.69 703 LEU B O 1
ATOM 11136 N N . GLU B 1 704 ? -8.961 16.969 -22.219 1 87.62 704 GLU B N 1
ATOM 11137 C CA . GLU B 1 704 ? -8.867 18.281 -21.562 1 87.62 704 GLU B CA 1
ATOM 11138 C C . GLU B 1 704 ? -7.664 18.328 -20.625 1 87.62 704 GLU B C 1
ATOM 11140 O O . GLU B 1 704 ? -7.141 19.406 -20.344 1 87.62 704 GLU B O 1
ATOM 11145 N N . SER B 1 705 ? -7.285 17.203 -20.219 1 88 705 SER B N 1
ATOM 11146 C CA . SER B 1 705 ? -6.18 17.156 -19.266 1 88 705 SER B CA 1
ATOM 11147 C C . SER B 1 705 ? -4.84 17.344 -19.969 1 88 705 SER B C 1
ATOM 11149 O O . SER B 1 705 ? -3.809 17.516 -19.312 1 88 705 SER B O 1
ATOM 11151 N N . TRP B 1 706 ? -4.891 17.344 -21.312 1 90.62 706 TRP B N 1
ATOM 11152 C CA . TRP B 1 706 ? -3.658 17.531 -22.078 1 90.62 706 TRP B CA 1
ATOM 11153 C C . TRP B 1 706 ? -3.293 19.016 -22.156 1 90.62 706 TRP B C 1
ATOM 11155 O O . TRP B 1 706 ? -4.047 19.812 -22.703 1 90.62 706 TRP B O 1
ATOM 11165 N N . GLU B 1 707 ? -2.15 19.297 -21.609 1 83.5 707 GLU B N 1
ATOM 11166 C CA . GLU B 1 707 ? -1.779 20.703 -21.484 1 83.5 707 GLU B CA 1
ATOM 11167 C C . GLU B 1 707 ? -0.626 21.047 -22.422 1 83.5 707 GLU B C 1
ATOM 11169 O O . GLU B 1 707 ? 0.501 21.266 -21.969 1 83.5 707 GLU B O 1
ATOM 11174 N N . PHE B 1 708 ? -0.85 21.109 -23.656 1 86.12 708 PHE B N 1
ATOM 11175 C CA . PHE B 1 708 ? 0.159 21.562 -24.609 1 86.12 708 PHE B CA 1
ATOM 11176 C C . PHE B 1 708 ? -0.437 22.562 -25.594 1 86.12 708 PHE B C 1
ATOM 11178 O O . PHE B 1 708 ? -1.656 22.625 -25.766 1 86.12 708 PHE B O 1
#

Solvent-accessible surface area (backbone atoms only — not comparable to full-atom values): 83342 Å² total; per-residue (Å²): 136,91,78,90,75,87,83,92,88,93,88,77,89,92,85,90,72,92,76,84,93,86,92,82,92,84,90,82,88,94,82,92,80,90,72,89,85,88,91,90,90,93,86,90,94,84,86,91,84,91,83,88,91,78,85,86,82,92,83,94,76,88,86,87,91,88,95,86,96,86,92,96,87,93,94,88,96,90,91,89,90,80,88,81,81,92,79,89,88,83,77,96,80,70,92,68,89,77,82,81,78,82,75,88,78,92,89,80,82,90,93,86,93,89,88,82,83,75,82,80,80,76,79,77,80,85,77,83,83,76,72,74,78,75,70,71,78,69,74,81,74,49,65,53,54,82,64,75,72,72,55,55,58,60,33,45,52,28,46,50,47,26,51,42,40,66,46,60,59,67,79,55,73,81,73,70,53,84,86,34,73,68,49,49,48,38,45,39,50,23,10,52,24,44,19,49,14,43,65,65,37,71,75,28,50,38,57,47,48,49,52,48,52,53,48,52,51,50,51,50,53,54,54,45,39,71,88,56,53,70,66,58,51,48,50,54,52,50,51,46,45,44,25,60,46,52,44,15,50,51,51,36,51,50,51,50,53,49,45,51,69,69,65,34,58,56,57,84,68,46,35,47,47,53,71,45,59,36,33,64,16,47,85,28,80,52,30,81,19,59,34,40,57,58,41,39,54,60,22,40,29,27,40,33,39,58,29,88,56,25,24,27,48,25,46,55,91,50,51,35,53,62,85,43,51,64,74,34,25,37,37,31,24,34,51,57,90,55,75,48,29,36,28,30,35,35,52,66,85,55,76,78,78,53,63,77,37,83,88,52,80,89,50,68,40,34,35,65,37,55,29,27,44,25,31,62,83,76,25,20,20,46,26,52,53,100,35,44,18,82,84,51,59,87,22,17,28,38,26,31,38,51,58,81,61,48,65,62,78,46,30,36,26,29,37,33,47,69,96,58,68,85,65,43,67,38,41,52,63,71,37,46,32,34,41,30,33,66,78,80,60,21,32,42,29,44,76,76,45,65,34,58,75,89,53,70,54,26,28,37,35,28,25,33,70,66,92,62,97,44,51,39,38,27,28,28,37,70,48,55,48,47,92,89,50,69,64,36,73,49,81,66,68,67,63,52,68,71,55,50,53,50,48,53,52,50,37,52,54,53,52,58,61,64,46,67,80,53,88,70,52,82,69,45,58,70,81,35,53,61,70,61,50,52,58,42,66,51,33,56,76,52,47,86,34,63,25,29,42,52,63,76,56,63,66,60,40,48,50,29,50,54,33,54,56,48,41,54,50,51,46,51,51,47,52,51,37,56,44,55,60,57,85,64,54,72,67,55,46,52,47,46,46,44,49,50,54,57,39,42,53,32,50,48,46,22,47,55,43,45,56,60,59,75,74,51,86,48,76,40,52,60,72,66,42,48,63,18,48,52,29,36,48,52,39,36,53,55,46,52,53,48,49,36,48,56,56,18,69,78,40,56,71,71,58,11,52,48,50,36,51,53,50,51,49,48,54,51,48,51,54,52,49,50,43,65,72,52,45,45,34,78,76,36,38,66,42,57,45,21,86,36,81,83,11,87,46,38,86,66,60,85,46,87,60,47,87,84,143,86,81,88,84,90,90,84,87,86,91,79,87,92,84,92,79,87,88,83,93,89,83,86,87,89,80,88,87,91,79,93,85,91,77,88,86,87,89,85,89,86,87,90,92,86,86,90,82,88,86,87,87,78,90,83,88,83,88,84,88,84,84,89,84,90,90,85,89,84,91,92,85,89,95,77,95,78,93,89,92,95,86,90,95,85,89,88,91,95,86,92,87,93,81,92,94,82,92,77,92,78,92,86,91,91,80,93,76,86,78,84,90,80,84,84,80,74,80,73,80,74,78,78,76,83,74,82,82,76,69,76,76,76,72,71,78,71,76,80,74,50,65,53,55,82,66,76,70,71,55,55,59,59,33,47,50,27,45,50,46,27,50,42,41,65,46,61,58,66,78,56,73,83,72,72,52,85,85,33,72,68,49,49,47,37,47,38,49,22,9,52,24,43,20,48,13,42,64,66,37,72,75,28,49,39,57,48,48,49,53,49,53,53,47,53,50,52,51,51,53,54,53,45,38,72,87,56,52,69,66,57,50,48,48,53,51,50,52,46,45,44,24,61,46,51,44,15,51,52,50,38,51,50,49,49,51,50,47,50,67,70,66,34,58,57,58,85,69,47,35,46,48,52,72,44,58,36,33,65,18,45,85,28,80,51,30,83,21,59,32,42,56,58,42,40,52,59,20,41,29,27,40,33,39,58,28,86,55,25,23,26,47,24,46,55,90,52,52,34,54,63,86,43,52,65,75,34,25,36,36,32,24,33,50,58,90,55,75,49,29,35,29,29,36,36,52,66,85,56,75,77,78,53,63,76,38,81,87,51,80,89,49,68,40,34,34,67,38,56,28,26,42,26,32,60,84,78,26,18,21,46,25,51,52,98,34,44,17,82,86,51,58,86,22,18,28,36,26,33,38,52,58,80,62,49,66,61,77,46,31,36,27,31,36,35,48,69,96,57,69,86,64,42,69,40,42,51,64,72,38,45,32,34,39,30,32,66,78,80,60,21,32,44,27,45,76,75,46,66,33,58,74,90,53,70,54,26,27,37,34,28,26,34,70,65,92,63,98,44,51,39,38,27,29,27,36,70,48,55,48,47,93,88,50,67,64,36,75,49,81,67,69,66,63,51,69,70,54,50,53,50,49,51,51,51,36,51,54,53,54,58,62,64,47,68,79,53,89,72,50,84,70,46,56,71,81,37,51,62,71,60,51,50,58,42,64,52,31,57,76,52,47,84,33,63,25,28,40,52,62,77,57,65,62,58,40,47,51,28,47,53,33,54,56,48,42,54,50,52,46,50,52,46,53,50,37,56,44,54,60,56,87,64,53,72,68,54,46,52,48,46,45,44,50,50,52,58,39,42,54,33,50,48,46,21,46,56,45,46,56,60,58,76,72,51,86,48,74,39,53,60,72,67,41,48,63,17,49,52,28,37,48,51,38,36,53,54,46,52,52,47,50,36,48,56,57,19,68,77,41,57,71,72,58,12,53,48,48,36,51,53,50,53,48,50,54,51,50,52,54,51,50,50,44,66,72,51,45,45,34,77,75,38,38,67,44,55,44,23,87,36,82,83,12,87,46,38,86,65,61,85,47,87,61,48,86,85

Secondary structure (DSSP, 8-state):
--------------------------------------------------------------------------------------------------------------------------------S---------S-------S-GGGHHHHHHHHHHHHHHHHGGGGS-S-S-TTSHHHHHHHHHHHHHHHHHHHH-GGGHHHHHHHHHHHHHHHHHHHH-TTS-HHHHHHHHHHHHIIIIIHHHHHHHHHHHHHHHH--B--GGGGGS-HHHHTTSBTSTTTT-EE-SB-BTT-EEEEEE-STT--EEEEEEEEPPTTSSS--EEEEEESS--GGGEEEEEESSS-GGGTT-TTSPPPBPBTT-EEEEEETTT-PEEEEEEEE-SS-TTSEEEEEE-BTTB--GGG-EEEEETTPPTTPBPBTTT--EEEEETTT--EEEEEEEEP-GGGTTPEEEEEESS----GGG-EEEEEEE-TTS--EE----PPPHHHHHHHHHHHHHHHHHT--PPTTPPP--GGGTTTT---EEEE--STTS-BEEE---HHHHHHHHHHHHHHHHHHHHHHHHHHTT----HHHHHHHHIIIIIHHHHHHHHHHHHGGGGT--S---GGGGHHHHHHHHHHHHHHHHHHHHHHHHTS-HHHHHHHHHHHHHHHHHHHHHHHHHHTHHHH-B-SS-TTSTTSTTTT---STT---/--------------------------------------------------------------------------------------------------------------------------------S-----------------S-GGGHHHHHHHHHHHHHHHHGGGGS-S-S-TTSHHHHHHHHHHHHHHHHHHHH-GGGHHHHHHHHHHHHHHHHHHHH-TTS-HHHHHHHHHHHHIIIIIHHHHHHHHHHHHHHHH--B--TTGGGS-HHHHTTSBTSTTTT-EE-SB-BTT-EEEEEE-STT--EEEEEEEEPPTTSSS--EEEEEESS--GGGEEEEEESSS-TTSTT-TTSPPPBPBTT-EEEEEETTT-PEEEEEEEE-SS-TTSEEEEEE-BTTB--GGG-EEEEETTPPTTPBPBTTT--EEEEETTT--EEEEEEEEP-GGGTTPEEEEEESS----GGG-EEEEEEE-TTS--EE----PPPHHHHHHHHHHHHHHHHHT--PPTTPPP--GGGTTTT---EEEE--STTS-BEEE---HHHHHHHHHHHHHHHHHHHHHHHHHHTT----HHHHHHHHIIIIIHHHHHHHHHHHHGGGGT--S---GGGGHHHHHHHHHHHHHHHHHHHHHHHHHS-HHHHHHHHHHHHHHHHHHHHHHHHHHTHHHH-B-SS-TTSTTSTTTT---STT---

Nearest PDB structures (foldseek):
  6p25-assembly1_B  TM=7.253E-01  e=7.833E-38  Saccharomyces cerevisiae W303
  6p2r-assembly1_A  TM=7.889E-01  e=5.415E-35  Saccharomyces cerevisiae W303
  6zqq-assembly4_D  TM=9.173E-01  e=3.962E-17  Saccharomyces cerevisiae
  6p28-assembly1_A  TM=9.148E-01  e=1.798E-16  Saccharomyces cerevisiae
  1t9f-assembly1_A  TM=8.825E-01  e=3.432E-12  Caenorhabditis elegans

Sequence (1416 aa):
MGGRAGQSRGAGWGRREVTGPRRFLSRCAGSVLWHFRPGSCLTSPAAAALRPPARRTTTPTMPCEGTRLRFPPCPTARTPFPLVPCAGMPGRRHLPRVGARMTLAAGCCQAESGPRCGGLRQRRPRRPAGEPSRPSPLPRAWAPLEAPVGVWAPLAFVTLLSFASRFYRLSEPPHVWPFSASWWFWLSLTGINLAGAIGVKFVGLFVVLLVGLNTVYDLWELLGDLSLSLVTLGKHLLARVFCLILLPLALYTAQFAVHFAVLNKSGPGDGFFSSAFQSRLIGNNLHNVSVPEHLAYGSVITMKNLRMAGGYLHSHWHLYPEGVGARQQQVTAYLHKDLNNLWVIKKHDSNTADHLDPSYSVEFVRHGDVIRLEHKETSRNLHSHQHEAPMTRKHFQVTGYGINGTGDANDFWRIEVVGRKAGKRIKVLRSQIRLTHLATGCILGSSGKTLPKWGWEQVEVTCTPYVKETPNALWNVEDHINPKLPNISLDVLKPSFPEILLESHMVMIRGNSGLKPKENEVTSKPWHWPINYQGLRFSGVNETDYRVYLLGNPVVWWLNLVTIGLYLLMATCAIVAMKRGVQLTAEFKELSEVLLHSGGKIMLGWLLHYLPFFMMGRVLYFHHYFPAMLFSSMLTGITWDTLLKFCAGRLSCSMGRRVYTYGTLALMLLIVYSFYLFHPLSYGMVGPMASDPNSPMAGLRWLESWEFMGGRAGQSRGAGWGRREVTGPRRFLSRCAGSVLWHFRPGSCLTSPAAAALRPPARRTTTPTMPCEGTRLRFPPCPTARTPFPLVPCAGMPGRRHLPRVGARMTLAAGCCQAESGPRCGGLRQRRPRRPAGEPSRPSPLPRAWAPLEAPVGVWAPLAFVTLLSFASRFYRLSEPPHVWPFSASWWFWLSLTGINLAGAIGVKFVGLFVVLLVGLNTVYDLWELLGDLSLSLVTLGKHLLARVFCLILLPLALYTAQFAVHFAVLNKSGPGDGFFSSAFQSRLIGNNLHNVSVPEHLAYGSVITMKNLRMAGGYLHSHWHLYPEGVGARQQQVTAYLHKDLNNLWVIKKHDSNTADHLDPSYSVEFVRHGDVIRLEHKETSRNLHSHQHEAPMTRKHFQVTGYGINGTGDANDFWRIEVVGRKAGKRIKVLRSQIRLTHLATGCILGSSGKTLPKWGWEQVEVTCTPYVKETPNALWNVEDHINPKLPNISLDVLKPSFPEILLESHMVMIRGNSGLKPKENEVTSKPWHWPINYQGLRFSGVNETDYRVYLLGNPVVWWLNLVTIGLYLLMATCAIVAMKRGVQLTAEFKELSEVLLHSGGKIMLGWLLHYLPFFMMGRVLYFHHYFPAMLFSSMLTGITWDTLLKFCAGRLSCSMGRRVYTYGTLALMLLIVYSFYLFHPLSYGMVGPMASDPNSPMAGLRWLESWEF

InterPro domains:
  IPR003342 ArnT-like, N-terminal domain [PF02366] (154-264)
  IPR016093 MIR motif [PF02815] (311-468)
  IPR016093 MIR motif [PS50919] (292-348)
  IPR016093 MIR motif [PS50919] (362-418)
  IPR016093 MIR motif [PS50919] (423-480)
  IPR016093 MIR motif [SM00472] (292-348)
  IPR016093 MIR motif [SM00472] (362-418)
  IPR016093 MIR motif [SM00472] (424-480)
  IPR027005 O-mannosyl-transferase-like [PTHR10050] (178-708)
  IPR032421 Protein O-mannosyl-transferase, C-terminal four TM domain [PF16192] (500-706)
  IPR036300 Mir domain superfamily [SSF82109] (290-472)

Foldseek 3Di:
DDDCDDDDDDDDDDDDDDDDDDDDDDYDDDDDDDDPDDYYDYDYDDDDDDDDDDDDDDDDDDDYYDDDDDDDDDDYDDYDDDPDDDDDDDDDDDPDDDDPDDPDDDDDDDDDDDDDDDDDPPDPDDPDDCPPDDPDPDPDQQPFPPPPPPLLVQLLVLLVQLVCLLCVCVPPPPPPDPPDPVNLVSLLSNLQSLLSNVLSDVLSVLSLVLSVVVLVVVLVVVVPPPVDDVVNSVVSVVSNCVRNPVSSVVVNLVSVVVVCVVQQADDQQLLQFALLQQCRHPPGCNPLHWFFFFAWAFKKFWKWFQPRSTFIFFWDPAFDDPPFWDGATATFGDSGDDLRRIKGKHAPPDDNPPQLPPVDDIGTDWAFGKIWIAGDPQRFIWFWDDAAHRPHRQFTAIHTHDDNNDDDLRRIWTKHFPPDDGGDTATASPTKIWIAGDPLRFIKFWPQAFDPVSNVRGTGITTHPDPDDDSRRIMGINDIDDPNGGTDRDPSPNDDSVVSVVSVVSSVVSVQLPDDDDPSADFDALVCQLQLNEWHWNDDDDQADWTAIGRPLNVLSVLLVVLVVLLVVLLVVLVVCVVVVPDDDPVLVVLNCCSCPVLVSLVSSLCSQRVVRNVRPGTHHNSSNVSSSVSSSVSSVSSQLSVLQVVLVVDDVVVSVVSNVVVVVVVVVVRVVSCVLCVCNHVTAHGDWLCDCPGPNPPVCPHPNYTD/DDDDDDDYDDDDDDDDDDDDDDDDDDDDDDDDDDDDDDYDDYDYDDDDDDDDDDDDDDDDDDDYYDDDDDDDDDDDDDDDDDDDDDDYDDDDDDDDDDDDDDDDDDDDDDDDDDDPDPPDPPPPDDPDDCPPDDPDPPPDQQPFDPPPPPLLVQLLVLLVQLVCLQCVCVPPPPPPDPPDPVNLVSLLSNLQSLLSNVLSDVLSVLSLVLSVVVLVVVLVVVVPPPVDDVVNSVVSVVSNCVRNPVSSVVSNLVSVVVVCVVQQADDQQLLQFALLQQCRHPPGCNPLHWFFFFAWAFKKFWKWFQPRSTFIFFWDPAFDDPPFWDGATATFGDSGDDLRRIKGKHAPPDDNPPQLPPVDDIGTDWAFGKIWIAGDPQRFIWFWDDAAHRPHRQFTAIHTHDDNNDDDLRRIWTKHFPPDDGGDTDTASPTKIWIAGDPLRFIKFWPQAFDPVSNVRGTGITTHPDPDDDSRRIMGINDIDDPSGGTHRDPSPNDDSVVSVVSVVSSVVSVQLPDDDDVSADFDALVCQLQLNEWHWNDDDDQADWTAIGRPLNVLSVLLVVLVVLLVVLLVVLVVCVVVVPDDDPVLVVLNCCSCPVLVSLVSSLCSQRVVRNVRPGTHHNSSNVSSSSSSSVSSVSSQLSVLQVVLVVDDVVVSVVSNVVVVVVVVVVRVVSCVLCVCNHVTAHGDWLCDCPGPNPPVCPHPNYTD

pLDDT: mean 74.18, std 30.34, range [13.29, 98.25]

Organism: Chrysemys picta bellii (NCBI:txid8478)

Radius of gyration: 47.49 Å; Cα contacts (8 Å, |Δi|>4): 1988; chains: 2; bounding box: 160×148×146 Å